Protein AF-A0A0M2GWP5-F1 (afdb_monomer)

Mean predicted aligned error: 21.4 Å

InterPro domains:
  IPR000675 Cutinase/acetylxylan esterase [PF01083] (935-1179)
  IPR000675 Cutinase/acetylxylan esterase [SM01110] (934-1183)
  IPR029058 Alpha/Beta hydrolase fold [G3DSA:3.40.50.1820] (935-1196)
  IPR029058 Alpha/Beta hydrolase fold [SSF53474] (930-1176)

Organism: NCBI:txid69369

Radius of gyration: 54.25 Å; Cα contacts (8 Å, |Δi|>4): 3282; chains: 1; bounding box: 115×76×189 Å

Structure (mmCIF, N/CA/C/O backbone):
data_AF-A0A0M2GWP5-F1
#
_entry.id   AF-A0A0M2GWP5-F1
#
loop_
_atom_site.group_PDB
_atom_site.id
_atom_site.type_symbol
_atom_site.label_atom_id
_atom_site.label_alt_id
_atom_site.label_comp_id
_atom_site.label_asym_id
_atom_site.label_entity_id
_atom_site.label_seq_id
_atom_site.pdbx_PDB_ins_code
_atom_site.Cartn_x
_atom_site.Cartn_y
_atom_site.Cartn_z
_atom_site.occupancy
_atom_site.B_iso_or_equiv
_atom_site.auth_seq_id
_atom_site.auth_comp_id
_atom_site.auth_asym_id
_atom_site.auth_atom_id
_atom_site.pdbx_PDB_model_num
ATOM 1 N N . MET A 1 1 ? -20.526 -11.460 116.824 1.00 33.50 1 MET A N 1
ATOM 2 C CA . MET A 1 1 ? -20.635 -11.462 118.296 1.00 33.50 1 MET A CA 1
ATOM 3 C C . MET A 1 1 ? -21.803 -12.361 118.689 1.00 33.50 1 MET A C 1
ATOM 5 O O . MET A 1 1 ? -22.912 -12.101 118.253 1.00 33.50 1 MET A O 1
ATOM 9 N N . THR A 1 2 ? -21.480 -13.482 119.344 1.00 35.03 2 THR A N 1
ATOM 10 C CA . THR A 1 2 ? -22.152 -14.102 120.514 1.00 35.03 2 THR A CA 1
ATOM 11 C C . THR A 1 2 ? -23.676 -13.965 120.730 1.00 35.03 2 THR A C 1
ATOM 13 O O . THR A 1 2 ? -24.170 -12.860 120.910 1.00 35.03 2 THR A O 1
ATOM 16 N N . THR A 1 3 ? -24.361 -15.130 120.775 1.00 37.00 3 THR A N 1
ATOM 17 C CA . THR A 1 3 ? -25.169 -15.715 121.897 1.00 37.00 3 THR A CA 1
ATOM 18 C C . THR A 1 3 ? -25.829 -14.761 122.914 1.00 37.00 3 THR A C 1
ATOM 20 O O . THR A 1 3 ? -25.180 -13.824 123.346 1.00 37.00 3 THR A O 1
ATOM 23 N N . ALA A 1 4 ? -27.008 -14.985 123.515 1.00 38.81 4 ALA A N 1
ATOM 24 C CA . ALA A 1 4 ? -28.026 -16.047 123.540 1.00 38.81 4 ALA A CA 1
ATOM 25 C C . ALA A 1 4 ? -29.215 -15.577 124.432 1.00 38.81 4 ALA A C 1
ATOM 27 O O . ALA A 1 4 ? -29.012 -14.679 125.241 1.00 38.81 4 ALA A O 1
ATOM 28 N N . ALA A 1 5 ? -30.358 -16.291 124.356 1.00 37.97 5 ALA A N 1
ATOM 29 C CA . ALA A 1 5 ? -31.356 -16.542 125.432 1.00 37.97 5 ALA A CA 1
ATOM 30 C C . ALA A 1 5 ? -32.178 -15.320 125.960 1.00 37.97 5 ALA A C 1
ATOM 32 O O . ALA A 1 5 ? -31.737 -14.191 125.839 1.00 37.97 5 ALA A O 1
ATOM 33 N N . LEU A 1 6 ? -33.378 -15.386 126.563 1.00 36.00 6 LEU A N 1
ATOM 34 C CA . LEU A 1 6 ? -34.336 -16.428 126.974 1.00 36.00 6 LEU A CA 1
ATOM 35 C C . LEU A 1 6 ? -35.646 -15.689 127.414 1.00 36.00 6 LEU A C 1
ATOM 37 O O . LEU A 1 6 ? -35.525 -14.761 128.201 1.00 36.00 6 LEU A O 1
ATOM 41 N N . VAL A 1 7 ? -36.837 -16.134 126.952 1.00 37.94 7 VAL A N 1
ATOM 42 C CA . VAL A 1 7 ? -38.091 -16.448 127.727 1.00 37.94 7 VAL A CA 1
ATOM 43 C C . VAL A 1 7 ? -38.826 -15.303 128.507 1.00 37.94 7 VAL A C 1
ATOM 45 O O . VAL A 1 7 ? -38.187 -14.389 128.995 1.00 37.94 7 VAL A O 1
ATOM 48 N N . LEU A 1 8 ? -40.169 -15.179 128.633 1.00 36.78 8 LEU A N 1
ATOM 49 C CA . LEU A 1 8 ? -41.270 -16.042 129.160 1.00 36.78 8 LEU A CA 1
ATOM 50 C C . LEU A 1 8 ? -42.632 -15.369 128.797 1.00 36.78 8 LEU A C 1
ATOM 52 O O . LEU A 1 8 ? -42.715 -14.150 128.875 1.00 36.78 8 LEU A O 1
ATOM 56 N N . GLY A 1 9 ? -43.671 -16.069 128.307 1.00 37.94 9 GLY A N 1
ATOM 57 C CA . GLY A 1 9 ? -44.843 -16.551 129.086 1.00 37.94 9 GLY A CA 1
ATOM 58 C C . GLY A 1 9 ? -46.109 -15.697 128.804 1.00 37.94 9 GLY A C 1
ATOM 59 O O . GLY A 1 9 ? -45.963 -14.510 128.568 1.00 37.94 9 GLY A O 1
ATOM 60 N N . MET A 1 10 ? -47.378 -16.137 128.769 1.00 38.62 10 MET A N 1
ATOM 61 C CA . MET A 1 10 ? -48.107 -17.398 128.999 1.00 38.62 10 MET A CA 1
ATOM 62 C C . MET A 1 10 ? -49.516 -17.278 128.354 1.00 38.62 10 MET A C 1
ATOM 64 O O . MET A 1 10 ? -50.011 -16.168 128.174 1.00 38.62 10 MET A O 1
ATOM 68 N N . GLY A 1 11 ? -50.196 -18.406 128.100 1.00 35.88 11 GLY A N 1
ATOM 69 C CA . GLY A 1 11 ? -51.647 -18.450 127.846 1.00 35.88 11 GLY A CA 1
ATOM 70 C C . GLY A 1 11 ? -52.116 -19.744 127.168 1.00 35.88 11 GLY A C 1
ATOM 71 O O . GLY A 1 11 ? -52.215 -19.797 125.948 1.00 35.88 11 GLY A O 1
ATOM 72 N N . VAL A 1 12 ? -52.382 -20.796 127.949 1.00 39.56 12 VAL A N 1
ATOM 73 C CA . VAL A 1 12 ? -52.821 -22.128 127.483 1.00 39.56 12 VAL A CA 1
ATOM 74 C C . VAL A 1 12 ? -54.333 -22.301 127.651 1.00 39.56 12 VAL A C 1
ATOM 76 O O . VAL A 1 12 ? -54.836 -22.282 128.770 1.00 39.56 12 VAL A O 1
ATOM 79 N N . GLY A 1 13 ? -55.032 -22.534 126.537 1.00 40.78 13 GLY A N 1
ATOM 80 C CA . GLY A 1 13 ? -56.353 -23.165 126.474 1.00 40.78 13 GLY A CA 1
ATOM 81 C C . GLY A 1 13 ? -56.230 -24.486 125.710 1.00 40.78 13 GLY A C 1
ATOM 82 O O . GLY A 1 13 ? -55.668 -24.530 124.617 1.00 40.78 13 GLY A O 1
ATOM 83 N N . THR A 1 14 ? -56.686 -25.582 126.307 1.00 40.72 14 THR A N 1
ATOM 84 C CA . THR A 1 14 ? -56.544 -26.951 125.799 1.00 40.72 14 THR A CA 1
ATOM 85 C C . THR A 1 14 ? -57.514 -27.231 124.644 1.00 40.72 14 THR A C 1
ATOM 87 O O . THR A 1 14 ? -58.697 -27.482 124.852 1.00 40.72 14 THR A O 1
ATOM 90 N N . ALA A 1 15 ? -57.006 -27.229 123.407 1.00 45.16 15 ALA A N 1
ATOM 91 C CA . ALA A 1 15 ? -57.699 -27.783 122.243 1.00 45.16 15 ALA A CA 1
ATOM 92 C C . ALA A 1 15 ? -57.374 -29.281 122.106 1.00 45.16 15 ALA A C 1
ATOM 94 O O . ALA A 1 15 ? -56.209 -29.676 122.058 1.00 45.16 15 ALA A O 1
ATOM 95 N N . THR A 1 16 ? -58.403 -30.120 122.035 1.00 49.72 16 THR A N 1
ATOM 96 C CA . THR A 1 16 ? -58.303 -31.543 121.691 1.00 49.72 16 THR A CA 1
ATOM 97 C C . THR A 1 16 ? -57.667 -31.712 120.305 1.00 49.72 16 THR A C 1
ATOM 99 O O . THR A 1 16 ? -58.098 -31.100 119.328 1.00 49.72 16 THR A O 1
ATOM 102 N N . ALA A 1 17 ? -56.615 -32.532 120.204 1.00 53.06 17 ALA A N 1
ATOM 103 C CA . ALA A 1 17 ? -55.892 -32.757 118.953 1.00 53.06 17 ALA A CA 1
ATOM 104 C C . ALA A 1 17 ? -56.783 -33.478 117.923 1.00 53.06 17 ALA A C 1
ATOM 106 O O . ALA A 1 17 ? -57.243 -34.596 118.154 1.00 53.06 17 ALA A O 1
ATOM 107 N N . ALA A 1 18 ? -57.031 -32.835 116.779 1.00 61.94 18 ALA A N 1
ATOM 108 C CA . ALA A 1 18 ? -57.804 -33.405 115.680 1.00 61.94 18 ALA A CA 1
ATOM 109 C C . ALA A 1 18 ? -57.085 -34.618 115.060 1.00 61.94 18 ALA A C 1
ATOM 111 O O . ALA A 1 18 ? -55.875 -34.592 114.822 1.00 61.94 18 ALA A O 1
ATOM 112 N N . THR A 1 19 ? -57.830 -35.680 114.749 1.00 73.94 19 THR A N 1
ATOM 113 C CA . THR A 1 19 ? -57.264 -36.931 114.216 1.00 73.94 19 THR A CA 1
ATOM 114 C C . THR A 1 19 ? -56.766 -36.752 112.776 1.00 73.94 19 THR A C 1
ATOM 116 O O . THR A 1 19 ? -57.310 -35.967 112.001 1.00 73.94 19 THR A O 1
ATOM 119 N N . ALA A 1 20 ? -55.699 -37.449 112.383 1.00 78.62 20 ALA A N 1
ATOM 120 C CA . ALA A 1 20 ? -55.197 -37.403 111.006 1.00 78.62 20 ALA A CA 1
ATOM 121 C C . ALA A 1 20 ? -55.976 -38.365 110.090 1.00 78.62 20 ALA A C 1
ATOM 123 O O . ALA A 1 20 ? -56.494 -39.389 110.537 1.00 78.62 20 ALA A O 1
ATOM 124 N N . PHE A 1 21 ? -56.045 -38.060 108.790 1.00 84.25 21 PHE A N 1
ATOM 125 C CA . PHE A 1 21 ? -56.527 -39.020 107.792 1.00 84.25 21 PHE A CA 1
ATOM 126 C C . PHE A 1 21 ? -55.561 -40.208 107.698 1.00 84.25 21 PHE A C 1
ATOM 128 O O . PHE A 1 21 ? -54.351 -40.011 107.602 1.00 84.25 21 PHE A O 1
ATOM 135 N N . THR A 1 22 ? -56.084 -41.435 107.662 1.00 82.88 22 THR A N 1
ATOM 136 C CA . THR A 1 22 ? -55.267 -42.651 107.504 1.00 82.88 22 THR A CA 1
ATOM 137 C C . THR A 1 22 ? -54.842 -42.876 106.053 1.00 82.88 22 THR A C 1
ATOM 139 O O . THR A 1 22 ? -53.839 -43.538 105.798 1.00 82.88 22 THR A O 1
ATOM 142 N N . LYS A 1 23 ? -55.561 -42.286 105.084 1.00 86.00 23 LYS A N 1
ATOM 143 C CA . LYS A 1 23 ? -55.182 -42.275 103.664 1.00 86.00 23 LYS A CA 1
ATOM 144 C C . LYS A 1 23 ? -55.506 -40.927 103.016 1.00 86.00 23 LYS A C 1
ATOM 146 O O . LYS A 1 23 ? -56.675 -40.584 102.856 1.00 86.00 23 LYS A O 1
ATOM 151 N N . ALA A 1 24 ? -54.465 -40.208 102.595 1.00 86.75 24 ALA A N 1
ATOM 152 C CA . ALA A 1 24 ? -54.537 -38.938 101.866 1.00 86.75 24 ALA A CA 1
ATOM 153 C C . ALA A 1 24 ? -53.571 -38.974 100.660 1.00 86.75 24 ALA A C 1
ATOM 155 O O . ALA A 1 24 ? -52.407 -38.572 100.790 1.00 86.75 24 ALA A O 1
ATOM 156 N N . PRO A 1 25 ? -53.997 -39.533 99.511 1.00 89.50 25 PRO A N 1
ATOM 157 C CA . PRO A 1 25 ? -53.126 -39.726 98.356 1.00 89.50 25 PRO A CA 1
ATOM 158 C C . PRO A 1 25 ? -52.784 -38.400 97.659 1.00 89.50 25 PRO A C 1
ATOM 160 O O . PRO A 1 25 ? -53.523 -37.419 97.732 1.00 89.50 25 PRO A O 1
ATOM 163 N N . VAL A 1 26 ? -51.642 -38.375 96.968 1.00 90.38 26 VAL A N 1
ATOM 164 C CA . VAL A 1 26 ? -51.261 -37.258 96.094 1.00 90.38 26 VAL A CA 1
ATOM 165 C C . VAL A 1 26 ? -52.158 -37.276 94.850 1.00 90.38 26 VAL A C 1
ATOM 167 O O . VAL A 1 26 ? -52.282 -38.338 94.237 1.00 90.38 26 VAL A O 1
ATOM 170 N N . PRO A 1 27 ? -52.793 -36.152 94.463 1.00 92.00 27 PRO A N 1
ATOM 171 C CA . PRO A 1 27 ? -53.658 -36.133 93.291 1.00 92.00 27 PRO A CA 1
ATOM 172 C C . PRO A 1 27 ? -52.851 -36.325 92.003 1.00 92.00 27 PRO A C 1
ATOM 174 O O . PRO A 1 27 ? -51.733 -35.818 91.881 1.00 92.00 27 PRO A O 1
ATOM 177 N N . THR A 1 28 ? -53.438 -37.001 91.016 1.00 90.56 28 THR A N 1
ATOM 178 C CA . THR A 1 28 ? -52.894 -37.086 89.653 1.00 90.56 28 THR A CA 1
ATOM 179 C C . THR A 1 28 ? -53.686 -36.201 88.694 1.00 90.56 28 THR A C 1
ATOM 181 O O . THR A 1 28 ? -54.843 -35.851 88.940 1.00 90.56 28 THR A O 1
ATOM 184 N N . ILE A 1 29 ? -53.044 -35.806 87.596 1.00 92.31 29 ILE A N 1
ATOM 185 C CA . ILE A 1 29 ? -53.656 -35.034 86.513 1.00 92.31 29 ILE A CA 1
ATOM 186 C C . ILE A 1 29 ? -53.838 -35.963 85.311 1.00 92.31 29 ILE A C 1
ATOM 188 O O . ILE A 1 29 ? -52.928 -36.710 84.962 1.00 92.31 29 ILE A O 1
ATOM 192 N N . SER A 1 30 ? -55.007 -35.903 84.676 1.00 86.81 30 SER A N 1
ATOM 193 C CA . SER A 1 30 ? -55.334 -36.640 83.449 1.00 86.81 30 SER A CA 1
ATOM 194 C C . SER A 1 30 ? -55.900 -35.701 82.378 1.00 86.81 30 SER A C 1
ATOM 196 O O . SER A 1 30 ? -56.397 -34.619 82.699 1.00 86.81 30 SER A O 1
ATOM 198 N N . GLY A 1 31 ? -55.821 -36.110 81.109 1.00 85.25 31 GLY A N 1
ATOM 199 C CA . GLY A 1 31 ? -56.215 -35.311 79.942 1.00 85.25 31 GLY A CA 1
ATOM 200 C C . GLY A 1 31 ? -55.025 -34.906 79.066 1.00 85.25 31 GLY A C 1
ATOM 201 O O . GLY A 1 31 ? -53.867 -35.049 79.454 1.00 85.25 31 GLY A O 1
ATOM 202 N N . THR A 1 32 ? -55.302 -34.412 77.857 1.00 85.50 32 THR A N 1
ATOM 203 C CA . THR A 1 32 ? -54.261 -33.962 76.922 1.00 85.50 32 THR A CA 1
ATOM 204 C C . THR A 1 32 ? -53.644 -32.653 77.404 1.00 85.50 32 THR A C 1
ATOM 206 O O . THR A 1 32 ? -54.329 -31.640 77.548 1.00 85.50 32 THR A O 1
ATOM 209 N N . VAL A 1 33 ? -52.328 -32.642 77.610 1.00 83.69 33 VAL A N 1
ATOM 210 C CA . VAL A 1 33 ? -51.594 -31.452 78.059 1.00 83.69 33 VAL A CA 1
ATOM 211 C C . VAL A 1 33 ? -51.265 -30.560 76.859 1.00 83.69 33 VAL A C 1
ATOM 213 O O . VAL A 1 33 ? -50.140 -30.508 76.374 1.00 83.69 33 VAL A O 1
ATOM 216 N N . LYS A 1 34 ? -52.285 -29.874 76.343 1.00 83.00 34 LYS A N 1
ATOM 217 C CA . LYS A 1 34 ? -52.193 -28.933 75.219 1.00 83.00 34 LYS A CA 1
ATOM 218 C C . LYS A 1 34 ? -53.100 -27.737 75.491 1.00 83.00 34 LYS A C 1
ATOM 220 O O . LYS A 1 34 ? -54.237 -27.925 75.921 1.00 83.00 34 LYS A O 1
ATOM 225 N N . VAL A 1 35 ? -52.634 -26.517 75.212 1.00 81.56 35 VAL A N 1
ATOM 226 C CA . VAL A 1 35 ? -53.461 -25.298 75.326 1.00 81.56 35 VAL A CA 1
ATOM 227 C C . VAL A 1 35 ? -54.802 -25.483 74.612 1.00 81.56 35 VAL A C 1
ATOM 229 O O . VAL A 1 35 ? -54.854 -26.001 73.498 1.00 81.56 35 VAL A O 1
ATOM 232 N N . GLY A 1 36 ? -55.885 -25.074 75.272 1.00 80.56 36 GLY A N 1
ATOM 233 C CA . GLY A 1 36 ? -57.264 -25.272 74.833 1.00 80.56 36 GLY A CA 1
ATOM 234 C C . GLY A 1 36 ? -57.906 -26.564 75.346 1.00 80.56 36 GLY A C 1
ATOM 235 O O . GLY A 1 36 ? -59.133 -26.643 75.358 1.00 80.56 36 GLY A O 1
ATOM 236 N N . SER A 1 37 ? -57.116 -27.536 75.815 1.00 85.12 37 SER A N 1
ATOM 237 C CA . SER A 1 37 ? -57.607 -28.805 76.373 1.00 85.12 37 SER A CA 1
ATOM 238 C C . SER A 1 37 ? -57.907 -28.688 77.866 1.00 85.12 37 SER A C 1
ATOM 240 O O . SER A 1 37 ? -57.299 -27.884 78.575 1.00 85.12 37 SER A O 1
ATOM 242 N N . THR A 1 38 ? -58.825 -29.518 78.355 1.00 90.62 38 THR A N 1
ATOM 243 C CA . THR A 1 38 ? -59.204 -29.570 79.771 1.00 90.62 38 THR A CA 1
ATOM 244 C C . THR A 1 38 ? -58.461 -30.687 80.497 1.00 90.62 38 THR A C 1
ATOM 246 O O . THR A 1 38 ? -58.540 -31.850 80.109 1.00 90.62 38 THR A O 1
ATOM 249 N N . LEU A 1 39 ? -57.763 -30.332 81.574 1.00 92.19 39 LEU A N 1
ATOM 250 C CA . LEU A 1 39 ? -57.160 -31.258 82.526 1.00 92.19 39 LEU A CA 1
ATOM 251 C C . LEU A 1 39 ? -58.158 -31.601 83.633 1.00 92.19 39 LEU A C 1
ATOM 253 O O . LEU A 1 39 ? -58.932 -30.746 84.063 1.00 92.19 39 LEU A O 1
ATOM 257 N N . THR A 1 40 ? -58.116 -32.837 84.124 1.00 93.00 40 THR A N 1
ATOM 258 C CA . THR A 1 40 ? -58.983 -33.326 85.205 1.00 93.00 40 THR A CA 1
ATOM 259 C C . THR A 1 40 ? -58.144 -33.839 86.368 1.00 93.00 40 THR A C 1
ATOM 261 O O . THR A 1 40 ? -57.257 -34.675 86.180 1.00 93.00 40 THR A O 1
ATOM 264 N N . ALA A 1 41 ? -58.442 -33.353 87.574 1.00 91.06 41 ALA A N 1
ATOM 265 C CA . ALA A 1 41 ? -57.812 -33.792 88.810 1.00 91.06 41 ALA A CA 1
ATOM 266 C C . ALA A 1 41 ? -58.450 -35.092 89.323 1.00 91.06 41 ALA A C 1
ATOM 268 O O . ALA A 1 41 ? -59.666 -35.176 89.529 1.00 91.06 41 ALA A O 1
ATOM 269 N N . ALA A 1 42 ? -57.616 -36.093 89.588 1.00 90.62 42 ALA A N 1
ATOM 270 C CA . ALA A 1 42 ? -57.991 -37.333 90.251 1.00 90.62 42 ALA A CA 1
ATOM 271 C C . ALA A 1 42 ? -57.394 -37.345 91.665 1.00 90.62 42 ALA A C 1
ATOM 273 O O . ALA A 1 42 ? -56.208 -37.591 91.859 1.00 90.62 42 ALA A O 1
ATOM 274 N N . ALA A 1 43 ? -58.230 -37.059 92.665 1.00 84.38 43 ALA A N 1
ATOM 275 C CA . ALA A 1 43 ? -57.805 -36.897 94.057 1.00 84.38 43 ALA A CA 1
ATOM 276 C C . ALA A 1 43 ? -57.543 -38.215 94.813 1.00 84.38 43 ALA A C 1
ATOM 278 O O . ALA A 1 43 ? -57.158 -38.165 95.978 1.00 84.38 43 ALA A O 1
ATOM 279 N N . GLY A 1 44 ? -57.788 -39.373 94.182 1.00 83.19 44 GLY A N 1
ATOM 280 C CA . GLY A 1 44 ? -57.776 -40.691 94.824 1.00 83.19 44 GLY A CA 1
ATOM 281 C C . GLY A 1 44 ? -58.866 -40.870 95.894 1.00 83.19 44 GLY A C 1
ATOM 282 O O . GLY A 1 44 ? -59.649 -39.967 96.180 1.00 83.19 44 GLY A O 1
ATOM 283 N N . THR A 1 45 ? -58.939 -42.057 96.497 1.00 86.69 45 THR A N 1
ATOM 284 C CA . THR A 1 45 ? -59.849 -42.351 97.623 1.00 86.69 45 THR A CA 1
ATOM 285 C C . THR A 1 45 ? -59.217 -41.961 98.959 1.00 86.69 45 THR A C 1
ATOM 287 O O . THR A 1 45 ? -58.156 -42.491 99.309 1.00 86.69 45 THR A O 1
ATOM 290 N N . TRP A 1 46 ? -59.892 -41.091 99.709 1.00 87.81 46 TRP A N 1
ATOM 291 C CA . TRP A 1 46 ? -59.499 -40.644 101.049 1.00 87.81 46 TRP A CA 1
ATOM 292 C C . TRP A 1 46 ? -60.145 -41.520 102.129 1.00 87.81 46 TRP A C 1
ATOM 294 O O . TRP A 1 46 ? -61.319 -41.869 102.003 1.00 87.81 46 TRP A O 1
ATOM 304 N N . SER A 1 47 ? -59.395 -41.866 103.182 1.00 84.19 47 SER A N 1
ATOM 305 C CA . SER A 1 47 ? -59.915 -42.621 104.331 1.00 84.19 47 SER A CA 1
ATOM 306 C C . SER A 1 47 ? -59.553 -41.935 105.654 1.00 84.19 47 SER A C 1
ATOM 308 O O . SER A 1 47 ? -58.375 -41.627 105.866 1.00 84.19 47 SER A O 1
ATOM 310 N N . PRO A 1 48 ? -60.532 -41.690 106.542 1.00 81.38 48 PRO A N 1
ATOM 311 C CA . PRO A 1 48 ? -61.977 -41.798 106.293 1.00 81.38 48 PRO A CA 1
ATOM 312 C C . PRO A 1 48 ? -62.463 -40.741 105.270 1.00 81.38 48 PRO A C 1
ATOM 314 O O . PRO A 1 48 ? -61.736 -39.798 104.965 1.00 81.38 48 PRO A O 1
ATOM 317 N N . SER A 1 49 ? -63.663 -40.905 104.691 1.00 85.31 49 SER A N 1
ATOM 318 C CA . SER A 1 49 ? -64.155 -40.061 103.579 1.00 85.31 49 SER A CA 1
ATOM 319 C C . SER A 1 49 ? -64.108 -38.554 103.890 1.00 85.31 49 SER A C 1
ATOM 321 O O . SER A 1 49 ? -64.497 -38.129 104.980 1.00 85.31 49 SER A O 1
ATOM 323 N N . ALA A 1 50 ? -63.634 -37.747 102.936 1.00 86.75 50 ALA A N 1
ATOM 324 C CA . ALA A 1 50 ? -63.420 -36.305 103.088 1.00 86.75 50 ALA A CA 1
ATOM 325 C C . ALA A 1 50 ? -64.206 -35.500 102.044 1.00 86.75 50 ALA A C 1
ATOM 327 O O . ALA A 1 50 ? -64.356 -35.942 100.904 1.00 86.75 50 ALA A O 1
ATOM 328 N N . THR A 1 51 ? -64.624 -34.285 102.402 1.00 90.06 51 THR A N 1
ATOM 329 C CA . THR A 1 51 ? -65.063 -33.282 101.423 1.00 90.06 51 THR A CA 1
ATOM 330 C C . THR A 1 51 ? -63.823 -32.662 100.782 1.00 90.06 51 THR A C 1
ATOM 332 O O . THR A 1 51 ? -62.932 -32.197 101.497 1.00 90.06 51 THR A O 1
ATOM 335 N N . LEU A 1 52 ? -63.749 -32.674 99.447 1.00 91.44 52 LEU A N 1
ATOM 336 C CA . LEU A 1 52 ? -62.567 -32.247 98.693 1.00 91.44 52 LEU A CA 1
ATOM 337 C C . LEU A 1 52 ? -62.765 -30.877 98.041 1.00 91.44 52 LEU A C 1
ATOM 339 O O . LEU A 1 52 ? -63.766 -30.652 97.363 1.00 91.44 52 LEU A O 1
ATOM 343 N N . SER A 1 53 ? -61.767 -30.004 98.170 1.00 92.06 53 SER A N 1
ATOM 344 C CA . SER A 1 53 ? -61.619 -28.794 97.357 1.00 92.06 53 SER A CA 1
ATOM 345 C C . SER A 1 53 ? -60.348 -28.856 96.510 1.00 92.06 53 SER A C 1
ATOM 347 O O . SER A 1 53 ? -59.376 -29.528 96.871 1.00 92.06 53 SER A O 1
ATOM 349 N N . TYR A 1 54 ? -60.363 -28.176 95.362 1.00 95.31 54 TYR A N 1
ATOM 350 C CA . TYR A 1 54 ? -59.258 -28.152 94.406 1.00 95.31 54 TYR A CA 1
ATOM 351 C C . TYR A 1 54 ? -58.704 -26.735 94.294 1.00 95.31 54 TYR A C 1
ATOM 353 O O . TYR A 1 54 ? -59.428 -25.760 94.472 1.00 95.31 54 TYR A O 1
ATOM 361 N N . GLN A 1 55 ? -57.419 -26.622 93.980 1.00 95.50 55 GLN A N 1
ATOM 362 C CA . GLN A 1 55 ? -56.786 -25.370 93.590 1.00 95.50 55 GLN A CA 1
ATOM 363 C C . GLN A 1 55 ? -55.711 -25.671 92.553 1.00 95.50 55 GLN A C 1
ATOM 365 O O . GLN A 1 55 ? -54.688 -26.287 92.863 1.00 95.50 55 GLN A O 1
ATOM 370 N N . TRP A 1 56 ? -55.928 -25.230 91.319 1.00 95.38 56 TRP A N 1
ATOM 371 C CA . TRP A 1 56 ? -54.922 -25.346 90.269 1.00 95.38 56 TRP A CA 1
ATOM 372 C C . TRP A 1 56 ? -53.833 -24.295 90.451 1.00 95.38 56 TRP A C 1
ATOM 374 O O . TRP A 1 56 ? -54.084 -23.179 90.916 1.00 95.38 56 TRP A O 1
ATOM 384 N N . LYS A 1 57 ? -52.607 -24.672 90.099 1.00 92.31 57 LYS A N 1
ATOM 385 C CA . LYS A 1 57 ? -51.390 -23.886 90.254 1.00 92.31 57 LYS A CA 1
ATOM 386 C C . LYS A 1 57 ? -50.635 -23.829 88.937 1.00 92.31 57 LYS A C 1
ATOM 388 O O . LYS A 1 57 ? -50.488 -24.850 88.275 1.00 92.31 57 LYS A O 1
ATOM 393 N N . ARG A 1 58 ? -50.104 -22.658 88.603 1.00 93.38 58 ARG A N 1
ATOM 394 C CA . ARG A 1 58 ? -49.205 -22.409 87.475 1.00 93.38 58 ARG A CA 1
ATOM 395 C C . ARG A 1 58 ? -47.833 -22.061 88.038 1.00 93.38 58 ARG A C 1
ATOM 397 O O . ARG A 1 58 ? -47.722 -21.107 88.800 1.00 93.38 58 ARG A O 1
ATOM 404 N N . ASN A 1 59 ? -46.805 -22.836 87.693 1.00 88.69 59 ASN A N 1
ATOM 405 C CA . ASN A 1 59 ? -45.450 -22.719 88.253 1.00 88.69 59 ASN A CA 1
ATOM 406 C C . ASN A 1 59 ? -45.435 -22.650 89.792 1.00 88.69 59 ASN A C 1
ATOM 408 O O . ASN A 1 59 ? -44.713 -21.857 90.385 1.00 88.69 59 ASN A O 1
ATOM 412 N N . GLY A 1 60 ? -46.276 -23.455 90.447 1.00 84.56 60 GLY A N 1
ATOM 413 C CA . GLY A 1 60 ? -46.381 -23.495 91.909 1.00 84.56 60 GLY A CA 1
ATOM 414 C C . GLY A 1 60 ? -47.269 -22.412 92.541 1.00 84.56 60 GLY A C 1
ATOM 415 O O . GLY A 1 60 ? -47.666 -22.577 93.694 1.00 84.56 60 GLY A O 1
ATOM 416 N N . THR A 1 61 ? -47.668 -21.371 91.804 1.00 89.62 61 THR A N 1
ATOM 417 C CA . THR A 1 61 ? -48.560 -20.301 92.290 1.00 89.62 61 THR A CA 1
ATOM 418 C C . THR A 1 61 ? -50.024 -20.601 91.971 1.00 89.62 61 THR A C 1
ATOM 420 O O . THR A 1 61 ? -50.335 -21.025 90.861 1.00 89.62 61 THR A O 1
ATOM 423 N N . SER A 1 62 ? -50.941 -20.365 92.914 1.00 89.81 62 SER A N 1
ATOM 424 C CA . SER A 1 62 ? -52.383 -20.574 92.709 1.00 89.81 62 SER A CA 1
ATOM 425 C C . SER A 1 62 ? -52.933 -19.728 91.560 1.00 89.81 62 SER A C 1
ATOM 427 O O . SER A 1 62 ? -52.721 -18.519 91.501 1.00 89.81 62 SER A O 1
ATOM 429 N N . ILE A 1 63 ? -53.672 -20.368 90.657 1.00 91.06 63 ILE A N 1
ATOM 430 C CA . ILE A 1 63 ? -54.404 -19.698 89.584 1.00 91.06 63 ILE A CA 1
ATOM 431 C C . ILE A 1 63 ? -55.731 -19.213 90.173 1.00 91.06 63 ILE A C 1
ATOM 433 O O . ILE A 1 63 ? -56.556 -20.023 90.603 1.00 91.06 63 ILE A O 1
ATOM 437 N N . SER A 1 64 ? -55.929 -17.895 90.216 1.00 86.50 64 SER A N 1
ATOM 438 C CA . SER A 1 64 ? -57.141 -17.293 90.783 1.00 86.50 64 SER A CA 1
ATOM 439 C C . SER A 1 64 ? -58.411 -17.874 90.142 1.00 86.50 64 SER A C 1
ATOM 441 O O . SER A 1 64 ? -58.476 -18.025 88.922 1.00 86.50 64 SER A O 1
ATOM 443 N N . GLY A 1 65 ? -59.389 -18.257 90.970 1.00 85.06 65 GLY A N 1
ATOM 444 C CA . GLY A 1 65 ? -60.672 -18.835 90.542 1.00 85.06 65 GLY A CA 1
ATOM 445 C C . GLY A 1 65 ? -60.627 -20.285 90.037 1.00 85.06 65 GLY A C 1
ATOM 446 O O . GLY A 1 65 ? -61.676 -20.885 89.818 1.00 85.06 65 GLY A O 1
ATOM 447 N N . ALA A 1 66 ? -59.447 -20.894 89.879 1.00 91.25 66 ALA A N 1
ATOM 448 C CA . ALA A 1 66 ? -59.315 -22.263 89.382 1.00 91.25 66 ALA A CA 1
ATOM 449 C C . ALA A 1 66 ? -59.485 -23.301 90.507 1.00 91.25 66 ALA A C 1
ATOM 451 O O . ALA A 1 66 ? -58.532 -23.985 90.890 1.00 91.25 66 ALA A O 1
ATOM 452 N N . THR A 1 67 ? -60.701 -23.408 91.046 1.00 93.31 67 THR A N 1
ATOM 453 C CA . THR A 1 67 ? -61.035 -24.274 92.195 1.00 93.31 67 THR A CA 1
ATOM 454 C C . THR A 1 67 ? -61.883 -25.502 91.846 1.00 93.31 67 THR A C 1
ATOM 456 O O . THR A 1 67 ? -62.209 -26.316 92.712 1.00 93.31 67 THR A O 1
ATOM 459 N N . ALA A 1 68 ? -62.229 -25.668 90.569 1.00 92.75 68 ALA A N 1
ATOM 460 C CA . ALA A 1 68 ? -62.972 -26.820 90.076 1.00 92.75 68 ALA A CA 1
ATOM 461 C C . ALA A 1 68 ? -62.088 -28.075 89.950 1.00 92.75 68 ALA A C 1
ATOM 463 O O . ALA A 1 68 ? -60.862 -28.003 89.827 1.00 92.75 68 ALA A O 1
ATOM 464 N N . LYS A 1 69 ? -62.731 -29.248 89.887 1.00 93.06 69 LYS A N 1
ATOM 465 C CA . LYS A 1 69 ? -62.064 -30.536 89.614 1.00 93.06 69 LYS A CA 1
ATOM 466 C C . LYS A 1 69 ? -61.341 -30.556 88.257 1.00 93.06 69 LYS A C 1
ATOM 468 O O . LYS A 1 69 ? -60.422 -31.345 88.057 1.00 93.06 69 LYS A O 1
ATOM 473 N N . THR A 1 70 ? -61.740 -29.691 87.330 1.00 92.94 70 THR A N 1
ATOM 474 C CA . THR A 1 70 ? -61.187 -29.580 85.976 1.00 92.94 70 THR A CA 1
ATOM 475 C C . THR A 1 70 ? -60.590 -28.199 85.723 1.00 92.94 70 THR A C 1
ATOM 477 O O . THR A 1 70 ? -61.081 -27.211 86.267 1.00 92.94 70 THR A O 1
ATOM 480 N N . TYR A 1 71 ? -59.587 -28.108 84.846 1.00 94.19 71 TYR A N 1
ATOM 481 C CA . TYR A 1 71 ? -58.972 -26.848 84.422 1.00 94.19 71 TYR A CA 1
ATOM 482 C C . TYR A 1 71 ? -58.672 -26.839 82.924 1.00 94.19 71 TYR A C 1
ATOM 484 O O . TYR A 1 71 ? -57.911 -27.670 82.431 1.00 94.19 71 TYR A O 1
ATOM 492 N N . LYS A 1 72 ? -59.263 -25.890 82.189 1.00 91.81 72 LYS A N 1
ATOM 493 C CA . LYS A 1 72 ? -58.967 -25.675 80.768 1.00 91.81 72 LYS A CA 1
ATOM 494 C C . LYS A 1 72 ? -57.668 -24.890 80.625 1.00 91.81 72 LYS A C 1
ATOM 496 O O . LYS A 1 72 ? -57.586 -23.750 81.075 1.00 91.81 72 LYS A O 1
ATOM 501 N N . LEU A 1 73 ? -56.677 -25.491 79.973 1.00 89.94 73 LEU A N 1
ATOM 502 C CA . LEU A 1 73 ? -55.389 -24.860 79.708 1.00 89.94 73 LEU A CA 1
ATOM 503 C C . LEU A 1 73 ? -55.562 -23.647 78.792 1.00 89.94 73 LEU A C 1
ATOM 505 O O . LEU A 1 73 ? -56.164 -23.726 77.722 1.00 89.94 73 LEU A O 1
ATOM 509 N N . THR A 1 74 ? -54.975 -22.531 79.195 1.00 86.69 74 THR A N 1
ATOM 510 C CA . THR A 1 74 ? -54.949 -21.262 78.465 1.00 86.69 74 THR A CA 1
ATOM 511 C C . THR A 1 74 ? -53.563 -21.010 77.874 1.00 86.69 74 THR A C 1
ATOM 513 O O . THR A 1 74 ? -52.583 -21.662 78.231 1.00 86.69 74 THR A O 1
ATOM 516 N N . THR A 1 75 ? -53.435 -20.028 76.982 1.00 78.75 75 THR A N 1
ATOM 517 C CA . THR A 1 75 ? -52.128 -19.600 76.445 1.00 78.75 75 THR A CA 1
ATOM 518 C C . THR A 1 75 ? -51.170 -19.105 77.534 1.00 78.75 75 THR A C 1
ATOM 520 O O . THR A 1 75 ? -49.957 -19.179 77.361 1.00 78.75 75 THR A O 1
ATOM 523 N N . SER A 1 76 ? -51.688 -18.666 78.684 1.00 82.06 76 SER A N 1
ATOM 524 C CA . SER A 1 76 ? -50.886 -18.296 79.854 1.00 82.06 76 SER A CA 1
ATOM 525 C C . SER A 1 76 ? -50.227 -19.498 80.540 1.00 82.06 76 SER A C 1
ATOM 527 O O . SER A 1 76 ? -49.253 -19.317 81.272 1.00 82.06 76 SER A O 1
ATOM 529 N N . ASP A 1 77 ? -50.716 -20.715 80.299 1.00 86.00 77 ASP A N 1
ATOM 530 C CA . ASP A 1 77 ? -50.141 -21.956 80.828 1.00 86.00 77 ASP A CA 1
ATOM 531 C C . ASP A 1 77 ? -49.032 -22.520 79.931 1.00 86.00 77 ASP A C 1
ATOM 533 O O . ASP A 1 77 ? -48.175 -23.245 80.422 1.00 86.00 77 ASP A O 1
ATOM 537 N N . ALA A 1 78 ? -48.991 -22.149 78.647 1.00 83.81 78 ALA A N 1
ATOM 538 C CA . ALA A 1 78 ? -47.964 -22.589 77.702 1.00 83.81 78 ALA A CA 1
ATOM 539 C C . ALA A 1 78 ? -46.539 -22.242 78.163 1.00 83.81 78 ALA A C 1
ATOM 541 O O . ALA A 1 78 ? -46.258 -21.110 78.571 1.00 83.81 78 ALA A O 1
ATOM 542 N N . GLY A 1 79 ? -45.632 -23.217 78.067 1.00 81.75 79 GLY A N 1
ATOM 543 C CA . GLY A 1 79 ? -44.245 -23.113 78.528 1.00 81.75 79 GLY A CA 1
ATOM 544 C C . GLY A 1 79 ? -44.090 -23.113 80.054 1.00 81.75 79 GLY A C 1
ATOM 545 O O . GLY A 1 79 ? -43.005 -22.830 80.556 1.00 81.75 79 GLY A O 1
ATOM 546 N N . ARG A 1 80 ? -45.163 -23.388 80.804 1.00 86.44 80 ARG A N 1
ATOM 547 C CA . ARG A 1 80 ? -45.181 -23.427 82.272 1.00 86.44 80 ARG A CA 1
ATOM 548 C C . ARG A 1 80 ? -45.642 -24.793 82.765 1.00 86.44 80 ARG A C 1
ATOM 550 O O . ARG A 1 80 ? -46.137 -25.617 82.001 1.00 86.44 80 ARG A O 1
ATOM 557 N N . THR A 1 81 ? -45.473 -25.039 84.058 1.00 91.00 81 THR A N 1
ATOM 558 C CA . THR A 1 81 ? -45.995 -26.239 84.717 1.00 91.00 81 THR A CA 1
ATOM 559 C C . THR A 1 81 ? -47.356 -25.956 85.336 1.00 91.00 81 THR A C 1
ATOM 561 O O . THR A 1 81 ? -47.557 -24.907 85.949 1.00 91.00 81 THR A O 1
ATOM 564 N N . VAL A 1 82 ? -48.289 -26.894 85.196 1.00 93.06 82 VAL A N 1
ATOM 565 C CA . VAL A 1 82 ? -49.593 -26.860 85.862 1.00 93.06 82 VAL A CA 1
ATOM 566 C C . VAL A 1 82 ? -49.675 -28.009 86.861 1.00 93.06 82 VAL A C 1
ATOM 568 O O . VAL A 1 82 ? -49.405 -29.158 86.521 1.00 93.06 82 VAL A O 1
ATOM 571 N N . ALA A 1 83 ? -50.025 -27.699 88.105 1.00 91.75 83 ALA A N 1
ATOM 572 C CA . ALA A 1 83 ? -50.238 -28.664 89.182 1.00 91.75 83 ALA A CA 1
ATOM 573 C C . ALA A 1 83 ? -51.611 -28.429 89.823 1.00 91.75 83 ALA A C 1
ATOM 575 O O . ALA A 1 83 ? -52.179 -27.347 89.690 1.00 91.75 83 ALA A O 1
ATOM 576 N N . VAL A 1 84 ? -52.138 -29.405 90.556 1.00 95.19 84 VAL A N 1
ATOM 577 C CA . VAL A 1 84 ? -53.374 -29.242 91.334 1.00 95.19 84 VAL A CA 1
ATOM 578 C C . VAL A 1 84 ? -53.134 -29.622 92.787 1.00 95.19 84 VAL A C 1
ATOM 580 O O . VAL A 1 84 ? -52.552 -30.665 93.083 1.00 95.19 84 VAL A O 1
ATOM 583 N N . THR A 1 85 ? -53.568 -28.764 93.707 1.00 93.75 85 THR A N 1
ATOM 584 C CA . THR A 1 85 ? -53.641 -29.070 95.136 1.00 93.75 85 THR A CA 1
ATOM 585 C C . THR A 1 85 ? -55.054 -29.528 95.470 1.00 93.75 85 THR A C 1
ATOM 587 O O . THR A 1 85 ? -56.014 -28.819 95.177 1.00 93.75 85 THR A O 1
ATOM 590 N N . THR A 1 86 ? -55.184 -30.696 96.093 1.00 92.56 86 THR A N 1
ATOM 591 C CA . THR A 1 86 ? -56.444 -31.200 96.650 1.00 92.56 86 THR A CA 1
ATOM 592 C C . THR A 1 86 ? -56.401 -31.122 98.165 1.00 92.56 86 THR A C 1
ATOM 594 O O . THR A 1 86 ? -55.457 -31.636 98.774 1.00 92.56 86 THR A O 1
ATOM 597 N N . THR A 1 87 ? -57.420 -30.516 98.765 1.00 91.25 87 THR A N 1
ATOM 598 C CA . THR A 1 87 ? -57.544 -30.348 100.215 1.00 91.25 87 THR A CA 1
ATOM 599 C C . THR A 1 87 ? -58.745 -31.135 100.715 1.00 91.25 87 THR A C 1
ATOM 601 O O . THR A 1 87 ? -59.867 -30.889 100.277 1.00 91.25 87 THR A O 1
ATOM 604 N N . GLY A 1 88 ? -58.508 -32.082 101.621 1.00 88.94 88 GLY A N 1
ATOM 605 C CA . GLY A 1 88 ? -59.549 -32.873 102.268 1.00 88.94 88 GLY A CA 1
ATOM 606 C C . GLY A 1 88 ? -59.900 -32.324 103.645 1.00 88.94 88 GLY A C 1
ATOM 607 O O . GLY A 1 88 ? -59.015 -32.106 104.478 1.00 88.94 88 GLY A O 1
ATOM 608 N N . LYS A 1 89 ? -61.200 -32.122 103.892 1.00 86.88 89 LYS A N 1
ATOM 609 C CA . LYS A 1 89 ? -61.744 -31.690 105.185 1.00 86.88 89 LYS A CA 1
ATOM 610 C C . LYS A 1 89 ? -62.830 -32.655 105.665 1.00 86.88 89 LYS A C 1
ATOM 612 O O . LYS A 1 89 ? -63.715 -33.037 104.902 1.00 86.88 89 LYS A O 1
ATOM 617 N N . ARG A 1 90 ? -62.769 -33.026 106.946 1.00 84.31 90 ARG A N 1
ATOM 618 C CA . ARG A 1 90 ? -63.783 -33.807 107.671 1.00 84.31 90 ARG A CA 1
ATOM 619 C C . ARG A 1 90 ? -63.833 -33.294 109.112 1.00 84.31 90 ARG A C 1
ATOM 621 O O . ARG A 1 90 ? -62.787 -33.006 109.683 1.00 84.31 90 ARG A O 1
ATOM 628 N N . SER A 1 91 ? -65.027 -33.139 109.684 1.00 79.31 91 SER A N 1
ATOM 629 C CA . SER A 1 91 ? -65.178 -32.665 111.070 1.00 79.31 91 SER A CA 1
ATOM 630 C C . SER A 1 91 ? -64.456 -33.602 112.048 1.00 79.31 91 SER A C 1
ATOM 632 O O . SER A 1 91 ? -64.540 -34.818 111.890 1.00 79.31 91 SER A O 1
ATOM 634 N N . GLY A 1 92 ? -63.712 -33.043 113.008 1.00 79.00 92 GLY A N 1
ATOM 635 C CA . GLY A 1 92 ? -62.854 -33.795 113.937 1.00 79.00 92 GLY A CA 1
ATOM 636 C C . GLY A 1 92 ? -61.479 -34.215 113.387 1.00 79.00 92 GLY A C 1
ATOM 637 O O . GLY A 1 92 ? -60.666 -34.718 114.160 1.00 79.00 92 GLY A O 1
ATOM 638 N N . TYR A 1 93 ? -61.189 -33.977 112.096 1.00 84.00 93 TYR A N 1
ATOM 639 C CA . TYR A 1 93 ? -59.918 -34.337 111.452 1.00 84.00 93 TYR A CA 1
ATOM 640 C C . TYR A 1 93 ? -59.076 -33.118 111.058 1.00 84.00 93 TYR A C 1
ATOM 642 O O . TYR A 1 93 ? -59.596 -32.083 110.632 1.00 84.00 93 TYR A O 1
ATOM 650 N N . THR A 1 94 ? -57.752 -33.266 111.135 1.00 82.75 94 THR A N 1
ATOM 651 C CA . THR A 1 94 ? -56.795 -32.253 110.671 1.00 82.75 94 THR A CA 1
ATOM 652 C C . THR A 1 94 ? -56.915 -32.078 109.154 1.00 82.75 94 THR A C 1
ATOM 654 O O . THR A 1 94 ? -56.751 -33.029 108.383 1.00 82.75 94 THR A O 1
ATOM 657 N N . THR A 1 95 ? -57.195 -30.848 108.705 1.00 87.19 95 THR A N 1
ATOM 658 C CA . THR A 1 95 ? -57.296 -30.525 107.270 1.00 87.19 95 THR A CA 1
ATOM 659 C C . THR A 1 95 ? -55.962 -30.816 106.589 1.00 87.19 95 THR A C 1
ATOM 661 O O . THR A 1 95 ? -54.925 -30.320 107.018 1.00 87.19 95 THR A O 1
ATOM 664 N N . THR A 1 96 ? -55.986 -31.631 105.534 1.00 88.50 96 THR A N 1
ATOM 665 C CA . THR A 1 96 ? -54.768 -32.095 104.856 1.00 88.50 96 THR A CA 1
ATOM 666 C C . THR A 1 96 ? -54.821 -31.736 103.376 1.00 88.50 96 THR A C 1
ATOM 668 O O . THR A 1 96 ? -55.833 -31.974 102.716 1.00 88.50 96 THR A O 1
ATOM 671 N N . SER A 1 97 ? -53.719 -31.209 102.839 1.00 90.69 97 SER A N 1
ATOM 672 C CA . SER A 1 97 ? -53.575 -30.873 101.419 1.00 90.69 97 SER A CA 1
ATOM 673 C C . SER A 1 97 ? -52.440 -31.666 100.783 1.00 90.69 97 SER A C 1
ATOM 675 O O . SER A 1 97 ? -51.358 -31.798 101.356 1.00 90.69 97 SER A O 1
ATOM 677 N N . LYS A 1 98 ? -52.662 -32.163 99.566 1.00 91.69 98 LYS A N 1
ATOM 678 C CA . LYS A 1 98 ? -51.635 -32.796 98.727 1.00 91.69 98 LYS A CA 1
ATOM 679 C C . LYS A 1 98 ? -51.613 -32.127 97.356 1.00 91.69 98 LYS A C 1
ATOM 681 O O . LYS A 1 98 ? -52.663 -31.760 96.841 1.00 91.69 98 LYS A O 1
ATOM 686 N N . THR A 1 99 ? -50.428 -31.944 96.777 1.00 92.75 99 THR A N 1
ATOM 687 C CA . THR A 1 99 ? -50.248 -31.289 95.468 1.00 92.75 99 THR A CA 1
ATOM 688 C C . THR A 1 99 ? -49.640 -32.268 94.480 1.00 92.75 99 THR A C 1
ATOM 690 O O . THR A 1 99 ? -48.683 -32.952 94.833 1.00 92.75 99 THR A O 1
ATOM 693 N N . SER A 1 100 ? -50.190 -32.336 93.268 1.00 92.31 100 SER A N 1
ATOM 694 C CA . SER A 1 100 ? -49.643 -33.157 92.186 1.00 92.31 100 SER A CA 1
ATOM 695 C C . SER A 1 100 ? -48.240 -32.688 91.789 1.00 92.31 100 SER A C 1
ATOM 697 O O . SER A 1 100 ? -47.869 -31.533 92.015 1.00 92.31 100 SER A O 1
ATOM 699 N N . ALA A 1 101 ? -47.486 -33.543 91.097 1.00 88.50 101 ALA A N 1
ATOM 700 C CA . ALA A 1 101 ? -46.333 -33.070 90.337 1.00 88.50 101 ALA A CA 1
ATOM 701 C C . ALA A 1 101 ? -46.774 -32.032 89.283 1.00 88.50 101 ALA A C 1
ATOM 703 O O . ALA A 1 101 ? -47.907 -32.069 88.785 1.00 88.50 101 ALA A O 1
ATOM 704 N N . GLY A 1 102 ? -45.888 -31.088 88.963 1.00 88.12 102 GLY A N 1
ATOM 705 C CA . GLY A 1 102 ? -46.121 -30.108 87.906 1.00 88.12 102 GLY A CA 1
ATOM 706 C C . GLY A 1 102 ? -46.070 -30.767 86.532 1.00 88.12 102 GLY A C 1
ATOM 707 O O . GLY A 1 102 ? -45.091 -31.421 86.191 1.00 88.12 102 GLY A O 1
ATOM 708 N N . THR A 1 103 ? -47.115 -30.576 85.734 1.00 89.06 103 THR A N 1
ATOM 709 C CA . THR A 1 103 ? -47.203 -31.085 84.362 1.00 89.06 103 THR A CA 1
ATOM 710 C C . THR A 1 103 ? -46.826 -29.969 83.391 1.00 89.06 103 THR A C 1
ATOM 712 O O . THR A 1 103 ? -47.475 -28.923 83.384 1.00 89.06 103 THR A O 1
ATOM 715 N N . ALA A 1 104 ? -45.762 -30.149 82.608 1.00 88.50 104 ALA A N 1
ATOM 716 C CA . ALA A 1 104 ? -45.282 -29.133 81.672 1.00 88.50 104 ALA A CA 1
ATOM 717 C C . ALA A 1 104 ? -46.226 -28.989 80.471 1.00 88.50 104 ALA A C 1
ATOM 719 O O . ALA A 1 104 ? -46.508 -29.964 79.778 1.00 88.50 104 ALA A O 1
ATOM 720 N N . VAL A 1 105 ? -46.690 -27.769 80.209 1.00 86.75 105 VAL A N 1
ATOM 721 C CA . VAL A 1 105 ? -47.542 -27.454 79.061 1.00 86.75 105 VAL A CA 1
ATOM 722 C C . VAL A 1 105 ? -46.660 -27.008 77.890 1.00 86.75 105 VAL A C 1
ATOM 724 O O . VAL A 1 105 ? -45.941 -26.013 78.030 1.00 86.75 105 VAL A O 1
ATOM 727 N N . PRO A 1 106 ? -46.700 -27.683 76.727 1.00 84.06 106 PRO A N 1
ATOM 728 C CA . PRO A 1 106 ? -45.932 -27.284 75.548 1.00 84.06 106 PRO A CA 1
ATOM 729 C C . PRO A 1 106 ? -46.281 -25.870 75.055 1.00 84.06 106 PRO A C 1
ATOM 731 O O . PRO A 1 106 ? -47.415 -25.407 75.199 1.00 84.06 106 PRO A O 1
ATOM 734 N N . THR A 1 107 ? -45.311 -25.181 74.449 1.00 81.88 107 THR A N 1
ATOM 735 C CA . THR A 1 107 ? -45.537 -23.910 73.741 1.00 81.88 107 THR A CA 1
ATOM 736 C C . THR A 1 107 ? -46.263 -24.124 72.412 1.00 81.88 107 THR A C 1
ATOM 738 O O . THR A 1 107 ? -46.196 -25.198 71.816 1.00 81.88 107 THR A O 1
ATOM 741 N N . VAL A 1 108 ? -46.972 -23.099 71.935 1.00 82.50 108 VAL A N 1
ATOM 742 C CA . VAL A 1 108 ? -47.728 -23.146 70.670 1.00 82.50 108 VAL A CA 1
ATOM 743 C C . VAL A 1 108 ? -46.854 -22.657 69.504 1.00 82.50 108 VAL A C 1
ATOM 745 O O . VAL A 1 108 ? -46.046 -21.748 69.670 1.00 82.50 108 VAL A O 1
ATOM 748 N N . ALA A 1 109 ? -46.980 -23.240 68.313 1.00 83.50 109 ALA A N 1
ATOM 749 C CA . ALA A 1 109 ? -46.279 -22.747 67.122 1.00 83.50 109 ALA A CA 1
ATOM 750 C C . ALA A 1 109 ? -46.991 -21.527 66.507 1.00 83.50 109 ALA A C 1
ATOM 752 O O . ALA A 1 109 ? -48.201 -21.360 66.662 1.00 83.50 109 ALA A O 1
ATOM 753 N N . PHE A 1 110 ? -46.253 -20.681 65.785 1.00 85.50 110 PHE A N 1
ATOM 754 C CA . PHE A 1 110 ? -46.864 -19.682 64.902 1.00 85.50 110 PHE A CA 1
ATOM 755 C C . PHE A 1 110 ? -47.575 -20.380 63.735 1.00 85.50 110 PHE A C 1
ATOM 757 O O . PHE A 1 110 ? -47.058 -21.360 63.200 1.00 85.50 110 PHE A O 1
ATOM 764 N N . THR A 1 111 ? -48.734 -19.868 63.319 1.00 83.50 111 THR A N 1
ATOM 765 C CA . THR A 1 111 ? -49.442 -20.356 62.123 1.00 83.50 111 THR A CA 1
ATOM 766 C C . THR A 1 111 ? -48.821 -19.803 60.845 1.00 83.50 111 THR A C 1
ATOM 768 O O . THR A 1 111 ? -48.864 -20.456 59.807 1.00 83.50 111 THR A O 1
ATOM 771 N N . THR A 1 112 ? -48.202 -18.620 60.916 1.00 82.44 112 THR A N 1
ATOM 772 C CA . THR A 1 112 ? -47.490 -18.004 59.791 1.00 82.44 112 THR A CA 1
ATOM 773 C C . THR A 1 112 ? -46.173 -17.406 60.275 1.00 82.44 112 THR A C 1
ATOM 775 O O . THR A 1 112 ? -46.165 -16.503 61.111 1.00 82.44 112 THR A O 1
ATOM 778 N N . ALA A 1 113 ? -45.065 -17.918 59.737 1.00 88.00 113 ALA A N 1
ATOM 779 C CA . ALA A 1 113 ? -43.702 -17.445 59.977 1.00 88.00 113 ALA A CA 1
ATOM 780 C C . ALA A 1 113 ? -42.972 -17.340 58.621 1.00 88.00 113 ALA A C 1
ATOM 782 O O . ALA A 1 113 ? -42.329 -18.310 58.200 1.00 88.00 113 ALA A O 1
ATOM 783 N N . PRO A 1 114 ? -43.139 -16.220 57.894 1.00 88.75 114 PRO A N 1
ATOM 784 C CA . PRO A 1 114 ? -42.644 -16.079 56.528 1.00 88.75 114 PRO A CA 1
ATOM 785 C C . PRO A 1 114 ? -41.115 -15.961 56.472 1.00 88.75 114 PRO A C 1
ATOM 787 O O . PRO A 1 114 ? -40.463 -15.501 57.412 1.00 88.75 114 PRO A O 1
ATOM 790 N N . THR A 1 115 ? -40.537 -16.376 55.345 1.00 90.94 115 THR A N 1
ATOM 791 C CA . THR A 1 115 ? -39.115 -16.159 55.055 1.00 90.94 115 THR A CA 1
ATOM 792 C C . THR A 1 115 ? -38.890 -14.681 54.720 1.00 90.94 115 THR A C 1
ATOM 794 O O . THR A 1 115 ? -39.582 -14.164 53.843 1.00 90.94 115 THR A O 1
ATOM 797 N N . PRO A 1 116 ? -37.953 -13.982 55.386 1.00 94.44 116 PRO A N 1
ATOM 798 C CA . PRO A 1 116 ? -37.731 -12.563 55.137 1.00 94.44 116 PRO A CA 1
ATOM 799 C C . PRO A 1 116 ? -37.090 -12.316 53.764 1.00 94.44 116 PRO A C 1
ATOM 801 O O . PRO A 1 116 ? -36.311 -13.138 53.277 1.00 94.44 116 PRO A O 1
ATOM 804 N N . THR A 1 117 ? -37.367 -11.157 53.165 1.00 93.25 117 THR A N 1
ATOM 805 C CA . THR A 1 117 ? -36.770 -10.715 51.890 1.00 93.25 117 THR A CA 1
ATOM 806 C C . THR A 1 117 ? -35.813 -9.539 52.093 1.00 93.25 117 THR A C 1
ATOM 808 O O . THR A 1 117 ? -35.913 -8.810 53.082 1.00 93.25 117 THR A O 1
ATOM 811 N N . ILE A 1 118 ? -34.858 -9.371 51.169 1.00 94.50 118 ILE A N 1
ATOM 812 C CA . ILE A 1 118 ? -33.869 -8.282 51.171 1.00 94.50 118 ILE A CA 1
ATOM 813 C C . ILE A 1 118 ? -34.054 -7.421 49.912 1.00 94.50 118 ILE A C 1
ATOM 815 O O . ILE A 1 118 ? -33.874 -7.915 48.798 1.00 94.50 118 ILE A O 1
ATOM 819 N N . SER A 1 119 ? -34.318 -6.125 50.082 1.00 88.31 119 SER A N 1
ATOM 820 C CA . SER A 1 119 ? -34.349 -5.118 49.006 1.00 88.31 119 SER A CA 1
ATOM 821 C C . SER A 1 119 ? -33.176 -4.125 49.113 1.00 88.31 119 SER A C 1
ATOM 823 O O . SER A 1 119 ? -32.425 -4.155 50.089 1.00 88.31 119 SER A O 1
ATOM 825 N N . GLY A 1 120 ? -32.976 -3.291 48.085 1.00 85.94 120 GLY A N 1
ATOM 826 C CA . GLY A 1 120 ? -31.873 -2.318 47.980 1.00 85.94 120 GLY A CA 1
ATOM 827 C C . GLY A 1 120 ? -30.759 -2.734 47.009 1.00 85.94 120 GLY A C 1
ATOM 828 O O . GLY A 1 120 ? -30.686 -3.896 46.594 1.00 85.94 120 GLY A O 1
ATOM 829 N N . THR A 1 121 ? -29.897 -1.786 46.643 1.00 83.69 121 THR A N 1
ATOM 830 C CA . THR A 1 121 ? -28.798 -1.979 45.682 1.00 83.69 121 THR A CA 1
ATOM 831 C C . THR A 1 121 ? -27.668 -2.807 46.293 1.00 83.69 121 THR A C 1
ATOM 833 O O . THR A 1 121 ? -27.213 -2.545 47.406 1.00 83.69 121 THR A O 1
ATOM 836 N N . SER A 1 122 ? -27.196 -3.824 45.571 1.00 84.38 122 SER A N 1
ATOM 837 C CA . SER A 1 122 ? -26.129 -4.738 46.004 1.00 84.38 122 SER A CA 1
ATOM 838 C C . SER A 1 122 ? -24.726 -4.180 45.740 1.00 84.38 122 SER A C 1
ATOM 840 O O . SER A 1 122 ? -23.871 -4.890 45.216 1.00 84.38 122 SER A O 1
ATOM 842 N N . SER A 1 123 ? -24.483 -2.927 46.121 1.00 77.75 123 SER A N 1
ATOM 843 C CA . SER A 1 123 ? -23.209 -2.226 45.916 1.00 77.75 123 SER A CA 1
ATOM 844 C C . SER A 1 123 ? -22.715 -1.634 47.232 1.00 77.75 123 SER A C 1
ATOM 846 O O . SER A 1 123 ? -23.504 -1.101 48.013 1.00 77.75 123 SER A O 1
ATOM 848 N N . VAL A 1 124 ? -21.408 -1.714 47.498 1.00 81.56 124 VAL A N 1
ATOM 849 C CA . VAL A 1 124 ? -20.798 -1.138 48.712 1.00 81.56 124 VAL A CA 1
ATOM 850 C C . VAL A 1 124 ? -21.203 0.330 48.877 1.00 81.56 124 VAL A C 1
ATOM 852 O O . VAL A 1 124 ? -21.241 1.082 47.911 1.00 81.56 124 VAL A O 1
ATOM 855 N N . GLY A 1 125 ? -21.520 0.734 50.107 1.00 81.44 125 GLY A N 1
ATOM 856 C CA . GLY A 1 125 ? -22.029 2.066 50.435 1.00 81.44 125 GLY A CA 1
ATOM 857 C C . GLY A 1 125 ? -23.556 2.176 50.393 1.00 81.44 125 GLY A C 1
ATOM 858 O O . GLY A 1 125 ? -24.106 3.019 51.105 1.00 81.44 125 GLY A O 1
ATOM 859 N N . SER A 1 126 ? -24.240 1.295 49.653 1.00 86.06 126 SER A N 1
ATOM 860 C CA . SER A 1 126 ? -25.708 1.227 49.608 1.00 86.06 126 SER A CA 1
ATOM 861 C C . SER A 1 126 ? -26.287 0.588 50.872 1.00 86.06 126 SER A C 1
ATOM 863 O O . SER A 1 126 ? -25.603 -0.141 51.592 1.00 86.06 126 SER A O 1
ATOM 865 N N . THR A 1 127 ? -27.568 0.838 51.145 1.00 91.50 127 THR A N 1
ATOM 866 C CA . THR A 1 127 ? -28.280 0.246 52.287 1.00 91.50 127 THR A CA 1
ATOM 867 C C . THR A 1 127 ? -29.228 -0.851 51.817 1.00 91.50 127 THR A C 1
ATOM 869 O O . THR A 1 127 ? -30.058 -0.627 50.940 1.00 91.50 127 THR A O 1
ATOM 872 N N . LEU A 1 128 ? -29.116 -2.035 52.418 1.00 94.31 128 LEU A N 1
ATOM 873 C CA . LEU A 1 128 ? -30.074 -3.123 52.264 1.00 94.31 128 LEU A CA 1
ATOM 874 C C . LEU A 1 128 ? -31.161 -3.025 53.337 1.00 94.31 128 LEU A C 1
ATOM 876 O O . LEU A 1 128 ? -30.865 -2.716 54.493 1.00 94.31 128 LEU A O 1
ATOM 880 N N . THR A 1 129 ? -32.402 -3.348 52.977 1.00 95.19 129 THR A N 1
ATOM 881 C CA . THR A 1 129 ? -33.554 -3.336 53.893 1.00 95.19 129 THR A CA 1
ATOM 882 C C . THR A 1 129 ? -34.173 -4.730 53.972 1.00 95.19 129 THR A C 1
ATOM 884 O O . THR A 1 129 ? -34.452 -5.349 52.947 1.00 95.19 129 THR A O 1
ATOM 887 N N . ALA A 1 130 ? -34.398 -5.225 55.192 1.00 94.81 130 ALA A N 1
ATOM 888 C CA . ALA A 1 130 ? -35.061 -6.496 55.461 1.00 94.81 130 ALA A CA 1
ATOM 889 C C . ALA A 1 130 ? -36.576 -6.317 55.647 1.00 94.81 130 ALA A C 1
ATOM 891 O O . ALA A 1 130 ? -37.025 -5.472 56.429 1.00 94.81 130 ALA A O 1
ATOM 892 N N . THR A 1 131 ? -37.368 -7.176 55.009 1.00 93.75 131 THR A N 1
ATOM 893 C CA . THR A 1 131 ? -38.823 -7.249 55.202 1.00 93.75 131 THR A CA 1
ATOM 894 C C . THR A 1 131 ? -39.179 -8.570 55.872 1.00 93.75 131 THR A C 1
ATOM 896 O O . THR A 1 131 ? -39.002 -9.637 55.294 1.00 93.75 131 THR A O 1
ATOM 899 N N . ALA A 1 132 ? -39.673 -8.498 57.113 1.00 87.62 132 ALA A N 1
ATOM 900 C CA . ALA A 1 132 ? -39.964 -9.657 57.962 1.00 87.62 132 ALA A CA 1
ATOM 901 C C . ALA A 1 132 ? -41.225 -10.452 57.570 1.00 87.62 132 ALA A C 1
ATOM 903 O O . ALA A 1 132 ? -41.418 -11.541 58.107 1.00 87.62 132 ALA A O 1
ATOM 904 N N . GLY A 1 133 ? -42.075 -9.906 56.689 1.00 85.31 133 GLY A N 1
ATOM 905 C CA . GLY A 1 133 ? -43.410 -10.430 56.373 1.00 85.31 133 GLY A CA 1
ATOM 906 C C . GLY A 1 133 ? -44.399 -10.342 57.547 1.00 85.31 133 GLY A C 1
ATOM 907 O O . GLY A 1 133 ? -44.057 -9.885 58.639 1.00 85.31 133 GLY A O 1
ATOM 908 N N . THR A 1 134 ? -45.640 -10.778 57.330 1.00 88.00 134 THR A N 1
ATOM 909 C CA . THR A 1 134 ? -46.697 -10.762 58.357 1.00 88.00 134 THR A CA 1
ATOM 910 C C . THR A 1 134 ? -46.679 -12.056 59.173 1.00 88.00 134 THR A C 1
ATOM 912 O O . THR A 1 134 ? -46.866 -13.146 58.634 1.00 88.00 134 THR A O 1
ATOM 915 N N . TRP A 1 135 ? -46.457 -11.942 60.485 1.00 90.12 135 TRP A N 1
ATOM 916 C CA . TRP A 1 135 ? -46.443 -13.072 61.421 1.00 90.12 135 TRP A CA 1
ATOM 917 C C . TRP A 1 135 ? -47.823 -13.271 62.045 1.00 90.12 135 TRP A C 1
ATOM 919 O O . TRP A 1 135 ? -48.431 -12.303 62.504 1.00 90.12 135 TRP A O 1
ATOM 929 N N . SER A 1 136 ? -48.294 -14.518 62.111 1.00 84.44 136 SER A N 1
ATOM 930 C CA . SER A 1 136 ? -49.580 -14.853 62.728 1.00 84.44 136 SER A CA 1
ATOM 931 C C . SER A 1 136 ? -49.429 -15.986 63.746 1.00 84.44 136 SER A C 1
ATOM 933 O O . SER A 1 136 ? -48.858 -17.031 63.413 1.00 84.44 136 SER A O 1
ATOM 935 N N . PRO A 1 137 ? -49.918 -15.813 64.988 1.00 83.12 137 PRO A N 1
ATOM 936 C CA . PRO A 1 137 ? -50.349 -14.548 65.607 1.00 83.12 137 PRO A CA 1
ATOM 937 C C . PRO A 1 137 ? -49.208 -13.516 65.700 1.00 83.12 137 PRO A C 1
ATOM 939 O O . PRO A 1 137 ? -48.041 -13.899 65.692 1.00 83.12 137 PRO A O 1
ATOM 942 N N . THR A 1 138 ? -49.520 -12.218 65.826 1.00 86.81 138 THR A N 1
ATOM 943 C CA . THR A 1 138 ? -48.523 -11.127 65.774 1.00 86.81 138 THR A CA 1
ATOM 944 C C . THR A 1 138 ? -47.348 -11.354 66.732 1.00 86.81 138 THR A C 1
ATOM 946 O O . THR A 1 138 ? -47.545 -11.512 67.943 1.00 86.81 138 THR A O 1
ATOM 949 N N . ALA A 1 139 ? -46.128 -11.353 66.194 1.00 89.50 139 ALA A N 1
ATOM 950 C CA . ALA A 1 139 ? -44.884 -11.552 66.932 1.00 89.50 139 ALA A CA 1
ATOM 951 C C . ALA A 1 139 ? -44.121 -10.233 67.124 1.00 89.50 139 ALA A C 1
ATOM 953 O O . ALA A 1 139 ? -44.189 -9.342 66.281 1.00 89.50 139 ALA A O 1
ATOM 954 N N . THR A 1 140 ? -43.320 -10.140 68.186 1.00 92.25 140 THR A N 1
ATOM 955 C CA . THR A 1 140 ? -42.215 -9.174 68.244 1.00 92.25 140 THR A CA 1
ATOM 956 C C . THR A 1 140 ? -41.042 -9.757 67.457 1.00 92.25 140 THR A C 1
ATOM 958 O O . THR A 1 140 ? -40.626 -10.881 67.746 1.00 92.25 140 THR A O 1
ATOM 961 N N . VAL A 1 141 ? -40.525 -9.027 66.464 1.00 93.94 141 VAL A N 1
ATOM 962 C CA . VAL A 1 141 ? -39.445 -9.502 65.580 1.00 93.94 141 VAL A CA 1
ATOM 963 C C . VAL A 1 141 ? -38.110 -8.809 65.863 1.00 93.94 141 VAL A C 1
ATOM 965 O O . VAL A 1 141 ? -38.078 -7.613 66.145 1.00 93.94 141 VAL A O 1
ATOM 968 N N . SER A 1 142 ? -37.008 -9.550 65.753 1.00 94.62 142 SER A N 1
ATOM 969 C CA . SER A 1 142 ? -35.633 -9.028 65.770 1.00 94.62 142 SER A CA 1
ATOM 970 C C . SER A 1 142 ? -34.844 -9.496 64.543 1.00 94.62 142 SER A C 1
ATOM 972 O O . SER A 1 142 ? -35.150 -10.548 63.977 1.00 94.62 142 SER A O 1
ATOM 974 N N . TYR A 1 143 ? -33.838 -8.721 64.126 1.00 96.69 143 TYR A N 1
ATOM 975 C CA . TYR A 1 143 ? -33.028 -8.980 62.930 1.00 96.69 143 TYR A CA 1
ATOM 976 C C . TYR A 1 143 ? -31.584 -9.324 63.312 1.00 96.69 143 TYR A C 1
ATOM 978 O O . TYR A 1 143 ? -31.074 -8.856 64.328 1.00 96.69 143 TYR A O 1
ATOM 986 N N . GLN A 1 144 ? -30.913 -10.116 62.480 1.00 97.38 144 GLN A N 1
ATOM 987 C CA . GLN A 1 144 ? -29.470 -10.337 62.535 1.00 97.38 144 GLN A CA 1
ATOM 988 C C . GLN A 1 144 ? -28.935 -10.547 61.117 1.00 97.38 144 GLN A C 1
ATOM 990 O O . GLN A 1 144 ? -29.229 -11.562 60.481 1.00 97.38 144 GLN A O 1
ATOM 995 N N . TRP A 1 145 ? -28.124 -9.611 60.630 1.00 96.94 145 TRP A N 1
ATOM 996 C CA . TRP A 1 145 ? -27.446 -9.738 59.340 1.00 96.94 145 TRP A CA 1
ATOM 997 C C . TRP A 1 145 ? -26.230 -10.658 59.442 1.00 96.94 145 TRP A C 1
ATOM 999 O O . TRP A 1 145 ? -25.563 -10.737 60.481 1.00 96.94 145 TRP A O 1
ATOM 1009 N N . ARG A 1 146 ? -25.953 -11.376 58.353 1.00 95.75 146 ARG A N 1
ATOM 1010 C CA . ARG A 1 146 ? -24.901 -12.386 58.251 1.00 95.75 146 ARG A CA 1
ATOM 1011 C C . ARG A 1 146 ? -24.139 -12.246 56.936 1.00 95.75 146 ARG A C 1
ATOM 1013 O O . ARG A 1 146 ? -24.757 -12.100 55.884 1.00 95.75 146 ARG A O 1
ATOM 1020 N N . ARG A 1 147 ? -22.814 -12.380 56.997 1.00 95.00 147 ARG A N 1
ATOM 1021 C CA . ARG A 1 147 ? -21.894 -12.437 55.853 1.00 95.00 147 ARG A CA 1
ATOM 1022 C C . ARG A 1 147 ? -21.393 -13.865 55.700 1.00 95.00 147 ARG A C 1
ATOM 1024 O O . ARG A 1 147 ? -20.785 -14.400 56.622 1.00 95.00 147 ARG A O 1
ATOM 1031 N N . ASN A 1 148 ? -21.696 -14.492 54.564 1.00 89.62 148 ASN A N 1
ATOM 1032 C CA . ASN A 1 148 ? -21.413 -15.905 54.281 1.00 89.62 148 ASN A CA 1
ATOM 1033 C C . ASN A 1 148 ? -21.859 -16.853 55.413 1.00 89.62 148 ASN A C 1
ATOM 1035 O O . ASN A 1 148 ? -21.152 -17.784 55.777 1.00 89.62 148 ASN A O 1
ATOM 1039 N N . GLY A 1 149 ? -23.025 -16.585 56.008 1.00 86.88 149 GLY A N 1
ATOM 1040 C CA . GLY A 1 149 ? -23.583 -17.378 57.111 1.00 86.88 149 GLY A CA 1
ATOM 1041 C C . GLY A 1 149 ? -23.120 -16.965 58.516 1.00 86.88 149 GLY A C 1
ATOM 1042 O O . GLY A 1 149 ? -23.839 -17.228 59.486 1.00 86.88 149 GLY A O 1
ATOM 1043 N N . THR A 1 150 ? -22.008 -16.238 58.648 1.00 90.75 150 THR A N 1
ATOM 1044 C CA . THR A 1 150 ? -21.493 -15.742 59.937 1.00 90.75 150 THR A CA 1
ATOM 1045 C C . THR A 1 150 ? -22.179 -14.441 60.341 1.00 90.75 150 THR A C 1
ATOM 1047 O O . THR A 1 150 ? -22.336 -13.543 59.516 1.00 90.75 150 THR A O 1
ATOM 1050 N N . ALA A 1 151 ? -22.592 -14.313 61.605 1.00 92.19 151 ALA A N 1
ATOM 1051 C CA . ALA A 1 151 ? -23.230 -13.096 62.109 1.00 92.19 151 ALA A CA 1
ATOM 1052 C C . ALA A 1 151 ? -22.288 -11.887 62.021 1.00 92.19 151 ALA A C 1
ATOM 1054 O O . ALA A 1 151 ? -21.141 -11.946 62.459 1.00 92.19 151 ALA A O 1
ATOM 1055 N N . ILE A 1 152 ? -22.792 -10.785 61.466 1.00 91.44 152 ILE A N 1
ATOM 1056 C CA . ILE A 1 152 ? -22.084 -9.507 61.454 1.00 91.44 152 ILE A CA 1
ATOM 1057 C C . ILE A 1 152 ? -22.352 -8.837 62.801 1.00 91.44 152 ILE A C 1
ATOM 1059 O O . ILE A 1 152 ? -23.508 -8.575 63.150 1.00 91.44 152 ILE A O 1
ATOM 1063 N N . ALA A 1 153 ? -21.291 -8.593 63.572 1.00 88.81 153 ALA A N 1
ATOM 1064 C CA . ALA A 1 153 ? -21.398 -7.997 64.900 1.00 88.81 153 ALA A CA 1
ATOM 1065 C C . ALA A 1 153 ? -22.209 -6.689 64.855 1.00 88.81 153 ALA A C 1
ATOM 1067 O O . ALA A 1 153 ? -22.019 -5.859 63.967 1.00 88.81 153 ALA A O 1
ATOM 1068 N N . SER A 1 154 ? -23.143 -6.539 65.798 1.00 85.06 154 SER A N 1
ATOM 1069 C CA . SER A 1 154 ? -24.026 -5.370 65.966 1.00 85.06 154 SER A CA 1
ATOM 1070 C C . SER A 1 154 ? -25.027 -5.086 64.834 1.00 85.06 154 SER A C 1
ATOM 1072 O O . SER A 1 154 ? -25.868 -4.200 64.981 1.00 85.06 154 SER A O 1
ATOM 1074 N N . ALA A 1 155 ? -25.027 -5.855 63.741 1.00 94.06 155 ALA A N 1
ATOM 1075 C CA . ALA A 1 155 ? -25.954 -5.675 62.625 1.00 94.06 155 ALA A CA 1
ATOM 1076 C C . ALA A 1 155 ? -27.337 -6.289 62.924 1.00 94.06 155 ALA A C 1
ATOM 1078 O O . ALA A 1 155 ? -27.722 -7.315 62.360 1.00 94.06 155 ALA A O 1
ATOM 1079 N N . THR A 1 156 ? -28.076 -5.661 63.841 1.00 94.69 156 THR A N 1
ATOM 1080 C CA . THR A 1 156 ? -29.373 -6.143 64.360 1.00 94.69 156 THR A CA 1
ATOM 1081 C C . THR A 1 156 ? -30.575 -5.281 63.957 1.00 94.69 156 THR A C 1
ATOM 1083 O O . THR A 1 156 ? -31.716 -5.570 64.322 1.00 94.69 156 THR A O 1
ATOM 1086 N N . ALA A 1 157 ? -30.335 -4.223 63.180 1.00 93.81 157 ALA A N 1
ATOM 1087 C CA . ALA A 1 157 ? -31.373 -3.341 62.664 1.00 93.81 157 ALA A CA 1
ATOM 1088 C C . ALA A 1 157 ? -32.097 -3.942 61.445 1.00 93.81 157 ALA A C 1
ATOM 1090 O O . ALA A 1 157 ? -31.592 -4.840 60.764 1.00 93.81 157 ALA A O 1
ATOM 1091 N N . LYS A 1 158 ? -33.276 -3.388 61.130 1.00 95.25 158 LYS A N 1
ATOM 1092 C CA . LYS A 1 158 ? -34.035 -3.718 59.910 1.00 95.25 158 LYS A CA 1
ATOM 1093 C C . LYS A 1 158 ? -33.237 -3.419 58.632 1.00 95.25 158 LYS A C 1
ATOM 1095 O O . LYS A 1 158 ? -33.469 -4.047 57.604 1.00 95.25 158 LYS A O 1
ATOM 1100 N N . THR A 1 159 ? -32.302 -2.478 58.692 1.00 94.69 159 THR A N 1
ATOM 1101 C CA . THR A 1 159 ? -31.444 -2.071 57.577 1.00 94.69 159 THR A CA 1
ATOM 1102 C C . THR A 1 159 ? -29.975 -2.393 57.849 1.00 94.69 159 THR A C 1
ATOM 1104 O O . THR A 1 159 ? -29.554 -2.498 59.002 1.00 94.69 159 THR A O 1
ATOM 1107 N N . TYR A 1 160 ? -29.188 -2.549 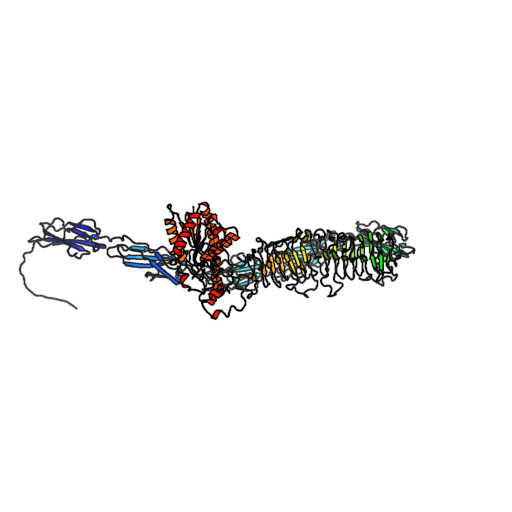56.784 1.00 95.75 160 TYR A N 1
ATOM 1108 C CA . TYR A 1 160 ? -27.741 -2.744 56.850 1.00 95.75 160 TYR A CA 1
ATOM 1109 C C . TYR A 1 160 ? -27.036 -1.991 55.722 1.00 95.75 160 TYR A C 1
ATOM 1111 O O . TYR A 1 160 ? -27.273 -2.263 54.546 1.00 95.75 160 TYR A O 1
ATOM 1119 N N . LYS A 1 161 ? -26.164 -1.042 56.080 1.00 92.19 161 LYS A N 1
ATOM 1120 C CA . LYS A 1 161 ? -25.321 -0.325 55.119 1.00 92.19 161 LYS A CA 1
ATOM 1121 C C . LYS A 1 161 ? -24.121 -1.194 54.747 1.00 92.19 161 LYS A C 1
ATOM 1123 O O . LYS A 1 161 ? -23.339 -1.564 55.620 1.00 92.19 161 LYS A O 1
ATOM 1128 N N . LEU A 1 162 ? -23.986 -1.497 53.461 1.00 90.88 162 LEU A N 1
ATOM 1129 C CA . LEU A 1 162 ? -22.936 -2.352 52.921 1.00 90.88 162 LEU A CA 1
ATOM 1130 C C . LEU A 1 162 ? -21.563 -1.700 53.094 1.00 90.88 162 LEU A C 1
ATOM 1132 O O . LEU A 1 162 ? -21.321 -0.587 52.623 1.00 90.88 162 LEU A O 1
ATOM 1136 N N . ALA A 1 163 ? -20.655 -2.411 53.749 1.00 87.31 163 ALA A N 1
ATOM 1137 C CA . ALA A 1 163 ? -19.262 -2.036 53.921 1.00 87.31 163 ALA A CA 1
ATOM 1138 C C . ALA A 1 163 ? -18.388 -2.655 52.820 1.00 87.31 163 ALA A C 1
ATOM 1140 O O . ALA A 1 163 ? -18.776 -3.594 52.130 1.00 87.31 163 ALA A O 1
ATOM 1141 N N . THR A 1 164 ? -17.154 -2.171 52.678 1.00 79.88 164 THR A N 1
ATOM 1142 C CA . THR A 1 164 ? -16.172 -2.717 51.720 1.00 79.88 164 THR A CA 1
ATOM 1143 C C . THR A 1 164 ? -15.901 -4.208 51.927 1.00 79.88 164 THR A C 1
ATOM 1145 O O . THR A 1 164 ? -15.679 -4.932 50.962 1.00 79.88 164 THR A O 1
ATOM 1148 N N . ALA A 1 165 ? -15.983 -4.687 53.172 1.00 82.31 165 ALA A N 1
ATOM 1149 C CA . ALA A 1 165 ? -15.844 -6.101 53.514 1.00 82.31 165 ALA A CA 1
ATOM 1150 C C . ALA A 1 165 ? -16.993 -6.987 52.991 1.00 82.31 165 ALA A C 1
ATOM 1152 O O . ALA A 1 165 ? -16.864 -8.209 53.019 1.00 82.31 165 ALA A O 1
ATOM 1153 N N . ASP A 1 166 ? -18.104 -6.398 52.539 1.00 88.50 166 ASP A N 1
ATOM 1154 C CA . ASP A 1 166 ? -19.226 -7.126 51.943 1.00 88.50 166 ASP A CA 1
ATOM 1155 C C . ASP A 1 166 ? -19.056 -7.340 50.437 1.00 88.50 166 ASP A C 1
ATOM 1157 O O . ASP A 1 166 ? -19.738 -8.198 49.887 1.00 88.50 166 ASP A O 1
ATOM 1161 N N . ALA A 1 167 ? -18.142 -6.625 49.769 1.00 85.44 167 ALA A N 1
ATOM 1162 C CA . ALA A 1 167 ? -17.910 -6.757 48.331 1.00 85.44 167 ALA A CA 1
ATOM 1163 C C . ALA A 1 167 ? -17.563 -8.206 47.941 1.00 85.44 167 ALA A C 1
ATOM 1165 O O . ALA A 1 167 ? -16.657 -8.829 48.510 1.00 85.44 167 ALA A O 1
ATOM 1166 N N . GLY A 1 168 ? -18.297 -8.752 46.971 1.00 83.56 168 GLY A N 1
ATOM 1167 C CA . GLY A 1 168 ? -18.182 -10.146 46.536 1.00 83.56 168 GLY A CA 1
ATOM 1168 C C . GLY A 1 168 ? -18.711 -11.184 47.534 1.00 83.56 168 GLY A C 1
ATOM 1169 O O . GLY A 1 168 ? -18.613 -12.381 47.268 1.00 83.56 168 GLY A O 1
ATOM 1170 N N . GLN A 1 169 ? -19.255 -10.768 48.681 1.00 89.56 169 GLN A N 1
ATOM 1171 C CA . GLN A 1 169 ? -19.769 -11.670 49.713 1.00 89.56 169 GLN A CA 1
ATOM 1172 C C . GLN A 1 169 ? -21.277 -11.892 49.567 1.00 89.56 169 GLN A C 1
ATOM 1174 O O . GLN A 1 169 ? -21.994 -11.110 48.940 1.00 89.56 169 GLN A O 1
ATOM 1179 N N . LYS A 1 170 ? -21.773 -12.968 50.184 1.00 92.12 170 LYS A N 1
ATOM 1180 C CA . LYS A 1 170 ? -23.200 -13.292 50.257 1.00 92.12 170 LYS A CA 1
ATOM 1181 C C . LYS A 1 170 ? -23.782 -12.807 51.580 1.00 92.12 170 LYS A C 1
ATOM 1183 O O . LYS A 1 170 ? -23.408 -13.302 52.646 1.00 92.12 170 LYS A O 1
ATOM 1188 N N . LEU A 1 171 ? -24.718 -11.866 51.516 1.00 95.31 171 LEU A N 1
ATOM 1189 C CA . LEU A 1 171 ? -25.420 -11.323 52.677 1.00 95.31 171 LEU A CA 1
ATOM 1190 C C . LEU A 1 171 ? -26.773 -12.015 52.854 1.00 95.31 171 LEU A C 1
ATOM 1192 O O . LEU A 1 171 ? -27.530 -12.190 51.902 1.00 95.31 171 LEU A O 1
ATOM 1196 N N . THR A 1 172 ? -27.077 -12.410 54.087 1.00 96.38 172 THR A N 1
ATOM 1197 C CA . THR A 1 172 ? -28.389 -12.939 54.500 1.00 96.38 172 THR A CA 1
ATOM 1198 C C . THR A 1 172 ? -28.854 -12.215 55.757 1.00 96.38 172 THR A C 1
ATOM 1200 O O . THR A 1 172 ? -28.035 -11.691 56.513 1.00 96.38 172 THR A O 1
ATOM 1203 N N . VAL A 1 173 ? -30.162 -12.196 56.008 1.00 97.06 173 VAL A N 1
ATOM 1204 C CA . VAL A 1 173 ? -30.731 -11.691 57.262 1.00 97.06 173 VAL A CA 1
ATOM 1205 C C . VAL A 1 173 ? -31.579 -12.774 57.915 1.00 97.06 173 VAL A C 1
ATOM 1207 O O . VAL A 1 173 ? -32.442 -13.375 57.276 1.00 97.06 173 VAL A O 1
ATOM 1210 N N . THR A 1 174 ? -31.321 -13.042 59.194 1.00 96.62 174 THR A N 1
ATOM 1211 C CA . THR A 1 174 ? -32.161 -13.903 60.029 1.00 96.62 174 THR A CA 1
ATOM 1212 C C . THR A 1 174 ? -33.141 -13.033 60.809 1.00 96.62 174 THR A C 1
ATOM 1214 O O . THR A 1 174 ? -32.719 -12.149 61.552 1.00 96.62 174 THR A O 1
ATOM 1217 N N . VAL A 1 175 ? -34.439 -13.299 60.669 1.00 96.56 175 VAL A N 1
ATOM 1218 C CA . VAL A 1 175 ? -35.511 -12.657 61.437 1.00 96.56 175 VAL A CA 1
ATOM 1219 C C . VAL A 1 175 ? -36.066 -13.645 62.456 1.00 96.56 175 VAL A C 1
ATOM 1221 O O . VAL A 1 175 ? -36.456 -14.754 62.090 1.00 96.56 175 VAL A O 1
ATOM 1224 N N . THR A 1 176 ? -36.102 -13.248 63.730 1.00 94.50 176 THR A N 1
ATOM 1225 C CA . THR A 1 176 ? -36.593 -14.074 64.845 1.00 94.50 176 THR A CA 1
ATOM 1226 C C . THR A 1 176 ? -37.882 -13.495 65.411 1.00 94.50 176 THR A C 1
ATOM 1228 O O . THR A 1 176 ? -37.877 -12.380 65.923 1.00 94.50 176 THR A O 1
ATOM 1231 N N . GLY A 1 177 ? -38.978 -14.251 65.344 1.00 91.69 177 GLY A N 1
ATOM 1232 C CA . GLY A 1 177 ? -40.269 -13.900 65.933 1.00 91.69 177 GLY A CA 1
ATOM 1233 C C . GLY A 1 177 ? -40.448 -14.511 67.325 1.00 91.69 177 GLY A C 1
ATOM 1234 O O . GLY A 1 177 ? -40.269 -15.719 67.516 1.00 91.69 177 GLY A O 1
ATOM 1235 N N . LYS A 1 178 ? -40.831 -13.681 68.303 1.00 89.50 178 LYS A N 1
ATOM 1236 C CA . LYS A 1 178 ? -41.112 -14.083 69.689 1.00 89.50 178 LYS A CA 1
ATOM 1237 C C . LYS A 1 178 ? -42.492 -13.599 70.137 1.00 89.50 178 LYS A C 1
ATOM 1239 O O . LYS A 1 178 ? -42.866 -12.450 69.914 1.00 89.50 178 LYS A O 1
ATOM 1244 N N . ARG A 1 179 ? -43.236 -14.475 70.817 1.00 86.00 179 ARG A N 1
ATOM 1245 C CA . ARG A 1 179 ? -44.511 -14.164 71.481 1.00 86.00 179 ARG A CA 1
ATOM 1246 C C . ARG A 1 179 ? -44.662 -15.048 72.721 1.00 86.00 179 ARG A C 1
ATOM 1248 O O . ARG A 1 179 ? -44.363 -16.236 72.672 1.00 86.00 179 ARG A O 1
ATOM 1255 N N . THR A 1 180 ? -45.104 -14.488 73.845 1.00 79.81 180 THR A N 1
ATOM 1256 C CA . THR A 1 180 ? -45.280 -15.243 75.100 1.00 79.81 180 THR A CA 1
ATOM 1257 C C . THR A 1 180 ? -46.258 -16.405 74.913 1.00 79.81 180 THR A C 1
ATOM 1259 O O . THR A 1 180 ? -47.346 -16.212 74.376 1.00 79.81 180 THR A O 1
ATOM 1262 N N . GLY A 1 181 ? -45.871 -17.605 75.359 1.00 77.00 181 GLY A N 1
ATOM 1263 C CA . GLY A 1 181 ? -46.640 -18.843 75.169 1.00 77.00 181 GLY A CA 1
ATOM 1264 C C . GLY A 1 181 ? -46.436 -19.521 73.805 1.00 77.00 181 GLY A C 1
ATOM 1265 O O . GLY A 1 181 ? -46.991 -20.597 73.582 1.00 77.00 181 GLY A O 1
ATOM 1266 N N . TYR A 1 182 ? -45.620 -18.934 72.918 1.00 85.75 182 TYR A N 1
ATOM 1267 C CA . TYR A 1 182 ? -45.282 -19.483 71.605 1.00 85.75 182 TYR A CA 1
ATOM 1268 C C . TYR A 1 182 ? -43.811 -19.896 71.515 1.00 85.75 182 TYR A C 1
ATOM 1270 O O . TYR A 1 182 ? -42.944 -19.327 72.181 1.00 85.75 182 TYR A O 1
ATOM 1278 N N . THR A 1 183 ? -43.530 -20.878 70.663 1.00 85.12 183 THR A N 1
ATOM 1279 C CA . THR A 1 183 ? -42.169 -21.304 70.333 1.00 85.12 183 THR A CA 1
ATOM 1280 C C . THR A 1 183 ? -41.472 -20.208 69.523 1.00 85.12 183 THR A C 1
ATOM 1282 O O . THR A 1 183 ? -41.918 -19.853 68.430 1.00 85.12 183 THR A O 1
ATOM 1285 N N . THR A 1 184 ? -40.364 -19.672 70.042 1.00 89.38 184 THR A N 1
ATOM 1286 C CA . THR A 1 184 ? -39.516 -18.713 69.314 1.00 89.38 184 THR A CA 1
ATOM 1287 C C . THR A 1 184 ? -39.061 -19.329 67.992 1.00 89.38 184 THR A C 1
ATOM 1289 O O . THR A 1 184 ? -38.486 -20.414 67.986 1.00 89.38 184 THR A O 1
ATOM 1292 N N . THR A 1 185 ? -39.317 -18.645 66.877 1.00 89.94 185 THR A N 1
ATOM 1293 C CA . THR A 1 185 ? -39.037 -19.165 65.529 1.00 89.94 185 THR A CA 1
ATOM 1294 C C . THR A 1 185 ? -38.167 -18.177 64.760 1.00 89.94 185 THR A C 1
ATOM 1296 O O . THR A 1 185 ? -38.434 -16.979 64.786 1.00 89.94 185 THR A O 1
ATOM 1299 N N . ALA A 1 186 ? -37.144 -18.671 64.059 1.00 93.75 186 ALA A N 1
ATOM 1300 C CA . ALA A 1 186 ? -36.259 -17.864 63.221 1.00 93.75 186 ALA A CA 1
ATOM 1301 C C . ALA A 1 186 ? -36.308 -18.320 61.756 1.00 93.75 186 ALA A C 1
ATOM 1303 O O . ALA A 1 186 ? -36.350 -19.519 61.473 1.00 93.75 186 ALA A O 1
ATOM 1304 N N . LYS A 1 187 ? -36.291 -17.363 60.825 1.00 94.50 187 LYS A N 1
ATOM 1305 C CA . LYS A 1 187 ? -36.227 -17.598 59.375 1.00 94.50 187 LYS A CA 1
ATOM 1306 C C . LYS A 1 187 ? -35.112 -16.754 58.765 1.00 94.50 187 LYS A C 1
ATOM 1308 O O . LYS A 1 187 ? -34.942 -15.600 59.145 1.00 94.50 187 LYS A O 1
ATOM 1313 N N . THR A 1 188 ? -34.364 -17.320 57.823 1.00 95.12 188 THR A N 1
ATOM 1314 C CA . THR A 1 188 ? -33.248 -16.641 57.143 1.00 95.12 188 THR A CA 1
ATOM 1315 C C . THR A 1 188 ? -33.600 -16.409 55.682 1.00 95.12 188 THR A C 1
ATOM 1317 O O . THR A 1 188 ? -34.139 -17.306 55.041 1.00 95.12 188 THR A O 1
ATOM 1320 N N . SER A 1 189 ? -33.315 -15.212 55.174 1.00 96.44 189 SER A N 1
ATOM 1321 C CA . SER A 1 189 ? -33.560 -14.842 53.778 1.00 96.44 189 SER A CA 1
ATOM 1322 C C . SER A 1 189 ? -32.732 -15.674 52.795 1.00 96.44 189 SER A C 1
ATOM 1324 O O . SER A 1 189 ? -31.706 -16.255 53.159 1.00 96.44 189 SER A O 1
ATOM 1326 N N . ALA A 1 190 ? -33.102 -15.629 51.513 1.00 90.69 190 ALA A N 1
ATOM 1327 C CA . ALA A 1 190 ? -32.172 -15.983 50.444 1.00 90.69 190 ALA A CA 1
ATOM 1328 C C . ALA A 1 190 ? -30.924 -15.078 50.490 1.00 90.69 190 ALA A C 1
ATOM 1330 O O . ALA A 1 190 ? -30.975 -13.940 50.973 1.00 90.69 190 ALA A O 1
ATOM 1331 N N . ALA A 1 191 ? -29.794 -15.602 50.015 1.00 91.06 191 ALA A N 1
ATOM 1332 C CA . ALA A 1 191 ? -28.537 -14.868 49.972 1.00 91.06 191 ALA A CA 1
ATOM 1333 C C . ALA A 1 191 ? -28.533 -13.835 48.841 1.00 91.06 191 ALA A C 1
ATOM 1335 O O . ALA A 1 191 ? -28.835 -14.170 47.698 1.00 91.06 191 ALA A O 1
ATOM 1336 N N . LYS A 1 192 ? -28.125 -12.603 49.153 1.00 90.44 192 LYS A N 1
ATOM 1337 C CA . LYS A 1 192 ? -27.889 -11.538 48.177 1.00 90.44 192 LYS A CA 1
ATOM 1338 C C . LYS A 1 192 ? -26.387 -11.340 47.996 1.00 90.44 192 LYS A C 1
ATOM 1340 O O . LYS A 1 192 ? -25.691 -10.999 48.953 1.00 90.44 192 LYS A O 1
ATOM 1345 N N . THR A 1 193 ? -25.884 -11.605 46.793 1.00 89.75 193 THR A N 1
ATOM 1346 C CA . THR A 1 193 ? -24.471 -11.396 46.444 1.00 89.75 193 THR A CA 1
ATOM 1347 C C . THR A 1 193 ? -24.223 -9.912 46.211 1.00 89.75 193 THR A C 1
ATOM 1349 O O . THR A 1 193 ? -24.971 -9.271 45.478 1.00 89.75 193 THR A O 1
ATOM 1352 N N . ILE A 1 194 ? -23.188 -9.367 46.841 1.00 89.31 194 ILE A N 1
ATOM 1353 C CA . ILE A 1 194 ? -22.800 -7.963 46.686 1.00 89.31 194 ILE A CA 1
ATOM 1354 C C . ILE A 1 194 ? -21.762 -7.850 45.574 1.00 89.31 194 ILE A C 1
ATOM 1356 O O . ILE A 1 194 ? -20.828 -8.653 45.520 1.00 89.31 194 ILE A O 1
ATOM 1360 N N . ALA A 1 195 ? -21.910 -6.857 44.701 1.00 81.81 195 ALA A N 1
ATOM 1361 C CA . ALA A 1 195 ? -20.985 -6.607 43.607 1.00 81.81 195 ALA A CA 1
ATOM 1362 C C . ALA A 1 195 ? -19.552 -6.418 44.129 1.00 81.81 195 ALA A C 1
ATOM 1364 O O . ALA A 1 195 ? -19.312 -5.799 45.171 1.00 81.81 195 ALA A O 1
ATOM 1365 N N . THR A 1 196 ? -18.590 -6.981 43.405 1.00 74.94 196 THR A N 1
ATOM 1366 C CA . THR A 1 196 ? -17.175 -6.668 43.597 1.00 74.94 196 THR A CA 1
ATOM 1367 C C . THR A 1 196 ? -16.891 -5.269 43.069 1.00 74.94 196 THR A C 1
ATOM 1369 O O . THR A 1 196 ? -17.430 -4.868 42.043 1.00 74.94 196 THR A O 1
ATOM 1372 N N . LEU A 1 197 ? -16.025 -4.541 43.760 1.00 80.12 197 LEU A N 1
ATOM 1373 C CA . LEU A 1 197 ? -15.526 -3.246 43.319 1.00 80.12 197 LEU A CA 1
ATOM 1374 C C . LEU A 1 197 ? -14.624 -3.419 42.085 1.00 80.12 197 LEU A C 1
ATOM 1376 O O . LEU A 1 197 ? -14.098 -4.501 41.830 1.00 80.12 197 LEU A O 1
ATOM 1380 N N . THR A 1 198 ? -14.421 -2.361 41.315 1.00 78.62 198 THR A N 1
ATOM 1381 C CA . THR A 1 198 ? -13.492 -2.348 40.178 1.00 78.62 198 THR A CA 1
ATOM 1382 C C . THR A 1 198 ? -12.300 -1.455 40.503 1.00 78.62 198 THR A C 1
ATOM 1384 O O . THR A 1 198 ? -12.394 -0.530 41.313 1.00 78.62 198 THR A O 1
ATOM 1387 N N . PHE A 1 199 ? -11.134 -1.766 39.934 1.00 75.44 199 PHE A N 1
ATOM 1388 C CA . PHE A 1 199 ? -10.046 -0.788 39.903 1.00 75.44 199 PHE A CA 1
ATOM 1389 C C . PHE A 1 199 ? -10.470 0.396 39.021 1.00 75.44 199 PHE A C 1
ATOM 1391 O O . PHE A 1 199 ? -11.318 0.231 38.143 1.00 75.44 199 PHE A O 1
ATOM 1398 N N . GLY A 1 200 ? -9.857 1.569 39.213 1.00 72.94 200 GLY A N 1
ATOM 1399 C CA . GLY A 1 200 ? -9.868 2.592 38.164 1.00 72.94 200 GLY A CA 1
ATOM 1400 C C . GLY A 1 200 ? -9.189 2.074 36.887 1.00 72.94 200 GLY A C 1
ATOM 1401 O O . GLY A 1 200 ? -8.755 0.920 36.828 1.00 72.94 200 GLY A O 1
ATOM 1402 N N . THR A 1 201 ? -9.053 2.920 35.865 1.00 72.31 201 THR A N 1
ATOM 1403 C CA . THR A 1 201 ? -8.370 2.541 34.618 1.00 72.31 201 THR A CA 1
ATOM 1404 C C . THR A 1 201 ? -6.992 1.951 34.923 1.00 72.31 201 THR A C 1
ATOM 1406 O O . THR A 1 201 ? -6.126 2.626 35.481 1.00 72.31 201 THR A O 1
ATOM 1409 N N . ALA A 1 202 ? -6.797 0.668 34.597 1.00 77.75 202 ALA A N 1
ATOM 1410 C CA . ALA A 1 202 ? -5.531 -0.010 34.843 1.00 77.75 202 ALA A CA 1
ATOM 1411 C C . ALA A 1 202 ? -4.427 0.678 34.019 1.00 77.75 202 ALA A C 1
ATOM 1413 O O . ALA A 1 202 ? -4.568 0.777 32.795 1.00 77.75 202 ALA A O 1
ATOM 1414 N N . PRO A 1 203 ? -3.340 1.157 34.650 1.00 85.94 203 PRO A N 1
ATOM 1415 C CA . PRO A 1 203 ? -2.291 1.873 33.939 1.00 85.94 203 PRO A CA 1
ATOM 1416 C C . PRO A 1 203 ? -1.599 0.954 32.928 1.00 85.94 203 PRO A C 1
ATOM 1418 O O . PRO A 1 203 ? -1.333 -0.217 33.211 1.00 85.94 203 PRO A O 1
ATOM 1421 N N . THR A 1 204 ? -1.265 1.491 31.754 1.00 89.69 204 THR A N 1
ATOM 1422 C CA . THR A 1 204 ? -0.433 0.779 30.777 1.00 89.69 204 THR A CA 1
ATOM 1423 C C . THR A 1 204 ? 1.004 0.706 31.298 1.00 89.69 204 THR A C 1
ATOM 1425 O O . THR A 1 204 ? 1.632 1.752 31.480 1.00 89.69 204 THR A O 1
ATOM 1428 N N . PRO A 1 205 ? 1.550 -0.496 31.562 1.00 95.12 205 PRO A N 1
ATOM 1429 C CA . PRO A 1 205 ? 2.903 -0.620 32.079 1.00 95.12 205 PRO A CA 1
ATOM 1430 C C . PRO A 1 205 ? 3.934 -0.266 31.002 1.00 95.12 205 PRO A C 1
ATOM 1432 O O . PRO A 1 205 ? 3.730 -0.532 29.817 1.00 95.12 205 PRO A O 1
ATOM 1435 N N . THR A 1 206 ? 5.075 0.285 31.411 1.00 94.94 206 THR A N 1
ATOM 1436 C CA . THR A 1 206 ? 6.201 0.594 30.514 1.00 94.94 206 THR A CA 1
ATOM 1437 C C . THR A 1 206 ? 7.416 -0.281 30.822 1.00 94.94 206 THR A C 1
ATOM 1439 O O . THR A 1 206 ? 7.557 -0.812 31.925 1.00 94.94 206 THR A O 1
ATOM 1442 N N . ILE A 1 207 ? 8.298 -0.464 29.832 1.00 96.31 207 ILE A N 1
ATOM 1443 C CA . ILE A 1 207 ? 9.524 -1.266 29.953 1.00 96.31 207 ILE A CA 1
ATOM 1444 C C . ILE A 1 207 ? 10.756 -0.363 29.814 1.00 96.31 207 ILE A C 1
ATOM 1446 O O . ILE A 1 207 ? 11.057 0.146 28.729 1.00 96.31 207 ILE A O 1
ATOM 1450 N N . SER A 1 208 ? 11.532 -0.236 30.889 1.00 92.12 208 SER A N 1
ATOM 1451 C CA . SER A 1 208 ? 12.838 0.434 30.885 1.00 92.12 208 SER A CA 1
ATOM 1452 C C . SER A 1 208 ? 13.998 -0.571 30.826 1.00 92.12 208 SER A C 1
ATOM 1454 O O . SER A 1 208 ? 13.805 -1.775 31.004 1.00 92.12 208 SER A O 1
ATOM 1456 N N . GLY A 1 209 ? 15.206 -0.082 30.529 1.00 89.38 209 GLY A N 1
ATOM 1457 C CA . GLY A 1 209 ? 16.411 -0.897 30.322 1.00 89.38 209 GLY A CA 1
ATOM 1458 C C . GLY A 1 209 ? 16.795 -1.049 28.846 1.00 89.38 209 GLY A C 1
ATOM 1459 O O . GLY A 1 209 ? 15.979 -0.813 27.947 1.00 89.38 209 GLY A O 1
ATOM 1460 N N . THR A 1 210 ? 18.052 -1.418 28.604 1.00 86.69 210 THR A N 1
ATOM 1461 C CA . THR A 1 210 ? 18.628 -1.587 27.263 1.00 86.69 210 THR A CA 1
ATOM 1462 C C . THR A 1 210 ? 18.035 -2.814 26.574 1.00 86.69 210 THR A C 1
ATOM 1464 O O . THR A 1 210 ? 18.045 -3.910 27.130 1.00 86.69 210 THR A O 1
ATOM 1467 N N . ALA A 1 211 ? 17.528 -2.644 25.351 1.00 85.75 211 ALA A N 1
ATOM 1468 C CA . ALA A 1 211 ? 16.937 -3.720 24.557 1.00 85.75 211 ALA A CA 1
ATOM 1469 C C . ALA A 1 211 ? 18.013 -4.523 23.805 1.00 85.75 211 ALA A C 1
ATOM 1471 O O . ALA A 1 211 ? 18.053 -4.527 22.580 1.00 85.75 211 ALA A O 1
ATOM 1472 N N . SER A 1 212 ? 18.909 -5.174 24.545 1.00 82.12 212 SER A N 1
ATOM 1473 C CA . SER A 1 212 ? 19.978 -6.018 23.998 1.00 82.12 212 SER A CA 1
ATOM 1474 C C . SER A 1 212 ? 20.168 -7.259 24.867 1.00 82.12 212 SER A C 1
ATOM 1476 O O . SER A 1 212 ? 20.065 -7.172 26.095 1.00 82.12 212 SER A O 1
ATOM 1478 N N . VAL A 1 213 ? 20.442 -8.411 24.247 1.00 83.56 213 VAL A N 1
ATOM 1479 C CA . VAL A 1 213 ? 20.663 -9.687 24.951 1.00 83.56 213 VAL A CA 1
ATOM 1480 C C . VAL A 1 213 ? 21.687 -9.526 26.080 1.00 83.56 213 VAL A C 1
ATOM 1482 O O . VAL A 1 213 ? 22.707 -8.858 25.936 1.00 83.56 213 VAL A O 1
ATOM 1485 N N . GLY A 1 214 ? 21.401 -10.131 27.234 1.00 83.75 214 GLY A N 1
ATOM 1486 C CA . GLY A 1 214 ? 22.215 -10.028 28.445 1.00 83.75 214 GLY A CA 1
ATOM 1487 C C . GLY A 1 214 ? 21.866 -8.838 29.343 1.00 83.75 214 GLY A C 1
ATOM 1488 O O . GLY A 1 214 ? 22.193 -8.882 30.531 1.00 83.75 214 GLY A O 1
ATOM 1489 N N . SER A 1 215 ? 21.163 -7.826 28.822 1.00 88.31 215 SER A N 1
ATOM 1490 C CA . SER A 1 215 ? 20.662 -6.692 29.610 1.00 88.31 215 SER A CA 1
ATOM 1491 C C . SER A 1 215 ? 19.419 -7.069 30.419 1.00 88.31 215 SER A C 1
ATOM 1493 O O . SER A 1 215 ? 18.690 -8.000 30.076 1.00 88.31 215 SER A O 1
ATOM 1495 N N . THR A 1 216 ? 19.148 -6.321 31.488 1.00 93.88 216 THR A N 1
ATOM 1496 C CA . THR A 1 216 ? 17.946 -6.500 32.311 1.00 93.88 216 THR A CA 1
ATOM 1497 C C . THR A 1 216 ? 16.908 -5.440 31.968 1.00 93.88 216 THR A C 1
ATOM 1499 O O . THR A 1 216 ? 17.171 -4.243 32.077 1.00 93.88 216 THR A O 1
ATOM 1502 N N . LEU A 1 217 ? 15.711 -5.881 31.594 1.00 96.19 217 LEU A N 1
ATOM 1503 C CA . LEU A 1 217 ? 14.533 -5.037 31.458 1.00 96.19 217 LEU A CA 1
ATOM 1504 C C . LEU A 1 217 ? 13.807 -4.919 32.798 1.00 96.19 217 LEU A C 1
ATOM 1506 O O . LEU A 1 217 ? 13.766 -5.870 33.579 1.00 96.19 217 LEU A O 1
ATOM 1510 N N . THR A 1 218 ? 13.215 -3.756 33.057 1.00 96.94 218 THR A N 1
ATOM 1511 C CA . THR A 1 218 ? 12.437 -3.487 34.273 1.00 96.94 218 THR A CA 1
ATOM 1512 C C . THR A 1 218 ? 11.034 -3.030 33.903 1.00 96.94 218 THR A C 1
ATOM 1514 O O . THR A 1 218 ? 10.864 -2.077 33.144 1.00 96.94 218 THR A O 1
ATOM 1517 N N . ALA A 1 219 ? 10.026 -3.701 34.454 1.00 96.25 219 ALA A N 1
ATOM 1518 C CA . ALA A 1 219 ? 8.633 -3.312 34.311 1.00 96.25 219 ALA A CA 1
ATOM 1519 C C . ALA A 1 219 ? 8.305 -2.160 35.270 1.00 96.25 219 ALA A C 1
ATOM 1521 O O . ALA A 1 219 ? 8.506 -2.263 36.487 1.00 96.25 219 ALA A O 1
ATOM 1522 N N . ASN A 1 220 ? 7.753 -1.079 34.730 1.00 95.50 220 ASN A N 1
ATOM 1523 C CA . ASN A 1 220 ? 7.109 -0.032 35.504 1.00 95.50 220 ASN A CA 1
ATOM 1524 C C . ASN A 1 220 ? 5.585 -0.231 35.432 1.00 95.50 220 ASN A C 1
ATOM 1526 O O . ASN A 1 220 ? 4.992 0.034 34.388 1.00 95.50 220 ASN A O 1
ATOM 1530 N N . PRO A 1 221 ? 4.945 -0.720 36.509 1.00 92.19 221 PRO A N 1
ATOM 1531 C CA . PRO A 1 221 ? 3.532 -1.085 36.496 1.00 92.19 221 PRO A CA 1
ATOM 1532 C C . PRO A 1 221 ? 2.557 0.100 36.541 1.00 92.19 221 PRO A C 1
ATOM 1534 O O . PRO A 1 221 ? 1.353 -0.142 36.508 1.00 92.19 221 PRO A O 1
ATOM 1537 N N . GLY A 1 222 ? 3.046 1.341 36.662 1.00 89.56 222 GLY A N 1
ATOM 1538 C CA . GLY A 1 222 ? 2.213 2.521 36.904 1.00 89.56 222 GLY A CA 1
ATOM 1539 C C . GLY A 1 222 ? 1.573 2.541 38.299 1.00 89.56 222 GLY A C 1
ATOM 1540 O O . GLY A 1 222 ? 1.824 1.671 39.139 1.00 89.56 222 GLY A O 1
ATOM 1541 N N . THR A 1 223 ? 0.744 3.553 38.555 1.00 88.25 223 THR A N 1
ATOM 1542 C CA . THR A 1 223 ? 0.051 3.727 39.840 1.00 88.25 223 THR A CA 1
ATOM 1543 C C . THR A 1 223 ? -1.328 3.083 39.787 1.00 88.25 223 THR A C 1
ATOM 1545 O O . THR A 1 223 ? -2.176 3.478 38.993 1.00 88.25 223 THR A O 1
ATOM 1548 N N . TRP A 1 224 ? -1.569 2.100 40.654 1.00 88.56 224 TRP A N 1
ATOM 1549 C CA . TRP A 1 224 ? -2.855 1.410 40.751 1.00 88.56 224 TRP A CA 1
ATOM 1550 C C . TRP A 1 224 ? -3.728 2.064 41.820 1.00 88.56 224 TRP A C 1
ATOM 1552 O O . TRP A 1 224 ? -3.330 2.116 42.986 1.00 88.56 224 TRP A O 1
ATOM 1562 N N . SER A 1 225 ? -4.920 2.527 41.430 1.00 80.38 225 SER A N 1
ATOM 1563 C CA . SER A 1 225 ? -5.918 3.066 42.354 1.00 80.38 225 SER A CA 1
ATOM 1564 C C . SER A 1 225 ? -7.189 2.205 42.353 1.00 80.38 225 SER A C 1
ATOM 1566 O O . SER A 1 225 ? -7.789 1.997 41.296 1.00 80.38 225 SER A O 1
ATOM 1568 N N . PRO A 1 226 ? -7.617 1.691 43.514 1.00 83.38 226 PRO A N 1
ATOM 1569 C CA . PRO A 1 226 ? -6.911 1.741 44.794 1.00 83.38 226 PRO A CA 1
ATOM 1570 C C . PRO A 1 226 ? -5.719 0.762 44.815 1.00 83.38 226 PRO A C 1
ATOM 1572 O O . PRO A 1 226 ? -5.673 -0.175 44.022 1.00 83.38 226 PRO A O 1
ATOM 1575 N N . THR A 1 227 ? -4.774 0.930 45.751 1.00 86.50 227 THR A N 1
ATOM 1576 C CA . THR A 1 227 ? -3.522 0.144 45.785 1.00 86.50 227 THR A CA 1
ATOM 1577 C C . THR A 1 227 ? -3.778 -1.363 45.716 1.00 86.50 227 THR A C 1
ATOM 1579 O O . THR A 1 227 ? -4.525 -1.896 46.548 1.00 86.50 227 THR A O 1
ATOM 1582 N N . ALA A 1 228 ? -3.155 -2.019 44.732 1.00 89.62 228 ALA A N 1
ATOM 1583 C CA . ALA A 1 228 ? -3.287 -3.439 44.412 1.00 89.62 228 ALA A CA 1
ATOM 1584 C C . ALA A 1 228 ? -2.022 -4.231 44.780 1.00 89.62 228 ALA A C 1
ATOM 1586 O O . ALA A 1 228 ? -0.917 -3.690 44.787 1.00 89.62 228 ALA A O 1
ATOM 1587 N N . THR A 1 229 ? -2.166 -5.537 45.000 1.00 93.94 229 THR A N 1
ATOM 1588 C CA . THR A 1 229 ? -1.047 -6.485 44.938 1.00 93.94 229 THR A CA 1
ATOM 1589 C C . THR A 1 229 ? -0.782 -6.829 43.474 1.00 93.94 229 THR A C 1
ATOM 1591 O O . THR A 1 229 ? -1.701 -7.251 42.772 1.00 93.94 229 THR A O 1
ATOM 1594 N N . LEU A 1 230 ? 0.455 -6.638 43.007 1.00 94.69 230 LEU A N 1
ATOM 1595 C CA . LEU A 1 230 ? 0.826 -6.794 41.599 1.00 94.69 230 LEU A CA 1
ATOM 1596 C C . LEU A 1 230 ? 1.560 -8.110 41.333 1.00 94.69 230 LEU A C 1
ATOM 1598 O O . LEU A 1 230 ? 2.376 -8.552 42.140 1.00 94.69 230 LEU A O 1
ATOM 1602 N N . SER A 1 231 ? 1.312 -8.687 40.162 1.00 95.88 231 SER A N 1
ATOM 1603 C CA . SER A 1 231 ? 2.067 -9.809 39.596 1.00 95.88 231 SER A CA 1
ATOM 1604 C C . SER A 1 231 ? 2.455 -9.505 38.149 1.00 95.88 231 SER A C 1
ATOM 1606 O O . SER A 1 231 ? 1.755 -8.756 37.463 1.00 95.88 231 SER A O 1
ATOM 1608 N N . PHE A 1 232 ? 3.585 -10.051 37.700 1.00 97.19 232 PHE A N 1
ATOM 1609 C CA . PHE A 1 232 ? 4.156 -9.795 36.378 1.00 97.19 232 PHE A CA 1
ATOM 1610 C C . PHE A 1 232 ? 4.211 -11.094 35.580 1.00 97.19 232 PHE A C 1
ATOM 1612 O O . PHE A 1 232 ? 4.405 -12.166 36.148 1.00 97.19 232 PHE A O 1
ATOM 1619 N N . GLN A 1 233 ? 4.081 -10.990 34.263 1.00 97.75 233 GLN A N 1
ATOM 1620 C CA . GLN A 1 233 ? 4.372 -12.077 33.337 1.00 97.75 233 GLN A CA 1
ATOM 1621 C C . GLN A 1 233 ? 5.017 -11.497 32.083 1.00 97.75 233 GLN A C 1
ATOM 1623 O O . GLN A 1 233 ? 4.371 -10.768 31.327 1.00 97.75 233 GLN A O 1
ATOM 1628 N N . TRP A 1 234 ? 6.283 -11.832 31.851 1.00 97.56 234 TRP A N 1
ATOM 1629 C CA . TRP A 1 234 ? 6.981 -11.455 30.624 1.00 97.56 234 TRP A CA 1
ATOM 1630 C C . TRP A 1 234 ? 6.604 -12.393 29.478 1.00 97.56 234 TRP A C 1
ATOM 1632 O O . TRP A 1 234 ? 6.373 -13.591 29.684 1.00 97.56 234 TRP A O 1
ATOM 1642 N N . LYS A 1 235 ? 6.526 -11.838 28.270 1.00 96.19 235 LYS A N 1
ATOM 1643 C CA . LYS A 1 235 ? 6.141 -12.542 27.049 1.00 96.19 235 LYS A CA 1
ATOM 1644 C C . LYS A 1 235 ? 7.140 -12.266 25.931 1.00 96.19 235 LYS A C 1
ATOM 1646 O O . LYS A 1 235 ? 7.612 -11.140 25.799 1.00 96.19 235 LYS A O 1
ATOM 1651 N N . ARG A 1 236 ? 7.408 -13.288 25.119 1.00 96.12 236 ARG A N 1
ATOM 1652 C CA . ARG A 1 236 ? 8.228 -13.247 23.905 1.00 96.12 236 ARG A CA 1
ATOM 1653 C C . ARG A 1 236 ? 7.330 -13.515 22.708 1.00 96.12 236 ARG A C 1
ATOM 1655 O O . ARG A 1 236 ? 6.701 -14.569 22.657 1.00 96.12 236 ARG A O 1
ATOM 1662 N N . SER A 1 237 ? 7.249 -12.564 21.781 1.00 89.62 237 SER A N 1
ATOM 1663 C CA . SER A 1 237 ? 6.411 -12.663 20.577 1.00 89.62 237 SER A CA 1
ATOM 1664 C C . SER A 1 237 ? 4.962 -13.061 20.898 1.00 89.62 237 SER A C 1
ATOM 1666 O O . SER A 1 237 ? 4.377 -13.924 20.256 1.00 89.62 237 SER A O 1
ATOM 1668 N N . GLY A 1 238 ? 4.406 -12.482 21.967 1.00 87.81 238 GLY A N 1
ATOM 1669 C CA . GLY A 1 238 ? 3.051 -12.768 22.455 1.00 87.81 238 GLY A CA 1
ATOM 1670 C C . GLY A 1 238 ? 2.915 -13.988 23.383 1.00 87.81 238 GLY A C 1
ATOM 1671 O O . GLY A 1 238 ? 1.960 -14.038 24.159 1.00 87.81 238 GLY A O 1
ATOM 1672 N N . ALA A 1 239 ? 3.875 -14.920 23.402 1.00 91.06 239 ALA A N 1
ATOM 1673 C CA . ALA A 1 239 ? 3.833 -16.127 24.236 1.00 91.06 239 ALA A CA 1
ATOM 1674 C C . ALA A 1 239 ? 4.476 -15.918 25.619 1.00 91.06 239 ALA A C 1
ATOM 1676 O O . ALA A 1 239 ? 5.500 -15.249 25.743 1.00 91.06 239 ALA A O 1
ATOM 1677 N N . ALA A 1 240 ? 3.908 -16.510 26.676 1.00 94.62 240 ALA A N 1
ATOM 1678 C CA . ALA A 1 240 ? 4.450 -16.404 28.033 1.00 94.62 240 ALA A CA 1
ATOM 1679 C C . ALA A 1 240 ? 5.830 -17.069 28.164 1.00 94.62 240 ALA A C 1
ATOM 1681 O O . ALA A 1 240 ? 6.026 -18.218 27.772 1.00 94.62 240 ALA A O 1
ATOM 1682 N N . ILE A 1 241 ? 6.783 -16.354 28.765 1.00 92.69 241 ILE A N 1
ATOM 1683 C CA . ILE A 1 241 ? 8.102 -16.895 29.091 1.00 92.69 241 ILE A CA 1
ATOM 1684 C C . ILE A 1 241 ? 7.994 -17.607 30.442 1.00 92.69 241 ILE A C 1
ATOM 1686 O O . ILE A 1 241 ? 7.745 -16.975 31.473 1.00 92.69 241 ILE A O 1
ATOM 1690 N N . SER A 1 242 ? 8.168 -18.930 30.437 1.00 90.25 242 SER A N 1
ATOM 1691 C CA . SER A 1 242 ? 8.062 -19.751 31.647 1.00 90.25 242 SER A CA 1
ATOM 1692 C C . SER A 1 242 ? 8.999 -19.250 32.755 1.00 90.25 242 SER A C 1
ATOM 1694 O O . SER A 1 242 ? 10.177 -18.988 32.511 1.00 90.25 242 SER A O 1
ATOM 1696 N N . GLY A 1 243 ? 8.461 -19.070 33.965 1.00 89.38 243 GLY A N 1
ATOM 1697 C CA . GLY A 1 243 ? 9.197 -18.594 35.145 1.00 89.38 243 GLY A CA 1
ATOM 1698 C C . GLY A 1 243 ? 9.516 -17.091 35.179 1.00 89.38 243 GLY A C 1
ATOM 1699 O O . GLY A 1 243 ? 9.981 -16.598 36.205 1.00 89.38 243 GLY A O 1
ATOM 1700 N N . ALA A 1 244 ? 9.247 -16.333 34.112 1.00 95.12 244 ALA A N 1
ATOM 1701 C CA . ALA A 1 244 ? 9.526 -14.898 34.061 1.00 95.12 244 ALA A CA 1
ATOM 1702 C C . ALA A 1 244 ? 8.392 -14.075 34.701 1.00 95.12 244 ALA A C 1
ATOM 1704 O O . ALA A 1 244 ? 7.617 -13.408 34.013 1.00 95.12 244 ALA A O 1
ATOM 1705 N N . THR A 1 245 ? 8.298 -14.135 36.032 1.00 96.50 245 THR A N 1
ATOM 1706 C CA . THR A 1 245 ? 7.224 -13.500 36.821 1.00 96.50 245 THR A CA 1
ATOM 1707 C C . THR A 1 245 ? 7.693 -12.369 37.741 1.00 96.50 245 THR A C 1
ATOM 1709 O O . THR A 1 245 ? 6.901 -11.769 38.472 1.00 96.50 245 THR A O 1
ATOM 1712 N N . ALA A 1 246 ? 8.987 -12.047 37.710 1.00 95.50 246 ALA A N 1
ATOM 1713 C CA . ALA A 1 246 ? 9.559 -10.947 38.473 1.00 95.50 246 ALA A CA 1
ATOM 1714 C C . ALA A 1 246 ? 9.298 -9.584 37.805 1.00 95.50 246 ALA A C 1
ATOM 1716 O O . ALA A 1 246 ? 9.049 -9.486 36.602 1.00 95.50 246 ALA A O 1
ATOM 1717 N N . LYS A 1 247 ? 9.434 -8.499 38.583 1.00 96.75 247 LYS A N 1
ATOM 1718 C CA . LYS A 1 247 ? 9.389 -7.115 38.068 1.00 96.75 247 LYS A CA 1
ATOM 1719 C C . LYS A 1 247 ? 10.475 -6.845 37.015 1.00 96.75 247 LYS A C 1
ATOM 1721 O O . LYS A 1 247 ? 10.342 -5.924 36.213 1.00 96.75 247 LYS A O 1
ATOM 1726 N N . THR A 1 248 ? 11.546 -7.629 37.017 1.00 96.38 248 THR A N 1
ATOM 1727 C CA . THR A 1 248 ? 12.659 -7.533 36.074 1.00 96.38 248 THR A CA 1
ATOM 1728 C C . THR A 1 248 ? 12.786 -8.805 35.241 1.00 96.38 248 THR A C 1
ATOM 1730 O O . THR A 1 248 ? 12.412 -9.890 35.688 1.00 96.38 248 THR A O 1
ATOM 1733 N N . TYR A 1 249 ? 13.336 -8.678 34.034 1.00 96.94 249 TYR A N 1
ATOM 1734 C CA . TYR A 1 249 ? 13.639 -9.803 33.154 1.00 96.94 249 TYR A CA 1
ATOM 1735 C C . TYR A 1 249 ? 15.005 -9.625 32.501 1.00 96.94 249 TYR A C 1
ATOM 1737 O O . TYR A 1 249 ? 15.248 -8.637 31.809 1.00 96.94 249 TYR A O 1
ATOM 1745 N N . LYS A 1 250 ? 15.911 -10.577 32.739 1.00 94.00 250 LYS A N 1
ATOM 1746 C CA . LYS A 1 250 ? 17.217 -10.610 32.080 1.00 94.00 250 LYS A CA 1
ATOM 1747 C C . LYS A 1 250 ? 17.057 -11.248 30.706 1.00 94.00 250 LYS A C 1
ATOM 1749 O O . LYS A 1 250 ? 16.708 -12.423 30.618 1.00 94.00 250 LYS A O 1
ATOM 1754 N N . LEU A 1 251 ? 17.348 -10.475 29.668 1.00 91.31 251 LEU A N 1
ATOM 1755 C CA . LEU A 1 251 ? 17.246 -10.908 28.283 1.00 91.31 251 LEU A CA 1
ATOM 1756 C C . LEU A 1 251 ? 18.234 -12.042 28.002 1.00 91.31 251 LEU A C 1
ATOM 1758 O O . LEU A 1 251 ? 19.428 -11.937 28.297 1.00 91.31 251 LEU A O 1
ATOM 1762 N N . VAL A 1 252 ? 17.733 -13.120 27.413 1.00 88.81 252 VAL A N 1
ATOM 1763 C CA . VAL A 1 252 ? 18.494 -14.303 27.008 1.00 88.81 252 VAL A CA 1
ATOM 1764 C C . VAL A 1 252 ? 18.664 -14.345 25.491 1.00 88.81 252 VAL A C 1
ATOM 1766 O O . VAL A 1 252 ? 18.028 -13.602 24.751 1.00 88.81 252 VAL A O 1
ATOM 1769 N N . ALA A 1 253 ? 19.514 -15.247 25.002 1.00 80.88 253 ALA A N 1
ATOM 1770 C CA . ALA A 1 253 ? 19.785 -15.392 23.571 1.00 80.88 253 ALA A CA 1
ATOM 1771 C C . ALA A 1 253 ? 18.523 -15.646 22.721 1.00 80.88 253 ALA A C 1
ATOM 1773 O O . ALA A 1 253 ? 18.458 -15.193 21.583 1.00 80.88 253 ALA A O 1
ATOM 1774 N N . ALA A 1 254 ? 17.516 -16.327 23.281 1.00 82.56 254 ALA A N 1
ATOM 1775 C CA . ALA A 1 254 ? 16.240 -16.592 22.612 1.00 82.56 254 ALA A CA 1
ATOM 1776 C C . ALA A 1 254 ? 15.361 -15.341 22.420 1.00 82.56 254 ALA A C 1
ATOM 1778 O O . ALA A 1 254 ? 14.383 -15.406 21.685 1.00 82.56 254 ALA A O 1
ATOM 1779 N N . ASP A 1 255 ? 15.678 -14.221 23.078 1.00 88.00 255 ASP A N 1
ATOM 1780 C CA . ASP A 1 255 ? 14.932 -12.965 22.935 1.00 88.00 255 ASP A CA 1
ATOM 1781 C C . ASP A 1 255 ? 15.418 -12.115 21.758 1.00 88.00 255 ASP A C 1
ATOM 1783 O O . ASP A 1 255 ? 14.726 -11.180 21.370 1.00 88.00 255 ASP A O 1
ATOM 1787 N N . ALA A 1 256 ? 16.595 -12.403 21.191 1.00 83.94 256 ALA A N 1
ATOM 1788 C CA . ALA A 1 256 ? 17.147 -11.625 20.085 1.00 83.94 256 ALA A CA 1
ATOM 1789 C C . ALA A 1 256 ? 16.192 -11.599 18.883 1.00 83.94 256 ALA A C 1
ATOM 1791 O O . ALA A 1 256 ? 15.758 -12.645 18.406 1.00 83.94 256 ALA A O 1
ATOM 1792 N N . GLY A 1 257 ? 15.875 -10.398 18.397 1.00 81.88 257 GLY A N 1
ATOM 1793 C CA . GLY A 1 257 ? 14.927 -10.176 17.304 1.00 81.88 257 GLY A CA 1
ATOM 1794 C C . GLY A 1 257 ? 13.455 -10.366 17.688 1.00 81.88 257 GLY A C 1
ATOM 1795 O O . GLY A 1 257 ? 12.580 -10.014 16.902 1.00 81.88 257 GLY A O 1
ATOM 1796 N N . ALA A 1 258 ? 13.157 -10.876 18.886 1.00 85.88 258 ALA A N 1
ATOM 1797 C CA . ALA A 1 258 ? 11.794 -11.035 19.366 1.00 85.88 258 ALA A CA 1
ATOM 1798 C C . ALA A 1 258 ? 11.269 -9.744 20.010 1.00 85.88 258 ALA A C 1
ATOM 1800 O O . ALA A 1 258 ? 12.024 -8.916 20.533 1.00 85.88 258 ALA A O 1
ATOM 1801 N N . SER A 1 259 ? 9.945 -9.596 20.016 1.00 91.50 259 SER A N 1
ATOM 1802 C CA . SER A 1 259 ? 9.268 -8.558 20.786 1.00 91.50 259 SER A CA 1
ATOM 1803 C C . SER A 1 259 ? 9.046 -9.029 22.222 1.00 91.50 259 SER A C 1
ATOM 1805 O O . SER A 1 259 ? 8.444 -10.077 22.468 1.00 91.50 259 SER A O 1
ATOM 1807 N N . ILE A 1 260 ? 9.527 -8.247 23.188 1.00 96.94 260 ILE A N 1
ATOM 1808 C CA . ILE A 1 260 ? 9.305 -8.500 24.611 1.00 96.94 260 ILE A CA 1
ATOM 1809 C C . ILE A 1 260 ? 8.225 -7.557 25.132 1.00 96.94 260 ILE A C 1
ATOM 1811 O O . ILE A 1 260 ? 8.308 -6.340 24.970 1.00 96.94 260 ILE A O 1
ATOM 1815 N N . THR A 1 261 ? 7.207 -8.129 25.771 1.00 97.31 261 THR A N 1
ATOM 1816 C CA . THR A 1 261 ? 6.154 -7.398 26.493 1.00 97.31 261 THR A CA 1
ATOM 1817 C C . THR A 1 261 ? 6.053 -7.908 27.926 1.00 97.31 261 THR A C 1
ATOM 1819 O O . THR A 1 261 ? 6.504 -9.012 28.242 1.00 97.31 261 THR A O 1
ATOM 1822 N N . VAL A 1 262 ? 5.451 -7.115 28.811 1.00 97.75 262 VAL A N 1
ATOM 1823 C CA . VAL A 1 262 ? 5.109 -7.542 30.172 1.00 97.75 262 VAL A CA 1
ATOM 1824 C C . VAL A 1 262 ? 3.635 -7.277 30.441 1.00 97.75 262 VAL A C 1
ATOM 1826 O O . VAL A 1 262 ? 3.140 -6.171 30.227 1.00 97.75 262 VAL A O 1
ATOM 1829 N N . THR A 1 263 ? 2.923 -8.301 30.908 1.00 97.00 263 THR A N 1
ATOM 1830 C CA . THR A 1 263 ? 1.566 -8.162 31.441 1.00 97.00 263 THR A CA 1
ATOM 1831 C C . THR A 1 263 ? 1.654 -7.967 32.952 1.00 97.00 263 THR A C 1
ATOM 1833 O O . THR A 1 263 ? 2.236 -8.798 33.652 1.00 97.00 263 THR A O 1
ATOM 1836 N N . VAL A 1 264 ? 1.077 -6.878 33.461 1.00 97.19 264 VAL A N 1
ATOM 1837 C CA . VAL A 1 264 ? 0.963 -6.593 34.898 1.00 97.19 264 VAL A CA 1
ATOM 1838 C C . VAL A 1 264 ? -0.475 -6.841 35.327 1.00 97.19 264 VAL A C 1
ATOM 1840 O O . VAL A 1 264 ? -1.393 -6.264 34.749 1.00 97.19 264 VAL A O 1
ATOM 1843 N N . THR A 1 265 ? -0.664 -7.684 36.342 1.00 94.62 265 THR A N 1
ATOM 1844 C CA . THR A 1 265 ? -1.979 -8.031 36.897 1.00 94.62 265 THR A CA 1
ATOM 1845 C C . THR A 1 265 ? -2.097 -7.523 38.329 1.00 94.62 265 THR A C 1
ATOM 1847 O O . THR A 1 265 ? -1.301 -7.913 39.187 1.00 94.62 265 THR A O 1
ATOM 1850 N N . GLY A 1 266 ? -3.092 -6.674 38.589 1.00 92.44 266 GLY A N 1
ATOM 1851 C CA . GLY A 1 266 ? -3.418 -6.142 39.907 1.00 92.44 266 GLY A CA 1
ATOM 1852 C C . GLY A 1 266 ? -4.589 -6.875 40.555 1.00 92.44 266 GLY A C 1
ATOM 1853 O O . GLY A 1 266 ? -5.650 -7.050 39.952 1.00 92.44 266 GLY A O 1
ATOM 1854 N N . LYS A 1 267 ? -4.400 -7.296 41.810 1.00 89.25 267 LYS A N 1
ATOM 1855 C CA . LYS A 1 267 ? -5.409 -7.982 42.625 1.00 89.25 267 LYS A CA 1
ATOM 1856 C C . LYS A 1 267 ? -5.599 -7.280 43.965 1.00 89.25 267 LYS A C 1
ATOM 1858 O O . LYS A 1 267 ? -4.634 -6.903 44.626 1.00 89.25 267 LYS A O 1
ATOM 1863 N N . LYS A 1 268 ? -6.855 -7.135 44.390 1.00 84.50 268 LYS A N 1
ATOM 1864 C CA . LYS A 1 268 ? -7.233 -6.616 45.710 1.00 84.50 268 LYS A CA 1
ATOM 1865 C C . LYS A 1 268 ? -8.508 -7.307 46.183 1.00 84.50 268 LYS A C 1
ATOM 1867 O O . LYS A 1 268 ? -9.427 -7.512 45.398 1.00 84.50 268 LYS A O 1
ATOM 1872 N N . THR A 1 269 ? -8.569 -7.695 47.454 1.00 76.69 269 THR A N 1
ATOM 1873 C CA . THR A 1 269 ? -9.753 -8.356 48.026 1.00 76.69 269 THR A CA 1
ATOM 1874 C C . THR A 1 269 ? -10.988 -7.467 47.896 1.00 76.69 269 THR A C 1
ATOM 1876 O O . THR A 1 269 ? -10.934 -6.287 48.235 1.00 76.69 269 THR A O 1
ATOM 1879 N N . GLY A 1 270 ? -12.090 -8.038 47.407 1.00 72.06 270 GLY A N 1
ATOM 1880 C CA . GLY A 1 270 ? -13.323 -7.302 47.125 1.00 72.06 270 GLY A CA 1
ATOM 1881 C C . GLY A 1 270 ? -13.324 -6.564 45.783 1.00 72.06 270 GLY A C 1
ATOM 1882 O O . GLY A 1 270 ? -14.340 -5.955 45.470 1.00 72.06 270 GLY A O 1
ATOM 1883 N N . TYR A 1 271 ? -12.238 -6.639 44.996 1.00 83.38 271 TYR A N 1
ATOM 1884 C CA . TYR A 1 271 ? -12.127 -6.040 43.664 1.00 83.38 271 TYR A CA 1
ATOM 1885 C C . TYR A 1 271 ? -12.007 -7.102 42.563 1.00 83.38 271 TYR A C 1
ATOM 1887 O O . TYR A 1 271 ? -11.410 -8.163 42.771 1.00 83.38 271 TYR A O 1
ATOM 1895 N N . THR A 1 272 ? -12.525 -6.808 41.372 1.00 81.62 272 THR A N 1
ATOM 1896 C CA . THR A 1 272 ? -12.261 -7.596 40.161 1.00 81.62 272 THR A CA 1
ATOM 1897 C C . THR A 1 272 ? -10.783 -7.505 39.786 1.00 81.62 272 THR A C 1
ATOM 1899 O O . THR A 1 272 ? -10.182 -6.435 39.855 1.00 81.62 272 THR A O 1
ATOM 1902 N N . THR A 1 273 ? -10.176 -8.622 39.376 1.00 85.88 273 THR A N 1
ATOM 1903 C CA . THR A 1 273 ? -8.773 -8.620 38.921 1.00 85.88 273 THR A CA 1
ATOM 1904 C C . THR A 1 273 ? -8.672 -7.876 37.592 1.00 85.88 273 THR A C 1
ATOM 1906 O O . THR A 1 273 ? -9.485 -8.118 36.706 1.00 85.88 273 THR A O 1
ATOM 1909 N N . ALA A 1 274 ? -7.682 -6.996 37.445 1.00 87.81 274 ALA A N 1
ATOM 1910 C CA . ALA A 1 274 ? -7.425 -6.282 36.196 1.00 87.81 274 ALA A CA 1
ATOM 1911 C C . ALA A 1 274 ? -5.981 -6.505 35.737 1.00 87.81 274 ALA A C 1
ATOM 1913 O O . ALA A 1 274 ? -5.075 -6.654 36.561 1.00 87.81 274 ALA A O 1
ATOM 1914 N N . ALA A 1 275 ? -5.767 -6.538 34.422 1.00 91.81 275 ALA A N 1
ATOM 1915 C CA . ALA A 1 275 ? -4.457 -6.737 33.817 1.00 91.81 275 ALA A CA 1
ATOM 1916 C C . ALA A 1 275 ? -4.272 -5.837 32.593 1.00 91.81 275 ALA A C 1
ATOM 1918 O O . ALA A 1 275 ? -5.217 -5.597 31.843 1.00 91.81 275 ALA A O 1
ATOM 1919 N N . LYS A 1 276 ? -3.044 -5.365 32.373 1.00 94.62 276 LYS A N 1
ATOM 1920 C CA . LYS A 1 276 ? -2.673 -4.568 31.195 1.00 94.62 276 LYS A CA 1
ATOM 1921 C C . LYS A 1 276 ? -1.292 -4.999 30.701 1.00 94.62 276 LYS A C 1
ATOM 1923 O O . LYS A 1 276 ? -0.443 -5.399 31.499 1.00 94.62 276 LYS A O 1
ATOM 1928 N N . THR A 1 277 ? -1.082 -4.959 29.388 1.00 94.94 277 THR A N 1
ATOM 1929 C CA . THR A 1 277 ? 0.183 -5.351 28.742 1.00 94.94 277 THR A CA 1
ATOM 1930 C C . THR A 1 277 ? 0.888 -4.116 28.198 1.00 94.94 277 THR A C 1
ATOM 1932 O O . THR A 1 277 ? 0.227 -3.203 27.709 1.00 94.94 277 THR A O 1
ATOM 1935 N N . SER A 1 278 ? 2.214 -4.070 28.323 1.00 96.75 278 SER A N 1
ATOM 1936 C CA . SER A 1 278 ? 3.034 -2.972 27.807 1.00 96.75 278 SER A CA 1
ATOM 1937 C C . SER A 1 278 ? 3.060 -2.937 26.278 1.00 96.75 278 SER A C 1
ATOM 1939 O O . SER A 1 278 ? 2.823 -3.955 25.626 1.00 96.75 278 SER A O 1
ATOM 1941 N N . ALA A 1 279 ? 3.489 -1.809 25.709 1.00 91.19 279 ALA A N 1
ATOM 1942 C CA . ALA A 1 279 ? 3.971 -1.785 24.330 1.00 91.19 279 ALA A CA 1
ATOM 1943 C C . ALA A 1 279 ? 5.126 -2.789 24.135 1.00 91.19 279 ALA A C 1
ATOM 1945 O O . ALA A 1 279 ? 5.864 -3.110 25.079 1.00 91.19 279 ALA A O 1
ATOM 1946 N N . ALA A 1 280 ? 5.261 -3.299 22.912 1.00 92.19 280 ALA A N 1
ATOM 1947 C CA . ALA A 1 280 ? 6.319 -4.227 22.537 1.00 92.19 280 ALA A CA 1
ATOM 1948 C C . ALA A 1 280 ? 7.681 -3.529 22.487 1.00 92.19 280 ALA A C 1
ATOM 1950 O O . ALA A 1 280 ? 7.821 -2.463 21.893 1.00 92.19 280 ALA A O 1
ATOM 1951 N N . LYS A 1 281 ? 8.702 -4.158 23.079 1.00 91.94 281 LYS A N 1
ATOM 1952 C CA . LYS A 1 281 ? 10.099 -3.732 22.956 1.00 91.94 281 LYS A CA 1
ATOM 1953 C C . LYS A 1 281 ? 10.882 -4.774 22.164 1.00 91.94 281 LYS A C 1
ATOM 1955 O O . LYS A 1 281 ? 11.098 -5.881 22.653 1.00 91.94 281 LYS A O 1
ATOM 1960 N N . THR A 1 282 ? 11.283 -4.429 20.944 1.00 89.88 282 THR A N 1
ATOM 1961 C CA . THR A 1 282 ? 12.099 -5.301 20.086 1.00 89.88 282 THR A CA 1
ATOM 1962 C C . THR A 1 282 ? 13.531 -5.347 20.598 1.00 89.88 282 THR A C 1
ATOM 1964 O O . THR A 1 282 ? 14.128 -4.305 20.873 1.00 89.88 282 THR A O 1
ATOM 1967 N N . ILE A 1 283 ? 14.080 -6.551 20.749 1.00 88.00 283 ILE A N 1
ATOM 1968 C CA . ILE A 1 283 ? 15.419 -6.749 21.307 1.00 88.00 283 ILE A CA 1
ATOM 1969 C C . ILE A 1 283 ? 16.440 -6.850 20.183 1.00 88.00 283 ILE A C 1
ATOM 1971 O O . ILE A 1 283 ? 16.369 -7.747 19.342 1.00 88.00 283 ILE A O 1
ATOM 1975 N N . ALA A 1 284 ? 17.423 -5.954 20.191 1.00 79.62 284 ALA A N 1
ATOM 1976 C CA . ALA A 1 284 ? 18.536 -6.014 19.263 1.00 79.62 284 ALA A CA 1
ATOM 1977 C C . ALA A 1 284 ? 19.368 -7.281 19.516 1.00 79.62 284 ALA A C 1
ATOM 1979 O O . ALA A 1 284 ? 19.725 -7.603 20.655 1.00 79.62 284 ALA A O 1
ATOM 1980 N N . ALA A 1 285 ? 19.689 -7.996 18.438 1.00 74.31 285 ALA A N 1
ATOM 1981 C CA . ALA A 1 285 ? 20.669 -9.070 18.484 1.00 74.31 285 ALA A CA 1
ATOM 1982 C C . ALA A 1 285 ? 22.069 -8.476 18.705 1.00 74.31 285 ALA A C 1
ATOM 1984 O O . ALA A 1 285 ? 22.403 -7.425 18.157 1.00 74.31 285 ALA A O 1
ATOM 1985 N N . THR A 1 286 ? 22.904 -9.131 19.509 1.00 77.69 286 THR A N 1
ATOM 1986 C CA . THR A 1 286 ? 24.262 -8.644 19.782 1.00 77.69 286 THR A CA 1
ATOM 1987 C C . THR A 1 286 ? 25.146 -8.807 18.539 1.00 77.69 286 THR A C 1
ATOM 1989 O O . THR A 1 286 ? 25.064 -9.808 17.833 1.00 77.69 286 THR A O 1
ATOM 1992 N N . ALA A 1 287 ? 26.015 -7.845 18.237 1.00 78.56 287 ALA A N 1
ATOM 1993 C CA . ALA A 1 287 ? 26.983 -8.010 17.152 1.00 78.56 287 ALA A CA 1
ATOM 1994 C C . ALA A 1 287 ? 28.123 -8.959 17.567 1.00 78.56 287 ALA A C 1
ATOM 1996 O O . ALA A 1 287 ? 28.497 -9.025 18.741 1.00 78.56 287 ALA A O 1
ATOM 1997 N N . PHE A 1 288 ? 28.711 -9.679 16.608 1.00 80.88 288 PHE A N 1
ATOM 1998 C CA . PHE A 1 288 ? 29.999 -10.339 16.836 1.00 80.88 288 PHE A CA 1
ATOM 1999 C C . PHE A 1 288 ? 31.068 -9.274 17.106 1.00 80.88 288 PHE A C 1
ATOM 2001 O O . PHE A 1 288 ? 31.195 -8.318 16.342 1.00 80.88 288 PHE A O 1
ATOM 2008 N N . THR A 1 289 ? 31.859 -9.438 18.166 1.00 82.94 289 THR A N 1
ATOM 2009 C CA . THR A 1 289 ? 33.001 -8.551 18.447 1.00 82.94 289 THR A CA 1
ATOM 2010 C C . THR A 1 289 ? 34.127 -8.757 17.439 1.00 82.94 289 THR A C 1
ATOM 2012 O O . THR A 1 289 ? 34.944 -7.867 17.222 1.00 82.94 289 THR A O 1
ATOM 2015 N N . THR A 1 290 ? 34.194 -9.936 16.815 1.00 84.88 290 THR A N 1
ATOM 2016 C CA . THR A 1 290 ? 35.171 -10.243 15.769 1.00 84.88 290 THR A CA 1
ATOM 2017 C C . THR A 1 290 ? 34.513 -11.111 14.701 1.00 84.88 290 THR A C 1
ATOM 2019 O O . THR A 1 290 ? 34.115 -12.239 14.978 1.00 84.88 290 THR A O 1
ATOM 2022 N N . ALA A 1 291 ? 34.404 -10.575 13.484 1.00 88.94 291 ALA A N 1
ATOM 2023 C CA . ALA A 1 291 ? 33.930 -11.268 12.284 1.00 88.94 291 ALA A CA 1
ATOM 2024 C C . ALA A 1 291 ? 34.891 -10.931 11.127 1.00 88.94 291 ALA A C 1
ATOM 2026 O O . ALA A 1 291 ? 34.641 -9.976 10.376 1.00 88.94 291 ALA A O 1
ATOM 2027 N N . PRO A 1 292 ? 36.045 -11.619 11.052 1.00 91.50 292 PRO A N 1
ATOM 2028 C CA . PRO A 1 292 ? 37.103 -11.281 10.110 1.00 91.50 292 PRO A CA 1
ATOM 2029 C C . PRO A 1 292 ? 36.732 -11.673 8.677 1.00 91.50 292 PRO A C 1
ATOM 2031 O O . PRO A 1 292 ? 35.952 -12.595 8.436 1.00 91.50 292 PRO A O 1
ATOM 2034 N N . THR A 1 293 ? 37.309 -10.964 7.709 1.00 91.69 293 THR A N 1
ATOM 2035 C CA . THR A 1 293 ? 37.189 -11.319 6.293 1.00 91.69 293 THR A CA 1
ATOM 2036 C C . THR A 1 293 ? 37.937 -12.630 6.026 1.00 91.69 293 THR A C 1
ATOM 2038 O O . THR A 1 293 ? 39.124 -12.705 6.349 1.00 91.69 293 THR A O 1
ATOM 2041 N N . PRO A 1 294 ? 37.288 -13.663 5.453 1.00 95.75 294 PRO A N 1
ATOM 2042 C CA . PRO A 1 294 ? 37.932 -14.947 5.215 1.00 95.75 294 PRO A CA 1
ATOM 2043 C C . PRO A 1 294 ? 39.048 -14.820 4.173 1.00 95.75 294 PRO A C 1
ATOM 2045 O O . PRO A 1 294 ? 38.934 -14.057 3.210 1.00 95.75 294 PRO A O 1
ATOM 2048 N N . THR A 1 295 ? 40.112 -15.603 4.332 1.00 94.62 295 THR A N 1
ATOM 2049 C CA . THR A 1 295 ? 41.203 -15.699 3.354 1.00 94.62 295 THR A CA 1
ATOM 2050 C C . THR A 1 295 ? 41.137 -17.018 2.594 1.00 94.62 295 THR A C 1
ATOM 2052 O O . THR A 1 295 ? 40.643 -18.026 3.098 1.00 94.62 295 THR A O 1
ATOM 2055 N N . LEU A 1 296 ? 41.615 -17.005 1.350 1.00 95.38 296 LEU A N 1
ATOM 2056 C CA . LEU A 1 296 ? 41.682 -18.189 0.497 1.00 95.38 296 LEU A CA 1
ATOM 2057 C C . LEU A 1 296 ? 43.126 -18.684 0.406 1.00 95.38 296 LEU A C 1
ATOM 2059 O O . LEU A 1 296 ? 44.037 -17.908 0.120 1.00 95.38 296 LEU A O 1
ATOM 2063 N N . SER A 1 297 ? 43.315 -19.985 0.611 1.00 91.00 297 SER A N 1
ATOM 2064 C CA . SER A 1 297 ? 44.596 -20.684 0.458 1.00 91.00 297 SER A CA 1
ATOM 2065 C C . SER A 1 297 ? 44.463 -21.849 -0.527 1.00 91.00 297 SER A C 1
ATOM 2067 O O . SER A 1 297 ? 43.351 -22.284 -0.823 1.00 91.00 297 SER A O 1
ATOM 2069 N N . GLY A 1 298 ? 45.589 -22.336 -1.049 1.00 89.19 298 GLY A N 1
ATOM 2070 C CA . GLY A 1 298 ? 45.635 -23.368 -2.088 1.00 89.19 298 GLY A CA 1
ATOM 2071 C C . GLY A 1 298 ? 46.074 -22.830 -3.451 1.00 89.19 298 GLY A C 1
ATOM 2072 O O . GLY A 1 298 ? 46.110 -21.619 -3.694 1.00 89.19 298 GLY A O 1
ATOM 2073 N N . THR A 1 299 ? 46.449 -23.749 -4.338 1.00 86.75 299 THR A N 1
ATOM 2074 C CA . THR A 1 299 ? 46.899 -23.424 -5.695 1.00 86.75 299 THR A CA 1
ATOM 2075 C C . THR A 1 299 ? 45.690 -23.083 -6.558 1.00 86.75 299 THR A C 1
ATOM 2077 O O . THR A 1 299 ? 44.761 -23.877 -6.681 1.00 86.75 299 THR A O 1
ATOM 2080 N N . ALA A 1 300 ? 45.695 -21.898 -7.167 1.00 86.25 300 ALA A N 1
ATOM 2081 C CA . ALA A 1 300 ? 44.624 -21.439 -8.043 1.00 86.25 300 ALA A CA 1
ATOM 2082 C C . ALA A 1 300 ? 44.758 -22.057 -9.442 1.00 86.25 300 ALA A C 1
ATOM 2084 O O . ALA A 1 300 ? 44.910 -21.335 -10.409 1.00 86.25 300 ALA A O 1
ATOM 2085 N N . THR A 1 301 ? 44.739 -23.382 -9.558 1.00 84.69 301 THR A N 1
ATOM 2086 C CA . THR A 1 301 ? 44.799 -24.090 -10.846 1.00 84.69 301 THR A CA 1
ATOM 2087 C C . THR A 1 301 ? 43.656 -25.091 -10.901 1.00 84.69 301 THR A C 1
ATOM 2089 O O . THR A 1 301 ? 43.412 -25.785 -9.914 1.00 84.69 301 THR A O 1
ATOM 2092 N N . VAL A 1 302 ? 42.960 -25.190 -12.037 1.00 85.94 302 VAL A N 1
ATOM 2093 C CA . VAL A 1 302 ? 41.882 -26.176 -12.229 1.00 85.94 302 VAL A CA 1
ATOM 2094 C C . VAL A 1 302 ? 42.332 -27.576 -11.816 1.00 85.94 302 VAL A C 1
ATOM 2096 O O . VAL A 1 302 ? 43.468 -27.981 -12.057 1.00 85.94 302 VAL A O 1
ATOM 2099 N N . GLY A 1 303 ? 41.444 -28.292 -11.129 1.00 85.19 303 GLY A N 1
ATOM 2100 C CA . GLY A 1 303 ? 41.723 -29.585 -10.515 1.00 85.19 303 GLY A CA 1
ATOM 2101 C C . GLY A 1 303 ? 42.253 -29.501 -9.080 1.00 85.19 303 GLY A C 1
ATOM 2102 O O . GLY A 1 303 ? 42.073 -30.468 -8.340 1.00 85.19 303 GLY A O 1
ATOM 2103 N N . SER A 1 304 ? 42.832 -28.367 -8.665 1.00 91.19 304 SER A N 1
ATOM 2104 C CA . SER A 1 304 ? 43.295 -28.126 -7.287 1.00 91.19 304 SER A CA 1
ATOM 2105 C C . SER A 1 304 ? 42.152 -27.698 -6.362 1.00 91.19 304 SER A C 1
ATOM 2107 O O . SER A 1 304 ? 41.090 -27.278 -6.817 1.00 91.19 304 SER A O 1
ATOM 2109 N N . THR A 1 305 ? 42.372 -27.768 -5.050 1.00 93.75 305 THR A N 1
ATOM 2110 C CA . THR A 1 305 ? 41.389 -27.358 -4.035 1.00 93.75 305 THR A CA 1
ATOM 2111 C C . THR A 1 305 ? 41.776 -26.020 -3.415 1.00 93.75 305 THR A C 1
ATOM 2113 O O . THR A 1 305 ? 42.905 -25.858 -2.949 1.00 93.75 305 THR A O 1
ATOM 2116 N N . LEU A 1 306 ? 40.830 -25.080 -3.369 1.00 95.81 306 LEU A N 1
ATOM 2117 C CA . LEU A 1 306 ? 40.923 -23.886 -2.535 1.00 95.81 306 LEU A CA 1
ATOM 2118 C C . LEU A 1 306 ? 40.289 -24.147 -1.167 1.00 95.81 306 LEU A C 1
ATOM 2120 O O . LEU A 1 306 ? 39.246 -24.792 -1.066 1.00 95.81 306 LEU A O 1
ATOM 2124 N N . THR A 1 307 ? 40.900 -23.598 -0.122 1.00 96.12 307 THR A N 1
ATOM 2125 C CA . THR A 1 307 ? 40.443 -23.722 1.265 1.00 96.12 307 THR A CA 1
ATOM 2126 C C . THR A 1 307 ? 40.171 -22.342 1.845 1.00 96.12 307 THR A C 1
ATOM 2128 O O . THR A 1 307 ? 41.049 -21.473 1.843 1.00 96.12 307 THR A O 1
ATOM 2131 N N . ALA A 1 308 ? 38.957 -22.157 2.358 1.00 96.12 308 ALA A N 1
ATOM 2132 C CA . ALA A 1 308 ? 38.530 -20.965 3.068 1.00 96.12 308 ALA A CA 1
ATOM 2133 C C . ALA A 1 308 ? 39.015 -21.013 4.520 1.00 96.12 308 ALA A C 1
ATOM 2135 O O . ALA A 1 308 ? 38.626 -21.896 5.285 1.00 96.12 308 ALA A O 1
ATOM 2136 N N . ASN A 1 309 ? 39.823 -20.035 4.921 1.00 95.50 309 ASN A N 1
ATOM 2137 C CA . ASN A 1 309 ? 40.133 -19.789 6.321 1.00 95.50 309 ASN A CA 1
ATOM 2138 C C . ASN A 1 309 ? 39.225 -18.659 6.837 1.00 95.50 309 ASN A C 1
ATOM 2140 O O . ASN A 1 309 ? 39.426 -17.501 6.462 1.00 95.50 309 ASN A O 1
ATOM 2144 N N . PRO A 1 310 ? 38.226 -18.964 7.681 1.00 92.94 310 PRO A N 1
ATOM 2145 C CA . PRO A 1 310 ? 37.258 -17.981 8.153 1.00 92.94 310 PRO A CA 1
ATOM 2146 C C . PRO A 1 310 ? 37.791 -17.046 9.246 1.00 92.94 310 PRO A C 1
ATOM 2148 O O . PRO A 1 310 ? 37.056 -16.150 9.658 1.00 92.94 310 PRO A O 1
ATOM 2151 N N . GLY A 1 311 ? 39.020 -17.259 9.734 1.00 91.00 311 GLY A N 1
AT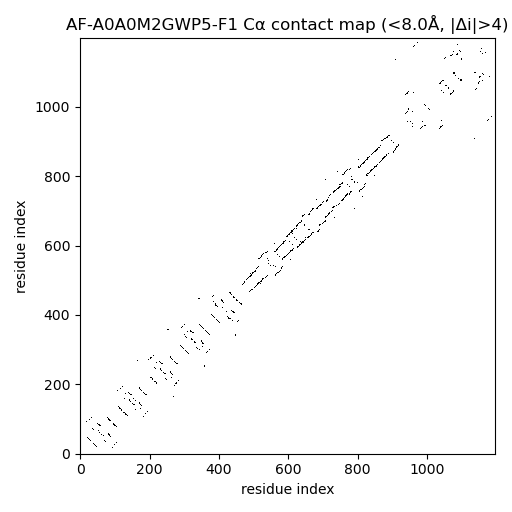OM 2152 C CA . GLY A 1 311 ? 39.561 -16.588 10.915 1.00 91.00 311 GLY A CA 1
ATOM 2153 C C . GLY A 1 311 ? 38.821 -16.954 12.208 1.00 91.00 311 GLY A C 1
ATOM 2154 O O . GLY A 1 311 ? 37.920 -17.795 12.228 1.00 91.00 311 GLY A O 1
ATOM 2155 N N . THR A 1 312 ? 39.203 -16.316 13.315 1.00 92.31 312 THR A N 1
ATOM 2156 C CA . THR A 1 312 ? 38.579 -16.554 14.625 1.00 92.31 312 THR A CA 1
ATOM 2157 C C . THR A 1 312 ? 37.390 -15.621 14.823 1.00 92.31 312 THR A C 1
ATOM 2159 O O . THR A 1 312 ? 37.549 -14.403 14.906 1.00 92.31 312 THR A O 1
ATOM 2162 N N . TRP A 1 313 ? 36.193 -16.196 14.925 1.00 91.88 313 TRP A N 1
ATOM 2163 C CA . TRP A 1 313 ? 34.968 -15.459 15.229 1.00 91.88 313 TRP A CA 1
ATOM 2164 C C . TRP A 1 313 ? 34.800 -15.339 16.739 1.00 91.88 313 TRP A C 1
ATOM 2166 O O . TRP A 1 313 ? 34.903 -16.339 17.454 1.00 91.88 313 TRP A O 1
ATOM 2176 N N . SER A 1 314 ? 34.533 -14.127 17.225 1.00 87.19 314 SER A N 1
ATOM 2177 C CA . SER A 1 314 ? 34.293 -13.881 18.645 1.00 87.19 314 SER A CA 1
ATOM 2178 C C . SER A 1 314 ? 32.964 -13.154 18.852 1.00 87.19 314 SER A C 1
ATOM 2180 O O . SER A 1 314 ? 32.739 -12.114 18.228 1.00 87.19 314 SER A O 1
ATOM 2182 N N . PRO A 1 315 ? 32.079 -13.676 19.713 1.00 86.50 315 PRO A N 1
ATOM 2183 C CA . PRO A 1 315 ? 32.149 -15.015 20.304 1.00 86.50 315 PRO A CA 1
ATOM 2184 C C . PRO A 1 315 ? 31.946 -16.115 19.238 1.00 86.50 315 PRO A C 1
ATOM 2186 O O . PRO A 1 315 ? 31.387 -15.852 18.178 1.00 86.50 315 PRO A O 1
ATOM 2189 N N . ALA A 1 316 ? 32.410 -17.344 19.505 1.00 88.06 316 ALA A N 1
ATOM 2190 C CA . ALA A 1 316 ? 32.454 -18.431 18.513 1.00 88.06 316 ALA A CA 1
ATOM 2191 C C . ALA A 1 316 ? 31.112 -18.651 17.786 1.00 88.06 316 ALA A C 1
ATOM 2193 O O . ALA A 1 316 ? 30.079 -18.821 18.440 1.00 88.06 316 ALA A O 1
ATOM 2194 N N . ALA A 1 317 ? 31.137 -18.652 16.453 1.00 90.06 317 ALA A N 1
ATOM 2195 C CA . ALA A 1 317 ? 29.967 -18.797 15.590 1.00 90.06 317 ALA A CA 1
ATOM 2196 C C . ALA A 1 317 ? 29.907 -20.188 14.943 1.00 90.06 317 ALA A C 1
ATOM 2198 O O . ALA A 1 317 ? 30.941 -20.807 14.692 1.00 90.06 317 ALA A O 1
ATOM 2199 N N . THR A 1 318 ? 28.704 -20.643 14.600 1.00 94.25 318 THR A N 1
ATOM 2200 C CA . THR A 1 318 ? 28.513 -21.706 13.610 1.00 94.25 318 THR A CA 1
ATOM 2201 C C . THR A 1 318 ? 28.684 -21.093 12.227 1.00 94.25 318 THR A C 1
ATOM 2203 O O . THR A 1 318 ? 27.989 -20.136 11.884 1.00 94.25 318 THR A O 1
ATOM 2206 N N . LEU A 1 319 ? 29.629 -21.616 11.447 1.00 94.44 319 LEU A N 1
ATOM 2207 C CA . LEU A 1 319 ? 29.985 -21.068 10.143 1.00 94.44 319 LEU A CA 1
ATOM 2208 C C . LEU A 1 319 ? 29.360 -21.883 9.015 1.00 94.44 319 LEU A C 1
ATOM 2210 O O . LEU A 1 319 ? 29.394 -23.111 9.026 1.00 94.44 319 LEU A O 1
ATOM 2214 N N . THR A 1 320 ? 28.842 -21.178 8.020 1.00 96.00 320 THR A N 1
ATOM 2215 C CA . THR A 1 320 ? 28.406 -21.741 6.739 1.00 96.00 320 THR A CA 1
ATOM 2216 C C . THR A 1 320 ? 29.174 -21.068 5.612 1.00 96.00 320 THR A C 1
ATOM 2218 O O . THR A 1 320 ? 29.588 -19.914 5.741 1.00 96.00 320 THR A O 1
ATOM 2221 N N . TYR A 1 321 ? 29.400 -21.800 4.524 1.00 96.81 321 TYR A N 1
ATOM 2222 C CA . TYR A 1 321 ? 30.201 -21.347 3.392 1.00 96.81 321 TYR A CA 1
ATOM 2223 C C . TYR A 1 321 ? 29.333 -21.336 2.144 1.00 96.81 321 TYR A C 1
ATOM 2225 O O . TYR A 1 321 ? 28.460 -22.181 1.982 1.00 96.81 321 TYR A O 1
ATOM 2233 N N . GLN A 1 322 ? 29.600 -20.395 1.249 1.00 97.44 322 GLN A N 1
ATOM 2234 C CA . GLN A 1 322 ? 29.059 -20.410 -0.100 1.00 97.44 322 GLN A CA 1
ATOM 2235 C C . GLN A 1 322 ? 30.129 -19.899 -1.053 1.00 97.44 322 GLN A C 1
ATOM 2237 O O . GLN A 1 322 ? 30.504 -18.723 -1.009 1.00 97.44 322 GLN A O 1
ATOM 2242 N N . TRP A 1 323 ? 30.613 -20.779 -1.925 1.00 96.94 323 TRP A N 1
ATOM 2243 C CA . TRP A 1 323 ? 31.539 -20.390 -2.984 1.00 96.94 323 TRP A CA 1
ATOM 2244 C C . TRP A 1 323 ? 30.792 -19.710 -4.121 1.00 96.94 323 TRP A C 1
ATOM 2246 O O . TRP A 1 323 ? 29.665 -20.084 -4.465 1.00 96.94 323 TRP A O 1
ATOM 2256 N N . LYS A 1 324 ? 31.427 -18.691 -4.691 1.00 95.00 324 LYS A N 1
ATOM 2257 C CA . LYS A 1 324 ? 30.874 -17.858 -5.749 1.00 95.00 324 LYS A CA 1
ATOM 2258 C C . LYS A 1 324 ? 31.868 -17.727 -6.893 1.00 95.00 324 LYS A C 1
ATOM 2260 O O . LYS A 1 324 ? 33.054 -17.505 -6.661 1.00 95.00 324 LYS A O 1
ATOM 2265 N N . ARG A 1 325 ? 31.356 -17.808 -8.119 1.00 94.44 325 ARG A N 1
ATOM 2266 C CA . ARG A 1 325 ? 32.072 -17.567 -9.374 1.00 94.44 325 ARG A CA 1
ATOM 2267 C C . ARG A 1 325 ? 31.582 -16.243 -9.945 1.00 94.44 325 ARG A C 1
ATOM 2269 O O . ARG A 1 325 ? 30.392 -16.100 -10.212 1.00 94.44 325 ARG A O 1
ATOM 2276 N N . ASN A 1 326 ? 32.474 -15.259 -10.059 1.00 87.88 326 ASN A N 1
ATOM 2277 C CA . ASN A 1 326 ? 32.151 -13.883 -10.469 1.00 87.88 326 ASN A CA 1
ATOM 2278 C C . ASN A 1 326 ? 30.949 -13.287 -9.710 1.00 87.88 326 ASN A C 1
ATOM 2280 O O . ASN A 1 326 ? 30.057 -12.683 -10.295 1.00 87.88 326 ASN A O 1
ATOM 2284 N N . GLY A 1 327 ? 30.886 -13.525 -8.399 1.00 85.88 327 GLY A N 1
ATOM 2285 C CA . GLY A 1 327 ? 29.795 -13.045 -7.545 1.00 85.88 327 GLY A CA 1
ATOM 2286 C C . GLY A 1 327 ? 28.531 -13.917 -7.528 1.00 85.88 327 GLY A C 1
ATOM 2287 O O . GLY A 1 327 ? 27.746 -13.784 -6.591 1.00 85.88 327 GLY A O 1
ATOM 2288 N N . SER A 1 328 ? 28.364 -14.858 -8.464 1.00 87.50 328 SER A N 1
ATOM 2289 C CA . SER A 1 328 ? 27.220 -15.786 -8.507 1.00 87.50 328 SER A CA 1
ATOM 2290 C C . SER A 1 328 ? 27.486 -17.068 -7.715 1.00 87.50 328 SER A C 1
ATOM 2292 O O . SER A 1 328 ? 28.565 -17.646 -7.822 1.00 87.50 328 SER A O 1
ATOM 2294 N N . SER A 1 329 ? 26.514 -17.539 -6.928 1.00 92.38 329 SER A N 1
ATOM 2295 C CA . SER A 1 329 ? 26.647 -18.756 -6.110 1.00 92.38 329 SER A CA 1
ATOM 2296 C C . SER A 1 329 ? 26.827 -20.015 -6.959 1.00 92.38 329 SER A C 1
ATOM 2298 O O . SER A 1 329 ? 26.068 -20.269 -7.890 1.00 92.38 329 SER A O 1
ATOM 2300 N N . ILE A 1 330 ? 27.811 -20.837 -6.598 1.00 90.44 330 ILE A N 1
ATOM 2301 C CA . ILE A 1 330 ? 28.026 -22.152 -7.203 1.00 90.44 330 ILE A CA 1
ATOM 2302 C C . ILE A 1 330 ? 27.145 -23.161 -6.459 1.00 90.44 330 ILE A C 1
ATOM 2304 O O . ILE A 1 330 ? 27.304 -23.368 -5.252 1.00 90.44 330 ILE A O 1
ATOM 2308 N N . SER A 1 331 ? 26.198 -23.774 -7.171 1.00 88.00 331 SER A N 1
ATOM 2309 C CA . SER A 1 331 ? 25.266 -24.746 -6.586 1.00 88.00 331 SER A CA 1
ATOM 2310 C C . SER A 1 331 ? 26.012 -25.914 -5.927 1.00 88.00 331 SER A C 1
ATOM 2312 O O . SER A 1 331 ? 26.968 -26.445 -6.489 1.00 88.00 331 SER A O 1
ATOM 2314 N N . GLY A 1 332 ? 25.605 -26.283 -4.708 1.00 86.88 332 GLY A N 1
ATOM 2315 C CA . GLY A 1 332 ? 26.215 -27.360 -3.915 1.00 86.88 332 GLY A CA 1
ATOM 2316 C C . GLY A 1 332 ? 27.570 -27.030 -3.269 1.00 86.88 332 GLY A C 1
ATOM 2317 O O . GLY A 1 332 ? 28.058 -27.809 -2.450 1.00 86.88 332 GLY A O 1
ATOM 2318 N N . ALA A 1 333 ? 28.180 -25.878 -3.568 1.00 93.31 333 ALA A N 1
ATOM 2319 C CA . ALA A 1 333 ? 29.489 -25.498 -3.039 1.00 93.31 333 ALA A CA 1
ATOM 2320 C C . ALA A 1 333 ? 29.385 -24.817 -1.661 1.00 93.31 333 ALA A C 1
ATOM 2322 O O . ALA A 1 333 ? 29.646 -23.620 -1.518 1.00 93.31 333 ALA A O 1
ATOM 2323 N N . ALA A 1 334 ? 29.001 -25.599 -0.648 1.00 94.62 334 ALA A N 1
ATOM 2324 C CA . ALA A 1 334 ? 28.762 -25.126 0.721 1.00 94.62 334 ALA A CA 1
ATOM 2325 C C . ALA A 1 334 ? 29.828 -25.556 1.753 1.00 94.62 334 ALA A C 1
ATOM 2327 O O . ALA A 1 334 ? 29.700 -25.286 2.949 1.00 94.62 334 ALA A O 1
ATOM 2328 N N . ALA A 1 335 ? 30.880 -26.247 1.310 1.00 95.06 335 ALA A N 1
ATOM 2329 C CA . ALA A 1 335 ? 31.962 -26.710 2.174 1.00 95.06 335 ALA A CA 1
ATOM 2330 C C . ALA A 1 335 ? 33.031 -25.626 2.397 1.00 95.06 335 ALA A C 1
ATOM 2332 O O . ALA A 1 335 ? 33.189 -24.704 1.596 1.00 95.06 335 ALA A O 1
ATOM 2333 N N . ALA A 1 336 ? 33.830 -25.775 3.459 1.00 95.62 336 ALA A N 1
ATOM 2334 C CA . ALA A 1 336 ? 34.989 -24.911 3.718 1.00 95.62 336 ALA A CA 1
ATOM 2335 C C . ALA A 1 336 ? 36.074 -25.010 2.626 1.00 95.62 336 ALA A C 1
ATOM 2337 O O . ALA A 1 336 ? 36.961 -24.163 2.541 1.00 95.62 336 ALA A O 1
ATOM 2338 N N . THR A 1 337 ? 36.004 -26.036 1.782 1.00 95.81 337 THR A N 1
ATOM 2339 C CA . THR A 1 337 ? 36.899 -26.270 0.652 1.00 95.81 337 THR A CA 1
ATOM 2340 C C . THR A 1 337 ? 36.111 -26.350 -0.651 1.00 95.81 337 THR A C 1
ATOM 2342 O O . THR A 1 337 ? 34.938 -26.727 -0.660 1.00 95.81 337 THR A O 1
ATOM 2345 N N . TYR A 1 338 ? 36.757 -26.010 -1.763 1.00 96.31 338 TYR A N 1
ATOM 2346 C CA . TYR A 1 338 ? 36.180 -26.121 -3.098 1.00 96.31 338 TYR A CA 1
ATOM 2347 C C . TYR A 1 338 ? 37.234 -26.575 -4.104 1.00 96.31 338 TYR A C 1
ATOM 2349 O O . TYR A 1 338 ? 38.268 -25.927 -4.278 1.00 96.31 338 TYR A O 1
ATOM 2357 N N . LYS A 1 339 ? 36.978 -27.717 -4.749 1.00 94.06 339 LYS A N 1
ATOM 2358 C CA . LYS A 1 339 ? 37.822 -28.246 -5.822 1.00 94.06 339 LYS A CA 1
ATOM 2359 C C . LYS A 1 339 ? 37.482 -27.518 -7.117 1.00 94.06 339 LYS A C 1
ATOM 2361 O O . LYS A 1 339 ? 36.359 -27.623 -7.599 1.00 94.06 339 LYS A O 1
ATOM 2366 N N . LEU A 1 340 ? 38.462 -26.813 -7.670 1.00 92.19 340 LEU A N 1
ATOM 2367 C CA . LEU A 1 340 ? 38.321 -26.040 -8.896 1.00 92.19 340 LEU A CA 1
ATOM 2368 C C . LEU A 1 340 ? 37.988 -26.971 -10.066 1.00 92.19 340 LEU A C 1
ATOM 2370 O O . LEU A 1 340 ? 38.722 -27.925 -10.345 1.00 92.19 340 LEU A O 1
ATOM 2374 N N . ALA A 1 341 ? 36.881 -26.685 -10.737 1.00 89.12 341 ALA A N 1
ATOM 2375 C CA . ALA A 1 341 ? 36.428 -27.350 -11.949 1.00 89.12 341 ALA A CA 1
ATOM 2376 C C . ALA A 1 341 ? 36.859 -26.559 -13.192 1.00 89.12 341 ALA A C 1
ATOM 2378 O O . ALA A 1 341 ? 37.230 -25.390 -13.098 1.00 89.12 341 ALA A O 1
ATOM 2379 N N . ASP A 1 342 ? 36.756 -27.164 -14.375 1.00 81.88 342 ASP A N 1
ATOM 2380 C CA . ASP A 1 342 ? 37.106 -26.512 -15.647 1.00 81.88 342 ASP A CA 1
ATOM 2381 C C . ASP A 1 342 ? 36.341 -25.193 -15.861 1.00 81.88 342 ASP A C 1
ATOM 2383 O O . ASP A 1 342 ? 36.893 -24.225 -16.379 1.00 81.88 342 ASP A O 1
ATOM 2387 N N . ALA A 1 343 ? 35.094 -25.123 -15.381 1.00 82.44 343 ALA A N 1
ATOM 2388 C CA . ALA A 1 343 ? 34.254 -23.926 -15.430 1.00 82.44 343 ALA A CA 1
ATOM 2389 C C . ALA A 1 343 ? 34.767 -22.755 -14.564 1.00 82.44 343 ALA A C 1
ATOM 2391 O O . ALA A 1 343 ? 34.271 -21.638 -14.700 1.00 82.44 343 ALA A O 1
ATOM 2392 N N . ASP A 1 344 ? 35.722 -22.995 -13.660 1.00 88.50 344 ASP A N 1
ATOM 2393 C CA . ASP A 1 344 ? 36.332 -21.963 -12.816 1.00 88.50 344 ASP A CA 1
ATOM 2394 C C . ASP A 1 344 ? 37.537 -21.289 -13.476 1.00 88.50 344 ASP A C 1
ATOM 2396 O O . ASP A 1 344 ? 37.936 -20.211 -13.038 1.00 88.50 344 ASP A O 1
ATOM 2400 N N . ALA A 1 345 ? 38.124 -21.882 -14.519 1.00 85.06 345 ALA A N 1
ATOM 2401 C CA . ALA A 1 345 ? 39.271 -21.278 -15.183 1.00 85.06 345 ALA A CA 1
ATOM 2402 C C . ALA A 1 345 ? 38.924 -19.930 -15.833 1.00 85.06 345 ALA A C 1
ATOM 2404 O O . ALA A 1 345 ? 37.856 -19.731 -16.417 1.00 85.06 345 ALA A O 1
ATOM 2405 N N . GLY A 1 346 ? 39.842 -18.973 -15.712 1.00 82.94 346 GLY A N 1
ATOM 2406 C CA . GLY A 1 346 ? 39.646 -17.598 -16.172 1.00 82.94 346 GLY A CA 1
ATOM 2407 C C . GLY A 1 346 ? 38.631 -16.797 -15.354 1.00 82.94 346 GLY A C 1
ATOM 2408 O O . GLY A 1 346 ? 38.378 -15.643 -15.686 1.00 82.94 346 GLY A O 1
ATOM 2409 N N . GLN A 1 347 ? 38.052 -17.380 -14.300 1.00 89.19 347 GLN A N 1
ATOM 2410 C CA . GLN A 1 347 ? 37.061 -16.730 -13.449 1.00 89.19 347 GLN A CA 1
ATOM 2411 C C . GLN A 1 347 ? 37.672 -16.297 -12.118 1.00 89.19 347 GLN A C 1
ATOM 2413 O O . GLN A 1 347 ? 38.741 -16.755 -11.706 1.00 89.19 347 GLN A O 1
ATOM 2418 N N . SER A 1 348 ? 36.963 -15.417 -11.416 1.00 90.88 348 SER A N 1
ATOM 2419 C CA . SER A 1 348 ? 37.300 -15.043 -10.046 1.00 90.88 348 SER A CA 1
ATOM 2420 C C . SER A 1 348 ? 36.414 -15.781 -9.054 1.00 90.88 348 SER A C 1
ATOM 2422 O O . SER A 1 348 ? 35.184 -15.707 -9.121 1.00 90.88 348 SER A O 1
ATOM 2424 N N . LEU A 1 349 ? 37.050 -16.471 -8.110 1.00 94.81 349 LEU A N 1
ATOM 2425 C CA . LEU A 1 349 ? 36.381 -17.211 -7.046 1.00 94.81 349 LEU A CA 1
ATOM 2426 C C . LEU A 1 349 ? 36.428 -16.408 -5.746 1.00 94.81 349 LEU A C 1
ATOM 2428 O O . LEU A 1 349 ? 37.481 -15.922 -5.330 1.00 94.81 349 LEU A O 1
ATOM 2432 N N . THR A 1 350 ? 35.280 -16.296 -5.089 1.00 96.69 350 THR A N 1
ATOM 2433 C CA . THR A 1 350 ? 35.163 -15.810 -3.711 1.00 96.69 350 THR A CA 1
ATOM 2434 C C . THR A 1 350 ? 34.425 -16.839 -2.870 1.00 96.69 350 THR A C 1
ATOM 2436 O O . THR A 1 350 ? 33.691 -17.680 -3.387 1.00 96.69 350 THR A O 1
ATOM 2439 N N . VAL A 1 351 ? 34.604 -16.775 -1.555 1.00 97.31 351 VAL A N 1
ATOM 2440 C CA . VAL A 1 351 ? 33.771 -17.516 -0.607 1.00 97.31 351 VAL A CA 1
ATOM 2441 C C . VAL A 1 351 ? 33.120 -16.529 0.346 1.00 97.31 351 VAL A C 1
ATOM 2443 O O . VAL A 1 351 ? 33.796 -15.692 0.946 1.00 97.31 351 VAL A O 1
ATOM 2446 N N . THR A 1 352 ? 31.800 -16.604 0.475 1.00 97.06 352 THR A N 1
ATOM 2447 C CA . THR A 1 352 ? 31.078 -15.931 1.553 1.00 97.06 352 THR A CA 1
ATOM 2448 C C . THR A 1 352 ? 31.012 -16.887 2.739 1.00 97.06 352 THR A C 1
ATOM 2450 O O . THR A 1 352 ? 30.478 -17.987 2.615 1.00 97.06 352 THR A O 1
ATOM 2453 N N . VAL A 1 353 ? 31.565 -16.471 3.877 1.00 97.00 353 VAL A N 1
ATOM 2454 C CA . VAL A 1 353 ? 31.432 -17.162 5.161 1.00 97.00 353 VAL A CA 1
ATOM 2455 C C . VAL A 1 353 ? 30.409 -16.417 6.000 1.00 97.00 353 VAL A C 1
ATOM 2457 O O . VAL A 1 353 ? 30.587 -15.234 6.300 1.00 97.00 353 VAL A O 1
ATOM 2460 N N . THR A 1 354 ? 29.356 -17.120 6.396 1.00 94.88 354 THR A N 1
ATOM 2461 C CA . THR A 1 354 ? 28.295 -16.589 7.249 1.00 94.88 354 THR A CA 1
ATOM 2462 C C . THR A 1 354 ? 28.389 -17.229 8.622 1.00 94.88 354 THR A C 1
ATOM 2464 O O . THR A 1 354 ? 28.237 -18.444 8.757 1.00 94.88 354 THR A O 1
ATOM 2467 N N . GLY A 1 355 ? 28.639 -16.406 9.639 1.00 92.25 355 GLY A N 1
ATOM 2468 C CA . GLY A 1 355 ? 28.622 -16.814 11.035 1.00 92.25 355 GLY A CA 1
ATOM 2469 C C . GLY A 1 355 ? 27.273 -16.536 11.680 1.00 92.25 355 GLY A C 1
ATOM 2470 O O . GLY A 1 355 ? 26.770 -15.410 11.649 1.00 92.25 355 GLY A O 1
ATOM 2471 N N . ALA A 1 356 ? 26.706 -17.573 12.290 1.00 87.44 356 ALA A N 1
ATOM 2472 C CA . ALA A 1 356 ? 25.474 -17.512 13.058 1.00 87.44 356 ALA A CA 1
ATOM 2473 C C . ALA A 1 356 ? 25.715 -18.016 14.486 1.00 87.44 356 ALA A C 1
ATOM 2475 O O . ALA A 1 356 ? 26.412 -19.005 14.714 1.00 87.44 356 ALA A O 1
ATOM 2476 N N . ARG A 1 357 ? 25.131 -17.332 15.468 1.00 85.00 357 ARG A N 1
ATOM 2477 C CA . ARG A 1 357 ? 25.120 -17.754 16.871 1.00 85.00 357 ARG A CA 1
ATOM 2478 C C . ARG A 1 357 ? 23.826 -17.262 17.503 1.00 85.00 357 ARG A C 1
ATOM 2480 O O . ARG A 1 357 ? 23.466 -16.104 17.324 1.00 85.00 357 ARG A O 1
ATOM 2487 N N . ALA A 1 358 ? 23.141 -18.118 18.256 1.00 74.50 358 ALA A N 1
ATOM 2488 C CA . ALA A 1 358 ? 21.927 -17.720 18.967 1.00 74.50 358 ALA A CA 1
ATOM 2489 C C . ALA A 1 358 ? 22.196 -16.494 19.861 1.00 74.50 358 ALA A C 1
ATOM 2491 O O . ALA A 1 358 ? 23.169 -16.478 20.619 1.00 74.50 358 ALA A O 1
ATOM 2492 N N . GLY A 1 359 ? 21.343 -15.473 19.762 1.00 70.81 359 GLY A N 1
ATOM 2493 C CA . GLY A 1 359 ? 21.516 -14.192 20.454 1.00 70.81 359 GLY A CA 1
ATOM 2494 C C . GLY A 1 359 ? 22.352 -13.146 19.703 1.00 70.81 359 GLY A C 1
ATOM 2495 O O . GLY A 1 359 ? 22.425 -12.011 20.173 1.00 70.81 359 GLY A O 1
ATOM 2496 N N . TYR A 1 360 ? 22.953 -13.496 18.557 1.00 81.00 360 TYR A N 1
ATOM 2497 C CA . TYR A 1 360 ? 23.819 -12.613 17.770 1.00 81.00 360 TYR A CA 1
ATOM 2498 C C . TYR A 1 360 ? 23.283 -12.369 16.360 1.00 81.00 360 TYR A C 1
ATOM 2500 O O . TYR A 1 360 ? 22.646 -13.236 15.763 1.00 81.00 360 TYR A O 1
ATOM 2508 N N . ALA A 1 361 ? 23.569 -11.188 15.814 1.00 80.06 361 ALA A N 1
ATOM 2509 C CA . ALA A 1 361 ? 23.231 -10.846 14.441 1.00 80.06 361 ALA A CA 1
ATOM 2510 C C . ALA A 1 361 ? 24.049 -11.703 13.462 1.00 80.06 361 ALA A C 1
ATOM 2512 O O . ALA A 1 361 ? 25.285 -11.662 13.471 1.00 80.06 361 ALA A O 1
ATOM 2513 N N . THR A 1 362 ? 23.366 -12.462 12.600 1.00 87.06 362 THR A N 1
ATOM 2514 C CA . THR A 1 362 ? 24.002 -13.221 11.517 1.00 87.06 362 THR A CA 1
ATOM 2515 C C . THR A 1 362 ? 24.862 -12.284 10.682 1.00 87.06 362 THR A C 1
ATOM 2517 O O . THR A 1 362 ? 24.378 -11.290 10.147 1.00 87.06 362 THR A O 1
ATOM 2520 N N . THR A 1 363 ? 26.153 -12.583 10.586 1.00 88.81 363 THR A N 1
ATOM 2521 C CA . THR A 1 363 ? 27.111 -11.724 9.888 1.00 88.81 363 THR A CA 1
ATOM 2522 C C . THR A 1 363 ? 27.777 -12.527 8.788 1.00 88.81 363 THR A C 1
ATOM 2524 O O . THR A 1 363 ? 28.237 -13.641 9.024 1.00 88.81 363 THR A O 1
ATOM 2527 N N . ALA A 1 364 ? 27.842 -11.959 7.587 1.00 94.00 364 ALA A N 1
ATOM 2528 C CA . ALA A 1 364 ? 28.532 -12.551 6.450 1.00 94.00 364 ALA A CA 1
ATOM 2529 C C . ALA A 1 364 ? 29.778 -11.736 6.088 1.00 94.00 364 ALA A C 1
ATOM 2531 O O . ALA A 1 364 ? 29.798 -10.502 6.176 1.00 94.00 364 ALA A O 1
ATOM 2532 N N . ARG A 1 365 ? 30.836 -12.435 5.684 1.00 94.62 365 ARG A N 1
ATOM 2533 C CA . ARG A 1 365 ? 32.070 -11.849 5.163 1.00 94.62 365 ARG A CA 1
ATOM 2534 C C . ARG A 1 365 ? 32.486 -12.601 3.914 1.00 94.62 365 ARG A C 1
ATOM 2536 O O . ARG A 1 365 ? 32.512 -13.827 3.910 1.00 94.62 365 ARG A O 1
ATOM 2543 N N . THR A 1 366 ? 32.819 -11.868 2.862 1.00 95.56 366 THR A N 1
ATOM 2544 C CA . THR A 1 366 ? 33.246 -12.452 1.587 1.00 95.56 366 THR A CA 1
ATOM 2545 C C . THR A 1 366 ? 34.741 -12.255 1.422 1.00 95.56 366 THR A C 1
ATOM 2547 O O . THR A 1 366 ? 35.236 -11.157 1.662 1.00 95.56 366 THR A O 1
ATOM 2550 N N . SER A 1 367 ? 35.457 -13.309 1.039 1.00 96.62 367 SER A N 1
ATOM 2551 C CA . SER A 1 367 ? 36.898 -13.235 0.803 1.00 96.62 367 SER A CA 1
ATOM 2552 C C . SER A 1 367 ? 37.229 -12.259 -0.322 1.00 96.62 367 SER A C 1
ATOM 2554 O O . SER A 1 367 ? 36.402 -11.997 -1.198 1.00 96.62 367 SER A O 1
ATOM 2556 N N . ALA A 1 368 ? 38.480 -11.801 -0.370 1.00 91.69 368 ALA A N 1
ATOM 2557 C CA . ALA A 1 368 ? 39.008 -11.220 -1.598 1.00 91.69 368 ALA A CA 1
ATOM 2558 C C . ALA A 1 368 ? 38.872 -12.224 -2.759 1.00 91.69 368 ALA A C 1
ATOM 2560 O O . ALA A 1 368 ? 38.941 -13.444 -2.558 1.00 91.69 368 ALA A O 1
ATOM 2561 N N . ALA A 1 369 ? 38.664 -11.701 -3.966 1.00 91.88 369 ALA A N 1
ATOM 2562 C CA . ALA A 1 369 ? 38.586 -12.508 -5.173 1.00 91.88 369 ALA A CA 1
ATOM 2563 C C . ALA A 1 369 ? 39.936 -13.170 -5.464 1.00 91.88 369 ALA A C 1
ATOM 2565 O O . ALA A 1 369 ? 40.966 -12.500 -5.554 1.00 91.88 369 ALA A O 1
ATOM 2566 N N . LYS A 1 370 ? 39.931 -14.495 -5.626 1.00 92.81 370 LYS A N 1
ATOM 2567 C CA . LYS A 1 370 ? 41.073 -15.252 -6.131 1.00 92.81 370 LYS A CA 1
ATOM 2568 C C . LYS A 1 370 ? 40.849 -15.518 -7.614 1.00 92.81 370 LYS A C 1
ATOM 2570 O O . LYS A 1 370 ? 39.972 -16.301 -7.975 1.00 92.81 370 LYS A O 1
ATOM 2575 N N . ALA A 1 371 ? 41.638 -14.862 -8.459 1.00 89.75 371 ALA A N 1
ATOM 2576 C CA . ALA A 1 371 ? 41.641 -15.130 -9.890 1.00 89.75 371 ALA A CA 1
ATOM 2577 C C . ALA A 1 371 ? 42.203 -16.532 -10.153 1.00 89.75 371 ALA A C 1
ATOM 2579 O O . ALA A 1 371 ? 43.288 -16.875 -9.670 1.00 89.75 371 ALA A O 1
ATOM 2580 N N . ILE A 1 372 ? 41.460 -17.331 -10.912 1.00 90.50 372 ILE A N 1
ATOM 2581 C CA . ILE A 1 372 ? 41.916 -18.618 -11.424 1.00 90.50 372 ILE A CA 1
ATOM 2582 C C . ILE A 1 372 ? 42.447 -18.361 -12.838 1.00 90.50 372 ILE A C 1
ATOM 2584 O O . ILE A 1 372 ? 41.684 -17.890 -13.685 1.00 90.50 372 ILE A O 1
ATOM 2588 N N . PRO A 1 373 ? 43.731 -18.631 -13.131 1.00 86.06 373 PRO A N 1
ATOM 2589 C CA . PRO A 1 373 ? 44.279 -18.498 -14.468 1.00 86.06 373 PRO A CA 1
ATOM 2590 C C . PRO A 1 373 ? 43.451 -19.299 -15.466 1.00 86.06 373 PRO A C 1
ATOM 2592 O O . PRO A 1 373 ? 42.977 -20.402 -15.182 1.00 86.06 373 PRO A O 1
ATOM 2595 N N . ALA A 1 374 ? 43.264 -18.719 -16.642 1.00 82.69 374 ALA A N 1
ATOM 2596 C CA . ALA A 1 374 ? 42.598 -19.401 -17.729 1.00 82.69 374 ALA A CA 1
ATOM 2597 C C . ALA A 1 374 ? 43.524 -20.479 -18.323 1.00 82.69 374 ALA A C 1
ATOM 2599 O O . ALA A 1 374 ? 44.745 -20.319 -18.354 1.00 82.69 374 ALA A O 1
ATOM 2600 N N . LEU A 1 375 ? 42.949 -21.585 -18.787 1.00 81.81 375 LEU A N 1
ATOM 2601 C CA . LEU A 1 375 ? 43.667 -22.660 -19.470 1.00 81.81 375 LEU A CA 1
ATOM 2602 C C . LEU A 1 375 ? 44.215 -22.170 -20.822 1.00 81.81 375 LEU A C 1
ATOM 2604 O O . LEU A 1 375 ? 43.663 -21.264 -21.438 1.00 81.81 375 LEU A O 1
ATOM 2608 N N . ALA A 1 376 ? 45.301 -22.760 -21.315 1.00 81.44 376 ALA A N 1
ATOM 2609 C CA . ALA A 1 376 ? 45.887 -22.377 -22.601 1.00 81.44 376 ALA A CA 1
ATOM 2610 C C . ALA A 1 376 ? 45.430 -23.306 -23.735 1.00 81.44 376 ALA A C 1
ATOM 2612 O O . ALA A 1 376 ? 45.206 -24.501 -23.526 1.00 81.44 376 ALA A O 1
ATOM 2613 N N . PHE A 1 377 ? 45.331 -22.770 -24.954 1.00 83.06 377 PHE A N 1
ATOM 2614 C CA . PHE A 1 377 ? 45.179 -23.594 -26.152 1.00 83.06 377 PHE A CA 1
ATOM 2615 C C . PHE A 1 377 ? 46.491 -24.320 -26.457 1.00 83.06 377 PHE A C 1
ATOM 2617 O O . PHE A 1 377 ? 47.551 -23.705 -26.539 1.00 83.06 377 PHE A O 1
ATOM 2624 N N . THR A 1 378 ? 46.411 -25.633 -26.652 1.00 82.69 378 THR A N 1
ATOM 2625 C CA . THR A 1 378 ? 47.544 -26.484 -27.048 1.00 82.69 378 THR A CA 1
ATOM 2626 C C . THR A 1 378 ? 47.903 -26.359 -28.534 1.00 82.69 378 THR A C 1
ATOM 2628 O O . THR A 1 378 ? 49.042 -26.626 -28.901 1.00 82.69 378 THR A O 1
ATOM 2631 N N . ALA A 1 379 ? 46.970 -25.910 -29.387 1.00 83.94 379 ALA A N 1
ATOM 2632 C CA . ALA A 1 379 ? 47.225 -25.568 -30.788 1.00 83.94 379 ALA A CA 1
ATOM 2633 C C . ALA A 1 379 ? 46.507 -24.261 -31.173 1.00 83.94 379 ALA A C 1
ATOM 2635 O O . ALA A 1 379 ? 45.285 -24.170 -31.039 1.00 83.94 379 ALA A O 1
ATOM 2636 N N . ALA A 1 380 ? 47.278 -23.272 -31.647 1.00 85.38 380 ALA A N 1
ATOM 2637 C CA . ALA A 1 380 ? 46.834 -21.919 -32.008 1.00 85.38 380 ALA A CA 1
ATOM 2638 C C . ALA A 1 380 ? 47.541 -21.421 -33.294 1.00 85.38 380 ALA A C 1
ATOM 2640 O O . ALA A 1 380 ? 48.479 -20.613 -33.206 1.00 85.38 380 ALA A O 1
ATOM 2641 N N . PRO A 1 381 ? 47.171 -21.956 -34.474 1.00 90.06 381 PRO A N 1
ATOM 2642 C CA . PRO A 1 381 ? 47.824 -21.640 -35.747 1.00 90.06 381 PRO A CA 1
ATOM 2643 C C . PRO A 1 381 ? 47.536 -20.207 -36.227 1.00 90.06 381 PRO A C 1
ATOM 2645 O O . PRO A 1 381 ? 46.500 -19.624 -35.912 1.00 90.06 381 PRO A O 1
ATOM 2648 N N . THR A 1 382 ? 48.453 -19.636 -37.013 1.00 90.12 382 THR A N 1
ATOM 2649 C CA . THR A 1 382 ? 48.260 -18.326 -37.659 1.00 90.12 382 THR A CA 1
ATOM 2650 C C . THR A 1 382 ? 47.263 -18.446 -38.819 1.00 90.12 382 THR A C 1
ATOM 2652 O O . THR A 1 382 ? 47.463 -19.311 -39.674 1.00 90.12 382 THR A O 1
ATOM 2655 N N . PRO A 1 383 ? 46.210 -17.609 -38.887 1.00 92.69 383 PRO A N 1
ATOM 2656 C CA . PRO A 1 383 ? 45.207 -17.695 -39.941 1.00 92.69 383 PRO A CA 1
ATOM 2657 C C . PRO A 1 383 ? 45.758 -17.222 -41.292 1.00 92.69 383 PRO A C 1
ATOM 2659 O O . PRO A 1 383 ? 46.636 -16.361 -41.357 1.00 92.69 383 PRO A O 1
ATOM 2662 N N . THR A 1 384 ? 45.199 -17.738 -42.385 1.00 93.00 384 THR A N 1
ATOM 2663 C CA . THR A 1 384 ? 45.534 -17.327 -43.760 1.00 93.00 384 THR A CA 1
ATOM 2664 C C . THR A 1 384 ? 44.337 -16.679 -44.449 1.00 93.00 384 THR A C 1
ATOM 2666 O O . THR A 1 384 ? 43.202 -17.109 -44.243 1.00 93.00 384 THR A O 1
ATOM 2669 N N . ILE A 1 385 ? 44.590 -15.686 -45.306 1.00 94.00 385 ILE A N 1
ATOM 2670 C CA . ILE A 1 385 ? 43.573 -15.057 -46.161 1.00 94.00 385 ILE A CA 1
ATOM 2671 C C . ILE A 1 385 ? 43.660 -15.649 -47.570 1.00 94.00 385 ILE A C 1
ATOM 2673 O O . ILE A 1 385 ? 44.748 -15.791 -48.122 1.00 94.00 385 ILE A O 1
ATOM 2677 N N . THR A 1 386 ? 42.509 -15.966 -48.158 1.00 88.25 386 THR A N 1
ATOM 2678 C CA . THR A 1 386 ? 42.361 -16.404 -49.556 1.00 88.25 386 THR A CA 1
ATOM 2679 C C . THR A 1 386 ? 41.310 -15.550 -50.272 1.00 88.25 386 THR A C 1
ATOM 2681 O O . THR A 1 386 ? 40.477 -14.933 -49.612 1.00 88.25 386 THR A O 1
ATOM 2684 N N . GLY A 1 387 ? 41.337 -15.501 -51.607 1.00 83.06 387 GLY A N 1
ATOM 2685 C CA . GLY A 1 387 ? 40.439 -14.675 -52.428 1.00 83.06 387 GLY A CA 1
ATOM 2686 C C . GLY A 1 387 ? 41.167 -13.550 -53.172 1.00 83.06 387 GLY A C 1
ATOM 2687 O O . GLY A 1 387 ? 42.348 -13.295 -52.937 1.00 83.06 387 GLY A O 1
ATOM 2688 N N . THR A 1 388 ? 40.467 -12.894 -54.100 1.00 81.94 388 THR A N 1
ATOM 2689 C CA . THR A 1 388 ? 41.017 -11.789 -54.901 1.00 81.94 388 THR A CA 1
ATOM 2690 C C . THR A 1 388 ? 40.977 -10.490 -54.097 1.00 81.94 388 THR A C 1
ATOM 2692 O O . THR A 1 388 ? 39.914 -10.075 -53.644 1.00 81.94 388 THR A O 1
ATOM 2695 N N . ALA A 1 389 ? 42.121 -9.821 -53.935 1.00 77.94 389 ALA A N 1
ATOM 2696 C CA . ALA A 1 389 ? 42.214 -8.528 -53.259 1.00 77.94 389 ALA A CA 1
ATOM 2697 C C . ALA A 1 389 ? 41.771 -7.393 -54.195 1.00 77.94 389 ALA A C 1
ATOM 2699 O O . ALA A 1 389 ? 42.599 -6.712 -54.782 1.00 77.94 389 ALA A O 1
ATOM 2700 N N . ALA A 1 390 ? 40.466 -7.222 -54.388 1.00 71.62 390 ALA A N 1
ATOM 2701 C CA . ALA A 1 390 ? 39.882 -6.125 -55.159 1.00 71.62 390 ALA A CA 1
ATOM 2702 C C . ALA A 1 390 ? 38.545 -5.704 -54.536 1.00 71.62 390 ALA A C 1
ATOM 2704 O O . ALA A 1 390 ? 37.796 -6.562 -54.070 1.00 71.62 390 ALA A O 1
ATOM 2705 N N . VAL A 1 391 ? 38.229 -4.404 -54.536 1.00 71.12 391 VAL A N 1
ATOM 2706 C CA . VAL A 1 391 ? 36.932 -3.885 -54.056 1.00 71.12 391 VAL A CA 1
ATOM 2707 C C . VAL A 1 391 ? 35.780 -4.643 -54.735 1.00 71.12 391 VAL A C 1
ATOM 2709 O O . VAL A 1 391 ? 35.813 -4.880 -55.941 1.00 71.12 391 VAL A O 1
ATOM 2712 N N . GLY A 1 392 ? 34.791 -5.077 -53.952 1.00 66.62 392 GLY A N 1
ATOM 2713 C CA . GLY A 1 392 ? 33.673 -5.924 -54.385 1.00 66.62 392 GLY A CA 1
ATOM 2714 C C . GLY A 1 392 ? 33.950 -7.435 -54.353 1.00 66.62 392 GLY A C 1
ATOM 2715 O O . GLY A 1 392 ? 33.011 -8.224 -54.434 1.00 66.62 392 GLY A O 1
ATOM 2716 N N . SER A 1 393 ? 35.208 -7.866 -54.198 1.00 78.62 393 SER A N 1
ATOM 2717 C CA . SER A 1 393 ? 35.562 -9.282 -54.021 1.00 78.62 393 SER A CA 1
ATOM 2718 C C . SER A 1 393 ? 35.449 -9.717 -52.561 1.00 78.62 393 SER A C 1
ATOM 2720 O O . SER A 1 393 ? 35.536 -8.905 -51.641 1.00 78.62 393 SER A O 1
ATOM 2722 N N . ILE A 1 394 ? 35.294 -11.021 -52.336 1.00 87.06 394 ILE A N 1
ATOM 2723 C CA . ILE A 1 394 ? 35.235 -11.606 -50.994 1.00 87.06 394 ILE A CA 1
ATOM 2724 C C . ILE A 1 394 ? 36.589 -12.229 -50.649 1.00 87.06 394 ILE A C 1
ATOM 2726 O O . ILE A 1 394 ? 37.066 -13.132 -51.338 1.00 87.06 394 ILE A O 1
ATOM 2730 N N . LEU A 1 395 ? 37.179 -11.782 -49.545 1.00 93.06 395 LEU A N 1
ATOM 2731 C CA . LEU A 1 395 ? 38.283 -12.461 -48.880 1.00 93.06 395 LEU A CA 1
ATOM 2732 C C . LEU A 1 395 ? 37.734 -13.488 -47.886 1.00 93.06 395 LEU A C 1
ATOM 2734 O O . LEU A 1 395 ? 36.749 -13.236 -47.198 1.00 93.06 395 LEU A O 1
ATOM 2738 N N . THR A 1 396 ? 38.374 -14.649 -47.792 1.00 94.62 396 THR A N 1
ATOM 2739 C CA . THR A 1 396 ? 37.998 -15.739 -46.881 1.00 94.62 396 THR A CA 1
ATOM 2740 C C . THR A 1 396 ? 39.142 -16.037 -45.924 1.00 94.62 396 THR A C 1
ATOM 2742 O O . THR A 1 396 ? 40.269 -16.303 -46.349 1.00 94.62 396 THR A O 1
ATOM 2745 N N . ALA A 1 397 ? 38.843 -16.007 -44.630 1.00 94.25 397 ALA A N 1
ATOM 2746 C CA . ALA A 1 397 ? 39.752 -16.362 -43.556 1.00 94.25 397 ALA A CA 1
ATOM 2747 C C . ALA A 1 397 ? 39.708 -17.872 -43.303 1.00 94.25 397 ALA A C 1
ATOM 2749 O O . ALA A 1 397 ? 38.651 -18.442 -43.030 1.00 94.25 397 ALA A O 1
ATOM 2750 N N . ASN A 1 398 ? 40.874 -18.511 -43.325 1.00 93.31 398 ASN A N 1
ATOM 2751 C CA . ASN A 1 398 ? 41.056 -19.866 -42.822 1.00 93.31 398 ASN A CA 1
ATOM 2752 C C . ASN A 1 398 ? 41.816 -19.798 -41.495 1.00 93.31 398 ASN A C 1
ATOM 2754 O O . ASN A 1 398 ? 42.974 -19.387 -41.454 1.00 93.31 398 ASN A O 1
ATOM 2758 N N . ALA A 1 399 ? 41.148 -20.187 -40.411 1.00 89.12 399 ALA A N 1
ATOM 2759 C CA . ALA A 1 399 ? 41.686 -20.113 -39.060 1.00 89.12 399 ALA A CA 1
ATOM 2760 C C . ALA A 1 399 ? 42.623 -21.272 -38.677 1.00 89.12 399 ALA A C 1
ATOM 2762 O O . ALA A 1 399 ? 43.224 -21.211 -37.606 1.00 89.12 399 ALA A O 1
ATOM 2763 N N . GLY A 1 400 ? 42.736 -22.320 -39.501 1.00 88.81 400 GLY A N 1
ATOM 2764 C CA . GLY A 1 400 ? 43.412 -23.568 -39.137 1.00 88.81 400 GLY A CA 1
ATOM 2765 C C . GLY A 1 400 ? 42.688 -24.354 -38.031 1.00 88.81 400 GLY A C 1
ATOM 2766 O O . GLY A 1 400 ? 41.609 -23.983 -37.569 1.00 88.81 400 GLY A O 1
ATOM 2767 N N . THR A 1 401 ? 43.274 -25.473 -37.598 1.00 90.19 401 THR A N 1
ATOM 2768 C CA . THR A 1 401 ? 42.699 -26.331 -36.548 1.00 90.19 401 THR A CA 1
ATOM 2769 C C . THR A 1 401 ? 43.218 -25.929 -35.166 1.00 90.19 401 THR A C 1
ATOM 2771 O O . THR A 1 401 ? 44.409 -26.044 -34.882 1.00 90.19 401 THR A O 1
ATOM 2774 N N . TRP A 1 402 ? 42.316 -25.483 -34.292 1.00 89.81 402 TRP A N 1
ATOM 2775 C CA . TRP A 1 402 ? 42.618 -25.102 -32.909 1.00 89.81 402 TRP A CA 1
ATOM 2776 C C . TRP A 1 402 ? 42.320 -26.252 -31.942 1.00 89.81 402 TRP A C 1
ATOM 2778 O O . TRP A 1 402 ? 41.306 -26.937 -32.092 1.00 89.81 402 TRP A O 1
ATOM 2788 N N . SER A 1 403 ? 43.172 -26.449 -30.931 1.00 84.50 403 SER A N 1
ATOM 2789 C CA . SER A 1 403 ? 42.996 -27.504 -29.922 1.00 84.50 403 SER A CA 1
ATOM 2790 C C . SER A 1 403 ? 43.237 -26.986 -28.500 1.00 84.50 403 SER A C 1
ATOM 2792 O O . SER A 1 403 ? 44.291 -26.394 -28.248 1.00 84.50 403 SER A O 1
ATOM 2794 N N . PRO A 1 404 ? 42.328 -27.236 -27.542 1.00 85.25 404 PRO A N 1
ATOM 2795 C CA . PRO A 1 404 ? 41.031 -27.889 -27.730 1.00 85.25 404 PRO A CA 1
ATOM 2796 C C . PRO A 1 404 ? 40.049 -26.957 -28.468 1.00 85.25 404 PRO A C 1
ATOM 2798 O O . PRO A 1 404 ? 40.219 -25.742 -28.433 1.00 85.25 404 PRO A O 1
ATOM 2801 N N . THR A 1 405 ? 39.040 -27.506 -29.156 1.00 86.31 405 THR A N 1
ATOM 2802 C CA . THR A 1 405 ? 38.188 -26.748 -30.098 1.00 86.31 405 THR A CA 1
ATOM 2803 C C . THR A 1 405 ? 37.540 -25.510 -29.442 1.00 86.31 405 THR A C 1
ATOM 2805 O O . THR A 1 405 ? 36.824 -25.680 -28.447 1.00 86.31 405 THR A O 1
ATOM 2808 N N . PRO A 1 406 ? 37.798 -24.284 -29.945 1.00 89.06 406 PRO A N 1
ATOM 2809 C CA . PRO A 1 406 ? 37.208 -23.036 -29.457 1.00 89.06 406 PRO A CA 1
ATOM 2810 C C . PRO A 1 406 ? 36.026 -22.541 -30.298 1.00 89.06 406 PRO A C 1
ATOM 2812 O O . PRO A 1 406 ? 35.803 -22.996 -31.418 1.00 89.06 406 PRO A O 1
ATOM 2815 N N . THR A 1 407 ? 35.350 -21.511 -29.789 1.00 90.94 407 THR A N 1
ATOM 2816 C CA . THR A 1 407 ? 34.574 -20.572 -30.603 1.00 90.94 407 THR A CA 1
ATOM 2817 C C . THR A 1 407 ? 35.522 -19.528 -31.186 1.00 90.94 407 THR A C 1
ATOM 2819 O O . THR A 1 407 ? 36.237 -18.840 -30.452 1.00 90.94 407 THR A O 1
ATOM 2822 N N . LEU A 1 408 ? 35.537 -19.398 -32.508 1.00 92.44 408 LEU A N 1
ATOM 2823 C CA . LEU A 1 408 ? 36.381 -18.438 -33.213 1.00 92.44 408 LEU A CA 1
ATOM 2824 C C . LEU A 1 408 ? 35.577 -17.180 -33.543 1.00 92.44 408 LEU A C 1
ATOM 2826 O O . LEU A 1 408 ? 34.524 -17.268 -34.171 1.00 92.44 408 LEU A O 1
ATOM 2830 N N . ALA A 1 409 ? 36.096 -16.022 -33.152 1.00 93.31 409 ALA A N 1
ATOM 2831 C CA . ALA A 1 409 ? 35.638 -14.726 -33.627 1.00 93.31 409 ALA A CA 1
ATOM 2832 C C . ALA A 1 409 ? 36.655 -14.179 -34.628 1.00 93.31 409 ALA A C 1
ATOM 2834 O O . ALA A 1 409 ? 37.863 -14.282 -34.414 1.00 93.31 409 ALA A O 1
ATOM 2835 N N . TYR A 1 410 ? 36.165 -13.601 -35.714 1.00 95.12 410 TYR A N 1
ATOM 2836 C CA . TYR A 1 410 ? 37.000 -12.970 -36.724 1.00 95.12 410 TYR A CA 1
ATOM 2837 C C . TYR A 1 410 ? 36.875 -11.462 -36.552 1.00 95.12 410 TYR A C 1
ATOM 2839 O O . TYR A 1 410 ? 35.837 -10.965 -36.123 1.00 95.12 410 TYR A O 1
ATOM 2847 N N . GLN A 1 411 ? 37.932 -10.737 -36.875 1.00 96.19 411 GLN A N 1
ATOM 2848 C CA . GLN A 1 411 ? 37.905 -9.294 -37.024 1.00 96.19 411 GLN A CA 1
ATOM 2849 C C . GLN A 1 411 ? 38.820 -8.946 -38.182 1.00 96.19 411 GLN A C 1
ATOM 2851 O O . GLN A 1 411 ? 40.035 -9.137 -38.105 1.00 96.19 411 GLN A O 1
ATOM 2856 N N . TRP A 1 412 ? 38.238 -8.450 -39.263 1.00 94.62 412 TRP A N 1
ATOM 2857 C CA . TRP A 1 412 ? 39.015 -7.910 -40.367 1.00 94.62 412 TRP A CA 1
ATOM 2858 C C . TRP A 1 412 ? 39.498 -6.510 -40.004 1.00 94.62 412 TRP A C 1
ATOM 2860 O O . TRP A 1 412 ? 38.762 -5.730 -39.397 1.00 94.62 412 TRP A O 1
ATOM 2870 N N . ASN A 1 413 ? 40.746 -6.204 -40.332 1.00 89.06 413 ASN A N 1
ATOM 2871 C CA . ASN A 1 413 ? 41.380 -4.929 -40.033 1.00 89.06 413 ASN A CA 1
ATOM 2872 C C . ASN A 1 413 ? 41.871 -4.293 -41.326 1.00 89.06 413 ASN A C 1
ATOM 2874 O O . ASN A 1 413 ? 42.393 -4.983 -42.199 1.00 89.06 413 ASN A O 1
ATOM 2878 N N . ARG A 1 414 ? 41.751 -2.973 -41.395 1.00 91.62 414 ARG A N 1
ATOM 2879 C CA . ARG A 1 414 ? 42.225 -2.097 -42.455 1.00 91.62 414 ARG A CA 1
ATOM 2880 C C . ARG A 1 414 ? 43.336 -1.225 -41.896 1.00 91.62 414 ARG A C 1
ATOM 2882 O O . ARG A 1 414 ? 43.123 -0.513 -40.924 1.00 91.62 414 ARG A O 1
ATOM 2889 N N . ASN A 1 415 ? 44.527 -1.293 -42.482 1.00 81.94 415 ASN A N 1
ATOM 2890 C CA . ASN A 1 415 ? 45.722 -0.575 -42.019 1.00 81.94 415 ASN A CA 1
ATOM 2891 C C . ASN A 1 415 ? 46.032 -0.817 -40.528 1.00 81.94 415 ASN A C 1
ATOM 2893 O O . ASN A 1 415 ? 46.484 0.076 -39.820 1.00 81.94 415 A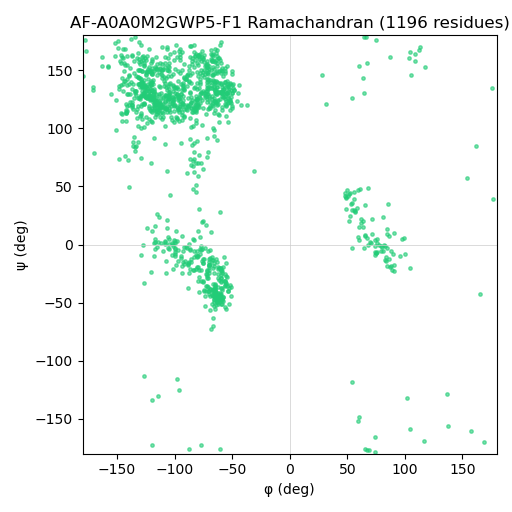SN A O 1
ATOM 2897 N N . GLY A 1 416 ? 45.755 -2.031 -40.042 1.00 80.75 416 GLY A N 1
ATOM 2898 C CA . GLY A 1 416 ? 45.911 -2.394 -38.630 1.00 80.75 416 GLY A CA 1
ATOM 2899 C C . GLY A 1 416 ? 44.768 -1.945 -37.709 1.00 80.75 416 GLY A C 1
ATOM 2900 O O . GLY A 1 416 ? 44.790 -2.302 -36.534 1.00 80.75 416 GLY A O 1
ATOM 2901 N N . ILE A 1 417 ? 43.757 -1.235 -38.223 1.00 80.00 417 ILE A N 1
ATOM 2902 C CA . ILE A 1 417 ? 42.578 -0.764 -37.479 1.00 80.00 417 ILE A CA 1
ATOM 2903 C C . ILE A 1 417 ? 41.381 -1.681 -37.757 1.00 80.00 417 ILE A C 1
ATOM 2905 O O . ILE A 1 417 ? 41.120 -2.034 -38.903 1.00 80.00 417 ILE A O 1
ATOM 2909 N N . ALA A 1 418 ? 40.635 -2.071 -36.724 1.00 87.12 418 ALA A N 1
ATOM 2910 C CA . ALA A 1 418 ? 39.467 -2.941 -36.869 1.00 87.12 418 ALA A CA 1
ATOM 2911 C C . ALA A 1 418 ? 38.373 -2.306 -37.749 1.00 87.12 418 ALA A C 1
ATOM 2913 O O . ALA A 1 418 ? 37.962 -1.169 -37.531 1.00 87.12 418 ALA A O 1
ATOM 2914 N N . ILE A 1 419 ? 37.868 -3.065 -38.724 1.00 81.50 419 ILE A N 1
ATOM 2915 C CA . ILE A 1 419 ? 36.761 -2.648 -39.589 1.00 81.50 419 ILE A CA 1
ATOM 2916 C C . ILE A 1 419 ? 35.443 -2.982 -38.886 1.00 81.50 419 ILE A C 1
ATOM 2918 O O . ILE A 1 419 ? 35.142 -4.152 -38.628 1.00 81.50 419 ILE A O 1
ATOM 2922 N N . SER A 1 420 ? 34.648 -1.959 -38.576 1.00 77.81 420 SER A N 1
ATOM 2923 C CA . SER A 1 420 ? 33.380 -2.117 -37.855 1.00 77.81 420 SER A CA 1
ATOM 2924 C C . SER A 1 420 ? 32.456 -3.142 -38.534 1.00 77.81 420 SER A C 1
ATOM 2926 O O . SER A 1 420 ? 32.236 -3.093 -39.743 1.00 77.81 420 SER A O 1
ATOM 2928 N N . GLY A 1 421 ? 31.951 -4.113 -37.764 1.00 79.31 421 GLY A N 1
ATOM 2929 C CA . GLY A 1 421 ? 31.031 -5.161 -38.237 1.00 79.31 421 GLY A CA 1
ATOM 2930 C C . GLY A 1 421 ? 31.656 -6.286 -39.078 1.00 79.31 421 GLY A C 1
ATOM 2931 O O . GLY A 1 421 ? 30.990 -7.288 -39.348 1.00 79.31 421 GLY A O 1
ATOM 2932 N N . ALA A 1 422 ? 32.930 -6.183 -39.463 1.00 88.44 422 ALA A N 1
ATOM 2933 C CA . ALA A 1 422 ? 33.610 -7.184 -40.280 1.00 88.44 422 ALA A CA 1
ATOM 2934 C C . ALA A 1 422 ? 34.106 -8.371 -39.436 1.00 88.44 422 ALA A C 1
ATOM 2936 O O . ALA A 1 422 ? 35.305 -8.549 -39.218 1.00 88.44 422 ALA A O 1
ATOM 2937 N N . THR A 1 423 ? 33.170 -9.187 -38.950 1.00 92.38 423 THR A N 1
ATOM 2938 C CA . THR A 1 423 ? 33.450 -10.257 -37.973 1.00 92.38 423 THR A CA 1
ATOM 2939 C C . THR A 1 423 ? 33.172 -11.676 -38.466 1.00 92.38 423 THR A C 1
ATOM 2941 O O . THR A 1 423 ? 33.288 -12.652 -37.721 1.00 92.38 423 THR A O 1
ATOM 2944 N N . LYS A 1 424 ? 32.807 -11.814 -39.742 1.00 92.44 424 LYS A N 1
ATOM 2945 C CA . LYS A 1 424 ? 32.529 -13.103 -40.382 1.00 92.44 424 LYS A CA 1
ATOM 2946 C C . LYS A 1 424 ? 33.825 -13.781 -40.843 1.00 92.44 424 LYS A C 1
ATOM 2948 O O . LYS A 1 424 ? 34.859 -13.138 -41.030 1.00 92.44 424 LYS A O 1
ATOM 2953 N N . THR A 1 425 ? 33.744 -15.088 -41.101 1.00 93.69 425 THR A N 1
ATOM 2954 C CA . THR A 1 425 ? 34.816 -15.880 -41.741 1.00 93.69 425 THR A CA 1
ATOM 2955 C C . THR A 1 425 ? 35.200 -15.343 -43.119 1.00 93.69 425 THR A C 1
ATOM 2957 O O . THR A 1 425 ? 36.281 -15.628 -43.621 1.00 93.69 425 THR A O 1
ATOM 2960 N N . THR A 1 426 ? 34.332 -14.546 -43.731 1.00 91.69 426 THR A N 1
ATOM 2961 C CA . THR A 1 426 ? 34.545 -13.887 -45.014 1.00 91.69 426 THR A CA 1
ATOM 2962 C C . THR A 1 426 ? 34.357 -12.383 -44.878 1.00 91.69 426 THR A C 1
ATOM 2964 O O . THR A 1 426 ? 33.501 -11.939 -44.113 1.00 91.69 426 THR A O 1
ATOM 2967 N N . TYR A 1 427 ? 35.071 -11.602 -45.678 1.00 92.88 427 TYR A N 1
ATOM 2968 C CA . TYR A 1 427 ? 34.916 -10.158 -45.761 1.00 92.88 427 TYR A CA 1
ATOM 2969 C C . TYR A 1 427 ? 34.816 -9.717 -47.212 1.00 92.88 427 TYR A C 1
ATOM 2971 O O . TYR A 1 427 ? 35.727 -9.947 -48.004 1.00 92.88 427 TYR A O 1
ATOM 2979 N N . ALA A 1 428 ? 33.684 -9.110 -47.557 1.00 86.12 428 ALA A N 1
ATOM 2980 C CA . ALA A 1 428 ? 33.531 -8.430 -48.829 1.00 86.12 428 ALA A CA 1
ATOM 2981 C C . ALA A 1 428 ? 34.290 -7.105 -48.746 1.00 86.12 428 ALA A C 1
ATOM 2983 O O . ALA A 1 428 ? 33.961 -6.262 -47.914 1.00 86.12 428 ALA A O 1
ATOM 2984 N N . LEU A 1 429 ? 35.309 -6.950 -49.585 1.00 79.75 429 LEU A N 1
ATOM 2985 C CA . LEU A 1 429 ? 36.091 -5.727 -49.669 1.00 79.75 429 LEU A CA 1
ATOM 2986 C C . LEU A 1 429 ? 35.182 -4.581 -50.106 1.00 79.75 429 LEU A C 1
ATOM 2988 O O . LEU A 1 429 ? 34.578 -4.632 -51.179 1.00 79.75 429 LEU A O 1
ATOM 2992 N N . VAL A 1 430 ? 35.097 -3.548 -49.278 1.00 72.12 430 VAL A N 1
ATOM 2993 C CA . VAL A 1 430 ? 34.364 -2.321 -49.579 1.00 72.12 430 VAL A CA 1
ATOM 2994 C C . VAL A 1 430 ? 35.321 -1.285 -50.139 1.00 72.12 430 VAL A C 1
ATOM 2996 O O . VAL A 1 430 ? 36.541 -1.405 -50.077 1.00 72.12 430 VAL A O 1
ATOM 2999 N N . SER A 1 431 ? 34.765 -0.221 -50.682 1.00 61.28 431 SER A N 1
ATOM 3000 C CA . SER A 1 431 ? 35.547 0.859 -51.264 1.00 61.28 431 SER A CA 1
ATOM 3001 C C . SER A 1 431 ? 36.512 1.548 -50.293 1.00 61.28 431 SER A C 1
ATOM 3003 O O . SER A 1 431 ? 37.583 1.970 -50.705 1.00 61.28 431 SER A O 1
ATOM 3005 N N . ALA A 1 432 ? 36.185 1.619 -49.000 1.00 63.59 432 ALA A N 1
ATOM 3006 C CA . ALA A 1 432 ? 37.090 2.149 -47.982 1.00 63.59 432 ALA A CA 1
ATOM 3007 C C . ALA A 1 432 ? 38.349 1.277 -47.781 1.00 63.59 432 ALA A C 1
ATOM 3009 O O . ALA A 1 432 ? 39.316 1.745 -47.191 1.00 63.59 432 ALA A O 1
ATOM 3010 N N . ASP A 1 433 ? 38.365 0.027 -48.268 1.00 77.69 433 ASP A N 1
ATOM 3011 C CA . ASP A 1 433 ? 39.557 -0.836 -48.273 1.00 77.69 433 ASP A CA 1
ATOM 3012 C C . ASP A 1 433 ? 40.522 -0.518 -49.413 1.00 77.69 433 ASP A C 1
ATOM 3014 O O . ASP A 1 433 ? 41.634 -1.036 -49.428 1.00 77.69 433 ASP A O 1
ATOM 3018 N N . GLN A 1 434 ? 40.120 0.314 -50.370 1.00 70.38 434 GLN A N 1
ATOM 3019 C CA . GLN A 1 434 ? 40.947 0.725 -51.491 1.00 70.38 434 GLN A CA 1
ATOM 3020 C C . GLN A 1 434 ? 42.308 1.268 -51.020 1.00 70.38 434 GLN A C 1
ATOM 3022 O O . GLN A 1 434 ? 42.380 2.239 -50.273 1.00 70.38 434 GLN A O 1
ATOM 3027 N N . GLY A 1 435 ? 43.407 0.676 -51.498 1.00 70.75 435 GLY A N 1
ATOM 3028 C CA . GLY A 1 435 ? 44.767 1.083 -51.121 1.00 70.75 435 GLY A CA 1
ATOM 3029 C C . GLY A 1 435 ? 45.193 0.673 -49.714 1.00 70.75 435 GLY A C 1
ATOM 3030 O O . GLY A 1 435 ? 46.326 0.949 -49.321 1.00 70.75 435 GLY A O 1
ATOM 3031 N N . ALA A 1 436 ? 44.315 0.020 -48.955 1.00 80.69 436 ALA A N 1
ATOM 3032 C CA . ALA A 1 436 ? 44.575 -0.347 -47.580 1.00 80.69 436 ALA A CA 1
ATOM 3033 C C . ALA A 1 436 ? 45.177 -1.751 -47.443 1.00 80.69 436 ALA A C 1
ATOM 3035 O O . ALA A 1 436 ? 44.986 -2.650 -48.266 1.00 80.69 436 ALA A O 1
ATOM 3036 N N . MET A 1 437 ? 45.897 -1.945 -46.343 1.00 87.75 437 MET A N 1
ATOM 3037 C CA . MET A 1 437 ? 46.419 -3.232 -45.903 1.00 87.75 437 MET A CA 1
ATOM 3038 C C . MET A 1 437 ? 45.345 -3.978 -45.114 1.00 87.75 437 MET A C 1
ATOM 3040 O O . MET A 1 437 ? 44.978 -3.552 -44.019 1.00 87.75 437 MET A O 1
ATOM 3044 N N . ILE A 1 438 ? 44.859 -5.096 -45.644 1.00 94.12 438 ILE A N 1
ATOM 3045 C CA . ILE A 1 438 ? 43.842 -5.924 -44.999 1.00 94.12 438 ILE A CA 1
ATOM 3046 C C . ILE A 1 438 ? 44.488 -7.094 -44.264 1.00 94.12 438 ILE A C 1
ATOM 3048 O O . ILE A 1 438 ? 45.288 -7.842 -44.824 1.00 94.12 438 ILE A O 1
ATOM 3052 N N . THR A 1 439 ? 44.122 -7.277 -43.000 1.00 95.44 439 THR A N 1
ATOM 3053 C CA . THR A 1 439 ? 44.445 -8.472 -42.207 1.00 95.44 439 THR A CA 1
ATOM 3054 C C . THR A 1 439 ? 43.181 -9.031 -41.575 1.00 95.44 439 THR A C 1
ATOM 3056 O O . THR A 1 439 ? 42.187 -8.324 -41.429 1.00 95.44 439 THR A O 1
ATOM 3059 N N . VAL A 1 440 ? 43.209 -10.293 -41.153 1.00 96.38 440 VAL A N 1
ATOM 3060 C CA . VAL A 1 440 ? 42.175 -10.861 -40.287 1.00 96.38 440 VAL A CA 1
ATOM 3061 C C . VAL A 1 440 ? 42.807 -11.311 -38.981 1.00 96.38 440 VAL A C 1
ATOM 3063 O O . VAL A 1 440 ? 43.767 -12.083 -38.965 1.00 96.38 440 VAL A O 1
ATOM 3066 N N . THR A 1 441 ? 42.271 -10.809 -37.877 1.00 95.25 441 THR A N 1
ATOM 3067 C CA . THR A 1 441 ? 42.570 -11.292 -36.534 1.00 95.25 441 THR A CA 1
ATOM 3068 C C . THR A 1 441 ? 41.531 -12.340 -36.174 1.00 95.25 441 THR A C 1
ATOM 3070 O O . THR A 1 441 ? 40.335 -12.059 -36.163 1.00 95.25 441 THR A O 1
ATOM 3073 N N . VAL A 1 442 ? 41.988 -13.556 -35.890 1.00 94.75 442 VAL A N 1
ATOM 3074 C CA . VAL A 1 442 ? 41.151 -14.631 -35.363 1.00 94.75 442 VAL A CA 1
ATOM 3075 C C . VAL A 1 442 ? 41.390 -14.728 -33.867 1.00 94.75 442 VAL A C 1
ATOM 3077 O O . VAL A 1 442 ? 42.508 -14.980 -33.417 1.00 94.75 442 VAL A O 1
ATOM 3080 N N . THR A 1 443 ? 40.322 -14.527 -33.110 1.00 93.00 443 THR A N 1
ATOM 3081 C CA . THR A 1 443 ? 40.284 -14.634 -31.658 1.00 93.00 443 THR A CA 1
ATOM 3082 C C . THR A 1 443 ? 39.620 -15.948 -31.289 1.00 93.00 443 THR A C 1
ATOM 3084 O O . THR A 1 443 ? 38.414 -16.120 -31.467 1.00 93.00 443 THR A O 1
ATOM 3087 N N . ALA A 1 444 ? 40.401 -16.887 -30.765 1.00 88.94 444 ALA A N 1
ATOM 3088 C CA . ALA A 1 444 ? 39.869 -18.107 -30.187 1.00 88.94 444 ALA A CA 1
ATOM 3089 C C . ALA A 1 444 ? 39.426 -17.851 -28.751 1.00 88.94 444 ALA A C 1
ATOM 3091 O O . ALA A 1 444 ? 40.231 -17.498 -27.888 1.00 88.94 444 ALA A O 1
ATOM 3092 N N . SER A 1 445 ? 38.141 -18.075 -28.501 1.00 85.00 445 SER A N 1
ATOM 3093 C CA . SER A 1 445 ? 37.533 -17.995 -27.183 1.00 85.00 445 SER A CA 1
ATOM 3094 C C . SER A 1 445 ? 36.921 -19.342 -26.818 1.00 85.00 445 SER A C 1
ATOM 3096 O O . SER A 1 445 ? 36.230 -19.986 -27.604 1.00 85.00 445 SER A O 1
ATOM 3098 N N . ARG A 1 446 ? 37.196 -19.806 -25.606 1.00 83.12 446 ARG A N 1
ATOM 3099 C CA . ARG A 1 446 ? 36.548 -20.976 -25.021 1.00 83.12 446 ARG A CA 1
ATOM 3100 C C . ARG A 1 446 ? 36.408 -20.692 -23.541 1.00 83.12 446 ARG A C 1
ATOM 3102 O O . ARG A 1 446 ? 37.367 -20.248 -22.917 1.00 83.12 446 ARG A O 1
ATOM 3109 N N . SER A 1 447 ? 35.220 -20.917 -22.987 1.00 76.12 447 SER A N 1
ATOM 3110 C CA . SER A 1 447 ? 35.007 -20.752 -21.548 1.00 76.12 447 SER A CA 1
ATOM 3111 C C . SER A 1 447 ? 36.029 -21.595 -20.783 1.00 76.12 447 SER A C 1
ATOM 3113 O O . SER A 1 447 ? 36.250 -22.757 -21.128 1.00 76.12 447 SER A O 1
ATOM 3115 N N . GLY A 1 448 ? 36.706 -20.991 -19.809 1.00 74.44 448 GLY A N 1
ATOM 3116 C CA . GLY A 1 448 ? 37.818 -21.628 -19.109 1.00 74.44 448 GLY A CA 1
ATOM 3117 C C . GLY A 1 448 ? 39.202 -21.409 -19.729 1.00 74.44 448 GLY A C 1
ATOM 3118 O O . GLY A 1 448 ? 40.187 -21.778 -19.105 1.00 74.44 448 GLY A O 1
ATOM 3119 N N . TYR A 1 449 ? 39.327 -20.815 -20.920 1.00 83.81 449 TYR A N 1
ATOM 3120 C CA . TYR A 1 449 ? 40.605 -20.673 -21.630 1.00 83.81 449 TYR A CA 1
ATOM 3121 C C . TYR A 1 449 ? 40.975 -19.211 -21.889 1.00 83.81 449 TYR A C 1
ATOM 3123 O O . TYR A 1 449 ? 40.114 -18.358 -22.100 1.00 83.81 449 TYR A O 1
ATOM 3131 N N . ALA A 1 450 ? 42.277 -18.920 -21.872 1.00 82.31 450 ALA A N 1
ATOM 3132 C CA . ALA A 1 450 ? 42.820 -17.615 -22.198 1.00 82.31 450 ALA A CA 1
ATOM 3133 C C . ALA A 1 450 ? 42.520 -17.318 -23.667 1.00 82.31 450 ALA A C 1
ATOM 3135 O O . ALA A 1 450 ? 42.934 -18.070 -24.557 1.00 82.31 450 ALA A O 1
ATOM 3136 N N . SER A 1 451 ? 41.810 -16.216 -23.912 1.00 85.44 451 SER A N 1
ATOM 3137 C CA . SER A 1 451 ? 41.538 -15.760 -25.270 1.00 85.44 451 SER A CA 1
ATOM 3138 C C . SER A 1 451 ? 42.860 -15.582 -26.007 1.00 85.44 451 SER A C 1
ATOM 3140 O O . SER A 1 451 ? 43.744 -14.860 -25.546 1.00 85.44 451 SER A O 1
ATOM 3142 N N . THR A 1 452 ? 43.024 -16.298 -27.113 1.00 87.94 452 THR A N 1
ATOM 3143 C CA . THR A 1 452 ? 44.267 -16.292 -27.882 1.00 87.94 452 THR A CA 1
ATOM 3144 C C . THR A 1 452 ? 43.973 -15.755 -29.265 1.00 87.94 452 THR A C 1
ATOM 3146 O O . THR A 1 452 ? 43.116 -16.283 -29.973 1.00 87.94 452 THR A O 1
ATOM 3149 N N . THR A 1 453 ? 44.698 -14.711 -29.653 1.00 90.38 453 THR A N 1
ATOM 3150 C CA . THR A 1 453 ? 44.561 -14.081 -30.962 1.00 90.38 453 THR A CA 1
ATOM 3151 C C . THR A 1 453 ? 45.728 -14.444 -31.868 1.00 90.38 453 THR A C 1
ATOM 3153 O O . THR A 1 453 ? 46.875 -14.629 -31.437 1.00 90.38 453 THR A O 1
ATOM 3156 N N . ARG A 1 454 ? 45.426 -14.575 -33.155 1.00 92.06 454 ARG A N 1
ATOM 3157 C CA . ARG A 1 454 ? 46.409 -14.699 -34.227 1.00 92.06 454 ARG A CA 1
ATOM 3158 C C . ARG A 1 454 ? 45.956 -13.833 -35.389 1.00 92.06 454 ARG A C 1
ATOM 3160 O O . ARG A 1 454 ? 44.788 -13.882 -35.766 1.00 92.06 454 ARG A O 1
ATOM 3167 N N . THR A 1 455 ? 46.873 -13.065 -35.958 1.00 92.62 455 THR A N 1
ATOM 3168 C CA . THR A 1 455 ? 46.594 -12.193 -37.102 1.00 92.62 455 THR A CA 1
ATOM 3169 C C . THR A 1 455 ? 47.274 -12.757 -38.334 1.00 92.62 455 THR A C 1
ATOM 3171 O O . THR A 1 455 ? 48.413 -13.219 -38.261 1.00 92.62 455 THR A O 1
ATOM 3174 N N . SER A 1 456 ? 46.558 -12.762 -39.452 1.00 95.06 456 SER A N 1
ATOM 3175 C CA . SER A 1 456 ? 47.088 -13.227 -40.728 1.00 95.06 456 SER A CA 1
ATOM 3176 C C . SER A 1 456 ? 48.229 -12.342 -41.231 1.00 95.06 456 SER A C 1
ATOM 3178 O O . SER A 1 456 ? 48.416 -11.213 -40.777 1.00 95.06 456 SER A O 1
ATOM 3180 N N . ALA A 1 457 ? 48.935 -12.815 -42.259 1.00 89.94 457 ALA A N 1
ATOM 3181 C CA . ALA A 1 457 ? 49.728 -11.928 -43.104 1.00 89.94 457 ALA A CA 1
ATOM 3182 C C . ALA A 1 457 ? 48.839 -10.856 -43.774 1.00 89.94 457 ALA A C 1
ATOM 3184 O O . ALA A 1 457 ? 47.627 -11.048 -43.929 1.00 89.94 457 ALA A O 1
ATOM 3185 N N . VAL A 1 458 ? 49.453 -9.732 -44.154 1.00 89.81 458 VAL A N 1
ATOM 3186 C CA . VAL A 1 458 ? 48.798 -8.601 -44.832 1.00 89.81 458 VAL A CA 1
ATOM 3187 C C . VAL A 1 458 ? 48.453 -8.953 -46.278 1.00 89.81 458 VAL A C 1
ATOM 3189 O O . VAL A 1 458 ? 49.277 -9.504 -47.005 1.00 89.81 458 VAL A O 1
ATOM 3192 N N . VAL A 1 459 ? 47.254 -8.558 -46.700 1.00 90.19 459 VAL A N 1
ATOM 3193 C CA . VAL A 1 459 ? 46.796 -8.527 -48.090 1.00 90.19 459 VAL A CA 1
ATOM 3194 C C . VAL A 1 459 ? 46.524 -7.073 -48.469 1.00 90.19 459 VAL A C 1
ATOM 3196 O O . VAL A 1 459 ? 45.605 -6.458 -47.940 1.00 90.19 459 VAL A O 1
ATOM 3199 N N . THR A 1 460 ? 47.317 -6.499 -49.372 1.00 81.75 460 THR A N 1
ATOM 3200 C CA . THR A 1 460 ? 47.104 -5.119 -49.840 1.00 81.75 460 THR A CA 1
ATOM 3201 C C . THR A 1 460 ? 46.025 -5.088 -50.913 1.00 81.75 460 THR A C 1
ATOM 3203 O O . THR A 1 460 ? 46.134 -5.780 -51.926 1.00 81.75 460 THR A O 1
ATOM 3206 N N . VAL A 1 461 ? 44.998 -4.267 -50.709 1.00 77.44 461 VAL A N 1
ATOM 3207 C CA . VAL A 1 461 ? 43.953 -4.026 -51.706 1.00 77.44 461 VAL A CA 1
ATOM 3208 C C . VAL A 1 461 ? 44.439 -2.909 -52.634 1.00 77.44 461 VAL A C 1
ATOM 3210 O O . VAL A 1 461 ? 44.756 -1.820 -52.157 1.00 77.44 461 VAL A O 1
ATOM 3213 N N . PRO A 1 462 ? 44.532 -3.137 -53.954 1.00 62.69 462 PRO A N 1
ATOM 3214 C CA . PRO A 1 462 ? 44.919 -2.116 -54.919 1.00 62.69 462 PRO A CA 1
ATOM 3215 C C . PRO A 1 462 ? 44.006 -0.889 -54.841 1.00 62.69 462 PRO A C 1
ATOM 3217 O O . PRO A 1 462 ? 42.816 -0.996 -54.534 1.00 62.69 462 PRO A O 1
ATOM 3220 N N . THR A 1 463 ? 44.541 0.290 -55.154 1.00 48.25 463 THR A N 1
ATOM 3221 C CA . THR A 1 463 ? 43.764 1.528 -55.200 1.00 48.25 463 THR A CA 1
ATOM 3222 C C . THR A 1 463 ? 42.796 1.565 -56.409 1.00 48.25 463 THR A C 1
ATOM 3224 O O . THR A 1 463 ? 43.080 2.240 -57.388 1.00 48.25 463 THR A O 1
ATOM 3227 N N . GLY A 1 464 ? 41.625 0.907 -56.358 1.00 47.59 464 GLY A N 1
ATOM 3228 C CA . GLY A 1 464 ? 40.478 1.104 -57.283 1.00 47.59 464 GLY A CA 1
ATOM 3229 C C . GLY A 1 464 ? 39.249 1.818 -56.659 1.00 47.59 464 GLY A C 1
ATOM 3230 O O . GLY A 1 464 ? 38.925 1.497 -55.526 1.00 47.59 464 GLY A O 1
ATOM 3231 N N . PRO A 1 465 ? 38.578 2.749 -57.374 1.00 44.47 465 PRO A N 1
ATOM 3232 C CA . PRO A 1 465 ? 37.846 3.947 -56.887 1.00 44.47 465 PRO A CA 1
ATOM 3233 C C . PRO A 1 465 ? 36.824 3.766 -55.734 1.00 44.47 465 PRO A C 1
ATOM 3235 O O . PRO A 1 465 ? 36.139 2.750 -55.661 1.00 44.47 465 PRO A O 1
ATOM 3238 N N . GLY A 1 466 ? 36.708 4.795 -54.872 1.00 52.91 466 GLY A N 1
ATOM 3239 C CA . GLY A 1 466 ? 35.927 4.849 -53.622 1.00 52.91 466 GLY A CA 1
ATOM 3240 C C . GLY A 1 466 ? 34.410 4.621 -53.757 1.00 52.91 466 GLY A C 1
ATOM 3241 O O . GLY A 1 466 ? 33.886 4.506 -54.863 1.00 52.91 466 GLY A O 1
ATOM 3242 N N . ALA A 1 467 ? 33.680 4.541 -52.627 1.00 54.22 467 ALA A N 1
ATOM 3243 C CA . ALA A 1 467 ? 32.228 4.317 -52.644 1.00 54.22 467 ALA A CA 1
ATOM 3244 C C . ALA A 1 467 ? 31.611 5.463 -53.428 1.00 54.22 467 ALA A C 1
ATOM 3246 O O . ALA A 1 467 ? 31.929 6.623 -53.171 1.00 54.22 467 ALA A O 1
ATOM 3247 N N . ALA A 1 468 ? 30.745 5.140 -54.383 1.00 63.66 468 ALA A N 1
ATOM 3248 C CA . ALA A 1 468 ? 30.027 6.163 -55.115 1.00 63.66 468 ALA A CA 1
ATOM 3249 C C . ALA A 1 468 ? 29.170 6.953 -54.114 1.00 63.66 468 ALA A C 1
ATOM 3251 O O . ALA A 1 468 ? 28.165 6.447 -53.609 1.00 63.66 468 ALA A O 1
ATOM 3252 N N . VAL A 1 469 ? 29.603 8.174 -53.800 1.00 78.38 469 VAL A N 1
ATOM 3253 C CA . VAL A 1 469 ? 28.794 9.137 -53.060 1.00 78.38 469 VAL A CA 1
ATOM 3254 C C . VAL A 1 469 ? 27.881 9.811 -54.070 1.00 78.38 469 VAL A C 1
ATOM 3256 O O . VAL A 1 469 ? 28.340 10.523 -54.964 1.00 78.38 469 VAL A O 1
ATOM 3259 N N . VAL A 1 470 ? 26.582 9.590 -53.929 1.00 87.44 470 VAL A N 1
ATOM 3260 C CA . VAL A 1 470 ? 25.562 10.251 -54.739 1.00 87.44 470 VAL A CA 1
ATOM 3261 C C . VAL A 1 470 ? 25.099 11.479 -53.968 1.00 87.44 470 VAL A C 1
ATOM 3263 O O . VAL A 1 470 ? 24.423 11.363 -52.948 1.00 87.44 470 VAL A O 1
ATOM 3266 N N . GLN A 1 471 ? 25.499 12.664 -54.427 1.00 91.00 471 GLN A N 1
ATOM 3267 C CA . GLN A 1 471 ? 25.029 13.925 -53.851 1.00 91.00 471 GLN A CA 1
ATOM 3268 C C . GLN A 1 471 ? 23.570 14.152 -54.254 1.00 91.00 471 GLN A C 1
ATOM 3270 O O . GLN A 1 471 ? 23.246 14.118 -55.441 1.00 91.00 471 GLN A O 1
ATOM 3275 N N . ILE A 1 472 ? 22.711 14.415 -53.275 1.00 94.12 472 ILE A N 1
ATOM 3276 C CA . ILE A 1 472 ? 21.308 14.767 -53.474 1.00 94.12 472 ILE A CA 1
ATOM 3277 C C . ILE A 1 472 ? 21.117 16.203 -52.983 1.00 94.12 472 ILE A C 1
ATOM 3279 O O . ILE A 1 472 ? 21.251 16.503 -51.793 1.00 94.12 472 ILE A O 1
ATOM 3283 N N . SER A 1 473 ? 20.843 17.096 -53.927 1.00 91.75 473 SER A N 1
ATOM 3284 C CA . SER A 1 473 ? 20.695 18.540 -53.702 1.00 91.75 473 SER A CA 1
ATOM 3285 C C . SER A 1 473 ? 19.391 19.116 -54.261 1.00 91.75 473 SER A C 1
ATOM 3287 O O . SER A 1 473 ? 19.162 20.317 -54.155 1.00 91.75 473 SER A O 1
ATOM 3289 N N . ALA A 1 474 ? 18.560 18.278 -54.884 1.00 93.50 474 ALA A N 1
ATOM 3290 C CA . ALA A 1 474 ? 17.302 18.662 -55.506 1.00 93.50 474 ALA A CA 1
ATOM 3291 C C . ALA A 1 474 ? 16.172 17.736 -55.047 1.00 93.50 474 ALA A C 1
ATOM 3293 O O . ALA A 1 474 ? 16.415 16.586 -54.672 1.00 93.50 474 ALA A O 1
ATOM 3294 N N . ASP A 1 475 ? 14.949 18.251 -55.120 1.00 96.38 475 ASP A N 1
ATOM 3295 C CA . ASP A 1 475 ? 13.733 17.543 -54.729 1.00 96.38 475 ASP A CA 1
ATOM 3296 C C . ASP A 1 475 ? 13.466 16.303 -55.586 1.00 96.38 475 ASP A C 1
ATOM 3298 O O . ASP A 1 475 ? 13.736 16.260 -56.792 1.00 96.38 475 ASP A O 1
ATOM 3302 N N . ILE A 1 476 ? 12.839 15.311 -54.962 1.00 97.19 476 ILE A N 1
ATOM 3303 C CA . ILE A 1 476 ? 12.350 14.109 -55.626 1.00 97.19 476 ILE A CA 1
ATOM 3304 C C . ILE A 1 476 ? 10.966 14.420 -56.208 1.00 97.19 476 ILE A C 1
ATOM 3306 O O . ILE A 1 476 ? 9.964 14.481 -55.495 1.00 97.19 476 ILE A O 1
ATOM 3310 N N . THR A 1 477 ? 10.929 14.658 -57.520 1.00 97.19 477 THR A N 1
ATOM 3311 C CA . THR A 1 477 ? 9.736 15.098 -58.277 1.00 97.19 477 THR A CA 1
ATOM 3312 C C . THR A 1 477 ? 9.090 13.992 -59.119 1.00 97.19 477 THR A C 1
ATOM 3314 O O . THR A 1 477 ? 8.040 14.212 -59.718 1.00 97.19 477 THR A O 1
ATOM 3317 N N . ALA A 1 478 ? 9.690 12.802 -59.148 1.00 96.19 478 ALA A N 1
ATOM 3318 C CA . ALA A 1 478 ? 9.156 11.594 -59.771 1.00 96.19 478 ALA A CA 1
ATOM 3319 C C . ALA A 1 478 ? 9.545 10.368 -58.937 1.00 96.19 478 ALA A C 1
ATOM 3321 O O . ALA A 1 478 ? 10.534 10.416 -58.195 1.00 96.19 478 ALA A O 1
ATOM 3322 N N . ASP A 1 479 ? 8.776 9.281 -59.058 1.00 97.31 479 ASP A N 1
ATOM 3323 C CA . ASP A 1 479 ? 9.011 8.053 -58.295 1.00 97.31 479 ASP A CA 1
ATOM 3324 C C . ASP A 1 479 ? 10.465 7.605 -58.429 1.00 97.31 479 ASP A C 1
ATOM 3326 O O . ASP A 1 479 ? 10.985 7.400 -59.527 1.00 97.31 479 ASP A O 1
ATOM 3330 N N . THR A 1 480 ? 11.140 7.490 -57.289 1.00 96.75 480 THR A N 1
ATOM 3331 C CA . THR A 1 480 ? 12.583 7.278 -57.231 1.00 96.75 480 THR A CA 1
ATOM 3332 C C . THR A 1 480 ? 12.889 6.116 -56.310 1.00 96.75 480 THR A C 1
ATOM 3334 O O . THR A 1 480 ? 12.342 6.003 -55.215 1.00 96.75 480 THR A O 1
ATOM 3337 N N . THR A 1 481 ? 13.794 5.243 -56.747 1.00 95.06 481 THR A N 1
ATOM 3338 C CA . THR A 1 481 ? 14.275 4.124 -55.937 1.00 95.06 481 THR A CA 1
ATOM 3339 C C . THR A 1 481 ? 15.774 4.245 -55.701 1.00 95.06 481 THR A C 1
ATOM 3341 O O . THR A 1 481 ? 16.567 4.276 -56.640 1.00 95.06 481 THR A O 1
ATOM 3344 N N . TRP A 1 482 ? 16.171 4.270 -54.434 1.00 93.50 482 TRP A N 1
ATOM 3345 C CA . TRP A 1 482 ? 17.550 4.134 -53.980 1.00 93.50 482 TRP A CA 1
ATOM 3346 C C . TRP A 1 482 ? 17.812 2.663 -53.643 1.00 93.50 482 TRP A C 1
ATOM 3348 O O . TRP A 1 482 ? 17.602 2.222 -52.514 1.00 93.50 482 TRP A O 1
ATOM 3358 N N . ALA A 1 483 ? 18.218 1.888 -54.653 1.00 79.81 483 ALA A N 1
ATOM 3359 C CA . ALA A 1 483 ? 18.544 0.463 -54.541 1.00 79.81 483 ALA A CA 1
ATOM 3360 C C . ALA A 1 483 ? 20.067 0.253 -54.673 1.00 79.81 483 ALA A C 1
ATOM 3362 O O . ALA A 1 483 ? 20.566 0.052 -55.783 1.00 79.81 483 ALA A O 1
ATOM 3363 N N . PRO A 1 484 ? 20.836 0.345 -53.574 1.00 73.12 484 PRO A N 1
ATOM 3364 C CA . PRO A 1 484 ? 22.294 0.298 -53.640 1.00 73.12 484 PRO A CA 1
ATOM 3365 C C . PRO A 1 484 ? 22.804 -1.116 -53.961 1.00 73.12 484 PRO A C 1
ATOM 3367 O O . PRO A 1 484 ? 22.415 -2.085 -53.314 1.00 73.12 484 PRO A O 1
ATOM 3370 N N . ALA A 1 485 ? 23.733 -1.237 -54.918 1.00 57.72 485 ALA A N 1
ATOM 3371 C CA . ALA A 1 485 ? 24.367 -2.519 -55.258 1.00 57.72 485 ALA A CA 1
ATOM 3372 C C . ALA A 1 485 ? 25.357 -3.007 -54.172 1.00 57.72 485 ALA A C 1
ATOM 3374 O O . ALA A 1 485 ? 25.534 -4.209 -54.008 1.00 57.72 485 ALA A O 1
ATOM 3375 N N . SER A 1 486 ? 25.956 -2.085 -53.402 1.00 62.25 486 SER A N 1
ATOM 3376 C CA . SER A 1 486 ? 26.578 -2.282 -52.075 1.00 62.25 486 SER A CA 1
ATOM 3377 C C . SER A 1 486 ? 27.224 -0.965 -51.620 1.00 62.25 486 SER A C 1
ATOM 3379 O O . SER A 1 486 ? 27.956 -0.361 -52.404 1.00 62.25 486 SER A O 1
ATOM 3381 N N . SER A 1 487 ? 27.039 -0.532 -50.366 1.00 62.31 487 SER A N 1
ATOM 3382 C CA . SER A 1 487 ? 27.759 0.602 -49.731 1.00 62.31 487 SER A CA 1
ATOM 3383 C C . SER A 1 487 ? 27.627 2.000 -50.376 1.00 62.31 487 SER A C 1
ATOM 3385 O O . SER A 1 487 ? 28.409 2.891 -50.054 1.00 62.31 487 SER A O 1
ATOM 3387 N N . THR A 1 488 ? 26.656 2.224 -51.270 1.00 78.38 488 THR A N 1
ATOM 3388 C CA . THR A 1 488 ? 26.373 3.563 -51.823 1.00 78.38 488 THR A CA 1
ATOM 3389 C C . THR A 1 488 ? 25.928 4.513 -50.711 1.00 78.38 488 THR A C 1
ATOM 3391 O O . THR A 1 488 ? 25.003 4.194 -49.959 1.00 78.38 488 THR A O 1
ATOM 3394 N N . VAL A 1 489 ? 26.563 5.685 -50.642 1.00 88.06 489 VAL A N 1
ATOM 3395 C CA . VAL A 1 489 ? 26.186 6.767 -49.726 1.00 88.06 489 VAL A CA 1
ATOM 3396 C C . VAL A 1 489 ? 25.375 7.799 -50.500 1.00 88.06 489 VAL A C 1
ATOM 3398 O O . VAL A 1 489 ? 25.877 8.397 -51.451 1.00 88.06 489 VAL A O 1
ATOM 3401 N N . TYR A 1 490 ? 24.136 8.031 -50.082 1.00 93.31 490 TYR A N 1
ATOM 3402 C CA . TYR A 1 490 ? 23.312 9.141 -50.556 1.00 93.31 490 TYR A CA 1
ATOM 3403 C C . TYR A 1 490 ? 23.527 10.325 -49.616 1.00 93.31 490 TYR A C 1
ATOM 3405 O O . TYR A 1 490 ? 23.122 10.272 -48.456 1.00 93.31 490 TYR A O 1
ATOM 3413 N N . LEU A 1 491 ? 24.207 11.373 -50.083 1.00 94.31 491 LEU A N 1
ATOM 3414 C CA . LEU A 1 491 ? 24.505 12.550 -49.269 1.00 94.31 491 LEU A CA 1
ATOM 3415 C C . LEU A 1 491 ? 23.493 13.661 -49.545 1.00 94.31 491 LEU A C 1
ATOM 3417 O O . LEU A 1 491 ? 23.547 14.297 -50.595 1.00 94.31 491 LEU A O 1
ATOM 3421 N N . LEU A 1 492 ? 22.617 13.931 -48.580 1.00 96.88 492 LEU A N 1
ATOM 3422 C CA . LEU A 1 492 ? 21.739 15.096 -48.578 1.00 96.88 492 LEU A CA 1
ATOM 3423 C C . LEU A 1 492 ? 22.575 16.345 -48.289 1.00 96.88 492 LEU A C 1
ATOM 3425 O O . LEU A 1 492 ? 23.112 16.523 -47.189 1.00 96.88 492 LEU A O 1
ATOM 3429 N N . THR A 1 493 ? 22.707 17.215 -49.287 1.00 93.88 493 THR A N 1
ATOM 3430 C CA . THR A 1 493 ? 23.444 18.480 -49.132 1.00 93.88 493 THR A CA 1
ATOM 3431 C C . THR A 1 493 ? 22.564 19.649 -48.706 1.00 93.88 493 THR A C 1
ATOM 3433 O O . THR A 1 493 ? 23.084 20.659 -48.239 1.00 93.88 493 THR A O 1
ATOM 3436 N N . THR A 1 494 ? 21.251 19.500 -48.864 1.00 94.19 494 THR A N 1
ATOM 3437 C CA . THR A 1 494 ? 20.204 20.478 -48.549 1.00 94.19 494 THR A CA 1
ATOM 3438 C C . THR A 1 494 ? 19.035 19.758 -47.874 1.00 94.19 494 THR A C 1
ATOM 3440 O O . THR A 1 494 ? 19.043 18.532 -47.744 1.00 94.19 494 THR A O 1
ATOM 3443 N N . GLN A 1 495 ? 18.007 20.499 -47.460 1.00 94.75 495 GLN A N 1
ATOM 3444 C CA . GLN A 1 495 ? 16.685 19.897 -47.299 1.00 94.75 495 GLN A CA 1
ATOM 3445 C C . GLN A 1 495 ? 16.240 19.344 -48.664 1.00 94.75 495 GLN A C 1
ATOM 3447 O O . GLN A 1 495 ? 16.387 20.037 -49.672 1.00 94.75 495 GLN A O 1
ATOM 3452 N N . VAL A 1 496 ? 15.778 18.096 -48.698 1.00 97.19 496 VAL A N 1
ATOM 3453 C CA . VAL A 1 496 ? 15.279 17.429 -49.907 1.00 97.19 496 VAL A CA 1
ATOM 3454 C C . VAL A 1 496 ? 13.814 17.090 -49.700 1.00 97.19 496 VAL A C 1
ATOM 3456 O O . VAL A 1 496 ? 13.488 16.369 -48.751 1.00 97.19 496 VAL A O 1
ATOM 3459 N N . ASP A 1 497 ? 12.955 17.573 -50.596 1.00 96.94 497 ASP A N 1
ATOM 3460 C CA . ASP A 1 497 ? 11.523 17.298 -50.539 1.00 96.94 497 ASP A CA 1
ATOM 3461 C C . ASP A 1 497 ? 11.152 16.128 -51.461 1.00 96.94 497 ASP A C 1
ATOM 3463 O O . ASP A 1 497 ? 11.453 16.128 -52.656 1.00 96.94 497 ASP A O 1
ATOM 3467 N N . VAL A 1 498 ? 10.456 15.124 -50.928 1.00 97.75 498 VAL A N 1
ATOM 3468 C CA . VAL A 1 498 ? 9.712 14.144 -51.729 1.00 97.75 498 VAL A CA 1
ATOM 3469 C C . VAL A 1 498 ? 8.346 14.745 -52.007 1.00 97.75 498 VAL A C 1
ATOM 3471 O O . VAL A 1 498 ? 7.495 14.768 -51.117 1.00 97.75 498 VAL A O 1
ATOM 3474 N N . ARG A 1 499 ? 8.157 15.278 -53.217 1.00 97.38 499 ARG A N 1
ATOM 3475 C CA . ARG A 1 499 ? 6.979 16.084 -53.566 1.00 97.38 499 ARG A CA 1
ATOM 3476 C C . ARG A 1 499 ? 5.678 15.283 -53.499 1.00 97.38 499 ARG A C 1
ATOM 3478 O O . ARG A 1 499 ? 5.661 14.055 -53.570 1.00 97.38 499 ARG A O 1
ATOM 3485 N N . SER A 1 500 ? 4.563 15.996 -53.369 1.00 94.69 500 SER A N 1
ATOM 3486 C CA . SER A 1 500 ? 3.231 15.384 -53.350 1.00 94.69 500 SER A CA 1
ATOM 3487 C C . SER A 1 500 ? 2.985 14.483 -54.572 1.00 94.69 500 SER A C 1
ATOM 3489 O O . SER A 1 500 ? 3.349 14.830 -55.695 1.00 94.69 500 SER A O 1
ATOM 3491 N N . GLY A 1 501 ? 2.370 13.318 -54.347 1.00 93.38 501 GLY A N 1
ATOM 3492 C CA . GLY A 1 501 ? 2.098 12.312 -55.383 1.00 93.38 501 GLY A CA 1
ATOM 3493 C C . GLY A 1 501 ? 3.299 11.452 -55.796 1.00 93.38 501 GLY A C 1
ATOM 3494 O O . GLY A 1 501 ? 3.132 10.578 -56.641 1.00 93.38 501 GLY A O 1
ATOM 3495 N N . VAL A 1 502 ? 4.478 11.671 -55.204 1.00 98.00 502 VAL A N 1
ATOM 3496 C CA . VAL A 1 502 ? 5.727 10.967 -55.531 1.00 98.00 502 VAL A CA 1
ATOM 3497 C C . VAL A 1 502 ? 6.139 10.021 -54.407 1.00 98.00 502 VAL A C 1
ATOM 3499 O O . VAL A 1 502 ? 5.996 10.349 -53.229 1.00 98.00 502 VAL A O 1
ATOM 3502 N N . THR A 1 503 ? 6.707 8.868 -54.761 1.00 98.12 503 THR A N 1
ATOM 3503 C CA . THR A 1 503 ? 7.266 7.897 -53.815 1.00 98.12 503 THR A CA 1
ATOM 3504 C C . THR A 1 503 ? 8.791 7.834 -53.890 1.00 98.12 503 THR A C 1
ATOM 3506 O O . THR A 1 503 ? 9.365 7.547 -54.942 1.00 98.12 503 THR A O 1
ATOM 3509 N N . LEU A 1 504 ? 9.458 8.004 -52.746 1.00 98.31 504 LEU A N 1
ATOM 3510 C CA . LEU A 1 504 ? 10.856 7.617 -52.563 1.00 98.31 504 LEU A CA 1
ATOM 3511 C C . LEU A 1 504 ? 10.922 6.234 -51.903 1.00 98.31 504 LEU A C 1
ATOM 3513 O O . LEU A 1 504 ? 10.496 6.062 -50.762 1.00 98.31 504 LEU A O 1
ATOM 3517 N N . THR A 1 505 ? 11.488 5.255 -52.607 1.00 97.88 505 THR A N 1
ATOM 3518 C CA . THR A 1 505 ? 11.753 3.911 -52.073 1.00 97.88 505 THR A CA 1
ATOM 3519 C C . THR A 1 505 ? 13.237 3.743 -51.775 1.00 97.88 505 THR A C 1
ATOM 3521 O O . THR A 1 505 ? 14.071 3.918 -52.657 1.00 97.88 505 THR A O 1
ATOM 3524 N N . ILE A 1 506 ? 13.585 3.357 -50.550 1.00 96.38 506 ILE A N 1
ATOM 3525 C CA . ILE A 1 506 ? 14.961 3.128 -50.106 1.00 96.38 506 ILE A CA 1
ATOM 3526 C C . ILE A 1 506 ? 15.123 1.648 -49.753 1.00 96.38 506 ILE A C 1
ATOM 3528 O O . ILE A 1 506 ? 14.463 1.131 -48.848 1.00 96.38 506 ILE A O 1
ATOM 3532 N N . GLY A 1 507 ? 15.981 0.954 -50.499 1.00 92.19 507 GLY A N 1
ATOM 3533 C CA . GLY A 1 507 ? 16.262 -0.469 -50.316 1.00 92.19 507 GLY A CA 1
ATOM 3534 C C . GLY A 1 507 ? 17.232 -0.752 -49.167 1.00 92.19 507 GLY A C 1
ATOM 3535 O O . GLY A 1 507 ? 17.956 0.133 -48.711 1.00 92.19 507 GLY A O 1
ATOM 3536 N N . ALA A 1 508 ? 17.263 -2.010 -48.717 1.00 90.19 508 ALA A N 1
ATOM 3537 C CA . ALA A 1 508 ? 18.158 -2.489 -47.665 1.00 90.19 508 ALA A CA 1
ATOM 3538 C C . ALA A 1 508 ? 19.626 -2.101 -47.913 1.00 90.19 508 ALA A C 1
ATOM 3540 O O . ALA A 1 508 ? 20.076 -2.031 -49.057 1.00 90.19 508 ALA A O 1
ATOM 3541 N N . ASN A 1 509 ? 20.382 -1.908 -46.826 1.00 87.12 509 ASN A N 1
ATOM 3542 C CA . ASN A 1 509 ? 21.796 -1.506 -46.843 1.00 87.12 509 ASN A CA 1
ATOM 3543 C C . ASN A 1 509 ? 22.077 -0.080 -47.367 1.00 87.12 509 ASN A C 1
ATOM 3545 O O . ASN A 1 509 ? 23.240 0.291 -47.530 1.00 87.12 509 ASN A O 1
ATOM 3549 N N . ALA A 1 510 ? 21.051 0.726 -47.660 1.00 91.19 510 ALA A N 1
ATOM 3550 C CA . ALA A 1 510 ? 21.253 2.124 -48.027 1.00 91.19 510 ALA A CA 1
ATOM 3551 C C . ALA A 1 510 ? 21.754 2.949 -46.836 1.00 91.19 510 ALA A C 1
ATOM 3553 O O . ALA A 1 510 ? 21.254 2.828 -45.713 1.00 91.19 510 ALA A O 1
ATOM 3554 N N . ILE A 1 511 ? 22.728 3.816 -47.117 1.00 93.00 511 ILE A N 1
ATOM 3555 C CA . ILE A 1 511 ? 23.277 4.776 -46.164 1.00 93.00 511 ILE A CA 1
ATOM 3556 C C . ILE A 1 511 ? 22.930 6.169 -46.669 1.00 93.00 511 ILE A C 1
ATOM 3558 O O . ILE A 1 511 ? 23.368 6.576 -47.744 1.00 93.00 511 ILE A O 1
ATOM 3562 N N . VAL A 1 512 ? 22.141 6.894 -45.887 1.00 95.50 512 VAL A N 1
ATOM 3563 C CA . VAL A 1 512 ? 21.777 8.281 -46.151 1.00 95.50 512 VAL A CA 1
ATOM 3564 C C . VAL A 1 512 ? 22.504 9.149 -45.136 1.00 95.50 512 VAL A C 1
ATOM 3566 O O . VAL A 1 512 ? 22.285 9.036 -43.930 1.00 95.50 512 VAL A O 1
ATOM 3569 N N . LYS A 1 513 ? 23.395 10.005 -45.622 1.00 95.00 513 LYS A N 1
ATOM 3570 C CA . LYS A 1 513 ? 24.101 10.987 -44.800 1.00 95.00 513 LYS A CA 1
ATOM 3571 C C . LYS A 1 513 ? 23.538 12.372 -45.054 1.00 95.00 513 LYS A C 1
ATOM 3573 O O . LYS A 1 513 ? 23.098 12.653 -46.163 1.00 95.00 513 LYS A O 1
ATOM 3578 N N . ALA A 1 514 ? 23.580 13.246 -44.058 1.00 96.56 514 ALA A N 1
ATOM 3579 C CA . ALA A 1 514 ? 23.099 14.617 -44.192 1.00 96.56 514 ALA A CA 1
ATOM 3580 C C . ALA A 1 514 ? 24.117 15.635 -43.668 1.00 96.56 514 ALA A C 1
ATOM 3582 O O . ALA A 1 514 ? 24.747 15.435 -42.627 1.00 96.56 514 ALA A O 1
ATOM 3583 N N . ARG A 1 515 ? 24.278 16.742 -44.402 1.00 93.94 515 ARG A N 1
ATOM 3584 C CA . ARG A 1 515 ? 25.005 17.929 -43.929 1.00 93.94 515 ARG A CA 1
ATOM 3585 C C . ARG A 1 515 ? 24.251 18.633 -42.796 1.00 93.94 515 ARG A C 1
ATOM 3587 O O . ARG A 1 515 ? 23.059 18.421 -42.581 1.00 93.94 515 ARG A O 1
ATOM 3594 N N . THR A 1 516 ? 24.942 19.559 -42.138 1.00 89.12 516 THR A N 1
ATOM 3595 C CA . THR A 1 516 ? 24.301 20.525 -41.241 1.00 89.12 516 THR A CA 1
ATOM 3596 C C . THR A 1 516 ? 23.188 21.285 -41.951 1.00 89.12 516 THR A C 1
ATOM 3598 O O . THR A 1 516 ? 23.395 21.793 -43.050 1.00 89.12 516 THR A O 1
ATOM 3601 N N . ASN A 1 517 ? 22.013 21.345 -41.314 1.00 85.56 517 ASN A N 1
ATOM 3602 C CA . ASN A 1 517 ? 20.771 21.910 -41.861 1.00 85.56 517 ASN A CA 1
ATOM 3603 C C . ASN A 1 517 ? 20.228 21.201 -43.123 1.00 85.56 517 ASN A C 1
ATOM 3605 O O . ASN A 1 517 ? 19.432 21.782 -43.857 1.00 85.56 517 ASN A O 1
ATOM 3609 N N . ALA A 1 518 ? 20.650 19.966 -43.401 1.00 95.38 518 ALA A N 1
ATOM 3610 C CA . ALA A 1 518 ? 20.014 19.109 -44.399 1.00 95.38 518 ALA A CA 1
ATOM 3611 C C . ALA A 1 518 ? 19.037 18.134 -43.728 1.00 95.38 518 ALA A C 1
ATOM 3613 O O . ALA A 1 518 ? 19.117 17.873 -42.526 1.00 95.38 518 ALA A O 1
ATOM 3614 N N . GLY A 1 519 ? 18.118 17.576 -44.507 1.00 95.94 519 GLY A N 1
ATOM 3615 C CA . GLY A 1 519 ? 17.080 16.678 -44.014 1.00 95.94 519 GLY A CA 1
ATOM 3616 C C . GLY A 1 519 ? 16.210 16.159 -45.144 1.00 95.94 519 GLY A C 1
ATOM 3617 O O . GLY A 1 519 ? 16.372 16.556 -46.298 1.00 95.94 519 GLY A O 1
ATOM 3618 N N . LEU A 1 520 ? 15.290 15.262 -44.804 1.00 97.31 520 LEU A N 1
ATOM 3619 C CA . LEU A 1 520 ? 14.331 14.702 -45.750 1.00 97.31 520 LEU A CA 1
ATOM 3620 C C . LEU A 1 520 ? 12.923 15.115 -45.325 1.00 97.31 520 LEU A C 1
ATOM 3622 O O . LEU A 1 520 ? 12.468 14.715 -44.254 1.00 97.31 520 LEU A O 1
ATOM 3626 N N . ALA A 1 521 ? 12.239 15.907 -46.144 1.00 96.38 521 ALA A N 1
ATOM 3627 C CA . ALA A 1 521 ? 10.828 16.218 -45.951 1.00 96.38 521 ALA A CA 1
ATOM 3628 C C . ALA A 1 521 ? 9.992 15.457 -46.980 1.00 96.38 521 ALA A C 1
ATOM 3630 O O . ALA A 1 521 ? 10.351 15.344 -48.146 1.00 96.38 521 ALA A O 1
ATOM 3631 N N . VAL A 1 522 ? 8.888 14.872 -46.536 1.00 97.69 522 VAL A N 1
ATOM 3632 C CA . VAL A 1 522 ? 8.063 13.972 -47.339 1.00 97.69 522 VAL A CA 1
ATOM 3633 C C . VAL A 1 522 ? 6.669 14.567 -47.433 1.00 97.69 522 VAL A C 1
ATOM 3635 O O . VAL A 1 522 ? 5.924 14.542 -46.460 1.00 97.69 522 VAL A O 1
ATOM 3638 N N . GLU A 1 523 ? 6.324 15.105 -48.600 1.00 95.75 523 GLU A N 1
ATOM 3639 C CA . GLU A 1 523 ? 4.974 15.551 -48.969 1.00 95.75 523 GLU A CA 1
ATOM 3640 C C . GLU A 1 523 ? 4.182 14.451 -49.698 1.00 95.75 523 GLU A C 1
ATOM 3642 O O . GLU A 1 523 ? 2.952 14.473 -49.702 1.00 95.75 523 GLU A O 1
ATOM 3647 N N . GLY A 1 524 ? 4.882 13.509 -50.338 1.00 95.75 524 GLY A N 1
ATOM 3648 C CA . GLY A 1 524 ? 4.327 12.316 -50.980 1.00 95.75 524 GLY A CA 1
ATOM 3649 C C . GLY A 1 524 ? 4.426 11.070 -50.093 1.00 95.75 524 GLY A C 1
ATOM 3650 O O . GLY A 1 524 ? 3.806 10.996 -49.030 1.00 95.75 524 GLY A O 1
ATOM 3651 N N . ALA A 1 525 ? 5.203 10.077 -50.531 1.00 97.56 525 ALA A N 1
ATOM 3652 C CA . ALA A 1 525 ? 5.398 8.816 -49.823 1.00 97.56 525 ALA A CA 1
ATOM 3653 C C . ALA A 1 525 ? 6.879 8.445 -49.637 1.00 97.56 525 ALA A C 1
ATOM 3655 O O . ALA A 1 525 ? 7.702 8.614 -50.535 1.00 97.56 525 ALA A O 1
ATOM 3656 N N . LEU A 1 526 ? 7.208 7.874 -48.477 1.00 98.31 526 LEU A N 1
ATOM 3657 C CA . LEU A 1 526 ? 8.518 7.298 -48.168 1.00 98.31 526 LEU A CA 1
ATOM 3658 C C . LEU A 1 526 ? 8.376 5.817 -47.799 1.00 98.31 526 LEU A C 1
ATOM 3660 O O . LEU A 1 526 ? 7.665 5.463 -46.857 1.00 98.31 526 LEU A O 1
ATOM 3664 N N . VAL A 1 527 ? 9.094 4.953 -48.512 1.00 98.38 527 VAL A N 1
ATOM 3665 C CA . VAL A 1 527 ? 9.140 3.508 -48.257 1.00 98.38 527 VAL A CA 1
ATOM 3666 C C . VAL A 1 527 ? 10.575 3.099 -47.939 1.00 98.38 527 VAL A C 1
ATOM 3668 O O . VAL A 1 527 ? 11.454 3.234 -48.784 1.00 98.38 527 VAL A O 1
ATOM 3671 N N . VAL A 1 528 ? 10.827 2.584 -46.734 1.00 97.88 528 VAL A N 1
ATOM 3672 C CA . VAL A 1 528 ? 12.153 2.133 -46.280 1.00 97.88 528 VAL A CA 1
ATOM 3673 C C . VAL A 1 528 ? 12.126 0.632 -45.998 1.00 97.88 528 VAL A C 1
ATOM 3675 O O . VAL A 1 528 ? 11.539 0.176 -45.016 1.00 97.88 528 VAL A O 1
ATOM 3678 N N . ASN A 1 529 ? 12.800 -0.136 -46.853 1.00 95.44 529 ASN A N 1
ATOM 3679 C CA . ASN A 1 529 ? 12.777 -1.600 -46.863 1.00 95.44 529 ASN A CA 1
ATOM 3680 C C . ASN A 1 529 ? 14.087 -2.187 -46.315 1.00 95.44 529 ASN A C 1
ATOM 3682 O O . ASN A 1 529 ? 14.835 -2.846 -47.040 1.00 95.44 529 ASN A O 1
ATOM 3686 N N . GLY A 1 530 ? 14.389 -1.921 -45.042 1.00 93.00 530 GLY A N 1
ATOM 3687 C CA . GLY A 1 530 ? 15.518 -2.532 -44.342 1.00 93.00 530 GLY A CA 1
ATOM 3688 C C . GLY A 1 530 ? 15.252 -3.986 -43.936 1.00 93.00 530 GLY A C 1
ATOM 3689 O O . GLY A 1 530 ? 14.119 -4.463 -43.926 1.00 93.00 530 GLY A O 1
ATOM 3690 N N . THR A 1 531 ? 16.314 -4.692 -43.547 1.00 93.12 531 THR A N 1
ATOM 3691 C CA . THR A 1 531 ? 16.241 -6.045 -42.962 1.00 93.12 531 THR A CA 1
ATOM 3692 C C . THR A 1 531 ? 17.119 -6.129 -41.713 1.00 93.12 531 THR A C 1
ATOM 3694 O O . THR A 1 531 ? 18.064 -5.354 -41.593 1.00 93.12 531 THR A O 1
ATOM 3697 N N . ALA A 1 532 ? 16.891 -7.105 -40.827 1.00 89.19 532 ALA A N 1
ATOM 3698 C CA . ALA A 1 532 ? 17.704 -7.293 -39.615 1.00 89.19 532 ALA A CA 1
ATOM 3699 C C . ALA A 1 532 ? 19.219 -7.382 -39.889 1.00 89.19 532 ALA A C 1
ATOM 3701 O O . ALA A 1 532 ? 20.026 -6.881 -39.113 1.00 89.19 532 ALA A O 1
ATOM 3702 N N . GLY A 1 533 ? 19.612 -8.018 -40.999 1.00 85.69 533 GLY A N 1
ATOM 3703 C CA . GLY A 1 533 ? 21.017 -8.139 -41.393 1.00 85.69 533 GLY A CA 1
ATOM 3704 C C . GLY A 1 533 ? 21.568 -6.928 -42.149 1.00 85.69 533 GLY A C 1
ATOM 3705 O O . GLY A 1 533 ? 22.781 -6.756 -42.188 1.00 85.69 533 GLY A O 1
ATOM 3706 N N . ASN A 1 534 ? 20.696 -6.117 -42.755 1.00 88.19 534 ASN A N 1
ATOM 3707 C CA . ASN A 1 534 ? 21.052 -4.966 -43.583 1.00 88.19 534 ASN A CA 1
ATOM 3708 C C . ASN A 1 534 ? 20.034 -3.829 -43.360 1.00 88.19 534 ASN A C 1
ATOM 3710 O O . ASN A 1 534 ? 19.136 -3.635 -44.195 1.00 88.19 534 ASN A O 1
ATOM 3714 N N . PRO A 1 535 ? 20.115 -3.109 -42.230 1.00 91.75 535 PRO A N 1
ATOM 3715 C CA . PRO A 1 535 ? 19.228 -1.986 -41.965 1.00 91.75 535 PRO A CA 1
ATOM 3716 C C . PRO A 1 535 ? 19.506 -0.829 -42.932 1.00 91.75 535 PRO A C 1
ATOM 3718 O O . PRO A 1 535 ? 20.597 -0.713 -43.495 1.00 91.75 535 PRO A O 1
ATOM 3721 N N . VAL A 1 536 ? 18.522 0.050 -43.112 1.00 94.75 536 VAL A N 1
ATOM 3722 C CA . VAL A 1 536 ? 18.743 1.355 -43.753 1.00 94.75 536 VAL A CA 1
ATOM 3723 C C . VAL A 1 536 ? 19.178 2.338 -42.678 1.00 94.75 536 VAL A C 1
ATOM 3725 O O . VAL A 1 536 ? 18.533 2.414 -41.634 1.00 94.75 536 VAL A O 1
ATOM 3728 N N . THR A 1 537 ? 20.261 3.081 -42.906 1.00 94.94 537 THR A N 1
ATOM 3729 C CA . THR A 1 537 ? 20.809 4.001 -41.898 1.00 94.94 537 THR A CA 1
ATOM 3730 C C . THR A 1 537 ? 20.788 5.443 -42.384 1.00 94.94 537 THR A C 1
ATOM 3732 O O . THR A 1 537 ? 21.347 5.750 -43.432 1.00 94.94 537 THR A O 1
ATOM 3735 N N . PHE A 1 538 ? 20.192 6.325 -41.585 1.00 97.50 538 PHE A N 1
ATOM 3736 C CA . PHE A 1 538 ? 20.213 7.776 -41.729 1.00 97.50 538 PHE A CA 1
ATOM 3737 C C . PHE A 1 538 ? 21.099 8.370 -40.632 1.00 97.50 538 PHE A C 1
ATOM 3739 O O . PHE A 1 538 ? 20.874 8.109 -39.446 1.00 97.50 538 PHE A O 1
ATOM 3746 N N . THR A 1 539 ? 22.119 9.142 -40.999 1.00 96.50 539 THR A N 1
ATOM 3747 C CA . THR A 1 539 ? 23.091 9.659 -40.025 1.00 96.50 539 THR A CA 1
ATOM 3748 C C . THR A 1 539 ? 23.728 10.984 -40.459 1.00 96.50 539 THR A C 1
ATOM 3750 O O . THR A 1 539 ? 23.513 11.476 -41.569 1.00 96.50 539 THR A O 1
ATOM 3753 N N . SER A 1 540 ? 24.513 11.577 -39.562 1.00 95.12 540 SER A N 1
ATOM 3754 C CA . SER A 1 540 ? 25.310 12.778 -39.825 1.00 95.12 540 SER A CA 1
ATOM 3755 C C . SER A 1 540 ? 26.370 12.503 -40.894 1.00 95.12 540 SER A C 1
ATOM 3757 O O . SER A 1 540 ? 26.930 11.408 -40.974 1.00 95.12 540 SER A O 1
ATOM 3759 N N . LEU A 1 541 ? 26.701 13.521 -41.691 1.00 92.69 541 LEU A N 1
ATOM 3760 C CA . LEU A 1 541 ? 27.866 13.490 -42.578 1.00 92.69 541 LEU A CA 1
ATOM 3761 C C . LEU A 1 541 ? 29.144 13.074 -41.826 1.00 92.69 541 LEU A C 1
ATOM 3763 O O . LEU A 1 541 ? 29.922 12.300 -42.374 1.00 92.69 541 LEU A O 1
ATOM 3767 N N . ARG A 1 542 ? 29.275 13.518 -40.568 1.00 92.25 542 ARG A N 1
ATOM 3768 C CA . ARG A 1 542 ? 30.427 13.307 -39.676 1.00 92.25 542 ARG A CA 1
ATOM 3769 C C . ARG A 1 542 ? 30.503 11.908 -39.054 1.00 92.25 542 ARG A C 1
ATOM 3771 O O . ARG A 1 542 ? 31.355 11.652 -38.214 1.00 92.25 542 ARG A O 1
ATOM 3778 N N . ASP A 1 543 ? 29.545 11.028 -39.343 1.00 90.12 543 ASP A N 1
ATOM 3779 C CA . ASP A 1 543 ? 29.541 9.668 -38.798 1.00 90.12 543 ASP A CA 1
ATOM 3780 C C . ASP A 1 543 ? 30.405 8.739 -39.655 1.00 90.12 543 ASP A C 1
ATOM 3782 O O . ASP A 1 543 ? 29.911 8.043 -40.545 1.00 90.12 543 ASP A O 1
ATOM 3786 N N . ASP A 1 544 ? 31.704 8.708 -39.380 1.00 85.50 544 ASP A N 1
ATOM 3787 C CA . ASP A 1 544 ? 32.657 7.878 -40.130 1.00 85.50 544 ASP A CA 1
ATOM 3788 C C . ASP A 1 544 ? 32.484 6.381 -39.869 1.00 85.50 544 ASP A C 1
ATOM 3790 O O . ASP A 1 544 ? 32.911 5.539 -40.666 1.00 85.50 544 ASP A O 1
ATOM 3794 N N . THR A 1 545 ? 31.789 6.027 -38.782 1.00 83.88 545 THR A N 1
ATOM 3795 C CA . THR A 1 545 ? 31.532 4.631 -38.415 1.00 83.88 545 THR A CA 1
ATOM 3796 C C . THR A 1 545 ? 30.551 3.945 -39.367 1.00 83.88 545 THR A C 1
ATOM 3798 O O . THR A 1 545 ? 30.518 2.713 -39.426 1.00 83.88 545 THR A O 1
ATOM 3801 N N . ILE A 1 546 ? 29.788 4.723 -40.145 1.00 83.94 546 ILE A N 1
ATOM 3802 C CA . ILE A 1 546 ? 28.792 4.256 -41.111 1.00 83.94 546 ILE A CA 1
ATOM 3803 C C . ILE A 1 546 ? 29.084 4.877 -42.479 1.00 83.94 546 ILE A C 1
ATOM 3805 O O . ILE A 1 546 ? 29.060 6.087 -42.633 1.00 83.94 546 ILE A O 1
ATOM 3809 N N . GLY A 1 547 ? 29.328 4.065 -43.510 1.00 79.12 547 GLY A N 1
ATOM 3810 C CA . GLY A 1 547 ? 29.525 4.564 -44.884 1.00 79.12 547 GLY A CA 1
ATOM 3811 C C . GLY A 1 547 ? 30.867 5.258 -45.151 1.00 79.12 547 GLY A C 1
ATOM 3812 O O . GLY A 1 547 ? 31.082 5.714 -46.270 1.00 79.12 547 GLY A O 1
ATOM 3813 N N . GLY A 1 548 ? 31.774 5.292 -44.166 1.00 79.50 548 GLY A N 1
ATOM 3814 C CA . GLY A 1 548 ? 33.111 5.882 -44.273 1.00 79.50 548 GLY A CA 1
ATOM 3815 C C . GLY A 1 548 ? 33.122 7.412 -44.248 1.00 79.50 548 GLY A C 1
ATOM 3816 O O . GLY A 1 548 ? 32.067 8.053 -44.249 1.00 79.50 548 GLY A O 1
ATOM 3817 N N . ASP A 1 549 ? 34.326 7.980 -44.252 1.00 79.00 549 ASP A N 1
ATOM 3818 C CA . ASP A 1 549 ? 34.577 9.424 -44.223 1.00 79.00 549 ASP A CA 1
ATOM 3819 C C . ASP A 1 549 ? 34.072 10.098 -45.511 1.00 79.00 549 ASP A C 1
ATOM 3821 O O . ASP A 1 549 ? 34.690 10.051 -46.577 1.00 79.00 549 ASP A O 1
ATOM 3825 N N . SER A 1 550 ? 32.877 10.677 -45.421 1.00 81.69 550 SER A N 1
ATOM 3826 C CA . SER A 1 550 ? 32.158 11.267 -46.558 1.00 81.69 550 SER A CA 1
ATOM 3827 C C . SER A 1 550 ? 32.415 12.774 -46.698 1.00 81.69 550 SER A C 1
ATOM 3829 O O . SER A 1 550 ? 32.028 13.376 -47.702 1.00 81.69 550 SER A O 1
ATOM 3831 N N . ASN A 1 551 ? 33.053 13.381 -45.698 1.00 79.75 551 ASN A N 1
ATOM 3832 C CA . ASN A 1 551 ? 33.511 14.770 -45.627 1.00 79.75 551 ASN A CA 1
ATOM 3833 C C . ASN A 1 551 ? 35.006 14.913 -45.942 1.00 79.75 551 ASN A C 1
ATOM 3835 O O . ASN A 1 551 ? 35.451 16.037 -46.174 1.00 79.75 551 ASN A O 1
ATOM 3839 N N . SER A 1 552 ? 35.739 13.803 -46.043 1.00 79.50 552 SER A N 1
ATOM 3840 C CA . SER A 1 552 ? 37.176 13.748 -46.325 1.00 79.50 552 SER A CA 1
ATOM 3841 C C . SER A 1 552 ? 38.029 14.514 -45.308 1.00 79.50 552 SER A C 1
ATOM 3843 O O . SER A 1 552 ? 39.065 15.075 -45.674 1.00 79.50 552 SER A O 1
ATOM 3845 N N . ASP A 1 553 ? 37.586 14.584 -44.052 1.00 73.69 553 ASP A N 1
ATOM 3846 C CA . ASP A 1 553 ? 38.313 15.232 -42.955 1.00 73.69 553 ASP A CA 1
ATOM 3847 C C . ASP A 1 553 ? 38.973 14.231 -41.990 1.00 73.69 553 ASP A C 1
ATOM 3849 O O . ASP A 1 553 ? 39.667 14.656 -41.065 1.00 73.69 553 ASP A O 1
ATOM 3853 N N . GLY A 1 554 ? 38.845 12.923 -42.230 1.00 73.50 554 GLY A N 1
ATOM 3854 C CA . GLY A 1 554 ? 39.255 11.873 -41.299 1.00 73.50 554 GLY A CA 1
ATOM 3855 C C . GLY A 1 554 ? 38.530 11.992 -39.955 1.00 73.50 554 GLY A C 1
ATOM 3856 O O . GLY A 1 554 ? 37.470 12.586 -39.861 1.00 73.50 554 GLY A O 1
ATOM 3857 N N . ASP A 1 555 ? 39.149 11.534 -38.865 1.00 75.94 555 ASP A N 1
ATOM 3858 C CA . ASP A 1 555 ? 38.512 11.541 -37.534 1.00 75.94 555 ASP A CA 1
ATOM 3859 C C . ASP A 1 555 ? 38.456 12.944 -36.860 1.00 75.94 555 ASP A C 1
ATOM 3861 O O . ASP A 1 555 ? 38.385 13.053 -35.631 1.00 75.94 555 ASP A O 1
ATOM 3865 N N . VAL A 1 556 ? 38.567 14.043 -37.624 1.00 78.06 556 VAL A N 1
ATOM 3866 C CA . VAL A 1 556 ? 38.635 15.422 -37.090 1.00 78.06 556 VAL A CA 1
ATOM 3867 C C . VAL A 1 556 ? 37.304 15.861 -36.488 1.00 78.06 556 VAL A C 1
ATOM 3869 O O . VAL A 1 556 ? 37.290 16.557 -35.466 1.00 78.06 556 VAL A O 1
ATOM 3872 N N . THR A 1 557 ? 36.185 15.481 -37.104 1.00 82.00 557 THR A N 1
ATOM 3873 C CA . THR A 1 557 ? 34.853 15.795 -36.589 1.00 82.00 557 THR A CA 1
ATOM 3874 C C . THR A 1 557 ? 34.148 14.534 -36.104 1.00 82.00 557 THR A C 1
ATOM 3876 O O . THR A 1 557 ? 34.350 13.447 -36.621 1.00 82.00 557 THR A O 1
ATOM 3879 N N . THR A 1 558 ? 33.333 14.664 -35.054 1.00 88.56 558 THR A N 1
ATOM 3880 C CA . THR A 1 558 ? 32.518 13.557 -34.530 1.00 88.56 558 THR A CA 1
ATOM 3881 C C . THR A 1 558 ? 31.044 13.937 -34.583 1.00 88.56 558 THR A C 1
ATOM 3883 O O . THR A 1 558 ? 30.718 15.125 -34.445 1.00 88.56 558 THR A O 1
ATOM 3886 N N . PRO A 1 559 ? 30.139 12.968 -34.793 1.00 92.94 559 PRO A N 1
ATOM 3887 C CA . PRO A 1 559 ? 28.727 13.268 -34.940 1.00 92.94 559 PRO A CA 1
ATOM 3888 C C . PRO A 1 559 ? 28.106 13.674 -33.595 1.00 92.94 559 PRO A C 1
ATOM 3890 O O . PRO A 1 559 ? 28.419 13.095 -32.552 1.00 92.94 559 PRO A O 1
ATOM 3893 N N . GLN A 1 560 ? 27.221 14.671 -33.616 1.00 92.88 560 GLN A N 1
ATOM 3894 C CA . GLN A 1 560 ? 26.543 15.218 -32.435 1.00 92.88 560 GLN A CA 1
ATOM 3895 C C . GLN A 1 560 ? 25.020 15.272 -32.629 1.00 92.88 560 GLN A C 1
ATOM 3897 O O . GLN A 1 560 ? 24.553 15.467 -33.752 1.00 92.88 560 GLN A O 1
ATOM 3902 N N . PRO A 1 561 ? 24.216 15.142 -31.554 1.00 93.50 561 PRO A N 1
ATOM 3903 C CA . PRO A 1 561 ? 22.773 15.361 -31.630 1.00 93.50 561 PRO A CA 1
ATOM 3904 C C . PRO A 1 561 ? 22.420 16.727 -32.234 1.00 93.50 561 PRO A C 1
ATOM 3906 O O . PRO A 1 561 ? 22.865 17.760 -31.736 1.00 93.50 561 PRO A O 1
ATOM 3909 N N . GLY A 1 562 ? 21.583 16.740 -33.274 1.00 93.25 562 GLY A N 1
ATOM 3910 C CA . GLY A 1 562 ? 21.188 17.970 -33.974 1.00 93.25 562 GLY A CA 1
ATOM 3911 C C . GLY A 1 562 ? 22.085 18.353 -35.151 1.00 93.25 562 GLY A C 1
ATOM 3912 O O . GLY A 1 562 ? 21.926 19.438 -35.705 1.00 93.25 562 GLY A O 1
ATOM 3913 N N . ASP A 1 563 ? 22.997 17.473 -35.564 1.00 94.88 563 ASP A N 1
ATOM 3914 C CA . ASP A 1 563 ? 23.872 17.700 -36.715 1.00 94.88 563 ASP A CA 1
ATOM 3915 C C . ASP A 1 563 ? 23.115 17.853 -38.040 1.00 94.88 563 ASP A C 1
ATOM 3917 O O . ASP A 1 563 ? 23.679 18.406 -38.976 1.00 94.88 563 ASP A O 1
ATOM 3921 N N . TRP A 1 564 ? 21.876 17.371 -38.145 1.00 97.06 564 TRP A N 1
ATOM 3922 C CA . TRP A 1 564 ? 21.006 17.477 -39.324 1.00 97.06 564 TRP A CA 1
ATOM 3923 C C . TRP A 1 564 ? 19.528 17.465 -38.897 1.00 97.06 564 TRP A C 1
ATOM 3925 O O . TRP A 1 564 ? 19.219 17.056 -37.779 1.00 97.06 564 TRP A O 1
ATOM 3935 N N . TYR A 1 565 ? 18.596 17.910 -39.747 1.00 95.12 565 TYR A N 1
ATOM 3936 C CA . TYR A 1 565 ? 17.206 18.153 -39.327 1.00 95.12 565 TYR A CA 1
ATOM 3937 C C . TYR A 1 565 ? 16.434 16.889 -38.931 1.00 95.12 565 TYR A C 1
ATOM 3939 O O . TYR A 1 565 ? 15.614 16.944 -38.012 1.00 95.12 565 TYR A O 1
ATOM 3947 N N . GLY A 1 566 ? 16.712 15.758 -39.576 1.00 95.94 566 GLY A N 1
ATOM 3948 C CA . GLY A 1 566 ? 15.928 14.535 -39.429 1.00 95.94 566 GLY A CA 1
ATOM 3949 C C . GLY A 1 566 ? 15.017 14.261 -40.618 1.00 95.94 566 GLY A C 1
ATOM 3950 O O . GLY A 1 566 ? 15.243 14.751 -41.732 1.00 95.94 566 GLY A O 1
ATOM 3951 N N . ILE A 1 567 ? 13.990 13.450 -40.368 1.00 98.00 567 ILE A N 1
ATOM 3952 C CA . ILE A 1 567 ? 13.015 13.032 -41.375 1.00 98.00 567 ILE A CA 1
ATOM 3953 C C . ILE A 1 567 ? 11.633 13.541 -40.967 1.00 98.00 567 ILE A C 1
ATOM 3955 O O . ILE A 1 567 ? 11.108 13.154 -39.919 1.00 98.00 567 ILE A O 1
ATOM 3959 N N . THR A 1 568 ? 11.037 14.381 -41.810 1.00 97.25 568 THR A N 1
ATOM 3960 C CA . THR A 1 568 ? 9.735 15.009 -41.568 1.00 97.25 568 THR A CA 1
ATOM 3961 C C . THR A 1 568 ? 8.707 14.501 -42.564 1.00 97.25 568 THR A C 1
ATOM 3963 O O . THR A 1 568 ? 8.880 14.620 -43.770 1.00 97.25 568 THR A O 1
ATOM 3966 N N . ILE A 1 569 ? 7.611 13.952 -42.059 1.00 96.69 569 ILE A N 1
ATOM 3967 C CA . ILE A 1 569 ? 6.478 13.466 -42.834 1.00 96.69 569 ILE A CA 1
ATOM 3968 C C . ILE A 1 569 ? 5.397 14.532 -42.713 1.00 96.69 569 ILE A C 1
ATOM 3970 O O . ILE A 1 569 ? 4.799 14.712 -41.644 1.00 96.69 569 ILE A O 1
ATOM 3974 N N . SER A 1 570 ? 5.194 15.269 -43.799 1.00 92.69 570 SER A N 1
ATOM 3975 C CA . SER A 1 570 ? 4.235 16.365 -43.879 1.00 92.69 570 SER A CA 1
ATOM 3976 C C . SER A 1 570 ? 2.803 15.874 -43.676 1.00 92.69 570 SER A C 1
ATOM 3978 O O . SER A 1 570 ? 2.507 14.676 -43.701 1.00 92.69 570 SER A O 1
ATOM 3980 N N . SER A 1 571 ? 1.887 16.818 -43.466 1.00 87.75 571 SER A N 1
ATOM 3981 C CA . SER A 1 571 ? 0.467 16.486 -43.377 1.00 87.75 571 SER A CA 1
ATOM 3982 C C . SER A 1 571 ? 0.001 15.763 -44.651 1.00 87.75 571 SER A C 1
ATOM 3984 O O . SER A 1 571 ? 0.386 16.174 -45.745 1.00 87.75 571 SER A O 1
ATOM 3986 N N . LYS A 1 572 ? -0.801 14.697 -44.504 1.00 85.50 572 LYS A N 1
ATOM 3987 C CA . LYS A 1 572 ? -1.323 13.818 -45.577 1.00 85.50 572 LYS A CA 1
ATOM 3988 C C . LYS A 1 572 ? -0.290 12.954 -46.303 1.00 85.50 572 LYS A C 1
ATOM 3990 O O . LYS A 1 572 ? -0.643 12.180 -47.188 1.00 85.50 572 LYS A O 1
ATOM 3995 N N . ALA A 1 573 ? 0.983 13.049 -45.931 1.00 92.88 573 ALA A N 1
ATOM 3996 C CA . ALA A 1 573 ? 2.016 12.190 -46.487 1.00 92.88 573 ALA A CA 1
ATOM 3997 C C . ALA A 1 573 ? 1.982 10.790 -45.853 1.00 92.88 573 ALA A C 1
ATOM 3999 O O . ALA A 1 573 ? 1.385 10.565 -44.794 1.00 92.88 573 ALA A O 1
ATOM 4000 N N . SER A 1 574 ? 2.641 9.837 -46.510 1.00 94.31 574 SER A N 1
ATOM 4001 C CA . SER A 1 574 ? 2.709 8.440 -46.072 1.00 94.31 574 SER A CA 1
ATOM 4002 C C . SER A 1 574 ? 4.145 7.974 -45.857 1.00 94.31 574 SER A C 1
ATOM 4004 O O . SER A 1 574 ? 5.035 8.253 -46.653 1.00 94.31 574 SER A O 1
ATOM 4006 N N . MET A 1 575 ? 4.380 7.207 -44.798 1.00 96.94 575 MET A N 1
ATOM 4007 C CA . MET A 1 575 ? 5.667 6.598 -44.490 1.00 96.94 575 MET A CA 1
ATOM 4008 C C . MET A 1 575 ? 5.481 5.164 -43.998 1.00 96.94 575 MET A C 1
ATOM 4010 O O . MET A 1 575 ? 4.694 4.901 -43.087 1.00 96.94 575 MET A O 1
ATOM 4014 N N . THR A 1 576 ? 6.222 4.235 -44.604 1.00 98.25 576 THR A N 1
ATOM 4015 C CA . THR A 1 576 ? 6.397 2.864 -44.106 1.00 98.25 576 THR A CA 1
ATOM 4016 C C . THR A 1 576 ? 7.883 2.540 -44.035 1.00 98.25 576 THR A C 1
ATOM 4018 O O . THR A 1 576 ? 8.570 2.576 -45.052 1.00 98.25 576 THR A O 1
ATOM 4021 N N . ALA A 1 577 ? 8.376 2.201 -42.847 1.00 98.06 577 ALA A N 1
ATOM 4022 C CA . ALA A 1 577 ? 9.773 1.893 -42.592 1.00 98.06 577 ALA A CA 1
ATOM 4023 C C . ALA A 1 577 ? 9.927 0.632 -41.736 1.00 98.06 577 ALA A C 1
ATOM 4025 O O . ALA A 1 577 ? 9.288 0.478 -40.695 1.00 98.06 577 ALA A O 1
ATOM 4026 N N . THR A 1 578 ? 10.814 -0.263 -42.168 1.00 97.94 578 THR A N 1
ATOM 4027 C CA . THR A 1 578 ? 11.197 -1.478 -41.431 1.00 97.94 578 THR A CA 1
ATOM 4028 C C . THR A 1 578 ? 12.719 -1.535 -41.317 1.00 97.94 578 THR A C 1
ATOM 4030 O O . THR A 1 578 ? 13.402 -1.258 -42.304 1.00 97.94 578 THR A O 1
ATOM 4033 N N . TYR A 1 579 ? 13.259 -1.866 -40.135 1.00 96.69 579 TYR A N 1
ATOM 4034 C CA . TYR A 1 579 ? 14.709 -1.900 -39.866 1.00 96.69 579 TYR A CA 1
ATOM 4035 C C . TYR A 1 579 ? 15.432 -0.619 -40.316 1.00 96.69 579 TYR A C 1
ATOM 4037 O O . TYR A 1 579 ? 16.461 -0.656 -41.000 1.00 96.69 579 TYR A O 1
ATOM 4045 N N . ALA A 1 580 ? 14.859 0.529 -39.957 1.00 97.19 580 ALA A N 1
ATOM 4046 C CA . ALA A 1 580 ? 15.421 1.841 -40.241 1.00 97.19 580 ALA A CA 1
ATOM 4047 C C . ALA A 1 580 ? 16.097 2.413 -38.989 1.00 97.19 580 ALA A C 1
ATOM 4049 O O . ALA A 1 580 ? 15.489 2.485 -37.920 1.00 97.19 580 ALA A O 1
ATOM 4050 N N . THR A 1 581 ? 17.356 2.821 -39.133 1.00 97.56 581 THR A N 1
ATOM 4051 C CA . THR A 1 581 ? 18.170 3.427 -38.076 1.00 97.56 581 THR A CA 1
ATOM 4052 C C . THR A 1 581 ? 18.343 4.918 -38.339 1.00 97.56 581 THR A C 1
ATOM 4054 O O . THR A 1 581 ? 18.786 5.288 -39.420 1.00 97.56 581 THR A O 1
ATOM 4057 N N . VAL A 1 582 ? 18.048 5.770 -37.359 1.00 98.44 582 VAL A N 1
ATOM 4058 C CA . VAL A 1 582 ? 18.242 7.227 -37.432 1.00 98.44 582 VAL A CA 1
ATOM 4059 C C . VAL A 1 582 ? 19.141 7.679 -36.286 1.00 98.44 582 VAL A C 1
ATOM 4061 O O . VAL A 1 582 ? 18.869 7.360 -35.129 1.00 98.44 582 VAL A O 1
ATOM 4064 N N . LYS A 1 583 ? 20.205 8.427 -36.587 1.00 97.88 583 LYS A N 1
ATOM 4065 C CA . LYS A 1 583 ? 21.152 8.919 -35.576 1.00 97.88 583 LYS A CA 1
ATOM 4066 C C . LYS A 1 583 ? 21.451 10.405 -35.722 1.00 97.88 583 LYS A C 1
ATOM 4068 O O . LYS A 1 583 ? 21.475 10.920 -36.839 1.00 97.88 583 LYS A O 1
ATOM 4073 N N . TYR A 1 584 ? 21.748 11.071 -34.605 1.00 96.44 584 TYR A N 1
ATOM 4074 C CA . TYR A 1 584 ? 22.333 12.424 -34.570 1.00 96.44 584 TYR A CA 1
ATOM 4075 C C . TYR A 1 584 ? 21.459 13.543 -35.169 1.00 96.44 584 TYR A C 1
ATOM 4077 O O . TYR A 1 584 ? 21.935 14.647 -35.423 1.00 96.44 584 TYR A O 1
ATOM 4085 N N . ALA A 1 585 ? 20.169 13.285 -35.386 1.00 96.88 585 ALA A N 1
ATOM 4086 C CA . ALA A 1 585 ? 19.227 14.257 -35.939 1.00 96.88 585 ALA A CA 1
ATOM 4087 C C . ALA A 1 585 ? 18.731 15.263 -34.884 1.00 96.88 585 ALA A C 1
ATOM 4089 O O . ALA A 1 585 ? 18.768 14.994 -33.680 1.00 96.88 585 ALA A O 1
ATOM 4090 N N . SER A 1 586 ? 18.175 16.399 -35.310 1.00 94.44 586 SER A N 1
ATOM 4091 C CA . SER A 1 586 ? 17.430 17.294 -34.416 1.00 94.44 586 SER A CA 1
ATOM 4092 C C . SER A 1 586 ? 16.187 16.594 -33.863 1.00 94.44 586 SER A C 1
ATOM 4094 O O . SER A 1 586 ? 15.920 16.637 -32.665 1.00 94.44 586 SER A O 1
ATOM 4096 N N . SER A 1 587 ? 15.434 15.896 -34.709 1.00 92.50 587 SER A N 1
ATOM 4097 C CA . SER A 1 587 ? 14.402 14.927 -34.316 1.00 92.50 587 SER A CA 1
ATOM 4098 C C . SER A 1 587 ? 14.524 13.716 -35.229 1.00 92.50 587 SER A C 1
ATOM 4100 O O . SER A 1 587 ? 14.786 13.891 -36.411 1.00 92.50 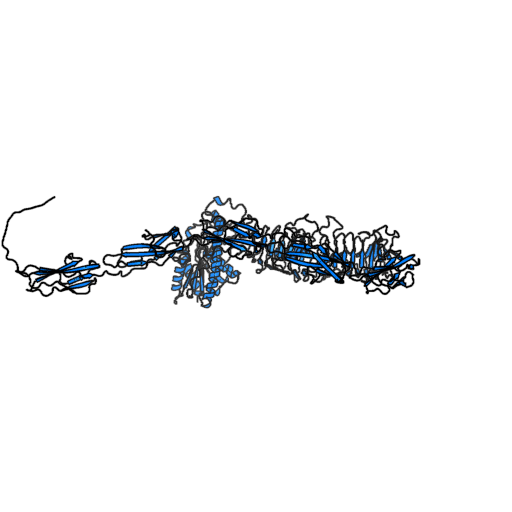587 SER A O 1
ATOM 4102 N N . GLY A 1 588 ? 14.382 12.496 -34.711 1.00 95.94 588 GLY A N 1
ATOM 4103 C CA . GLY A 1 588 ? 14.605 11.297 -35.527 1.00 95.94 588 GLY A CA 1
ATOM 4104 C C . GLY A 1 588 ? 13.549 11.156 -36.624 1.00 95.94 588 GLY A C 1
ATOM 4105 O O . GLY A 1 588 ? 13.825 11.370 -37.804 1.00 95.94 588 GLY A O 1
ATOM 4106 N N . TRP A 1 589 ? 12.323 10.847 -36.204 1.00 97.44 589 TRP A N 1
ATOM 4107 C CA . TRP A 1 589 ? 11.146 10.831 -37.070 1.00 97.44 589 TRP A CA 1
ATOM 4108 C C . TRP A 1 589 ? 10.128 11.859 -36.595 1.00 97.44 589 TRP A C 1
ATOM 4110 O O . TRP A 1 589 ? 9.750 11.858 -35.421 1.00 97.44 589 TRP A O 1
ATOM 4120 N N . GLN A 1 590 ? 9.648 12.706 -37.500 1.00 96.44 590 GLN A N 1
ATOM 4121 C CA . GLN A 1 590 ? 8.660 13.726 -37.183 1.00 96.44 590 GLN A CA 1
ATOM 4122 C C . GLN A 1 590 ? 7.470 13.675 -38.137 1.00 96.44 590 GLN A C 1
ATOM 4124 O O . GLN A 1 590 ? 7.642 13.529 -39.339 1.00 96.44 590 GLN A O 1
ATOM 4129 N N . SER A 1 591 ? 6.257 13.857 -37.621 1.00 93.94 591 SER A N 1
ATOM 4130 C CA . SER A 1 591 ? 5.085 14.148 -38.441 1.00 93.94 591 SER A CA 1
ATOM 4131 C C . SER A 1 591 ? 4.143 15.138 -37.769 1.00 93.94 591 SER A C 1
ATOM 4133 O O . SER A 1 591 ? 3.904 15.062 -36.563 1.00 93.94 591 SER A O 1
ATOM 4135 N N . SER A 1 592 ? 3.584 16.043 -38.573 1.00 85.12 592 SER A N 1
ATOM 4136 C CA . SER A 1 592 ? 2.565 17.017 -38.171 1.00 85.12 592 SER A CA 1
ATOM 4137 C C . SER A 1 592 ? 1.135 16.616 -38.563 1.00 85.12 592 SER A C 1
ATOM 4139 O O . SER A 1 592 ? 0.213 17.389 -38.309 1.00 85.12 592 SER A O 1
ATOM 4141 N N . GLY A 1 593 ? 0.932 15.423 -39.140 1.00 87.00 593 GLY A N 1
ATOM 4142 C CA . GLY A 1 593 ? -0.391 14.925 -39.529 1.00 87.00 593 GLY A CA 1
ATOM 4143 C C . GLY A 1 593 ? -0.356 13.910 -40.672 1.00 87.00 593 GLY A C 1
ATOM 4144 O O . GLY A 1 593 ? -0.943 14.181 -41.713 1.00 87.00 593 GLY A O 1
ATOM 4145 N N . ALA A 1 594 ? 0.366 12.798 -40.528 1.00 89.00 594 ALA A N 1
ATOM 4146 C CA . ALA A 1 594 ? 0.510 11.795 -41.588 1.00 89.00 594 ALA A CA 1
ATOM 4147 C C . ALA A 1 594 ? -0.779 10.987 -41.824 1.00 89.00 594 ALA A C 1
ATOM 4149 O O . ALA A 1 594 ? -1.492 10.656 -40.872 1.00 89.00 594 ALA A O 1
ATOM 4150 N N . ASP A 1 595 ? -0.999 10.587 -43.080 1.00 88.12 595 ASP A N 1
ATOM 4151 C CA . ASP A 1 595 ? -2.011 9.587 -43.450 1.00 88.12 595 ASP A CA 1
ATOM 4152 C C . ASP A 1 595 ? -1.537 8.184 -43.059 1.00 88.12 595 ASP A C 1
ATOM 4154 O O . ASP A 1 595 ? -2.292 7.362 -42.543 1.00 88.12 595 ASP A O 1
ATOM 4158 N N . VAL A 1 596 ? -0.251 7.901 -43.262 1.00 92.12 596 VAL A N 1
ATOM 4159 C CA . VAL A 1 596 ? 0.365 6.646 -42.832 1.00 92.12 596 VAL A CA 1
ATOM 4160 C C . VAL A 1 596 ? 1.702 6.949 -42.179 1.00 92.12 596 VAL A C 1
ATOM 4162 O O . VAL A 1 596 ? 2.573 7.565 -42.779 1.00 92.12 596 VAL A O 1
ATOM 4165 N N . PHE A 1 597 ? 1.892 6.462 -40.964 1.00 95.94 597 PHE A N 1
ATOM 4166 C CA . PHE A 1 597 ? 3.176 6.382 -40.293 1.00 95.94 597 PHE A CA 1
ATOM 4167 C C . PHE A 1 597 ? 3.307 4.974 -39.718 1.00 95.94 597 PHE A C 1
ATOM 4169 O O . PHE A 1 597 ? 2.700 4.647 -38.698 1.00 95.94 597 PHE A O 1
ATOM 4176 N N . ARG A 1 598 ? 4.077 4.119 -40.389 1.00 97.69 598 ARG A N 1
ATOM 4177 C CA . ARG A 1 598 ? 4.387 2.765 -39.923 1.00 97.69 598 ARG A CA 1
ATOM 4178 C C . ARG A 1 598 ? 5.884 2.619 -39.743 1.00 97.69 598 ARG A C 1
ATOM 4180 O O . ARG A 1 598 ? 6.615 2.636 -40.726 1.00 97.69 598 ARG A O 1
ATOM 4187 N N . LEU A 1 599 ? 6.319 2.429 -38.507 1.00 98.25 599 LEU A N 1
ATOM 4188 C CA . LEU A 1 599 ? 7.693 2.092 -38.168 1.00 98.25 599 LEU A CA 1
ATOM 4189 C C . LEU A 1 599 ? 7.714 0.753 -37.432 1.00 98.25 599 LEU A C 1
ATOM 4191 O O . LEU A 1 599 ? 7.011 0.586 -36.437 1.00 98.25 599 LEU A O 1
ATOM 4195 N N . SER A 1 600 ? 8.522 -0.187 -37.919 1.00 97.94 600 SER A N 1
ATOM 4196 C CA . SER A 1 600 ? 8.751 -1.468 -37.248 1.00 97.94 600 SER A CA 1
ATOM 4197 C C . SER A 1 600 ? 10.235 -1.818 -37.183 1.00 97.94 600 SER A C 1
ATOM 4199 O O . SER A 1 600 ? 10.983 -1.518 -38.121 1.00 97.94 600 SER A O 1
ATOM 4201 N N . HIS A 1 601 ? 10.669 -2.467 -36.099 1.00 97.44 601 HIS A N 1
ATOM 4202 C CA . HIS A 1 601 ? 12.067 -2.886 -35.915 1.0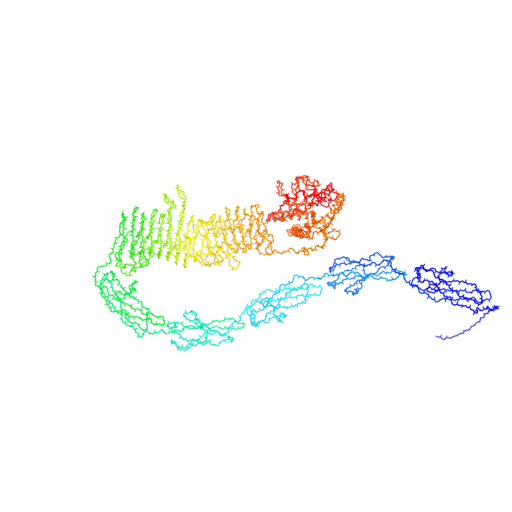0 97.44 601 HIS A CA 1
ATOM 4203 C C . HIS A 1 601 ? 13.054 -1.705 -36.024 1.00 97.44 601 HIS A C 1
ATOM 4205 O O . HIS A 1 601 ? 14.160 -1.835 -36.557 1.00 97.44 601 HIS A O 1
ATOM 4211 N N . GLY A 1 602 ? 12.605 -0.503 -35.648 1.00 97.19 602 GLY A N 1
ATOM 4212 C CA . GLY A 1 602 ? 13.341 0.742 -35.842 1.00 97.19 602 GLY A CA 1
ATOM 4213 C C . GLY A 1 602 ? 14.385 0.983 -34.756 1.00 97.19 602 GLY A C 1
ATOM 4214 O O . GLY A 1 602 ? 14.275 0.486 -33.636 1.00 97.19 602 GLY A O 1
ATOM 4215 N N . ALA A 1 603 ? 15.375 1.819 -35.060 1.00 98.06 603 ALA A N 1
ATOM 4216 C CA . ALA A 1 603 ? 16.320 2.319 -34.069 1.00 98.06 603 ALA A CA 1
ATOM 4217 C C . ALA A 1 603 ? 16.497 3.832 -34.214 1.00 98.06 603 ALA A C 1
ATOM 4219 O O . ALA A 1 603 ? 16.783 4.329 -35.301 1.00 98.06 603 ALA A O 1
ATOM 4220 N N . VAL A 1 604 ? 16.357 4.578 -33.123 1.00 98.62 604 VAL A N 1
ATOM 4221 C CA . VAL A 1 604 ? 16.639 6.017 -33.083 1.00 98.62 604 VAL A CA 1
ATOM 4222 C C . VAL A 1 604 ? 17.593 6.298 -31.937 1.00 98.62 604 VAL A C 1
ATOM 4224 O O . VAL A 1 604 ? 17.331 5.887 -30.807 1.00 98.62 604 VAL A O 1
ATOM 4227 N N . SER A 1 605 ? 18.691 7.007 -32.190 1.00 97.38 605 SER A N 1
ATOM 4228 C CA . SER A 1 605 ? 19.581 7.411 -31.106 1.00 97.38 605 SER A CA 1
ATOM 4229 C C . SER A 1 605 ? 20.164 8.806 -31.256 1.00 97.38 605 SER A C 1
ATOM 4231 O O . SER A 1 605 ? 20.327 9.317 -32.363 1.00 97.38 605 SER A O 1
ATOM 4233 N N . ASP A 1 606 ? 20.521 9.399 -30.116 1.00 95.81 606 ASP A N 1
ATOM 4234 C CA . ASP A 1 606 ? 21.319 10.627 -30.059 1.00 95.81 606 ASP A CA 1
ATOM 4235 C C . ASP A 1 606 ? 20.634 11.810 -30.753 1.00 95.81 606 ASP A C 1
ATOM 4237 O O . ASP A 1 606 ? 21.242 12.495 -31.570 1.00 95.81 606 ASP A O 1
ATOM 4241 N N . THR A 1 607 ? 19.352 12.042 -30.465 1.00 96.00 607 THR A N 1
ATOM 4242 C CA . THR A 1 607 ? 18.601 13.160 -31.051 1.00 96.00 607 THR A CA 1
ATOM 4243 C C . THR A 1 607 ? 18.586 14.380 -30.134 1.00 96.00 607 THR A C 1
ATOM 4245 O O . THR A 1 607 ? 18.579 14.257 -28.910 1.00 96.00 607 THR A O 1
ATOM 4248 N N . GLN A 1 608 ? 18.569 15.584 -30.713 1.00 93.56 608 GLN A N 1
ATOM 4249 C CA . GLN A 1 608 ? 18.545 16.833 -29.935 1.00 93.56 608 GLN A CA 1
ATOM 4250 C C . GLN A 1 608 ? 17.207 17.051 -29.203 1.00 93.56 608 GLN A C 1
ATOM 4252 O O . GLN A 1 608 ? 17.180 17.559 -28.081 1.00 93.56 608 GLN A O 1
ATOM 4257 N N . TYR A 1 609 ? 16.094 16.694 -29.846 1.00 92.69 609 TYR A N 1
ATOM 4258 C CA . TYR A 1 609 ? 14.734 16.813 -29.321 1.00 92.69 609 TYR A CA 1
ATOM 4259 C C . TYR A 1 609 ? 14.106 15.429 -29.124 1.00 92.69 609 TYR A C 1
ATOM 4261 O O . TYR A 1 609 ? 14.705 14.584 -28.463 1.00 92.69 609 TYR A O 1
ATOM 4269 N N . ASP A 1 610 ? 12.890 15.197 -29.624 1.00 93.94 610 ASP A N 1
ATOM 4270 C CA . ASP A 1 610 ? 12.234 13.898 -29.490 1.00 93.94 610 ASP A CA 1
ATOM 4271 C C . ASP A 1 610 ? 12.915 12.858 -30.398 1.00 93.94 610 ASP A C 1
ATOM 4273 O O . ASP A 1 610 ? 13.465 13.186 -31.458 1.00 93.94 610 ASP A O 1
ATOM 4277 N N . GLY A 1 611 ? 12.888 11.588 -29.996 1.00 96.75 611 GLY A N 1
ATOM 4278 C CA . GLY A 1 611 ? 13.309 10.495 -30.874 1.00 96.75 611 GLY A CA 1
ATOM 4279 C C . GLY A 1 611 ? 12.309 10.322 -32.016 1.00 96.75 611 GLY A C 1
ATOM 4280 O O . GLY A 1 611 ? 12.655 10.434 -33.193 1.00 96.75 611 GLY A O 1
ATOM 4281 N N . ILE A 1 612 ? 11.046 10.109 -31.651 1.00 98.25 612 ILE A N 1
ATOM 4282 C CA . ILE A 1 612 ? 9.917 9.983 -32.572 1.00 98.25 612 ILE A CA 1
ATOM 4283 C C . ILE A 1 612 ? 8.792 10.897 -32.096 1.00 98.25 612 ILE A C 1
ATOM 4285 O O . ILE A 1 612 ? 8.342 10.781 -30.958 1.00 98.25 612 ILE A O 1
ATOM 4289 N N . ARG A 1 613 ? 8.299 11.780 -32.966 1.00 96.38 613 ARG A N 1
ATOM 4290 C CA . ARG A 1 613 ? 7.140 12.638 -32.694 1.00 96.38 613 ARG A CA 1
ATOM 4291 C C . ARG A 1 613 ? 6.173 12.605 -33.864 1.00 96.38 613 ARG A C 1
ATOM 4293 O O . ARG A 1 613 ? 6.447 13.189 -34.905 1.00 96.38 613 ARG A O 1
ATOM 4300 N N . VAL A 1 614 ? 5.023 11.976 -33.684 1.00 94.94 614 VAL A N 1
ATOM 4301 C CA . VAL A 1 614 ? 4.058 11.744 -34.759 1.00 94.94 614 VAL A CA 1
ATOM 4302 C C . VAL A 1 614 ? 2.660 12.212 -34.371 1.00 94.94 614 VAL A C 1
ATOM 4304 O O . VAL A 1 614 ? 2.178 11.948 -33.269 1.00 94.94 614 VAL A O 1
ATOM 4307 N N . ALA A 1 615 ? 2.001 12.891 -35.307 1.00 90.69 615 ALA A N 1
ATOM 4308 C CA . ALA A 1 615 ? 0.583 13.204 -35.257 1.00 90.69 615 ALA A CA 1
ATOM 4309 C C . ALA A 1 615 ? -0.144 12.574 -36.456 1.00 90.69 615 ALA A C 1
ATOM 4311 O O . ALA A 1 615 ? 0.393 12.563 -37.564 1.00 90.69 615 ALA A O 1
ATOM 4312 N N . ALA A 1 616 ? -1.354 12.063 -36.229 1.00 86.31 616 ALA A N 1
ATOM 4313 C CA . ALA A 1 616 ? -2.252 11.595 -37.288 1.00 86.31 616 ALA A CA 1
ATOM 4314 C C . ALA A 1 616 ? -2.899 12.770 -38.040 1.00 86.31 616 ALA A C 1
ATOM 4316 O O . ALA A 1 616 ? -3.142 13.817 -37.430 1.00 86.31 616 ALA A O 1
ATOM 4317 N N . ASP A 1 617 ? -3.197 12.606 -39.337 1.00 80.38 617 ASP A N 1
ATOM 4318 C CA . ASP A 1 617 ? -3.980 13.606 -40.078 1.00 80.38 617 ASP A CA 1
ATOM 4319 C C . ASP A 1 617 ? -5.380 13.779 -39.469 1.00 80.38 617 ASP A C 1
ATOM 4321 O O . ASP A 1 617 ? -6.053 12.823 -39.074 1.00 80.38 617 ASP A O 1
ATOM 4325 N N . ARG A 1 618 ? -5.817 15.039 -39.408 1.00 73.25 618 ARG A N 1
ATOM 4326 C CA . ARG A 1 618 ? -7.093 15.484 -38.835 1.00 73.25 618 ARG A CA 1
ATOM 4327 C C . ARG A 1 618 ? -8.006 16.147 -39.869 1.00 73.25 618 ARG A C 1
ATOM 4329 O O . ARG A 1 618 ? -9.075 16.628 -39.502 1.00 73.25 618 ARG A O 1
ATOM 4336 N N . SER A 1 619 ? -7.590 16.233 -41.135 1.00 64.88 619 SER A N 1
ATOM 4337 C CA . SER A 1 619 ? -8.268 17.029 -42.165 1.00 64.88 619 SER A CA 1
ATOM 4338 C C . SER A 1 619 ? -8.614 16.230 -43.430 1.00 64.88 619 SER A C 1
ATOM 4340 O O . SER A 1 619 ? -7.953 15.266 -43.780 1.00 64.88 619 SER A O 1
ATOM 4342 N N . GLY A 1 620 ? -9.643 16.651 -44.173 1.00 62.44 620 GLY A N 1
ATOM 4343 C CA . GLY A 1 620 ? -9.979 16.057 -45.477 1.00 62.44 620 GLY A CA 1
ATOM 4344 C C . GLY A 1 620 ? -10.635 14.668 -45.421 1.00 62.44 620 GLY A C 1
ATOM 4345 O O . GLY A 1 620 ? -11.121 14.235 -44.381 1.00 62.44 620 GLY A O 1
ATOM 4346 N N . ALA A 1 621 ? -10.682 13.985 -46.571 1.00 58.12 621 ALA A N 1
ATOM 4347 C CA . ALA A 1 621 ? -11.406 12.718 -46.756 1.00 58.12 621 ALA A CA 1
ATOM 4348 C C . ALA A 1 621 ? -10.781 11.506 -46.031 1.00 58.12 621 ALA A C 1
ATOM 4350 O O . ALA A 1 621 ? -11.466 10.505 -45.838 1.00 58.12 621 ALA A O 1
ATOM 4351 N N . ASN A 1 622 ? -9.510 11.602 -45.619 1.00 58.12 622 ASN A N 1
ATOM 4352 C CA . ASN A 1 622 ? -8.773 10.539 -44.920 1.00 58.12 622 ASN A CA 1
ATOM 4353 C C . ASN A 1 622 ? -8.756 10.708 -43.397 1.00 58.12 622 ASN A C 1
ATOM 4355 O O . ASN A 1 622 ? -8.276 9.817 -42.690 1.00 58.12 622 ASN A O 1
ATOM 4359 N N . ALA A 1 623 ? -9.300 11.813 -42.877 1.00 56.78 623 ALA A N 1
ATOM 4360 C CA . ALA A 1 623 ? -9.461 11.995 -41.446 1.00 56.78 623 ALA A CA 1
ATOM 4361 C C . ALA A 1 623 ? -10.255 10.797 -40.893 1.00 56.78 623 ALA A C 1
ATOM 4363 O O . ALA A 1 623 ? -11.377 10.521 -41.321 1.00 56.78 623 ALA A O 1
ATOM 4364 N N . GLY A 1 624 ? -9.621 10.053 -39.982 1.00 59.12 624 GLY A N 1
ATOM 4365 C CA . GLY A 1 624 ? -10.162 8.834 -39.378 1.00 59.12 624 GLY A CA 1
ATOM 4366 C C . GLY A 1 624 ? -9.591 7.502 -39.869 1.00 59.12 624 GLY A C 1
ATOM 4367 O O . GLY A 1 624 ? -9.632 6.526 -39.124 1.00 59.12 624 GLY A O 1
ATOM 4368 N N . ASN A 1 625 ? -8.974 7.477 -41.053 1.00 71.62 625 ASN A N 1
ATOM 4369 C CA . ASN A 1 625 ? -8.308 6.294 -41.617 1.00 71.62 625 ASN A CA 1
ATOM 4370 C C . ASN A 1 625 ? -6.781 6.344 -41.483 1.00 71.62 625 ASN A C 1
ATOM 4372 O O . ASN A 1 625 ? -6.090 5.430 -41.940 1.00 71.62 625 ASN A O 1
ATOM 4376 N N . ALA A 1 626 ? -6.254 7.406 -40.868 1.00 83.44 626 ALA A N 1
ATOM 4377 C CA . ALA A 1 626 ? -4.828 7.553 -40.654 1.00 83.44 626 ALA A CA 1
ATOM 4378 C C . ALA A 1 626 ? -4.280 6.379 -39.827 1.00 83.44 626 ALA A C 1
ATOM 4380 O O . ALA A 1 626 ? -4.837 6.024 -38.783 1.00 83.44 626 ALA A O 1
ATOM 4381 N N . ILE A 1 627 ? -3.177 5.781 -40.274 1.00 88.88 627 ILE A N 1
ATOM 4382 C CA . ILE A 1 627 ? -2.522 4.691 -39.547 1.00 88.88 627 ILE A CA 1
ATOM 4383 C C . ILE A 1 627 ? -1.266 5.210 -38.870 1.00 88.88 627 ILE A C 1
ATOM 4385 O O . ILE A 1 627 ? -0.308 5.553 -39.554 1.00 88.88 627 ILE A O 1
ATOM 4389 N N . ILE A 1 628 ? -1.238 5.157 -37.538 1.00 93.31 628 ILE A N 1
ATOM 4390 C CA . ILE A 1 628 ? -0.031 5.381 -36.740 1.00 93.31 628 ILE A CA 1
ATOM 4391 C C . ILE A 1 628 ? 0.347 4.075 -36.045 1.00 93.31 628 ILE A C 1
ATOM 4393 O O . ILE A 1 628 ? -0.402 3.575 -35.208 1.00 93.31 628 ILE A O 1
ATOM 4397 N N . SER A 1 629 ? 1.504 3.524 -36.401 1.00 96.94 629 SER A N 1
ATOM 4398 C CA . SER A 1 629 ? 2.025 2.277 -35.850 1.00 96.94 629 SER A CA 1
ATOM 4399 C C . SER A 1 629 ? 3.518 2.391 -35.590 1.00 96.94 629 SER A C 1
ATOM 4401 O O . SER A 1 629 ? 4.287 2.653 -36.514 1.00 96.94 629 SER A O 1
ATOM 4403 N N . ILE A 1 630 ? 3.918 2.161 -34.344 1.00 98.50 630 ILE A N 1
ATOM 4404 C CA . ILE A 1 630 ? 5.310 2.093 -33.904 1.00 98.50 630 ILE A CA 1
ATOM 4405 C C . ILE A 1 630 ? 5.462 0.806 -33.098 1.00 98.50 630 ILE A C 1
ATOM 4407 O O . ILE A 1 630 ? 4.887 0.676 -32.015 1.00 98.50 630 ILE A O 1
ATOM 4411 N N . THR A 1 631 ? 6.188 -0.156 -33.658 1.00 98.44 631 THR A N 1
ATOM 4412 C CA . THR A 1 631 ? 6.333 -1.493 -33.071 1.00 98.44 631 THR A CA 1
ATOM 4413 C C . THR A 1 631 ? 7.790 -1.926 -33.027 1.00 98.44 631 THR A C 1
ATOM 4415 O O . THR A 1 631 ? 8.530 -1.631 -33.969 1.00 98.44 631 THR A O 1
ATOM 4418 N N . ASP A 1 632 ? 8.199 -2.654 -31.990 1.00 98.00 632 ASP A N 1
ATOM 4419 C CA . ASP A 1 632 ? 9.563 -3.201 -31.857 1.00 98.00 632 ASP A CA 1
ATOM 4420 C C . ASP A 1 632 ? 10.652 -2.153 -32.150 1.00 98.00 632 ASP A C 1
ATOM 4422 O O . ASP A 1 632 ? 11.555 -2.348 -32.959 1.00 98.00 632 ASP A O 1
ATOM 4426 N N . THR A 1 633 ? 10.492 -0.942 -31.616 1.00 98.50 633 THR A N 1
ATOM 4427 C CA . THR A 1 633 ? 11.388 0.178 -31.919 1.00 98.50 633 THR A CA 1
ATOM 4428 C C . THR A 1 633 ? 12.181 0.582 -30.689 1.00 98.50 633 THR A C 1
ATOM 4430 O O . THR A 1 633 ? 11.626 0.840 -29.623 1.00 98.50 633 THR A O 1
ATOM 4433 N N . THR A 1 634 ? 13.498 0.693 -30.853 1.00 98.44 634 THR A N 1
ATOM 4434 C CA . THR A 1 634 ? 14.398 1.177 -29.804 1.00 98.44 634 THR A CA 1
ATOM 4435 C C . THR A 1 634 ? 14.679 2.665 -29.984 1.00 98.44 634 THR A C 1
ATOM 4437 O O . THR A 1 634 ? 15.171 3.085 -31.031 1.00 98.44 634 THR A O 1
ATOM 4440 N N . VAL A 1 635 ? 14.434 3.469 -28.952 1.00 98.62 635 VAL A N 1
ATOM 4441 C CA . VAL A 1 635 ? 14.834 4.880 -28.892 1.00 98.62 635 VAL A CA 1
ATOM 4442 C C . VAL A 1 635 ? 15.804 5.085 -27.738 1.00 98.62 635 VAL A C 1
ATOM 4444 O O . VAL A 1 635 ? 15.546 4.650 -26.618 1.00 98.62 635 VAL A O 1
ATOM 4447 N N . ARG A 1 636 ? 16.928 5.763 -27.978 1.00 97.69 636 ARG A N 1
ATOM 4448 C CA . ARG A 1 636 ? 17.924 5.992 -26.929 1.00 97.69 636 ARG A CA 1
ATOM 4449 C C . ARG A 1 636 ? 18.544 7.380 -26.950 1.00 97.69 636 ARG A C 1
ATOM 4451 O O . ARG A 1 636 ? 18.951 7.860 -28.003 1.00 97.69 636 ARG A O 1
ATOM 4458 N N . ARG A 1 637 ? 18.712 7.987 -25.770 1.00 95.19 637 ARG A N 1
ATOM 4459 C CA . ARG A 1 637 ? 19.308 9.328 -25.611 1.00 95.19 637 ARG A CA 1
ATOM 4460 C C . ARG A 1 637 ? 18.630 10.378 -26.497 1.00 95.19 637 ARG A C 1
ATOM 4462 O O . ARG A 1 637 ? 19.305 11.174 -27.147 1.00 95.19 637 ARG A O 1
ATOM 4469 N N . ALA A 1 638 ? 17.300 10.372 -26.537 1.00 95.69 638 ALA A N 1
ATOM 4470 C CA . ALA A 1 638 ? 16.567 11.509 -27.076 1.00 95.69 638 ALA A CA 1
ATOM 4471 C C . ALA A 1 638 ? 16.658 12.680 -26.087 1.00 95.69 638 ALA A C 1
ATOM 4473 O O . ALA A 1 638 ? 16.489 12.501 -24.877 1.00 95.69 638 ALA A O 1
ATOM 4474 N N . GLY A 1 639 ? 16.936 13.886 -26.578 1.00 92.12 639 GLY A N 1
ATOM 4475 C CA . GLY A 1 639 ? 17.068 15.071 -25.731 1.00 92.12 639 GLY A CA 1
ATOM 4476 C C . GLY A 1 639 ? 15.767 15.484 -25.031 1.00 92.12 639 GLY A C 1
ATOM 4477 O O . GLY A 1 639 ? 15.838 16.095 -23.964 1.00 92.12 639 GLY A O 1
ATOM 4478 N N . ARG A 1 640 ? 14.604 15.119 -25.596 1.00 91.50 640 ARG A N 1
ATOM 4479 C CA . ARG A 1 640 ? 13.252 15.266 -25.019 1.00 91.50 640 ARG A CA 1
ATOM 4480 C C . ARG A 1 640 ? 12.567 13.895 -24.871 1.00 91.50 640 ARG A C 1
ATOM 4482 O O . ARG A 1 640 ? 13.184 12.977 -24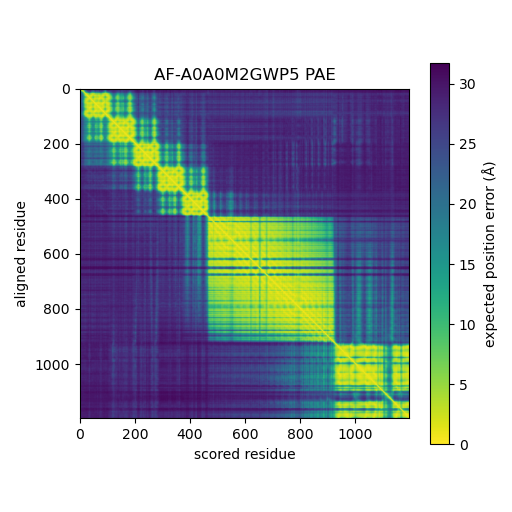.347 1.00 91.50 640 ARG A O 1
ATOM 4489 N N . ASN A 1 641 ? 11.305 13.732 -25.273 1.00 92.81 641 ASN A N 1
ATOM 4490 C CA . ASN A 1 641 ? 10.600 12.458 -25.121 1.00 92.81 641 ASN A CA 1
ATOM 4491 C C . ASN A 1 641 ? 11.208 11.404 -26.057 1.00 92.81 641 ASN A C 1
ATOM 4493 O O . ASN A 1 641 ? 11.687 11.727 -27.147 1.00 92.81 641 ASN A O 1
ATOM 4497 N N . GLY A 1 642 ? 11.153 10.132 -25.667 1.00 96.81 642 GLY A N 1
ATOM 4498 C CA . GLY A 1 642 ? 11.559 9.057 -26.571 1.00 96.81 642 GLY A CA 1
ATOM 4499 C C . GLY A 1 642 ? 10.596 8.951 -27.747 1.00 96.81 642 GLY A C 1
ATOM 4500 O O . GLY A 1 642 ? 10.966 9.198 -28.896 1.00 96.81 642 GLY A O 1
ATOM 4501 N N . ILE A 1 643 ? 9.338 8.634 -27.436 1.00 98.12 643 ILE A N 1
ATOM 4502 C CA . ILE A 1 643 ? 8.254 8.486 -28.410 1.00 98.12 643 ILE A CA 1
ATOM 4503 C C . ILE A 1 643 ? 7.078 9.372 -27.995 1.00 98.12 643 ILE A C 1
ATOM 4505 O O . ILE A 1 643 ? 6.628 9.331 -26.855 1.00 98.12 643 ILE A O 1
ATOM 4509 N N . THR A 1 644 ? 6.560 10.173 -28.922 1.00 96.56 644 THR A N 1
ATOM 4510 C CA . THR A 1 644 ? 5.347 10.979 -28.749 1.00 96.56 644 THR A CA 1
ATOM 4511 C C . THR A 1 644 ? 4.374 10.700 -29.885 1.00 96.56 644 THR A C 1
ATOM 4513 O O . THR A 1 644 ? 4.699 10.921 -31.051 1.00 96.56 644 THR A O 1
ATOM 4516 N N . VAL A 1 645 ? 3.168 10.258 -29.535 1.00 95.75 645 VAL A N 1
ATOM 4517 C CA . VAL A 1 645 ? 2.077 9.960 -30.466 1.00 95.75 645 VAL A CA 1
ATOM 4518 C C . VAL A 1 645 ? 0.861 10.816 -30.133 1.00 95.75 645 VAL A C 1
ATOM 4520 O O . VAL A 1 645 ? 0.392 10.824 -28.997 1.00 95.75 645 VAL A O 1
ATOM 4523 N N . SER A 1 646 ? 0.326 11.515 -31.135 1.00 91.94 646 SER A N 1
ATOM 4524 C CA . SER A 1 646 ? -0.934 12.257 -31.045 1.00 91.94 646 SER A CA 1
ATOM 4525 C C . SER A 1 646 ? -1.926 11.773 -32.105 1.00 91.94 646 SER A C 1
ATOM 4527 O O . SER A 1 646 ? -1.775 12.048 -33.295 1.00 91.94 646 SER A O 1
ATOM 4529 N N . ALA A 1 647 ? -2.963 11.064 -31.670 1.00 88.81 647 ALA A N 1
ATOM 4530 C CA . ALA A 1 647 ? -4.017 10.491 -32.503 1.00 88.81 647 ALA A CA 1
ATOM 4531 C C . ALA A 1 647 ? -5.385 11.058 -32.081 1.00 88.81 647 ALA A C 1
ATOM 4533 O O . ALA A 1 647 ? -6.204 10.379 -31.460 1.00 88.81 647 ALA A O 1
ATOM 4534 N N . THR A 1 648 ? -5.607 12.344 -32.367 1.00 78.50 648 THR A N 1
ATOM 4535 C CA . THR A 1 648 ? -6.804 13.086 -31.931 1.00 78.50 648 THR A CA 1
ATOM 4536 C C . THR A 1 648 ? -7.622 13.627 -33.099 1.00 78.50 648 THR A C 1
ATOM 4538 O O . THR A 1 648 ? -7.098 13.816 -34.195 1.00 78.50 648 THR A O 1
ATOM 4541 N N . GLY A 1 649 ? -8.898 13.930 -32.837 1.00 64.62 649 GLY A N 1
ATOM 4542 C CA . GLY A 1 649 ? -9.815 14.599 -33.767 1.00 64.62 649 GLY A CA 1
ATOM 4543 C C . GLY A 1 649 ? -11.036 13.764 -34.176 1.00 64.62 649 GLY A C 1
ATOM 4544 O O . GLY A 1 649 ? -10.992 12.536 -34.190 1.00 64.62 649 GLY A O 1
ATOM 4545 N N . GLN A 1 650 ? -12.126 14.463 -34.512 1.00 57.41 650 GLN A N 1
ATOM 4546 C CA . GLN A 1 650 ? -13.260 13.953 -35.290 1.00 57.41 650 GLN A CA 1
ATOM 4547 C C . GLN A 1 650 ? -13.161 14.558 -36.703 1.00 57.41 650 GLN A C 1
ATOM 4549 O O . GLN A 1 650 ? -13.035 15.780 -36.814 1.00 57.41 650 GLN A O 1
ATOM 4554 N N . PRO A 1 651 ? -13.201 13.753 -37.775 1.00 53.56 651 PRO A N 1
ATOM 4555 C CA . PRO A 1 651 ? -13.194 14.248 -39.150 1.00 53.56 651 PRO A CA 1
ATOM 4556 C C . PRO A 1 651 ? -14.364 15.198 -39.412 1.00 53.56 651 PRO A C 1
ATOM 4558 O O . PRO A 1 651 ? -15.517 14.856 -39.137 1.00 53.56 651 PRO A O 1
ATOM 4561 N N . ALA A 1 652 ? -14.107 16.367 -40.000 1.00 46.09 652 ALA A N 1
ATOM 4562 C CA . ALA A 1 652 ? -15.182 17.217 -40.500 1.00 46.09 652 ALA A CA 1
ATOM 4563 C C . ALA A 1 652 ? -15.876 16.520 -41.689 1.00 46.09 652 ALA A C 1
ATOM 4565 O O . ALA A 1 652 ? -15.373 16.545 -42.808 1.00 46.09 652 ALA A O 1
ATOM 4566 N N . GLY A 1 653 ? -17.032 15.896 -41.437 1.00 51.50 653 GLY A N 1
ATOM 4567 C CA . GLY A 1 653 ? -17.979 15.474 -42.475 1.00 51.50 653 GLY A CA 1
ATOM 4568 C C . GLY A 1 653 ? -17.970 14.009 -42.936 1.00 51.50 653 GLY A C 1
ATOM 4569 O O . GLY A 1 653 ? -18.726 13.719 -43.857 1.00 51.50 653 GLY A O 1
ATOM 4570 N N . SER A 1 654 ? -17.198 13.079 -42.350 1.00 50.38 654 SER A N 1
ATOM 4571 C CA . SER A 1 654 ? -17.194 11.669 -42.818 1.00 50.38 654 SER A CA 1
ATOM 4572 C C . SER A 1 654 ? -17.889 10.660 -41.908 1.00 50.38 654 SER A C 1
ATOM 4574 O O . SER A 1 654 ? -18.362 9.647 -42.406 1.00 50.38 654 SER A O 1
ATOM 4576 N N . GLY A 1 655 ? -18.003 10.923 -40.606 1.00 50.94 655 GLY A N 1
ATOM 4577 C CA . GLY A 1 655 ? -18.514 9.929 -39.671 1.00 50.94 655 GLY A CA 1
ATOM 4578 C C . GLY A 1 655 ? -17.607 8.690 -39.550 1.00 50.94 655 GLY A C 1
ATOM 4579 O O . GLY A 1 655 ? -17.325 7.965 -40.499 1.00 50.94 655 GLY A O 1
ATOM 4580 N N . THR A 1 656 ? -17.307 8.343 -38.302 1.00 55.88 656 THR A N 1
ATOM 4581 C CA . THR A 1 656 ? -17.127 6.960 -37.809 1.00 55.88 656 THR A CA 1
ATOM 4582 C C . THR A 1 656 ? -15.744 6.318 -37.656 1.00 55.88 656 THR A C 1
ATOM 4584 O O . THR A 1 656 ? -15.722 5.181 -37.192 1.00 55.88 656 THR A O 1
ATOM 4587 N N . GLN A 1 657 ? -14.592 6.965 -37.863 1.00 65.88 657 GLN A N 1
ATOM 4588 C CA . GLN A 1 657 ? -13.359 6.377 -37.306 1.00 65.88 657 GLN A CA 1
ATOM 4589 C C . GLN A 1 657 ? -12.408 7.428 -36.741 1.00 65.88 657 GLN A C 1
ATOM 4591 O O . GLN A 1 657 ? -12.131 8.441 -37.364 1.00 65.88 657 GLN A O 1
ATOM 4596 N N . ILE A 1 658 ? -11.966 7.213 -35.505 1.00 75.25 658 ILE A N 1
ATOM 4597 C CA . ILE A 1 658 ? -10.879 7.953 -34.862 1.00 75.25 658 ILE A CA 1
ATOM 4598 C C . ILE A 1 658 ? -9.632 7.071 -35.034 1.00 75.25 658 ILE A C 1
ATOM 4600 O O . ILE A 1 658 ? -9.748 5.860 -34.807 1.00 75.25 658 ILE A O 1
ATOM 4604 N N . PRO A 1 659 ? -8.458 7.614 -35.410 1.00 83.88 659 PRO A N 1
ATOM 4605 C CA . PRO A 1 659 ? -7.247 6.813 -35.548 1.00 83.88 659 PRO A CA 1
ATOM 4606 C C . PRO A 1 659 ? -6.922 6.068 -34.248 1.00 83.88 659 PRO A C 1
ATOM 4608 O O . PRO A 1 659 ? -6.847 6.674 -33.179 1.00 83.88 659 PRO A O 1
ATOM 4611 N N . VAL A 1 660 ? -6.716 4.755 -34.349 1.00 90.56 660 VAL A N 1
ATOM 4612 C CA . VAL A 1 660 ? -6.309 3.909 -33.219 1.00 90.56 660 VAL A CA 1
ATOM 4613 C C . VAL A 1 660 ? -4.789 3.751 -33.278 1.00 90.56 660 VAL A C 1
ATOM 4615 O O . VAL A 1 660 ? -4.307 3.036 -34.162 1.00 90.56 660 VAL A O 1
ATOM 4618 N N . PRO A 1 661 ? -4.017 4.414 -32.398 1.00 94.50 661 PRO A N 1
ATOM 4619 C CA . PRO A 1 661 ? -2.566 4.298 -32.419 1.00 94.50 661 PRO A CA 1
ATOM 4620 C C . PRO A 1 661 ? -2.127 2.896 -31.981 1.00 94.50 661 PRO A C 1
ATOM 4622 O O . PRO A 1 661 ? -2.679 2.331 -31.037 1.00 94.50 661 PRO A O 1
ATOM 4625 N N . VAL A 1 662 ? -1.111 2.354 -32.653 1.00 97.44 662 VAL A N 1
ATOM 4626 C CA . VAL A 1 662 ? -0.396 1.141 -32.234 1.00 97.44 662 VAL A CA 1
ATOM 4627 C C . VAL A 1 662 ? 0.978 1.549 -31.723 1.00 97.44 662 VAL A C 1
ATOM 4629 O O . VAL A 1 662 ? 1.779 2.106 -32.473 1.00 97.44 662 VAL A O 1
ATOM 4632 N N . VAL A 1 663 ? 1.240 1.284 -30.448 1.00 98.19 663 VAL A N 1
ATOM 4633 C CA . VAL A 1 663 ? 2.515 1.554 -29.778 1.00 98.19 663 VAL A CA 1
ATOM 4634 C C . VAL A 1 663 ? 2.847 0.324 -28.945 1.00 98.19 663 VAL A C 1
ATOM 4636 O O . VAL A 1 663 ? 2.445 0.243 -27.786 1.00 98.19 663 VAL A O 1
ATOM 4639 N N . THR A 1 664 ? 3.524 -0.660 -29.538 1.00 98.06 664 THR A N 1
ATOM 4640 C CA . THR A 1 664 ? 3.811 -1.939 -28.867 1.00 98.06 664 THR A CA 1
ATOM 4641 C C . THR A 1 664 ? 5.279 -2.326 -28.922 1.00 98.06 664 THR A C 1
ATOM 4643 O O . THR A 1 664 ? 5.973 -2.013 -29.884 1.00 98.06 664 THR A O 1
ATOM 4646 N N . ASP A 1 665 ? 5.745 -3.034 -27.896 1.00 97.94 665 ASP A N 1
ATOM 4647 C CA . ASP A 1 665 ? 7.079 -3.652 -27.867 1.00 97.94 665 ASP A CA 1
ATOM 4648 C C . ASP A 1 665 ? 8.234 -2.657 -28.082 1.00 97.94 665 ASP A C 1
ATOM 4650 O O . ASP A 1 665 ? 9.282 -3.000 -28.617 1.00 97.94 665 ASP A O 1
ATOM 4654 N N . ASN A 1 666 ? 8.050 -1.387 -27.711 1.00 98.56 666 ASN A N 1
ATOM 4655 C CA . ASN A 1 666 ? 9.083 -0.369 -27.889 1.00 98.56 666 ASN A CA 1
ATOM 4656 C C . ASN A 1 666 ? 9.960 -0.253 -26.645 1.00 98.56 666 ASN A C 1
ATOM 4658 O O . ASN A 1 666 ? 9.460 -0.301 -25.524 1.00 98.56 666 ASN A O 1
ATOM 4662 N N . THR A 1 667 ? 11.252 0.004 -26.841 1.00 98.38 667 THR A N 1
ATOM 4663 C CA . THR A 1 667 ? 12.208 0.208 -25.746 1.00 98.38 667 THR A CA 1
ATOM 4664 C C . THR A 1 667 ? 12.766 1.622 -25.790 1.00 98.38 667 THR A C 1
ATOM 4666 O O . THR A 1 667 ? 13.414 2.008 -26.763 1.00 98.38 667 THR A O 1
ATOM 4669 N N . VAL A 1 668 ? 12.569 2.403 -24.728 1.00 98.44 668 VAL A N 1
ATOM 4670 C CA . VAL A 1 668 ? 13.094 3.772 -24.633 1.00 98.44 668 VAL A CA 1
ATOM 4671 C C . VAL A 1 668 ? 14.084 3.894 -23.483 1.00 98.44 668 VAL A C 1
ATOM 4673 O O . VAL A 1 668 ? 13.735 3.645 -22.335 1.00 98.44 668 VAL A O 1
ATOM 4676 N N . THR A 1 669 ? 15.317 4.318 -23.755 1.00 97.12 669 THR A N 1
ATOM 4677 C CA . THR A 1 669 ? 16.363 4.419 -22.722 1.00 97.12 669 THR A CA 1
ATOM 4678 C C . THR A 1 669 ? 17.074 5.768 -22.707 1.00 97.12 669 THR A C 1
ATOM 4680 O O . THR A 1 669 ? 17.208 6.437 -23.737 1.00 97.12 669 THR A O 1
ATOM 4683 N N . ASP A 1 670 ? 17.543 6.183 -21.528 1.00 94.25 670 ASP A N 1
ATOM 4684 C CA . ASP A 1 670 ? 18.388 7.371 -21.322 1.00 94.25 670 ASP A CA 1
ATOM 4685 C C . ASP A 1 670 ? 17.842 8.692 -21.915 1.00 94.25 670 ASP A C 1
ATOM 4687 O O . ASP A 1 670 ? 18.615 9.596 -22.239 1.00 94.25 670 ASP A O 1
ATOM 4691 N N . SER A 1 671 ? 16.526 8.817 -22.106 1.00 94.12 671 SER A N 1
ATOM 4692 C CA . SER A 1 671 ? 15.906 9.940 -22.826 1.00 94.12 671 SER A CA 1
ATOM 4693 C C . SER A 1 671 ? 15.318 11.008 -21.889 1.00 94.12 671 SER A C 1
ATOM 4695 O O . SER A 1 671 ? 15.056 10.754 -20.714 1.00 94.12 671 SER A O 1
ATOM 4697 N N . GLY A 1 672 ? 15.127 12.231 -22.389 1.00 90.25 672 GLY A N 1
ATOM 4698 C CA . GLY A 1 672 ? 14.541 13.359 -21.646 1.00 90.25 672 GLY A CA 1
ATOM 4699 C C . GLY A 1 672 ? 15.528 14.150 -20.788 1.00 90.25 672 GLY A C 1
ATOM 4700 O O . GLY A 1 672 ? 15.120 14.923 -19.927 1.00 90.25 672 GLY A O 1
ATOM 4701 N N . LYS A 1 673 ? 16.836 13.945 -20.981 1.00 84.81 673 LYS A N 1
ATOM 4702 C CA . LYS A 1 673 ? 17.902 14.563 -20.165 1.00 84.81 673 LYS A CA 1
ATOM 4703 C C . LYS A 1 673 ? 18.688 15.657 -20.892 1.00 84.81 673 LYS A C 1
ATOM 4705 O O . LYS A 1 673 ? 19.419 16.405 -20.253 1.00 84.81 673 LYS A O 1
ATOM 4710 N N . GLY A 1 674 ? 18.562 15.743 -22.217 1.00 72.25 674 GLY A N 1
ATOM 4711 C CA . GLY A 1 674 ? 19.409 16.598 -23.056 1.00 72.25 674 GLY A CA 1
ATOM 4712 C C . GLY A 1 674 ? 19.000 18.073 -23.096 1.00 72.25 674 GLY A C 1
ATOM 4713 O O . GLY A 1 674 ? 19.826 18.913 -23.438 1.00 72.25 674 GLY A O 1
ATOM 4714 N N . TYR A 1 675 ? 17.754 18.408 -22.740 1.00 65.38 675 TYR A N 1
ATOM 4715 C CA . TYR A 1 675 ? 17.241 19.783 -22.761 1.00 65.38 675 TYR A CA 1
ATOM 4716 C C . TYR A 1 675 ? 16.587 20.157 -21.419 1.00 65.38 675 TYR A C 1
ATOM 4718 O O . TYR A 1 675 ? 15.419 19.853 -21.161 1.00 65.38 675 TYR A O 1
ATOM 4726 N N . ASN A 1 676 ? 17.319 20.883 -20.568 1.00 54.12 676 ASN A N 1
ATOM 4727 C CA . ASN A 1 676 ? 16.819 21.466 -19.316 1.00 54.12 676 ASN A CA 1
ATOM 4728 C C . ASN A 1 676 ? 16.066 22.790 -19.559 1.00 54.12 676 ASN A C 1
ATOM 4730 O O . ASN A 1 676 ? 16.347 23.806 -18.933 1.00 54.12 676 ASN A O 1
ATOM 4734 N N . ASN A 1 677 ? 15.106 22.804 -20.484 1.00 52.62 677 ASN A N 1
ATOM 4735 C CA . ASN A 1 677 ? 14.241 23.968 -20.650 1.00 52.62 677 ASN A CA 1
ATOM 4736 C C . ASN A 1 677 ? 13.006 23.834 -19.748 1.00 52.62 677 ASN A C 1
ATOM 4738 O O . ASN A 1 677 ? 12.179 22.944 -19.951 1.00 52.62 677 ASN A O 1
ATOM 4742 N N . SER A 1 678 ? 12.863 24.752 -18.793 1.00 53.12 678 SER A N 1
ATOM 4743 C CA . SER A 1 678 ? 11.743 24.862 -17.847 1.00 53.12 678 SER A CA 1
ATOM 4744 C C . SER A 1 678 ? 10.361 24.965 -18.512 1.00 53.12 678 SER A C 1
ATOM 4746 O O . SER A 1 678 ? 9.352 24.779 -17.844 1.00 53.12 678 SER A O 1
ATOM 4748 N N . SER A 1 679 ? 10.297 25.264 -19.816 1.00 54.03 679 SER A N 1
ATOM 4749 C CA . SER A 1 679 ? 9.041 25.431 -20.566 1.00 54.03 679 SER A CA 1
ATOM 4750 C C . SER A 1 679 ? 8.444 24.141 -21.148 1.00 54.03 679 SER A C 1
ATOM 4752 O O . SER A 1 679 ? 7.342 24.188 -21.687 1.00 54.03 679 SER A O 1
ATOM 4754 N N . VAL A 1 680 ? 9.112 22.985 -21.016 1.00 57.38 680 VAL A N 1
ATOM 4755 C CA . VAL A 1 680 ? 8.518 21.668 -21.333 1.00 57.38 680 VAL A CA 1
ATOM 4756 C C . VAL A 1 680 ? 8.727 20.718 -20.146 1.00 57.38 680 VAL A C 1
ATOM 4758 O O . VAL A 1 680 ? 9.632 19.870 -20.187 1.00 57.38 680 VAL A O 1
ATOM 4761 N N . PRO A 1 681 ? 7.961 20.893 -19.050 1.00 62.31 681 PRO A N 1
ATOM 4762 C CA . PRO A 1 681 ? 8.014 19.982 -17.914 1.00 62.31 681 PRO A CA 1
ATOM 4763 C C . PRO A 1 681 ? 7.557 18.572 -18.331 1.00 62.31 681 PRO A C 1
ATOM 4765 O O . PRO A 1 681 ? 6.829 18.399 -19.304 1.00 62.31 681 PRO A O 1
ATOM 4768 N N . ASN A 1 682 ? 7.999 17.556 -17.588 1.00 75.19 682 ASN A N 1
ATOM 4769 C CA . ASN A 1 682 ? 7.524 16.169 -17.688 1.00 75.19 682 ASN A CA 1
ATOM 4770 C C . ASN A 1 682 ? 7.865 15.403 -18.982 1.00 75.19 682 ASN A C 1
ATOM 4772 O O . ASN A 1 682 ? 7.009 14.754 -19.583 1.00 75.19 682 ASN A O 1
ATOM 4776 N N . GLN A 1 683 ? 9.129 15.449 -19.409 1.00 88.25 683 GLN A N 1
ATOM 4777 C CA . GLN A 1 683 ? 9.619 14.650 -20.539 1.00 88.25 683 GLN A CA 1
ATOM 4778 C C . GLN A 1 683 ? 9.661 13.165 -20.162 1.00 88.25 683 GLN A C 1
ATOM 4780 O O . GLN A 1 683 ? 10.327 12.783 -19.198 1.00 88.25 683 GLN A O 1
ATOM 4785 N N . VAL A 1 684 ? 8.952 12.344 -20.932 1.00 92.31 684 VAL A N 1
ATOM 4786 C CA . VAL A 1 684 ? 8.653 10.947 -20.606 1.00 92.31 684 VAL A CA 1
ATOM 4787 C C . VAL A 1 684 ? 9.208 9.998 -21.663 1.00 92.31 684 VAL A C 1
ATOM 4789 O O . VAL A 1 684 ? 9.472 10.396 -22.801 1.00 92.31 684 VAL A O 1
ATOM 4792 N N . ALA A 1 685 ? 9.407 8.736 -21.286 1.00 96.00 685 ALA A N 1
ATOM 4793 C CA . ALA A 1 685 ? 9.833 7.687 -22.201 1.00 96.00 685 ALA A CA 1
ATOM 4794 C C . ALA A 1 685 ? 8.874 7.580 -23.401 1.00 96.00 685 ALA A C 1
ATOM 4796 O O . ALA A 1 685 ? 9.293 7.748 -24.550 1.00 96.00 685 ALA A O 1
ATOM 4797 N N . ILE A 1 686 ? 7.580 7.384 -23.127 1.00 97.69 686 ILE A N 1
ATOM 4798 C CA . ILE A 1 686 ? 6.536 7.294 -24.151 1.00 97.69 686 ILE A CA 1
ATOM 4799 C C . ILE A 1 686 ? 5.334 8.150 -23.750 1.00 97.69 686 ILE A C 1
ATOM 4801 O O . ILE A 1 686 ? 4.836 8.049 -22.632 1.00 97.69 686 ILE A O 1
ATOM 4805 N N . ARG A 1 687 ? 4.844 8.969 -24.682 1.00 95.81 687 ARG A N 1
ATOM 4806 C CA . ARG A 1 687 ? 3.610 9.751 -24.554 1.00 95.81 687 ARG A CA 1
ATOM 4807 C C . ARG A 1 687 ? 2.632 9.360 -25.651 1.00 95.81 687 ARG A C 1
ATOM 4809 O O . ARG A 1 687 ? 2.972 9.464 -26.830 1.00 95.81 687 ARG A O 1
ATOM 4816 N N . VAL A 1 688 ? 1.416 8.971 -25.277 1.00 96.62 688 VAL A N 1
ATOM 4817 C CA . VAL A 1 688 ? 0.340 8.646 -26.220 1.00 96.62 688 VAL A CA 1
ATOM 4818 C C . VAL A 1 688 ? -0.918 9.414 -25.838 1.00 96.62 688 VAL A C 1
ATOM 4820 O O . VAL A 1 688 ? -1.536 9.155 -24.810 1.00 96.62 688 VAL A O 1
ATOM 4823 N N . HIS A 1 689 ? -1.310 10.345 -26.700 1.00 93.88 689 HIS A N 1
ATOM 4824 C CA . HIS A 1 689 ? -2.545 11.103 -26.562 1.00 93.88 689 HIS A CA 1
ATOM 4825 C C . HIS A 1 689 ? -3.510 10.721 -27.689 1.00 93.88 689 HIS A C 1
ATOM 4827 O O . HIS A 1 689 ? -3.199 10.945 -28.864 1.00 93.88 689 HIS A O 1
ATOM 4833 N N . GLY A 1 690 ? -4.671 10.146 -27.366 1.00 91.75 690 GLY A N 1
ATOM 4834 C CA . GLY A 1 690 ? -5.642 9.742 -28.386 1.00 91.75 690 GLY A CA 1
ATOM 4835 C C . GLY A 1 690 ? -7.054 9.478 -27.869 1.00 91.75 690 GLY A C 1
ATOM 4836 O O . GLY A 1 690 ? -7.249 9.119 -26.717 1.00 91.75 690 GLY A O 1
ATOM 4837 N N . TYR A 1 691 ? -8.061 9.640 -28.733 1.00 89.06 691 TYR A N 1
ATOM 4838 C CA . TYR A 1 691 ? -9.487 9.500 -28.363 1.00 89.06 691 TYR A CA 1
ATOM 4839 C C . TYR A 1 691 ? -10.102 8.129 -28.701 1.00 89.06 691 TYR A C 1
ATOM 4841 O O . TYR A 1 691 ? -11.300 7.906 -28.508 1.00 89.06 691 TYR A O 1
ATOM 4849 N N . ALA A 1 692 ? -9.290 7.207 -29.215 1.00 91.12 692 ALA A N 1
ATOM 4850 C CA . ALA A 1 692 ? -9.667 5.818 -29.459 1.00 91.12 692 ALA A CA 1
ATOM 4851 C C . ALA A 1 692 ? -8.524 4.869 -29.085 1.00 91.12 692 ALA A C 1
ATOM 4853 O O . ALA A 1 692 ? -8.116 4.023 -29.877 1.00 91.12 692 ALA A O 1
ATOM 4854 N N . LEU A 1 693 ? -7.973 5.047 -27.882 1.00 95.50 693 LEU A N 1
ATOM 4855 C CA . LEU A 1 693 ? -6.942 4.160 -27.358 1.00 95.50 693 LEU A CA 1
ATOM 4856 C C . LEU A 1 693 ? -7.513 2.750 -27.202 1.00 95.50 693 LEU A C 1
ATOM 4858 O O . LEU A 1 693 ? -8.616 2.562 -26.682 1.00 95.50 693 LEU A O 1
ATOM 4862 N N . ASP A 1 694 ? -6.736 1.769 -27.639 1.00 96.12 694 ASP A N 1
ATOM 4863 C CA . ASP A 1 694 ? -7.048 0.351 -27.527 1.00 96.12 694 ASP A CA 1
ATOM 4864 C C . ASP A 1 694 ? -5.976 -0.296 -26.653 1.00 96.12 694 ASP A C 1
ATOM 4866 O O . ASP A 1 694 ? -4.800 -0.297 -27.019 1.00 96.12 694 ASP A O 1
ATOM 4870 N N . GLY A 1 695 ? -6.363 -0.816 -25.487 1.00 96.25 695 GLY A N 1
ATOM 4871 C CA . GLY A 1 695 ? -5.414 -1.313 -24.492 1.00 96.25 695 GLY A CA 1
ATOM 4872 C C . GLY A 1 695 ? -4.533 -2.454 -25.006 1.00 96.25 695 GLY A C 1
ATOM 4873 O O . GLY A 1 695 ? -3.374 -2.545 -24.613 1.00 96.25 695 GLY A O 1
ATOM 4874 N N . SER A 1 696 ? -5.025 -3.256 -25.959 1.00 96.25 696 SER A N 1
ATOM 4875 C CA . SER A 1 696 ? -4.253 -4.335 -26.596 1.00 96.25 696 SER A CA 1
ATOM 4876 C C . SER A 1 696 ? -3.134 -3.843 -27.524 1.00 96.25 696 SER A C 1
ATOM 4878 O O . SER A 1 696 ? -2.252 -4.611 -27.893 1.00 96.25 696 SER A O 1
ATOM 4880 N N . LYS A 1 697 ? -3.157 -2.560 -27.900 1.00 97.44 697 LYS A N 1
ATOM 4881 C CA . LYS A 1 697 ? -2.211 -1.925 -28.830 1.00 97.44 697 LYS A CA 1
ATOM 4882 C C . LYS A 1 697 ? -1.216 -1.000 -28.129 1.00 97.44 697 LYS A C 1
ATOM 4884 O O . LYS A 1 697 ? -0.556 -0.204 -28.795 1.00 97.44 697 LYS A O 1
ATOM 4889 N N . LEU A 1 698 ? -1.125 -1.092 -26.801 1.00 97.44 698 LEU A N 1
ATOM 4890 C CA . LEU A 1 698 ? -0.266 -0.264 -25.946 1.00 97.44 698 LEU A CA 1
ATOM 4891 C C . LEU A 1 698 ? 0.695 -1.100 -25.072 1.00 97.44 698 LEU A C 1
ATOM 4893 O O . LEU A 1 698 ? 1.268 -0.589 -24.107 1.00 97.44 698 LEU A O 1
ATOM 4897 N N . THR A 1 699 ? 0.856 -2.389 -25.376 1.00 97.06 699 THR A N 1
ATOM 4898 C CA . THR A 1 699 ? 1.556 -3.376 -24.537 1.00 97.06 699 THR A CA 1
ATOM 4899 C C . THR A 1 699 ? 3.025 -3.578 -24.913 1.00 97.06 699 THR A C 1
ATOM 4901 O O . THR A 1 699 ? 3.449 -3.227 -26.008 1.00 97.06 699 THR A O 1
ATOM 4904 N N . GLY A 1 700 ? 3.806 -4.191 -24.023 1.00 96.56 700 GLY A N 1
ATOM 4905 C CA . GLY A 1 700 ? 5.193 -4.606 -24.278 1.00 96.56 700 GLY A CA 1
ATOM 4906 C C . GLY A 1 700 ? 6.208 -3.464 -24.270 1.00 96.56 700 GLY A C 1
ATOM 4907 O O . GLY A 1 700 ? 7.381 -3.678 -24.550 1.00 96.56 700 GLY A O 1
ATOM 4908 N N . ASN A 1 701 ? 5.778 -2.242 -23.950 1.00 97.88 701 ASN A N 1
ATOM 4909 C CA . ASN A 1 701 ? 6.675 -1.098 -23.913 1.00 97.88 701 ASN A CA 1
ATOM 4910 C C . ASN A 1 701 ? 7.540 -1.106 -22.641 1.00 97.88 701 ASN A C 1
ATOM 4912 O O . ASN A 1 701 ? 7.027 -1.234 -21.526 1.00 97.88 701 ASN A O 1
ATOM 4916 N N . ASP A 1 702 ? 8.841 -0.913 -22.827 1.00 96.31 702 ASP A N 1
ATOM 4917 C CA . ASP A 1 702 ? 9.876 -0.930 -21.796 1.00 96.31 702 ASP A CA 1
ATOM 4918 C C . ASP A 1 702 ? 10.713 0.360 -21.858 1.00 96.31 702 ASP A C 1
ATOM 4920 O O . ASP A 1 702 ? 10.804 1.051 -22.879 1.00 96.31 702 ASP A O 1
ATOM 4924 N N . GLY A 1 703 ? 11.329 0.720 -20.743 1.00 93.88 703 GLY A N 1
ATOM 4925 C CA . GLY A 1 703 ? 12.296 1.788 -20.707 1.00 93.88 703 GLY A CA 1
ATOM 4926 C C . GLY A 1 703 ? 12.890 2.045 -19.334 1.00 93.88 703 GLY A C 1
ATOM 4927 O O . GLY A 1 703 ? 12.223 1.979 -18.307 1.00 93.88 703 GLY A O 1
ATOM 4928 N N . ASN A 1 704 ? 14.167 2.422 -19.330 1.00 92.31 704 ASN A N 1
ATOM 4929 C CA . ASN A 1 704 ? 14.918 2.741 -18.122 1.00 92.31 704 ASN A CA 1
ATOM 4930 C C . ASN A 1 704 ? 15.854 3.936 -18.335 1.00 92.31 704 ASN A C 1
ATOM 4932 O O . ASN A 1 704 ? 16.147 4.345 -19.460 1.00 92.31 704 ASN A O 1
ATOM 4936 N N . GLY A 1 705 ? 16.306 4.539 -17.235 1.00 90.44 705 GLY A N 1
ATOM 4937 C CA . GLY A 1 705 ? 17.238 5.666 -17.287 1.00 90.44 705 GLY A CA 1
ATOM 4938 C C . GLY A 1 705 ? 16.663 6.932 -17.936 1.00 90.44 705 GLY A C 1
ATOM 4939 O O . GLY A 1 705 ? 17.414 7.882 -18.156 1.00 90.44 705 GLY A O 1
ATOM 4940 N N . ASN A 1 706 ? 15.363 6.984 -18.234 1.00 92.19 706 ASN A N 1
ATOM 4941 C CA . ASN A 1 706 ? 14.700 8.172 -18.769 1.00 92.19 706 ASN A CA 1
ATOM 4942 C C . ASN A 1 706 ? 14.424 9.182 -17.654 1.00 92.19 706 ASN A C 1
ATOM 4944 O O . ASN A 1 706 ? 14.360 8.801 -16.488 1.00 92.19 706 ASN A O 1
ATOM 4948 N N . LYS A 1 707 ? 14.216 10.455 -18.009 1.00 89.69 707 LYS A N 1
ATOM 4949 C CA . LYS A 1 707 ? 13.825 11.496 -17.045 1.00 89.69 707 LYS A CA 1
ATOM 4950 C C . LYS A 1 707 ? 12.520 11.153 -16.320 1.00 89.69 707 LYS A C 1
ATOM 4952 O O . LYS A 1 707 ? 12.460 11.266 -15.105 1.00 89.69 707 LYS A O 1
ATOM 4957 N N . ILE A 1 708 ? 11.515 10.690 -17.062 1.00 91.75 708 ILE A N 1
ATOM 4958 C CA . ILE A 1 708 ? 10.350 9.993 -16.510 1.00 91.75 708 ILE A CA 1
ATOM 4959 C C . ILE A 1 708 ? 10.250 8.652 -17.231 1.00 91.75 708 ILE A C 1
ATOM 4961 O O . ILE A 1 708 ? 9.941 8.595 -18.425 1.00 91.75 708 ILE A O 1
ATOM 4965 N N . SER A 1 709 ? 10.543 7.565 -16.520 1.00 93.44 709 SER A N 1
ATOM 4966 C CA . SER A 1 709 ? 10.439 6.200 -17.051 1.00 93.44 709 SER A CA 1
ATOM 4967 C C . SER A 1 709 ? 9.012 5.686 -16.865 1.00 93.44 709 SER A C 1
ATOM 4969 O O . SER A 1 709 ? 8.749 4.882 -15.984 1.00 93.44 709 SER A O 1
ATOM 4971 N N . ALA A 1 710 ? 8.085 6.206 -17.672 1.00 94.88 710 ALA A N 1
ATOM 4972 C CA . ALA A 1 710 ? 6.675 5.818 -17.684 1.00 94.88 710 ALA A CA 1
ATOM 4973 C C . ALA A 1 710 ? 6.109 5.831 -19.114 1.00 94.88 710 ALA A C 1
ATOM 4975 O O . ALA A 1 710 ? 6.728 6.376 -20.032 1.00 94.88 710 ALA A O 1
ATOM 4976 N N . ILE A 1 711 ? 4.914 5.274 -19.296 1.00 96.12 711 ILE A N 1
ATOM 4977 C CA . ILE A 1 711 ? 4.064 5.550 -20.457 1.00 96.12 711 ILE A CA 1
ATOM 4978 C C . ILE A 1 711 ? 2.933 6.486 -20.023 1.00 96.12 711 ILE A C 1
ATOM 4980 O O . ILE A 1 711 ? 2.092 6.132 -19.199 1.00 96.12 711 ILE A O 1
ATOM 4984 N N . ALA A 1 712 ? 2.937 7.707 -20.554 1.00 96.06 712 ALA A N 1
ATOM 4985 C CA . ALA A 1 712 ? 1.923 8.712 -20.268 1.00 96.06 712 ALA A CA 1
ATOM 4986 C C . ALA A 1 712 ? 0.753 8.573 -21.244 1.00 96.06 712 ALA A C 1
ATOM 4988 O O . ALA A 1 712 ? 0.951 8.712 -22.456 1.00 96.06 712 ALA A O 1
ATOM 4989 N N . LEU A 1 713 ? -0.446 8.307 -20.722 1.00 96.75 713 LEU A N 1
ATOM 4990 C CA . LEU A 1 713 ? -1.668 8.170 -21.518 1.00 96.75 713 LEU A CA 1
ATOM 4991 C C . LEU A 1 713 ? -2.658 9.295 -21.205 1.00 96.75 713 LEU A C 1
ATOM 4993 O O . LEU A 1 713 ? -2.910 9.596 -20.040 1.00 96.75 713 LEU A O 1
ATOM 4997 N N . SER A 1 714 ? -3.267 9.862 -22.246 1.00 95.56 714 SER A N 1
ATOM 4998 C CA . SER A 1 714 ? -4.367 10.830 -22.138 1.00 95.56 714 SER A CA 1
ATOM 4999 C C . SER A 1 714 ? -5.349 10.702 -23.309 1.00 95.56 714 SER A C 1
ATOM 5001 O O . SER A 1 714 ? -5.008 10.178 -24.375 1.00 95.56 714 SER A O 1
ATOM 5003 N N . GLY A 1 715 ? -6.582 11.173 -23.120 1.00 94.50 715 GLY A N 1
ATOM 5004 C CA . GLY A 1 715 ? -7.685 11.023 -24.069 1.00 94.50 715 GLY A CA 1
ATOM 5005 C C . GLY A 1 715 ? -8.664 9.922 -23.650 1.00 94.50 715 GLY A C 1
ATOM 5006 O O . GLY A 1 715 ? -9.109 9.902 -22.508 1.00 94.50 715 GLY A O 1
ATOM 5007 N N . THR A 1 716 ? -9.054 9.014 -24.547 1.00 94.94 716 THR A N 1
ATOM 5008 C CA . THR A 1 716 ? -10.140 8.048 -24.290 1.00 94.94 716 THR A CA 1
ATOM 5009 C C . THR A 1 716 ? -9.731 6.614 -24.606 1.00 94.94 716 THR A C 1
ATOM 5011 O O . THR A 1 716 ? -9.453 6.273 -25.757 1.00 94.94 716 THR A O 1
ATOM 5014 N N . LEU A 1 717 ? -9.771 5.762 -23.584 1.00 97.56 717 LEU A N 1
ATOM 5015 C CA . LEU A 1 717 ? -9.641 4.314 -23.665 1.00 97.56 717 LEU A CA 1
ATOM 5016 C C . LEU A 1 717 ? -10.983 3.689 -24.064 1.00 97.56 717 LEU A C 1
ATOM 5018 O O . LEU A 1 717 ? -11.966 3.793 -23.332 1.00 97.56 717 LEU A O 1
ATOM 5022 N N . LYS A 1 718 ? -11.024 3.054 -25.240 1.00 95.50 718 LYS A N 1
ATOM 5023 C CA . LYS A 1 718 ? -12.230 2.445 -25.828 1.00 95.50 718 LYS A CA 1
ATOM 5024 C C . LYS A 1 718 ? -12.327 0.936 -25.618 1.00 95.50 718 LYS A C 1
ATOM 5026 O O . LYS A 1 718 ? -13.409 0.383 -25.778 1.00 95.50 718 LYS A O 1
ATOM 5031 N N . THR A 1 719 ? -11.224 0.275 -25.280 1.00 97.75 719 THR A N 1
ATOM 5032 C CA . THR A 1 719 ? -11.169 -1.172 -25.024 1.00 97.75 719 THR A CA 1
ATOM 5033 C C . THR A 1 719 ? -10.476 -1.449 -23.694 1.00 97.75 719 THR A C 1
ATOM 5035 O O . THR A 1 719 ? -9.935 -0.544 -23.065 1.00 97.75 719 THR A O 1
ATOM 5038 N N . ASN A 1 720 ? -10.499 -2.700 -23.238 1.00 98.06 720 ASN A N 1
ATOM 5039 C CA . ASN A 1 720 ? -9.916 -3.054 -21.949 1.00 98.06 720 ASN A CA 1
ATOM 5040 C C . ASN A 1 720 ? -8.392 -2.861 -21.931 1.00 98.06 720 ASN A C 1
ATOM 5042 O O . ASN A 1 720 ? -7.703 -3.217 -22.887 1.00 98.06 720 ASN A O 1
ATOM 5046 N N . LEU A 1 721 ? -7.876 -2.363 -20.808 1.00 98.12 721 LEU A N 1
ATOM 5047 C CA . LEU A 1 721 ? -6.448 -2.261 -20.511 1.00 98.12 721 LEU A CA 1
ATOM 5048 C C . LEU A 1 721 ? -6.180 -2.887 -19.141 1.00 98.12 721 LEU A C 1
ATOM 5050 O O . LEU A 1 721 ? -6.903 -2.628 -18.180 1.00 98.12 721 LEU A O 1
ATOM 5054 N N . SER A 1 722 ? -5.128 -3.694 -19.039 1.00 97.56 722 SER A N 1
ATOM 5055 C CA . SER A 1 722 ? -4.680 -4.281 -17.775 1.00 97.56 722 SER A CA 1
ATOM 5056 C C . SER A 1 722 ? -3.258 -3.833 -17.462 1.00 97.56 722 SER A C 1
ATOM 5058 O O . SER A 1 722 ? -2.400 -3.883 -18.339 1.00 97.56 722 SER A O 1
ATOM 5060 N N . LEU A 1 723 ? -3.021 -3.398 -16.222 1.00 97.19 723 LEU A N 1
ATOM 5061 C CA . LEU A 1 723 ? -1.699 -3.015 -15.727 1.00 97.19 723 LEU A CA 1
ATOM 5062 C C . LEU A 1 723 ? -1.126 -4.124 -14.815 1.00 97.19 723 LEU A C 1
ATOM 5064 O O . LEU A 1 723 ? -1.869 -4.646 -13.972 1.00 97.19 723 LEU A O 1
ATOM 5068 N N . PRO A 1 724 ? 0.178 -4.443 -14.914 1.00 95.75 724 PRO A N 1
ATOM 5069 C CA . PRO A 1 724 ? 1.140 -3.844 -15.839 1.00 95.75 724 PRO A CA 1
ATOM 5070 C C . PRO A 1 724 ? 0.940 -4.328 -17.285 1.00 95.75 724 PRO A C 1
ATOM 5072 O O . PRO A 1 724 ? 0.631 -5.489 -17.538 1.00 95.75 724 PRO A O 1
ATOM 5075 N N . GLN A 1 725 ? 1.157 -3.418 -18.228 1.00 90.75 725 GLN A N 1
ATOM 5076 C CA . GLN A 1 725 ? 1.096 -3.620 -19.678 1.00 90.75 725 GLN A CA 1
ATOM 5077 C C . GLN A 1 725 ? 2.494 -3.757 -20.310 1.00 90.75 725 GLN A C 1
ATOM 5079 O O . GLN A 1 725 ? 2.611 -3.934 -21.520 1.00 90.75 725 GLN A O 1
ATOM 5084 N N . GLY A 1 726 ? 3.543 -3.651 -19.496 1.00 91.00 726 GLY A N 1
ATOM 5085 C CA . GLY A 1 726 ? 4.965 -3.648 -19.836 1.00 91.00 726 GLY A CA 1
ATOM 5086 C C . GLY A 1 726 ? 5.775 -3.217 -18.608 1.00 91.00 726 GLY A C 1
ATOM 5087 O O . GLY A 1 726 ? 5.212 -3.091 -17.518 1.00 91.00 726 GLY A O 1
ATOM 5088 N N . ASP A 1 727 ? 7.068 -2.959 -18.786 1.00 91.56 727 ASP A N 1
ATOM 5089 C CA . ASP A 1 727 ? 7.954 -2.525 -17.695 1.00 91.56 727 ASP A CA 1
ATOM 5090 C C . ASP A 1 727 ? 7.813 -1.023 -17.384 1.00 91.56 727 ASP A C 1
ATOM 5092 O O . ASP A 1 727 ? 8.144 -0.574 -16.286 1.00 91.56 727 ASP A O 1
ATOM 5096 N N . LEU A 1 728 ? 7.265 -0.238 -18.321 1.00 93.88 728 LEU A N 1
ATOM 5097 C CA . LEU A 1 728 ? 6.930 1.165 -18.081 1.00 93.88 728 LEU A CA 1
ATOM 5098 C C . LEU A 1 728 ? 5.610 1.296 -17.294 1.00 93.88 728 LEU A C 1
ATOM 5100 O O . LEU A 1 728 ? 4.551 0.942 -17.828 1.00 93.88 728 LEU A O 1
ATOM 5104 N N . PRO A 1 729 ? 5.618 1.876 -16.077 1.00 94.44 729 PRO A N 1
ATOM 5105 C CA . PRO A 1 729 ? 4.394 2.170 -15.341 1.00 94.44 729 PRO A CA 1
ATOM 5106 C C . PRO A 1 729 ? 3.528 3.194 -16.083 1.00 94.44 729 PRO A C 1
ATOM 5108 O O . PRO A 1 729 ? 4.021 4.036 -16.840 1.00 94.44 729 PRO A O 1
ATOM 5111 N N . LEU A 1 730 ? 2.218 3.140 -15.844 1.00 96.25 730 LEU A N 1
ATOM 5112 C CA . LEU A 1 730 ? 1.281 4.141 -16.350 1.00 96.25 730 LEU A CA 1
ATOM 5113 C C . LEU A 1 730 ? 1.467 5.477 -15.613 1.00 96.25 730 LEU A C 1
ATOM 5115 O O . LEU A 1 730 ? 1.519 5.514 -14.383 1.00 96.25 730 LEU A O 1
ATOM 5119 N N . ALA A 1 731 ? 1.480 6.580 -16.361 1.00 96.12 731 ALA A N 1
ATOM 5120 C CA . ALA A 1 731 ? 1.402 7.933 -15.818 1.00 96.12 731 ALA A CA 1
ATOM 5121 C C . ALA A 1 731 ? 0.240 8.727 -16.438 1.00 96.12 731 ALA A C 1
ATOM 5123 O O . ALA A 1 731 ? -0.104 8.541 -17.607 1.00 96.12 731 ALA A O 1
ATOM 5124 N N . LEU A 1 732 ? -0.338 9.641 -15.657 1.00 96.75 732 LEU A N 1
ATOM 5125 C CA . LEU A 1 732 ? -1.371 10.587 -16.084 1.00 96.75 732 LEU A CA 1
ATOM 5126 C C . LEU A 1 732 ? -0.770 11.993 -16.082 1.00 96.75 732 LEU A C 1
ATOM 5128 O O . LEU A 1 732 ? -0.484 12.554 -15.025 1.00 96.75 732 LEU A O 1
ATOM 5132 N N . LEU A 1 733 ? -0.534 12.553 -17.263 1.00 90.62 733 LEU A N 1
ATOM 5133 C CA . LEU A 1 733 ? 0.150 13.836 -17.447 1.00 90.62 733 LEU A CA 1
ATOM 5134 C C . LEU A 1 733 ? -0.614 14.696 -18.471 1.00 90.62 733 LEU A C 1
ATOM 5136 O O . LEU A 1 733 ? -1.590 14.243 -19.060 1.00 90.62 733 LEU A O 1
ATOM 5140 N N . ASP A 1 734 ? -0.118 15.910 -18.723 1.00 80.12 734 ASP A N 1
ATOM 5141 C CA . ASP A 1 734 ? -0.506 16.795 -19.842 1.00 80.12 734 ASP A CA 1
ATOM 5142 C C . ASP A 1 734 ? -1.773 17.633 -19.694 1.00 80.12 734 ASP A C 1
ATOM 5144 O O . ASP A 1 734 ? -2.322 18.076 -20.701 1.00 80.12 734 ASP A O 1
ATOM 5148 N N . SER A 1 735 ? -2.218 17.924 -18.471 1.00 85.25 735 SER A N 1
ATOM 5149 C CA . SER A 1 735 ? -3.377 18.813 -18.283 1.00 85.25 735 SER A CA 1
ATOM 5150 C C . SER A 1 735 ? -4.681 18.283 -18.891 1.00 85.25 735 SER A C 1
ATOM 5152 O O . SER A 1 735 ? -5.596 19.061 -19.152 1.00 85.25 735 SER A O 1
ATOM 5154 N N . ASP A 1 736 ? -4.772 16.967 -19.099 1.00 87.06 736 ASP A N 1
ATOM 5155 C CA . ASP A 1 736 ? -5.934 16.289 -19.668 1.00 87.06 736 ASP A CA 1
ATOM 5156 C C . ASP A 1 736 ? -6.250 14.995 -18.901 1.00 87.06 736 ASP A C 1
ATOM 5158 O O . ASP A 1 736 ? -5.424 14.475 -18.146 1.00 87.06 736 ASP A O 1
ATOM 5162 N N . TYR A 1 737 ? -7.461 14.476 -19.079 1.00 94.00 737 TYR A N 1
ATOM 5163 C CA . TYR A 1 737 ? -7.897 13.227 -18.467 1.00 94.00 737 TYR A CA 1
ATOM 5164 C C . TYR A 1 737 ? -7.555 12.026 -19.346 1.00 94.00 737 TYR A C 1
ATOM 5166 O O . TYR A 1 737 ? -7.644 12.070 -20.575 1.00 94.00 737 TYR A O 1
ATOM 5174 N N . LEU A 1 738 ? -7.254 10.899 -18.704 1.00 97.75 738 LEU A N 1
ATOM 5175 C CA . LEU A 1 738 ? -7.517 9.600 -19.312 1.00 97.75 738 LEU A CA 1
ATOM 5176 C C . LEU A 1 738 ? -8.959 9.212 -18.978 1.00 97.75 738 LEU A C 1
ATOM 5178 O O . LEU A 1 738 ? -9.314 9.097 -17.812 1.00 97.75 738 LEU A O 1
ATOM 5182 N N . THR A 1 739 ? -9.788 9.005 -19.994 1.00 97.88 739 THR A N 1
ATOM 5183 C CA . THR A 1 739 ? -11.185 8.585 -19.845 1.00 97.88 739 THR A CA 1
ATOM 5184 C C . THR A 1 739 ? -11.321 7.107 -20.177 1.00 97.88 739 THR A C 1
ATOM 5186 O O . THR A 1 739 ? -11.058 6.704 -21.309 1.00 97.88 739 THR A O 1
ATOM 5189 N N . VAL A 1 740 ? -11.765 6.293 -19.224 1.00 98.50 740 VAL A N 1
ATOM 5190 C CA . VAL A 1 740 ? -12.213 4.917 -19.465 1.00 98.50 740 VAL A CA 1
ATOM 5191 C C . VAL A 1 740 ? -13.646 4.988 -19.979 1.00 98.50 740 VAL A C 1
ATOM 5193 O O . VAL A 1 740 ? -14.554 5.283 -19.207 1.00 98.50 740 VAL A O 1
ATOM 5196 N N . ALA A 1 741 ? -13.850 4.774 -21.279 1.00 97.44 741 ALA A N 1
ATOM 5197 C CA . ALA A 1 741 ? -15.165 4.909 -21.902 1.00 97.44 741 ALA A CA 1
ATOM 5198 C C . ALA A 1 741 ? -16.151 3.831 -21.431 1.00 97.44 741 ALA A C 1
ATOM 5200 O O . ALA A 1 741 ? -15.747 2.738 -21.031 1.00 97.44 741 ALA A O 1
ATOM 5201 N N . ALA A 1 742 ? -17.450 4.103 -21.575 1.00 95.81 742 ALA A N 1
ATOM 5202 C CA . ALA A 1 742 ? -18.497 3.108 -21.357 1.00 95.81 742 ALA A CA 1
ATOM 5203 C C . ALA A 1 742 ? -18.207 1.800 -22.128 1.00 95.81 742 ALA A C 1
ATOM 5205 O O . ALA A 1 742 ? -17.895 1.819 -23.321 1.00 95.81 742 ALA A O 1
ATOM 5206 N N . GLY A 1 743 ? -18.293 0.663 -21.431 1.00 94.81 743 GLY A N 1
ATOM 5207 C CA . GLY A 1 743 ? -17.972 -0.668 -21.964 1.00 94.81 743 GLY A CA 1
ATOM 5208 C C . GLY A 1 743 ? -16.485 -1.056 -21.934 1.00 94.81 743 GLY A C 1
ATOM 5209 O O . GLY A 1 743 ? -16.177 -2.228 -22.140 1.00 94.81 743 GLY A O 1
ATOM 5210 N N . ALA A 1 744 ? -15.571 -0.124 -21.643 1.00 98.19 744 ALA A N 1
ATOM 5211 C CA . ALA A 1 744 ? -14.156 -0.416 -21.423 1.00 98.19 744 ALA A CA 1
ATOM 5212 C C . ALA A 1 744 ? -13.854 -0.630 -19.933 1.00 98.19 744 ALA A C 1
ATOM 5214 O O . ALA A 1 744 ? -14.496 -0.051 -19.055 1.00 98.19 744 ALA A O 1
ATOM 5215 N N . THR A 1 745 ? -12.846 -1.452 -19.648 1.00 98.56 745 THR A N 1
ATOM 5216 C CA . THR A 1 745 ? -12.369 -1.725 -18.289 1.00 98.56 745 THR A CA 1
ATOM 5217 C C . THR A 1 745 ? -10.876 -1.443 -18.160 1.00 98.56 745 THR A C 1
ATOM 5219 O O . THR A 1 745 ? -10.074 -2.000 -18.910 1.00 98.56 745 THR A O 1
ATOM 5222 N N . LEU A 1 746 ? -10.492 -0.625 -17.179 1.00 98.75 746 LEU A N 1
ATOM 5223 C CA . LEU A 1 746 ? -9.114 -0.504 -16.708 1.00 98.75 746 LEU A CA 1
ATOM 5224 C C . LEU A 1 746 ? -8.936 -1.397 -15.475 1.00 98.75 746 LEU A C 1
ATOM 5226 O O . LEU A 1 746 ? -9.545 -1.148 -14.439 1.00 98.75 746 LEU A O 1
ATOM 5230 N N . THR A 1 747 ? -8.114 -2.440 -15.573 1.00 98.50 747 THR A N 1
ATOM 5231 C CA . THR A 1 747 ? -7.814 -3.350 -14.456 1.00 98.50 747 THR A CA 1
ATOM 5232 C C . THR A 1 747 ? -6.393 -3.128 -13.965 1.00 98.50 747 THR A C 1
ATOM 5234 O O . THR A 1 747 ? -5.455 -3.172 -14.757 1.00 98.50 747 THR A O 1
ATOM 5237 N N . ILE A 1 748 ? -6.212 -2.930 -12.660 1.00 98.50 748 ILE A N 1
ATOM 5238 C CA . ILE A 1 748 ? -4.900 -2.646 -12.072 1.00 98.50 748 ILE A CA 1
ATOM 5239 C C . ILE A 1 748 ? -4.563 -3.704 -11.018 1.00 98.50 748 ILE A C 1
ATOM 5241 O O . ILE A 1 748 ? -5.293 -3.876 -10.040 1.00 98.50 748 ILE A O 1
ATOM 5245 N N . ALA A 1 749 ? -3.468 -4.438 -11.235 1.00 97.69 749 ALA A N 1
ATOM 5246 C CA . ALA A 1 749 ? -2.984 -5.469 -10.316 1.00 97.69 749 ALA A CA 1
ATOM 5247 C C . ALA A 1 749 ? -2.385 -4.882 -9.020 1.00 97.69 749 ALA A C 1
ATOM 5249 O O . ALA A 1 749 ? -1.930 -3.741 -9.003 1.00 97.69 749 ALA A O 1
ATOM 5250 N N . ALA A 1 750 ? -2.332 -5.675 -7.943 1.00 96.12 750 ALA A N 1
ATOM 5251 C CA . ALA A 1 750 ? -1.731 -5.280 -6.664 1.00 96.12 750 ALA A CA 1
ATOM 5252 C C . ALA A 1 750 ? -0.299 -4.726 -6.813 1.00 96.12 750 ALA A C 1
ATOM 5254 O O . ALA A 1 750 ? 0.522 -5.286 -7.544 1.00 96.12 750 ALA A O 1
ATOM 5255 N N . GLY A 1 751 ? 0.020 -3.664 -6.068 1.00 94.25 751 GLY A N 1
ATOM 5256 C CA . GLY A 1 751 ? 1.356 -3.057 -6.019 1.00 94.25 751 GLY A CA 1
ATOM 5257 C C . GLY A 1 751 ? 1.711 -2.140 -7.185 1.00 94.25 751 GLY A C 1
ATOM 5258 O O . GLY A 1 751 ? 2.800 -1.568 -7.204 1.00 94.25 751 GLY A O 1
ATOM 5259 N N . GLN A 1 752 ? 0.819 -1.983 -8.164 1.00 96.81 752 GLN A N 1
ATOM 5260 C CA . GLN A 1 752 ? 1.026 -1.029 -9.248 1.00 96.81 752 GLN A CA 1
ATOM 5261 C C . GLN A 1 752 ? 0.880 0.410 -8.738 1.00 96.81 752 GLN A C 1
ATOM 5263 O O . GLN A 1 752 ? 0.017 0.715 -7.912 1.00 96.81 752 GLN A O 1
ATOM 5268 N N . THR A 1 753 ? 1.721 1.300 -9.261 1.00 96.25 753 THR A N 1
ATOM 5269 C CA . THR A 1 753 ? 1.697 2.735 -8.955 1.00 96.25 753 THR A CA 1
ATOM 5270 C C . THR A 1 753 ? 1.400 3.520 -10.225 1.00 96.25 753 THR A C 1
ATOM 5272 O O . THR A 1 753 ? 2.048 3.309 -11.248 1.00 96.25 753 THR A O 1
ATOM 5275 N N . VAL A 1 754 ? 0.442 4.440 -10.146 1.00 97.75 754 VAL A N 1
ATOM 5276 C CA . VAL A 1 754 ? 0.110 5.407 -11.191 1.00 97.75 754 VAL A CA 1
ATOM 5277 C C . VAL A 1 754 ? 0.512 6.795 -10.707 1.00 97.75 754 VAL A C 1
ATOM 5279 O O . VAL A 1 754 ? 0.007 7.291 -9.697 1.00 97.75 754 VAL A O 1
ATOM 5282 N N . LYS A 1 755 ? 1.443 7.419 -11.430 1.00 95.25 755 LYS A N 1
ATOM 5283 C CA . LYS A 1 755 ? 1.948 8.765 -11.133 1.00 95.25 755 LYS A CA 1
ATOM 5284 C C . LYS A 1 755 ? 1.161 9.807 -11.916 1.00 95.25 755 LYS A C 1
ATOM 5286 O O . LYS A 1 755 ? 0.981 9.647 -13.123 1.00 95.25 755 LYS A O 1
ATOM 5291 N N . ALA A 1 756 ? 0.721 10.874 -11.255 1.00 96.38 756 ALA A N 1
ATOM 5292 C CA . ALA A 1 756 ? -0.109 11.899 -11.876 1.00 96.38 756 ALA A CA 1
ATOM 5293 C C . ALA A 1 756 ? 0.381 13.328 -11.596 1.00 96.38 756 ALA A C 1
ATOM 5295 O O . ALA A 1 756 ? 0.868 13.626 -10.505 1.00 96.38 756 ALA A O 1
ATOM 5296 N N . TYR A 1 757 ? 0.246 14.223 -12.579 1.00 94.25 757 TYR A N 1
ATOM 5297 C CA . TYR A 1 757 ? 0.496 15.658 -12.404 1.00 94.25 757 TYR A CA 1
ATOM 5298 C C . TYR A 1 757 ? -0.352 16.499 -13.361 1.00 94.25 757 TYR A C 1
ATOM 5300 O O . TYR A 1 757 ? -0.301 16.307 -14.576 1.00 94.25 757 TYR A O 1
ATOM 5308 N N . GLN A 1 758 ? -1.121 17.434 -12.802 1.00 93.12 758 GLN A N 1
ATOM 5309 C CA . GLN A 1 758 ? -2.091 18.297 -13.480 1.00 93.12 758 GLN A CA 1
ATOM 5310 C C . GLN A 1 758 ? -3.098 17.537 -14.355 1.00 93.12 758 GLN A C 1
ATOM 5312 O O . GLN A 1 758 ? -3.694 18.127 -15.233 1.00 93.12 758 GLN A O 1
ATOM 5317 N N . ALA A 1 759 ? -3.304 16.244 -14.132 1.00 95.00 759 ALA A N 1
ATOM 5318 C CA . ALA A 1 759 ? -4.162 15.372 -14.931 1.00 95.00 759 ALA A CA 1
ATOM 5319 C C . ALA A 1 759 ? -5.106 14.578 -14.018 1.00 95.00 759 ALA A C 1
ATOM 5321 O O . ALA A 1 759 ? -4.978 14.637 -12.795 1.00 95.00 759 ALA A O 1
ATOM 5322 N N . GLY A 1 760 ? -6.038 13.816 -14.587 1.00 96.69 760 GLY A N 1
ATOM 5323 C CA . GLY A 1 760 ? -6.964 12.984 -13.815 1.00 96.69 760 GLY A CA 1
ATOM 5324 C C . GLY A 1 760 ? -7.401 11.722 -14.548 1.00 96.69 760 GLY A C 1
ATOM 5325 O O . GLY A 1 760 ? -7.061 11.504 -15.714 1.00 96.69 760 GLY A O 1
ATOM 5326 N N . LEU A 1 761 ? -8.165 10.884 -13.851 1.00 98.50 761 LEU A N 1
ATOM 5327 C CA . LEU A 1 761 ? -8.786 9.687 -14.414 1.00 98.50 761 LEU A CA 1
ATOM 5328 C C . LEU A 1 761 ? -10.305 9.861 -14.414 1.00 98.50 761 LEU A C 1
ATOM 5330 O O . LEU A 1 761 ? -10.903 10.006 -13.354 1.00 98.50 761 LEU A O 1
ATOM 5334 N N . ALA A 1 762 ? -10.926 9.818 -15.587 1.00 97.81 762 ALA A N 1
ATOM 5335 C CA . ALA A 1 762 ? -12.376 9.796 -15.736 1.00 97.81 762 ALA A CA 1
ATOM 5336 C C . ALA A 1 762 ? -12.840 8.363 -16.036 1.00 97.81 762 ALA A C 1
ATOM 5338 O O . ALA A 1 762 ? -12.231 7.661 -16.842 1.00 97.81 762 ALA A O 1
ATOM 5339 N N . VAL A 1 763 ? -13.911 7.911 -15.391 1.00 98.31 763 VAL A N 1
ATOM 5340 C CA . VAL A 1 763 ? -14.417 6.539 -15.466 1.00 98.31 763 VAL A CA 1
ATOM 5341 C C . VAL A 1 763 ? -15.895 6.574 -15.846 1.00 98.31 763 VAL A C 1
ATOM 5343 O O . VAL A 1 763 ? -16.757 6.829 -15.010 1.00 98.31 763 VAL A O 1
ATOM 5346 N N . GLU A 1 764 ? -16.174 6.307 -17.120 1.00 97.12 764 GLU A N 1
ATOM 5347 C CA . GLU A 1 764 ? -17.521 6.065 -17.661 1.00 97.12 764 GLU A CA 1
ATOM 5348 C C . GLU A 1 764 ? -17.797 4.568 -17.878 1.00 97.12 764 GLU A C 1
ATOM 5350 O O . GLU A 1 764 ? -18.943 4.145 -17.983 1.00 97.12 764 GLU A O 1
ATOM 5355 N N . GLY A 1 765 ? -16.736 3.762 -17.980 1.00 97.94 765 GLY A N 1
ATOM 5356 C CA . GLY A 1 765 ? -16.770 2.300 -17.970 1.00 97.94 765 GLY A CA 1
ATOM 5357 C C . GLY A 1 765 ? -16.482 1.747 -16.577 1.00 97.94 765 GLY A C 1
ATOM 5358 O O . GLY A 1 765 ? -17.135 2.124 -15.611 1.00 97.94 765 GLY A O 1
ATOM 5359 N N . SER A 1 766 ? -15.487 0.866 -16.459 1.00 98.25 766 SER A N 1
ATOM 5360 C CA . SER A 1 766 ? -15.107 0.265 -15.175 1.00 98.25 766 SER A CA 1
ATOM 5361 C C . SER A 1 766 ? -13.629 0.457 -14.837 1.00 98.25 766 SER A C 1
ATOM 5363 O O . SER A 1 766 ? -12.755 0.198 -15.661 1.00 98.25 766 SER A O 1
ATOM 5365 N N . LEU A 1 767 ? -13.337 0.829 -13.593 1.00 98.69 767 LEU A N 1
ATOM 5366 C CA . LEU A 1 767 ? -12.018 0.699 -12.977 1.00 98.69 767 LEU A CA 1
ATOM 5367 C C . LEU A 1 767 ? -12.065 -0.445 -11.959 1.00 98.69 767 LEU A C 1
ATOM 5369 O O . LEU A 1 767 ? -12.823 -0.387 -10.993 1.00 98.69 767 LEU A O 1
ATOM 5373 N N . VAL A 1 768 ? -11.240 -1.468 -12.178 1.00 98.56 768 VAL A N 1
ATOM 5374 C CA . VAL A 1 768 ? -11.129 -2.647 -11.308 1.00 98.56 768 VAL A CA 1
ATOM 5375 C C . VAL A 1 768 ? -9.791 -2.617 -10.591 1.00 98.56 768 VAL A C 1
ATOM 5377 O O . VAL A 1 768 ? -8.736 -2.660 -11.232 1.00 98.56 768 VAL A O 1
ATOM 5380 N N . VAL A 1 769 ? -9.832 -2.564 -9.263 1.00 97.81 769 VAL A N 1
ATOM 5381 C CA . VAL A 1 769 ? -8.641 -2.443 -8.419 1.00 97.81 769 VAL A CA 1
ATOM 5382 C C . VAL A 1 769 ? -8.410 -3.735 -7.640 1.00 97.81 769 VAL A C 1
ATOM 5384 O O . VAL A 1 769 ? -9.185 -4.090 -6.759 1.00 97.81 769 VAL A O 1
ATOM 5387 N N . ASN A 1 770 ? -7.311 -4.431 -7.929 1.00 96.38 770 ASN A N 1
ATOM 5388 C CA . ASN A 1 770 ? -6.985 -5.715 -7.301 1.00 96.38 770 ASN A CA 1
ATOM 5389 C C . ASN A 1 770 ? -5.882 -5.569 -6.239 1.00 96.38 770 ASN A C 1
ATOM 5391 O O . ASN A 1 770 ? -4.939 -6.358 -6.220 1.00 96.38 770 ASN A O 1
ATOM 5395 N N . GLY A 1 771 ? -5.950 -4.528 -5.407 1.00 94.81 771 GLY A N 1
ATOM 5396 C CA . GLY A 1 771 ? -4.980 -4.241 -4.349 1.00 94.81 771 GLY A CA 1
ATOM 5397 C C . GLY A 1 771 ? -5.285 -4.946 -3.024 1.00 94.81 771 GLY A C 1
ATOM 5398 O O . GLY A 1 771 ? -6.352 -5.521 -2.815 1.00 94.81 771 GLY A O 1
ATOM 5399 N N . THR A 1 772 ? -4.333 -4.871 -2.093 1.00 89.44 772 THR A N 1
ATOM 5400 C CA . THR A 1 772 ? -4.501 -5.306 -0.691 1.00 89.44 772 THR A CA 1
ATOM 5401 C C . THR A 1 772 ? -3.883 -4.274 0.249 1.00 89.44 772 THR A C 1
ATOM 5403 O O . THR A 1 772 ? -3.012 -3.518 -0.176 1.00 89.44 772 THR A O 1
ATOM 5406 N N . ALA A 1 773 ? -4.232 -4.286 1.539 1.00 78.50 773 ALA A N 1
ATOM 5407 C CA . ALA A 1 773 ? -3.634 -3.374 2.524 1.00 78.50 773 ALA A CA 1
ATOM 5408 C C . ALA A 1 773 ? -2.089 -3.453 2.596 1.00 78.50 773 ALA A C 1
ATOM 5410 O O . ALA A 1 773 ? -1.430 -2.458 2.881 1.00 78.50 773 ALA A O 1
ATOM 5411 N N . GLY A 1 774 ? -1.497 -4.626 2.330 1.00 84.00 774 GLY A N 1
ATOM 5412 C CA . GLY A 1 774 ? -0.039 -4.814 2.318 1.00 84.00 774 GLY A CA 1
ATOM 5413 C C . GLY A 1 774 ? 0.634 -4.532 0.971 1.00 84.00 774 GLY A C 1
ATOM 5414 O O . GLY A 1 774 ? 1.854 -4.397 0.922 1.00 84.00 774 GLY A O 1
ATOM 5415 N N . ASN A 1 775 ? -0.138 -4.472 -0.116 1.00 92.62 775 ASN A N 1
ATOM 5416 C CA . ASN A 1 775 ? 0.354 -4.216 -1.468 1.00 92.62 775 ASN A CA 1
ATOM 5417 C C . ASN A 1 775 ? -0.718 -3.460 -2.280 1.00 92.62 775 ASN A C 1
ATOM 5419 O O . ASN A 1 775 ? -1.422 -4.072 -3.098 1.00 92.62 775 ASN A O 1
ATOM 5423 N N . PRO A 1 776 ? -0.923 -2.163 -1.994 1.00 96.50 776 PRO A N 1
ATOM 5424 C CA . PRO A 1 776 ? -2.022 -1.397 -2.563 1.00 96.50 776 PRO A CA 1
ATOM 5425 C C . PRO A 1 776 ? -1.775 -1.039 -4.031 1.00 96.50 776 PRO A C 1
ATOM 5427 O O . PRO A 1 776 ? -0.636 -0.960 -4.490 1.00 96.50 776 PRO A O 1
ATOM 5430 N N . VAL A 1 777 ? -2.854 -0.775 -4.765 1.00 98.38 777 VAL A N 1
ATOM 5431 C CA . VAL A 1 777 ? -2.789 -0.014 -6.018 1.00 98.38 777 VAL A CA 1
ATOM 5432 C C . VAL A 1 777 ? -2.758 1.460 -5.656 1.00 98.38 777 VAL A C 1
ATOM 5434 O O . VAL A 1 777 ? -3.682 1.938 -5.006 1.00 98.38 777 VAL A O 1
ATOM 5437 N N . THR A 1 778 ? -1.718 2.185 -6.061 1.00 98.19 778 THR A N 1
ATOM 5438 C CA . THR A 1 778 ? -1.511 3.563 -5.591 1.00 98.19 778 THR A CA 1
ATOM 5439 C C . THR A 1 778 ? -1.595 4.581 -6.719 1.00 98.19 778 THR A C 1
ATOM 5441 O O . THR A 1 778 ? -0.836 4.501 -7.677 1.00 98.19 778 THR A O 1
ATOM 5444 N N . PHE A 1 779 ? -2.468 5.575 -6.572 1.00 98.50 779 PHE A N 1
ATOM 5445 C CA . PHE A 1 779 ? -2.484 6.802 -7.365 1.00 98.50 779 PHE A CA 1
ATOM 5446 C C . PHE A 1 779 ? -1.906 7.935 -6.520 1.00 98.50 779 PHE A C 1
ATOM 5448 O O . PHE A 1 779 ? -2.414 8.231 -5.435 1.00 98.50 779 PHE A O 1
ATOM 5455 N N . THR A 1 780 ? -0.830 8.557 -6.996 1.00 97.69 780 THR A N 1
ATOM 5456 C CA . THR A 1 780 ? -0.130 9.606 -6.244 1.00 97.69 780 THR A CA 1
ATOM 5457 C C . THR A 1 780 ? 0.516 10.640 -7.167 1.00 97.69 780 THR A C 1
ATOM 5459 O O . THR A 1 780 ? 0.612 10.445 -8.383 1.00 97.69 780 THR A O 1
ATOM 5462 N N . SER A 1 781 ? 0.972 11.746 -6.581 1.00 95.75 781 SER A N 1
ATOM 5463 C CA . SER A 1 781 ? 1.690 12.807 -7.286 1.00 95.75 781 SER A CA 1
ATOM 5464 C C . SER A 1 781 ? 2.954 12.276 -7.968 1.00 95.75 781 SER A C 1
ATOM 5466 O O . SER A 1 781 ? 3.671 11.420 -7.438 1.00 95.75 781 SER A O 1
ATOM 5468 N N . LEU A 1 782 ? 3.272 12.839 -9.136 1.00 93.38 782 LEU A N 1
ATOM 5469 C CA . LEU A 1 782 ? 4.558 12.641 -9.807 1.00 93.38 782 LEU A CA 1
ATOM 5470 C C . LEU A 1 782 ? 5.751 12.981 -8.893 1.00 93.38 782 LEU A C 1
ATOM 5472 O O . LEU A 1 782 ? 6.797 12.363 -9.043 1.00 93.38 782 LEU A O 1
ATOM 5476 N N . ARG A 1 783 ? 5.554 13.898 -7.936 1.00 92.81 783 ARG A N 1
ATOM 5477 C CA . ARG A 1 783 ? 6.551 14.391 -6.969 1.00 92.81 783 ARG A CA 1
ATOM 5478 C C . ARG A 1 783 ? 6.654 13.551 -5.689 1.00 92.81 783 ARG A C 1
ATOM 5480 O O . ARG A 1 783 ? 7.346 13.936 -4.757 1.00 92.81 783 ARG A O 1
ATOM 5487 N N . ASP A 1 784 ? 5.868 12.480 -5.564 1.00 94.25 784 ASP A N 1
ATOM 5488 C CA . ASP A 1 784 ? 5.856 11.644 -4.357 1.00 94.25 784 ASP A CA 1
ATOM 5489 C C . ASP A 1 784 ? 6.983 10.606 -4.375 1.00 94.25 784 ASP A C 1
ATOM 5491 O O . ASP A 1 784 ? 6.779 9.462 -4.779 1.00 94.25 784 ASP A O 1
ATOM 5495 N N . ASP A 1 785 ? 8.159 10.973 -3.888 1.00 91.00 785 ASP A N 1
ATOM 5496 C CA . ASP A 1 785 ? 9.319 10.073 -3.873 1.00 91.00 785 ASP A CA 1
ATOM 5497 C C . ASP A 1 785 ? 9.170 8.899 -2.898 1.00 91.00 785 ASP A C 1
ATOM 5499 O O . ASP A 1 785 ? 9.873 7.890 -3.007 1.00 91.00 785 ASP A O 1
ATOM 5503 N N . THR A 1 786 ? 8.227 8.989 -1.953 1.00 91.62 786 THR A N 1
ATOM 5504 C CA . THR A 1 786 ? 8.012 7.945 -0.943 1.00 91.62 786 THR A CA 1
ATOM 5505 C C . THR A 1 786 ? 7.383 6.684 -1.530 1.00 91.62 786 THR A C 1
ATOM 5507 O O . THR A 1 786 ? 7.549 5.599 -0.969 1.00 91.62 786 THR A O 1
ATOM 5510 N N . ILE A 1 787 ? 6.705 6.805 -2.677 1.00 90.00 787 ILE A N 1
ATOM 5511 C CA . ILE A 1 787 ? 6.037 5.708 -3.380 1.00 90.00 787 ILE A CA 1
ATOM 5512 C C . ILE A 1 787 ? 6.513 5.670 -4.831 1.00 90.00 787 ILE A C 1
ATOM 5514 O O . ILE A 1 787 ? 6.325 6.621 -5.580 1.00 90.00 787 ILE A O 1
ATOM 5518 N N . GLY A 1 788 ? 7.101 4.555 -5.265 1.00 81.94 788 GLY A N 1
ATOM 5519 C CA . GLY A 1 788 ? 7.612 4.410 -6.636 1.00 81.94 788 GLY A CA 1
ATOM 5520 C C . GLY A 1 788 ? 8.934 5.144 -6.918 1.00 81.94 788 GLY A C 1
ATOM 5521 O O . GLY A 1 788 ? 9.433 5.041 -8.034 1.00 81.94 788 GLY A O 1
ATOM 5522 N N . GLY A 1 789 ? 9.522 5.821 -5.922 1.00 86.50 789 GLY A N 1
ATOM 5523 C CA . GLY A 1 789 ? 10.779 6.567 -6.043 1.00 86.50 789 GLY A CA 1
ATOM 5524 C C . GLY A 1 789 ? 10.651 7.888 -6.813 1.00 86.50 789 GLY A C 1
ATOM 5525 O O . GLY A 1 789 ? 9.562 8.247 -7.272 1.00 86.50 789 GLY A O 1
ATOM 5526 N N . ASP A 1 790 ? 11.786 8.577 -6.968 1.00 83.50 790 ASP A N 1
ATOM 5527 C CA . ASP A 1 790 ? 11.939 9.847 -7.700 1.00 83.50 790 ASP A CA 1
ATOM 5528 C C . ASP A 1 790 ? 11.617 9.669 -9.192 1.00 83.50 790 ASP A C 1
ATOM 5530 O O . ASP A 1 790 ? 12.454 9.301 -10.021 1.00 83.50 790 ASP A O 1
ATOM 5534 N N . SER A 1 791 ? 10.341 9.860 -9.522 1.00 85.56 791 SER A N 1
ATOM 5535 C CA . SER A 1 791 ? 9.780 9.562 -10.843 1.00 85.56 791 SER A CA 1
ATOM 5536 C C . SER A 1 791 ? 9.995 10.699 -11.844 1.00 85.56 791 SER A C 1
ATOM 5538 O O . SER A 1 791 ? 9.950 10.465 -13.051 1.00 85.56 791 SER A O 1
ATOM 5540 N N . ASN A 1 792 ? 10.219 11.919 -11.355 1.00 83.06 792 ASN A N 1
ATOM 5541 C CA . ASN A 1 792 ? 10.533 13.143 -12.100 1.00 83.06 792 ASN A CA 1
ATOM 5542 C C . ASN A 1 792 ? 12.042 13.400 -12.250 1.00 83.06 792 ASN A C 1
ATOM 5544 O O . ASN A 1 792 ? 12.419 14.302 -13.010 1.00 83.06 792 ASN A O 1
ATOM 5548 N N . SER A 1 793 ? 12.889 12.583 -11.616 1.00 82.44 793 SER A N 1
ATOM 5549 C CA . SER A 1 793 ? 14.350 12.701 -11.608 1.00 82.44 793 SER A CA 1
ATOM 5550 C C . SER A 1 793 ? 14.836 14.072 -11.123 1.00 82.44 793 SER A C 1
ATOM 5552 O O . SER A 1 793 ? 15.772 14.630 -11.711 1.00 82.44 793 SER A O 1
ATOM 5554 N N . ASP A 1 794 ? 14.181 14.649 -10.112 1.00 78.25 794 ASP A N 1
ATOM 5555 C CA . ASP A 1 794 ? 14.621 15.906 -9.492 1.00 78.25 794 ASP A CA 1
ATOM 5556 C C . ASP A 1 794 ? 15.201 15.756 -8.080 1.00 78.25 794 ASP A C 1
ATOM 5558 O O . ASP A 1 794 ? 15.688 16.739 -7.519 1.00 78.25 794 ASP A O 1
ATOM 5562 N N . GLY A 1 795 ? 15.298 14.527 -7.566 1.00 82.44 795 GLY A N 1
ATOM 5563 C CA . GLY A 1 795 ? 15.671 14.241 -6.183 1.00 82.44 795 GLY A CA 1
ATOM 5564 C C . GLY A 1 795 ? 14.681 14.874 -5.206 1.00 82.44 795 GLY A C 1
ATOM 5565 O O . GLY A 1 795 ? 13.537 15.122 -5.543 1.00 82.44 795 GLY A O 1
ATOM 5566 N N . ASP A 1 796 ? 15.144 15.268 -4.020 1.00 81.56 796 ASP A N 1
ATOM 5567 C CA . ASP A 1 796 ? 14.268 15.880 -3.006 1.00 81.56 796 ASP A CA 1
ATOM 5568 C C . ASP A 1 796 ? 13.910 17.364 -3.303 1.00 81.56 796 ASP A C 1
ATOM 5570 O O . ASP A 1 796 ? 13.586 18.131 -2.391 1.00 81.56 796 ASP A O 1
ATOM 5574 N N . VAL A 1 797 ? 14.051 17.831 -4.555 1.00 84.31 797 VAL A N 1
ATOM 5575 C CA . VAL A 1 797 ? 13.839 19.246 -4.927 1.00 84.31 797 VAL A CA 1
ATOM 5576 C C . VAL A 1 797 ? 12.366 19.619 -4.841 1.00 84.31 797 VAL A C 1
ATOM 5578 O O . VAL A 1 797 ? 12.034 20.726 -4.403 1.00 84.31 797 VAL A O 1
ATOM 5581 N N . THR A 1 798 ? 11.482 18.721 -5.268 1.00 85.62 798 THR A N 1
ATOM 5582 C CA . THR A 1 798 ? 10.040 18.910 -5.143 1.00 85.62 798 THR A CA 1
ATOM 5583 C C . THR A 1 798 ? 9.465 17.953 -4.108 1.00 85.62 798 THR A C 1
ATOM 5585 O O . THR A 1 798 ? 10.003 16.888 -3.849 1.00 85.62 798 THR A O 1
ATOM 5588 N N . THR A 1 799 ? 8.377 18.361 -3.458 1.00 90.56 799 THR A N 1
ATOM 5589 C CA . THR A 1 799 ? 7.639 17.505 -2.520 1.00 90.56 799 THR A CA 1
ATOM 5590 C C . THR A 1 799 ? 6.187 17.425 -2.969 1.00 90.56 799 THR A C 1
ATOM 5592 O O . THR A 1 799 ? 5.687 18.398 -3.550 1.00 90.56 799 THR A O 1
ATOM 5595 N N . PRO A 1 800 ? 5.499 16.296 -2.733 1.00 94.44 800 PRO A N 1
ATOM 5596 C CA . PRO A 1 800 ? 4.125 16.137 -3.175 1.00 94.44 800 PRO A CA 1
ATOM 5597 C C . PRO A 1 800 ? 3.216 17.091 -2.403 1.00 94.44 800 PRO A C 1
ATOM 5599 O O . PRO A 1 800 ? 3.323 17.225 -1.182 1.00 94.44 800 PRO A O 1
ATOM 5602 N N . GLN A 1 801 ? 2.323 17.759 -3.125 1.00 94.19 801 GLN A N 1
ATOM 5603 C CA . GLN A 1 801 ? 1.358 18.691 -2.555 1.00 94.19 801 GLN A CA 1
ATOM 5604 C C . GLN A 1 801 ? -0.064 18.231 -2.873 1.00 94.19 801 GLN A C 1
ATOM 5606 O O . GLN A 1 801 ? -0.323 17.780 -3.993 1.00 94.19 801 GLN A O 1
ATOM 5611 N N . PRO A 1 802 ? -1.011 18.368 -1.926 1.00 94.00 802 PRO A N 1
ATOM 5612 C CA . PRO A 1 802 ? -2.425 18.246 -2.241 1.00 94.00 802 PRO A CA 1
ATOM 5613 C C . PRO A 1 802 ? -2.775 19.086 -3.477 1.00 94.00 802 PRO A C 1
ATOM 5615 O O . PRO A 1 802 ? -2.411 20.260 -3.558 1.00 94.00 802 PRO A O 1
ATOM 5618 N N . GLY A 1 803 ? -3.506 18.501 -4.427 1.00 94.06 803 GLY A N 1
ATOM 5619 C CA . GLY A 1 803 ? -3.922 19.181 -5.656 1.00 94.06 803 GLY A CA 1
ATOM 5620 C C . GLY A 1 803 ? -2.904 19.131 -6.795 1.00 94.06 803 GLY A C 1
ATOM 5621 O O . GLY A 1 803 ? -3.134 19.755 -7.830 1.00 94.06 803 GLY A O 1
ATOM 5622 N N . ASP A 1 804 ? -1.816 18.369 -6.650 1.00 94.81 804 ASP A N 1
ATOM 5623 C CA . ASP A 1 804 ? -0.864 18.124 -7.738 1.00 94.81 804 ASP A CA 1
ATOM 5624 C C . ASP A 1 804 ? -1.532 17.462 -8.957 1.00 94.81 804 ASP A C 1
ATOM 5626 O O . ASP A 1 804 ? -1.042 17.616 -10.072 1.00 94.81 804 ASP A O 1
ATOM 5630 N N . TRP A 1 805 ? -2.645 16.744 -8.776 1.00 96.88 805 TRP A N 1
ATOM 5631 C CA . TRP A 1 805 ? -3.436 16.114 -9.839 1.00 96.88 805 TRP A CA 1
ATOM 5632 C C . TRP A 1 805 ? -4.932 16.123 -9.492 1.00 96.88 805 TRP A C 1
ATOM 5634 O O . TRP A 1 805 ? -5.294 16.318 -8.337 1.00 96.88 805 TRP A O 1
ATOM 5644 N N . TYR A 1 806 ? -5.820 15.944 -10.470 1.00 95.94 806 TYR A N 1
ATOM 5645 C CA . TYR A 1 806 ? -7.246 16.245 -10.301 1.00 95.94 806 TYR A CA 1
ATOM 5646 C C . TYR A 1 806 ? -8.034 15.222 -9.479 1.00 95.94 806 TYR A C 1
ATOM 5648 O O . TYR A 1 806 ? -8.969 15.621 -8.786 1.00 95.94 806 TYR A O 1
ATOM 5656 N N . GLY A 1 807 ? -7.653 13.943 -9.521 1.00 97.12 807 GLY A N 1
ATOM 5657 C CA . GLY A 1 807 ? -8.384 12.858 -8.866 1.00 97.12 807 GLY A CA 1
ATOM 5658 C C . GLY A 1 807 ? -8.960 11.818 -9.816 1.00 97.12 807 GLY A C 1
ATOM 5659 O O . GLY A 1 807 ? -8.644 11.781 -11.012 1.00 97.12 807 GLY A O 1
ATOM 5660 N N . ILE A 1 808 ? -9.817 10.964 -9.254 1.00 98.44 808 ILE A N 1
ATOM 5661 C CA . ILE A 1 808 ? -10.611 9.977 -9.991 1.00 98.44 808 ILE A CA 1
ATOM 5662 C C . ILE A 1 808 ? -12.064 10.456 -10.036 1.00 98.44 808 ILE A C 1
ATOM 5664 O O . ILE A 1 808 ? -12.672 10.701 -8.999 1.00 98.44 808 ILE A O 1
ATOM 5668 N N . THR A 1 809 ? -12.647 10.559 -11.226 1.00 96.88 809 THR A N 1
ATOM 5669 C CA . THR A 1 809 ? -14.040 10.975 -11.427 1.00 96.88 809 THR A CA 1
ATOM 5670 C C . THR A 1 809 ? -14.831 9.858 -12.090 1.00 96.88 809 THR A C 1
ATOM 5672 O O . THR A 1 809 ? -14.446 9.371 -13.145 1.00 96.88 809 THR A O 1
ATOM 5675 N N . ILE A 1 810 ? -15.953 9.468 -11.495 1.00 96.38 810 ILE A N 1
ATOM 5676 C CA . ILE A 1 810 ? -16.871 8.440 -11.986 1.00 96.38 810 ILE A CA 1
ATOM 5677 C C . ILE A 1 810 ? -18.143 9.126 -12.473 1.00 96.38 810 ILE A C 1
ATOM 5679 O O . ILE A 1 810 ? -18.817 9.817 -11.702 1.00 96.38 810 ILE A O 1
ATOM 5683 N N . SER A 1 811 ? -18.503 8.923 -13.734 1.00 92.56 811 SER A N 1
ATOM 5684 C CA . SER A 1 811 ? -19.625 9.611 -14.382 1.00 92.56 811 SER A CA 1
ATOM 5685 C C . SER A 1 811 ? -20.351 8.702 -15.366 1.00 92.56 811 SER A C 1
ATOM 5687 O O . SER A 1 811 ? -19.838 7.652 -15.731 1.00 92.56 811 SER A O 1
ATOM 5689 N N . ASN A 1 812 ? -21.528 9.122 -15.841 1.00 89.00 812 ASN A N 1
ATOM 5690 C CA . ASN A 1 812 ? -22.242 8.478 -16.952 1.00 89.00 812 ASN A CA 1
ATOM 5691 C C . ASN A 1 812 ? -22.494 6.965 -16.760 1.00 89.00 812 ASN A C 1
ATOM 5693 O O . ASN A 1 812 ? -22.444 6.205 -17.724 1.00 89.00 812 ASN A O 1
ATOM 5697 N N . GLY A 1 813 ? -22.765 6.526 -15.525 1.00 88.38 813 GLY A N 1
ATOM 5698 C CA . GLY A 1 813 ? -22.999 5.112 -15.205 1.00 88.38 813 GLY A CA 1
ATOM 5699 C C . GLY A 1 813 ? -21.734 4.282 -14.961 1.00 88.38 813 GLY A C 1
ATOM 5700 O O . GLY A 1 813 ? -21.823 3.059 -14.875 1.00 88.38 813 GLY A O 1
ATOM 5701 N N . GLY A 1 814 ? -20.563 4.920 -14.875 1.00 95.81 814 GLY A N 1
ATOM 5702 C CA . GLY A 1 814 ? -19.299 4.238 -14.623 1.00 95.81 814 GLY A CA 1
ATOM 5703 C C . GLY A 1 814 ? -19.206 3.613 -13.228 1.00 95.81 814 GLY A C 1
ATOM 5704 O O . GLY A 1 814 ? -19.929 3.986 -12.302 1.00 95.81 814 GLY A O 1
ATOM 5705 N N . SER A 1 815 ? -18.270 2.678 -13.063 1.00 96.81 815 SER A N 1
ATOM 5706 C CA . SER A 1 815 ? -18.038 1.976 -11.799 1.00 96.81 815 SER A CA 1
ATOM 5707 C C . SER A 1 815 ? -16.567 1.932 -11.400 1.00 96.81 815 SER A C 1
ATOM 5709 O O . SER A 1 815 ? -15.708 1.609 -1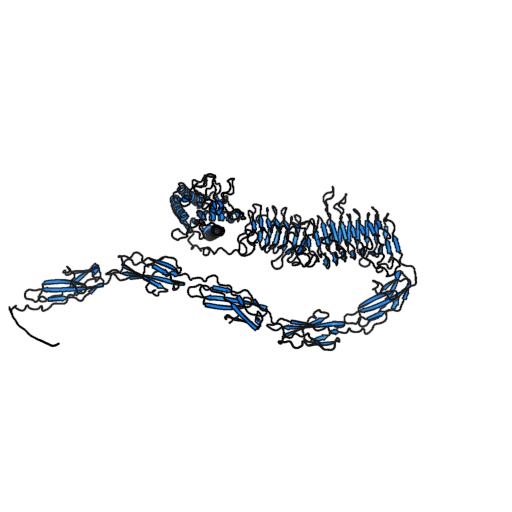2.219 1.00 96.81 815 SER A O 1
ATOM 5711 N N . VAL A 1 816 ? -16.277 2.151 -10.122 1.00 98.25 816 VAL A N 1
ATOM 5712 C CA . VAL A 1 816 ? -14.982 1.838 -9.503 1.00 98.25 816 VAL A CA 1
ATOM 5713 C C . VAL A 1 816 ? -15.225 0.783 -8.435 1.00 98.25 816 VAL A C 1
ATOM 5715 O O . VAL A 1 816 ? -15.980 1.031 -7.497 1.00 98.25 816 VAL A O 1
ATOM 5718 N N . HIS A 1 817 ? -14.592 -0.384 -8.556 1.00 96.56 817 HIS A N 1
ATOM 5719 C CA . HIS A 1 817 ? -14.749 -1.453 -7.573 1.00 96.56 817 HIS A CA 1
ATOM 5720 C C . HIS A 1 817 ? -13.460 -2.238 -7.318 1.00 96.56 817 HIS A C 1
ATOM 5722 O O . HIS A 1 817 ? -12.578 -2.320 -8.179 1.00 96.56 817 HIS A O 1
ATOM 5728 N N . GLY A 1 818 ? -13.358 -2.830 -6.127 1.00 96.06 818 GLY A N 1
ATOM 5729 C CA . GLY A 1 818 ? -12.229 -3.667 -5.731 1.00 96.06 818 GLY A CA 1
ATOM 5730 C C . GLY A 1 818 ? -11.748 -3.411 -4.305 1.00 96.06 818 GLY A C 1
ATOM 5731 O O . GLY A 1 818 ? -12.499 -2.930 -3.459 1.00 96.06 818 GLY A O 1
ATOM 5732 N N . SER A 1 819 ? -10.486 -3.737 -4.037 1.00 96.06 819 SER A N 1
ATOM 5733 C CA . SER A 1 819 ? -9.875 -3.570 -2.714 1.00 96.06 819 SER A CA 1
ATOM 5734 C C . SER A 1 819 ? -8.483 -2.949 -2.786 1.00 96.06 819 SER A C 1
ATOM 5736 O O . SER A 1 819 ? -7.805 -3.044 -3.811 1.00 96.06 819 SER A O 1
ATOM 5738 N N . GLY A 1 820 ? -8.024 -2.336 -1.692 1.00 95.50 820 GLY A N 1
ATOM 5739 C CA . GLY A 1 820 ? -6.640 -1.871 -1.561 1.00 95.50 820 GLY A CA 1
ATOM 5740 C C . GLY A 1 820 ? -6.244 -0.744 -2.516 1.00 95.50 820 GLY A C 1
ATOM 5741 O O . GLY A 1 820 ? -5.102 -0.730 -2.979 1.00 95.50 820 GLY A O 1
ATOM 5742 N N . LEU A 1 821 ? -7.160 0.171 -2.847 1.00 98.38 821 LEU A N 1
ATOM 5743 C CA . LEU A 1 821 ? -6.847 1.397 -3.587 1.00 98.38 821 LEU A CA 1
ATOM 5744 C C . LEU A 1 821 ? -6.270 2.447 -2.629 1.00 98.38 821 LEU A C 1
ATOM 5746 O O . LEU A 1 821 ? -6.850 2.682 -1.582 1.00 98.38 821 LEU A O 1
ATOM 5750 N N . SER A 1 822 ? -5.184 3.126 -2.989 1.00 98.00 822 SER A N 1
ATOM 5751 C CA . SER A 1 822 ? -4.630 4.266 -2.248 1.00 98.00 822 SER A CA 1
ATOM 5752 C C . SER A 1 822 ? -4.581 5.499 -3.149 1.00 98.00 822 SER A C 1
ATOM 5754 O O . SER A 1 822 ? -3.829 5.513 -4.120 1.00 98.00 822 SER A O 1
ATOM 5756 N N . VAL A 1 823 ? -5.334 6.548 -2.821 1.00 98.38 823 VAL A N 1
ATOM 5757 C CA . VAL A 1 823 ? -5.378 7.822 -3.560 1.00 98.38 823 VAL A CA 1
ATOM 5758 C C . VAL A 1 823 ? -4.793 8.932 -2.692 1.00 98.38 823 VAL A C 1
ATOM 5760 O O . VAL A 1 823 ? -5.275 9.168 -1.586 1.00 98.38 823 VAL A O 1
ATOM 5763 N N . ARG A 1 824 ? -3.748 9.616 -3.170 1.00 97.62 824 ARG A N 1
ATOM 5764 C CA . ARG A 1 824 ? -3.028 10.635 -2.386 1.00 97.62 824 ARG A CA 1
ATOM 5765 C C . ARG A 1 824 ? -2.754 11.893 -3.201 1.00 97.62 824 ARG A C 1
ATOM 5767 O O . ARG A 1 824 ? -2.509 11.802 -4.403 1.00 97.62 824 ARG A O 1
ATOM 5774 N N . TYR A 1 825 ? -2.736 13.054 -2.546 1.00 97.12 825 TYR A N 1
ATOM 5775 C CA . TYR A 1 825 ? -2.312 14.338 -3.134 1.00 97.12 825 TYR A CA 1
ATOM 5776 C C . TYR A 1 825 ? -3.183 14.860 -4.291 1.00 97.12 825 TYR A C 1
ATOM 5778 O O . TYR A 1 825 ? -2.751 15.706 -5.074 1.00 97.12 825 TYR A O 1
ATOM 5786 N N . ALA A 1 826 ? -4.420 14.377 -4.407 1.00 97.19 826 ALA A N 1
ATOM 5787 C CA . ALA A 1 826 ? -5.362 14.812 -5.436 1.00 97.19 826 ALA A CA 1
ATOM 5788 C C . ALA A 1 826 ? -6.082 16.123 -5.059 1.00 97.19 826 ALA A C 1
ATOM 5790 O O . ALA A 1 826 ? -6.130 16.503 -3.887 1.00 97.19 826 ALA A O 1
ATOM 5791 N N . SER A 1 827 ? -6.683 16.815 -6.030 1.00 94.50 827 SER A N 1
ATOM 5792 C CA . SER A 1 827 ? -7.567 17.954 -5.759 1.00 94.50 827 SER A CA 1
ATOM 5793 C C . SER A 1 827 ? -8.849 17.483 -5.070 1.00 94.50 827 SER A C 1
ATOM 5795 O O . SER A 1 827 ? -9.205 17.976 -3.995 1.00 94.50 827 SER A O 1
ATOM 5797 N N . TYR A 1 828 ? -9.479 16.477 -5.677 1.00 93.31 828 TYR A N 1
ATOM 5798 C CA . TYR A 1 828 ? -10.547 15.649 -5.127 1.00 93.31 828 TYR A CA 1
ATOM 5799 C C . TYR A 1 828 ? -10.054 14.205 -5.147 1.00 93.31 828 TYR A C 1
ATOM 5801 O O . TYR A 1 828 ? -9.431 13.803 -6.122 1.00 93.31 828 TYR A O 1
ATOM 5809 N N . GLY A 1 829 ? -10.275 13.416 -4.099 1.00 96.38 829 GLY A N 1
ATOM 5810 C CA . GLY A 1 829 ? -9.803 12.029 -4.098 1.00 96.38 829 GLY A CA 1
ATOM 5811 C C . GLY A 1 829 ? -10.559 11.174 -5.117 1.00 96.38 829 GLY A C 1
ATOM 5812 O O . GLY A 1 829 ? -10.022 10.815 -6.169 1.00 96.38 829 GLY A O 1
ATOM 5813 N N . ILE A 1 830 ? -11.822 10.872 -4.809 1.00 97.19 830 ILE A N 1
ATOM 5814 C CA . ILE A 1 830 ? -12.746 10.177 -5.710 1.00 97.19 830 ILE A CA 1
ATOM 5815 C C . ILE A 1 830 ? -14.072 10.936 -5.749 1.00 97.19 830 ILE A C 1
ATOM 5817 O O . ILE A 1 830 ? -14.698 11.168 -4.715 1.00 97.19 830 ILE A O 1
ATOM 5821 N N . THR A 1 831 ? -14.522 11.289 -6.948 1.00 94.44 831 THR A N 1
ATOM 5822 C CA . THR A 1 831 ? -15.823 11.916 -7.187 1.00 94.44 831 THR A CA 1
ATOM 5823 C C . THR A 1 831 ? -16.741 10.930 -7.895 1.00 94.44 831 THR A C 1
ATOM 5825 O O . THR A 1 831 ? -16.430 10.498 -8.999 1.00 94.44 831 THR A O 1
ATOM 5828 N N . ALA A 1 832 ? -17.882 10.594 -7.302 1.00 92.19 832 ALA A N 1
ATOM 5829 C CA . ALA A 1 832 ? -18.917 9.755 -7.892 1.00 92.19 832 ALA A CA 1
ATOM 5830 C C . ALA A 1 832 ? -20.163 10.596 -8.219 1.00 92.19 832 ALA A C 1
ATOM 5832 O O . ALA A 1 832 ? -20.867 11.077 -7.327 1.00 92.19 832 ALA A O 1
ATOM 5833 N N . GLY A 1 833 ? -20.413 10.799 -9.515 1.00 84.56 833 GLY A N 1
ATOM 5834 C CA . GLY A 1 833 ? -21.583 11.508 -10.038 1.00 84.56 833 GLY A CA 1
ATOM 5835 C C . GLY A 1 833 ? -22.876 10.683 -10.018 1.00 84.56 833 GLY A C 1
ATOM 5836 O O . GLY A 1 833 ? -22.927 9.577 -9.484 1.00 84.56 833 GLY A O 1
ATOM 5837 N N . GLN A 1 834 ? -23.934 11.225 -10.630 1.00 80.00 834 GLN A N 1
ATOM 5838 C CA . GLN A 1 834 ? -25.226 10.539 -10.745 1.00 80.00 834 GLN A CA 1
ATOM 5839 C C . GLN A 1 834 ? -25.100 9.212 -11.499 1.00 80.00 834 GLN A C 1
ATOM 5841 O O . GLN A 1 834 ? -24.448 9.152 -12.542 1.00 80.00 834 GLN A O 1
ATOM 5846 N N . THR A 1 835 ? -25.786 8.175 -11.010 1.00 80.38 835 THR A N 1
ATOM 5847 C CA . THR A 1 835 ? -25.837 6.810 -11.572 1.00 80.38 835 THR A CA 1
ATOM 5848 C C . THR A 1 835 ? -24.512 6.038 -11.551 1.00 80.38 835 THR A C 1
ATOM 5850 O O . THR A 1 835 ? -24.445 4.948 -12.107 1.00 80.38 835 THR A O 1
ATOM 5853 N N . SER A 1 836 ? -23.475 6.573 -10.904 1.00 89.81 836 SER A N 1
ATOM 5854 C CA . SER A 1 836 ? -22.169 5.922 -10.766 1.00 89.81 836 SER A CA 1
ATOM 5855 C C . SER A 1 836 ? -22.159 4.874 -9.646 1.00 89.81 836 SER A C 1
ATOM 5857 O O . SER A 1 836 ? -22.924 4.978 -8.690 1.00 89.81 836 SER A O 1
ATOM 5859 N N . SER A 1 837 ? -21.250 3.903 -9.722 1.00 91.56 837 SER A N 1
ATOM 5860 C CA . SER A 1 837 ? -21.044 2.891 -8.676 1.00 91.56 837 SER A CA 1
ATOM 5861 C C . SER A 1 837 ? -19.651 3.011 -8.056 1.00 91.56 837 SER A C 1
ATOM 5863 O O . SER A 1 837 ? -18.650 3.058 -8.776 1.00 91.56 837 SER A O 1
ATOM 5865 N N . LEU A 1 838 ? -19.563 3.062 -6.728 1.00 95.19 838 LEU A N 1
ATOM 5866 C CA . LEU A 1 838 ? -18.298 3.089 -5.988 1.00 95.19 838 LEU A CA 1
ATOM 5867 C C . LEU A 1 838 ? -18.323 2.005 -4.912 1.00 95.19 838 LEU A C 1
ATOM 5869 O O . LEU A 1 838 ? -19.085 2.121 -3.965 1.00 95.19 838 LEU A O 1
ATOM 5873 N N . GLN A 1 839 ? -17.504 0.964 -5.049 1.00 96.12 839 GLN A N 1
ATOM 5874 C CA . GLN A 1 839 ? -17.503 -0.200 -4.153 1.00 96.12 839 GLN A CA 1
ATOM 5875 C C . GLN A 1 839 ? -16.071 -0.600 -3.791 1.00 96.12 839 GLN A C 1
ATOM 5877 O O . GLN A 1 839 ? -15.461 -1.449 -4.446 1.00 96.12 839 GLN A O 1
ATOM 5882 N N . LEU A 1 840 ? -15.508 0.042 -2.768 1.00 97.31 840 LEU A N 1
ATOM 5883 C CA . LEU A 1 840 ? -14.108 -0.145 -2.380 1.00 97.31 840 LEU A CA 1
ATOM 5884 C C . LEU A 1 840 ? -13.968 -0.615 -0.935 1.00 97.31 840 LEU A C 1
ATOM 5886 O O . LEU A 1 840 ? -14.534 -0.011 -0.029 1.00 97.31 840 LEU A O 1
ATOM 5890 N N . SER A 1 841 ? -13.156 -1.649 -0.714 1.00 93.69 841 SER A N 1
ATOM 5891 C CA . SER A 1 841 ? -12.741 -2.095 0.624 1.00 93.69 841 SER A CA 1
ATOM 5892 C C . SER A 1 841 ? -11.235 -1.946 0.837 1.00 93.69 841 SER A C 1
ATOM 5894 O O . SER A 1 841 ? -10.471 -1.826 -0.124 1.00 93.69 841 SER A O 1
ATOM 5896 N N . ASP A 1 842 ? -10.781 -1.943 2.092 1.00 92.56 842 ASP A N 1
ATOM 5897 C CA . ASP A 1 842 ? -9.360 -1.831 2.464 1.00 92.56 842 ASP A CA 1
ATOM 5898 C C . ASP A 1 842 ? -8.617 -0.682 1.753 1.00 92.56 842 ASP A C 1
ATOM 5900 O O . ASP A 1 842 ? -7.431 -0.795 1.441 1.00 92.56 842 ASP A O 1
ATOM 5904 N N . SER A 1 843 ? -9.330 0.397 1.424 1.00 96.69 843 SER A N 1
ATOM 5905 C CA . SER A 1 843 ? -8.851 1.461 0.539 1.00 96.69 843 SER A CA 1
ATOM 5906 C C . SER A 1 843 ? -8.613 2.758 1.305 1.00 96.69 843 SER A C 1
ATOM 5908 O O . SER A 1 843 ? -9.262 3.025 2.305 1.00 96.69 843 SER A O 1
ATOM 5910 N N . GLY A 1 844 ? -7.668 3.573 0.853 1.00 95.50 844 GLY A N 1
ATOM 5911 C CA . GLY A 1 844 ? -7.274 4.821 1.490 1.00 95.50 844 GLY A CA 1
ATOM 5912 C C . GLY A 1 844 ? -7.418 6.019 0.563 1.00 95.50 844 GLY A C 1
ATOM 5913 O O . GLY A 1 844 ? -6.990 5.964 -0.591 1.00 95.50 844 GLY A O 1
ATOM 5914 N N . VAL A 1 845 ? -7.951 7.124 1.076 1.00 97.38 845 VAL A N 1
ATOM 5915 C CA . VAL A 1 845 ? -7.861 8.437 0.425 1.00 97.38 845 VAL A CA 1
ATOM 5916 C C . VAL A 1 845 ? -7.270 9.438 1.410 1.00 97.38 845 VAL A C 1
ATOM 5918 O O . VAL A 1 845 ? -7.745 9.548 2.542 1.00 97.38 845 VAL A O 1
ATOM 5921 N N . SER A 1 846 ? -6.220 10.155 1.003 1.00 94.81 846 SER A N 1
ATOM 5922 C CA . SER A 1 846 ? -5.577 11.132 1.880 1.00 94.81 846 SER A CA 1
ATOM 5923 C C . SER A 1 846 ? -5.001 12.357 1.179 1.00 94.81 846 SER A C 1
ATOM 5925 O O . SER A 1 846 ? -4.706 12.347 -0.018 1.00 94.81 846 SER A O 1
ATOM 5927 N N . SER A 1 847 ? -4.740 13.394 1.976 1.00 94.06 847 SER A N 1
ATOM 5928 C CA . SER A 1 847 ? -3.928 14.554 1.587 1.00 94.06 847 SER A CA 1
ATOM 5929 C C . SER A 1 847 ? -4.504 15.287 0.369 1.00 94.06 847 SER A C 1
ATOM 5931 O O . SER A 1 847 ? -3.785 15.569 -0.586 1.00 94.06 847 SER A O 1
ATOM 5933 N N . THR A 1 848 ? -5.811 15.557 0.368 1.00 91.88 848 THR A N 1
ATOM 5934 C CA . THR A 1 848 ? -6.502 16.243 -0.738 1.00 91.88 848 THR A CA 1
ATOM 5935 C C . THR A 1 848 ? -6.721 17.723 -0.439 1.00 91.88 848 THR A C 1
ATOM 5937 O O . THR A 1 848 ? -6.910 18.084 0.719 1.00 91.88 848 THR A O 1
ATOM 5940 N N . THR A 1 849 ? -6.765 18.595 -1.456 1.00 88.62 849 THR A N 1
ATOM 5941 C CA . THR A 1 849 ? -7.069 20.029 -1.219 1.00 88.62 849 THR A CA 1
ATOM 5942 C C . THR A 1 849 ? -8.521 20.288 -0.849 1.00 88.62 849 THR A C 1
ATOM 5944 O O . THR A 1 849 ? -8.813 21.319 -0.256 1.00 88.62 849 THR A O 1
ATOM 5947 N N . SER A 1 850 ? -9.434 19.407 -1.262 1.00 85.06 850 SER A N 1
ATOM 5948 C CA . SER A 1 850 ? -10.867 19.550 -1.013 1.00 85.06 850 SER A CA 1
ATOM 5949 C C . SER A 1 850 ? -11.421 18.282 -0.356 1.00 85.06 850 SER A C 1
ATOM 5951 O O . SER A 1 850 ? -11.074 17.979 0.787 1.00 85.06 850 SER A O 1
ATOM 5953 N N . ARG A 1 851 ? -12.280 17.539 -1.060 1.00 89.56 851 ARG A N 1
ATOM 5954 C CA . ARG A 1 851 ? -12.960 16.343 -0.554 1.00 89.56 851 ARG A CA 1
ATOM 5955 C C . ARG A 1 851 ? -12.152 15.088 -0.864 1.00 89.56 851 ARG A C 1
ATOM 5957 O O . ARG A 1 851 ? -11.752 14.885 -2.013 1.00 89.56 851 ARG A O 1
ATOM 5964 N N . CYS A 1 852 ? -11.983 14.221 0.130 1.00 93.94 852 CYS A N 1
ATOM 5965 C CA . CYS A 1 852 ? -11.478 12.872 -0.102 1.00 93.94 852 CYS A CA 1
ATOM 5966 C C . CYS A 1 852 ? -12.479 12.083 -0.964 1.00 93.94 852 CYS A C 1
ATOM 5968 O O . CYS A 1 852 ? -12.111 11.570 -2.019 1.00 93.94 852 CYS A O 1
ATOM 5970 N N . LEU A 1 853 ? -13.751 12.048 -0.567 1.00 93.75 853 LEU A N 1
ATOM 5971 C CA . LEU A 1 853 ? -14.835 11.412 -1.314 1.00 93.75 853 LEU A CA 1
ATOM 5972 C C . LEU A 1 853 ? -15.972 12.414 -1.548 1.00 93.75 853 LEU A C 1
ATOM 5974 O O . LEU A 1 853 ? -16.451 13.044 -0.606 1.00 93.75 853 LEU A O 1
ATOM 5978 N N . ASP A 1 854 ? -16.399 12.560 -2.801 1.00 91.69 854 ASP A N 1
ATOM 5979 C CA . ASP A 1 854 ? -17.518 13.419 -3.208 1.00 91.69 854 ASP A CA 1
ATOM 5980 C C . ASP A 1 854 ? -18.565 12.593 -3.966 1.00 91.69 854 ASP A C 1
ATOM 5982 O O . ASP A 1 854 ? -18.346 12.196 -5.109 1.00 91.69 854 ASP A O 1
ATOM 5986 N N . VAL A 1 855 ? -19.684 12.285 -3.316 1.00 88.38 855 VAL A N 1
ATOM 5987 C CA . VAL A 1 855 ? -20.679 11.303 -3.755 1.00 88.38 855 VAL A CA 1
ATOM 5988 C C . VAL A 1 855 ? -22.014 12.009 -3.994 1.00 88.38 855 VAL A C 1
ATOM 5990 O O . VAL A 1 855 ? -22.828 12.171 -3.094 1.00 88.38 855 VAL A O 1
ATOM 5993 N N . THR A 1 856 ? -22.262 12.463 -5.221 1.00 80.06 856 THR A N 1
ATOM 5994 C CA . THR A 1 856 ? -23.417 13.331 -5.546 1.00 80.06 856 THR A CA 1
ATOM 5995 C C . THR A 1 856 ? -24.611 12.597 -6.164 1.00 80.06 856 THR A C 1
ATOM 5997 O O . THR A 1 856 ? -25.662 13.198 -6.387 1.00 80.06 856 THR A O 1
ATOM 6000 N N . GLY A 1 857 ? -24.491 11.292 -6.416 1.00 67.31 857 GLY A N 1
ATOM 6001 C CA . GLY A 1 857 ? -25.605 10.468 -6.890 1.00 67.31 857 GLY A CA 1
ATOM 6002 C C . GLY A 1 857 ? -25.220 9.026 -7.202 1.00 67.31 857 GLY A C 1
ATOM 6003 O O . GLY A 1 857 ? -25.687 8.479 -8.204 1.00 67.31 857 GLY A O 1
ATOM 6004 N N . ALA A 1 858 ? -24.351 8.440 -6.379 1.00 73.44 858 ALA A N 1
ATOM 6005 C CA . ALA A 1 858 ? -23.977 7.041 -6.526 1.00 73.44 858 ALA A CA 1
ATOM 6006 C C . ALA A 1 858 ? -25.174 6.107 -6.277 1.00 73.44 858 ALA A C 1
ATOM 6008 O O . ALA A 1 858 ? -26.155 6.486 -5.633 1.00 73.44 858 ALA A O 1
ATOM 6009 N N . ASP A 1 859 ? -25.113 4.890 -6.811 1.00 78.88 859 ASP A N 1
ATOM 6010 C CA . ASP A 1 859 ? -26.142 3.885 -6.558 1.00 78.88 859 ASP A CA 1
ATOM 6011 C C . ASP A 1 859 ? -26.235 3.506 -5.064 1.00 78.88 859 ASP A C 1
ATOM 6013 O O . ASP A 1 859 ? -25.307 3.698 -4.280 1.00 78.88 859 ASP A O 1
ATOM 6017 N N . SER A 1 860 ? -27.367 2.926 -4.654 1.00 75.31 860 SER A N 1
ATOM 6018 C CA . SER A 1 860 ? -27.601 2.534 -3.255 1.00 75.31 860 SER A CA 1
ATOM 6019 C C . SER A 1 860 ? -26.738 1.362 -2.770 1.00 75.31 860 SER A C 1
ATOM 6021 O O . SER A 1 860 ? -26.875 0.958 -1.620 1.00 75.31 860 SER A O 1
ATOM 6023 N N . ALA A 1 861 ? -25.943 0.743 -3.647 1.00 82.88 861 ALA A N 1
ATOM 6024 C CA . ALA A 1 861 ? -25.029 -0.345 -3.307 1.00 82.88 861 ALA A CA 1
ATOM 6025 C C . ALA A 1 861 ? -23.584 0.154 -3.140 1.00 82.88 861 ALA A C 1
ATOM 6027 O O . ALA A 1 861 ? -22.680 -0.661 -2.942 1.00 82.88 861 ALA A O 1
ATOM 6028 N N . SER A 1 862 ? -23.363 1.465 -3.256 1.00 89.69 862 SER A N 1
ATOM 6029 C CA . SER A 1 862 ? -22.046 2.073 -3.180 1.00 89.69 862 SER A CA 1
ATOM 6030 C C . SER A 1 862 ? -21.574 2.205 -1.731 1.00 89.69 862 SER A C 1
ATOM 6032 O O . SER A 1 862 ? -22.323 2.629 -0.848 1.00 89.69 862 SER A O 1
ATOM 6034 N N . TYR A 1 863 ? -20.316 1.839 -1.501 1.00 90.56 863 TYR A N 1
ATOM 6035 C CA . TYR A 1 863 ? -19.655 1.864 -0.205 1.00 90.56 863 TYR A CA 1
ATOM 6036 C C . TYR A 1 863 ? -18.165 2.197 -0.338 1.00 90.56 863 TYR A C 1
ATOM 6038 O O . TYR A 1 863 ? -17.523 1.940 -1.365 1.00 90.56 863 TYR A O 1
ATOM 6046 N N . PHE A 1 864 ? -17.594 2.719 0.742 1.00 94.00 864 PHE A N 1
ATOM 6047 C CA . PHE A 1 864 ? -16.156 2.864 0.899 1.00 94.00 864 PHE A CA 1
ATOM 6048 C C . PHE A 1 864 ? -15.735 2.445 2.304 1.00 94.00 864 PHE A C 1
ATOM 6050 O O . PHE A 1 864 ? -16.143 3.049 3.292 1.00 94.00 864 PHE A O 1
ATOM 6057 N N . HIS A 1 865 ? -14.872 1.436 2.387 1.00 91.31 865 HIS A N 1
ATOM 6058 C CA . HIS A 1 865 ? -14.293 0.940 3.633 1.00 91.31 865 HIS A CA 1
ATOM 6059 C C . HIS A 1 865 ? -12.765 1.046 3.580 1.00 91.31 865 HIS A C 1
ATOM 6061 O O . HIS A 1 865 ? -12.141 0.720 2.565 1.00 91.31 865 HIS A O 1
ATOM 6067 N N . GLY A 1 866 ? -12.150 1.464 4.685 1.00 91.44 866 GLY A N 1
ATOM 6068 C CA . GLY A 1 866 ? -10.703 1.651 4.795 1.00 91.44 866 GLY A CA 1
ATOM 6069 C C . GLY A 1 866 ? -10.336 2.944 5.520 1.00 91.44 866 GLY A C 1
ATOM 6070 O O . GLY A 1 866 ? -10.809 3.150 6.628 1.00 91.44 866 GLY A O 1
ATOM 6071 N N . THR A 1 867 ? -9.473 3.796 4.965 1.00 91.44 867 THR A N 1
ATOM 6072 C CA . THR A 1 867 ? -8.951 4.995 5.646 1.00 91.44 867 THR A CA 1
ATOM 6073 C C . THR A 1 867 ? -9.282 6.285 4.897 1.00 91.44 867 THR A C 1
ATOM 6075 O O . THR A 1 867 ? -9.150 6.380 3.678 1.00 91.44 867 THR A O 1
ATOM 6078 N N . VAL A 1 868 ? -9.682 7.318 5.638 1.00 91.81 868 VAL A N 1
ATOM 6079 C CA . VAL A 1 868 ? -9.893 8.670 5.104 1.00 91.81 868 VAL A CA 1
ATOM 6080 C C . VAL A 1 868 ? -9.206 9.655 6.041 1.00 91.81 868 VAL A C 1
ATOM 6082 O O . VAL A 1 868 ? -9.544 9.710 7.221 1.00 91.81 868 VAL A O 1
ATOM 6085 N N . ARG A 1 869 ? -8.193 10.384 5.551 1.00 88.56 869 ARG A N 1
ATOM 6086 C CA . ARG A 1 869 ? -7.288 11.208 6.382 1.00 88.56 869 ARG A CA 1
ATOM 6087 C C . ARG A 1 869 ? -6.852 12.488 5.666 1.00 88.56 869 ARG A C 1
ATOM 6089 O O . ARG A 1 869 ? -6.863 12.549 4.444 1.00 88.56 869 ARG A O 1
ATOM 6096 N N . ASP A 1 870 ? -6.386 13.481 6.422 1.00 86.56 870 ASP A N 1
ATOM 6097 C CA . ASP A 1 870 ? -5.726 14.691 5.897 1.00 86.56 870 ASP A CA 1
ATOM 6098 C C . ASP A 1 870 ? -6.524 15.416 4.791 1.00 86.56 870 ASP A C 1
ATOM 6100 O O . ASP A 1 870 ? -5.981 15.799 3.752 1.00 86.56 870 ASP A O 1
ATOM 6104 N N . CYS A 1 871 ? -7.833 15.564 4.992 1.00 84.00 871 CYS A N 1
ATOM 6105 C CA . CYS A 1 871 ? -8.736 16.289 4.101 1.00 84.00 871 CYS A CA 1
ATOM 6106 C C . CYS A 1 871 ? -9.811 17.022 4.906 1.00 84.00 871 CYS A C 1
ATOM 6108 O O . CYS A 1 871 ? -10.207 16.572 5.980 1.00 84.00 871 CYS A O 1
ATOM 6110 N N . GLU A 1 872 ? -10.281 18.161 4.390 1.00 78.50 872 GLU A N 1
ATOM 6111 C CA . GLU A 1 872 ? -11.287 18.989 5.071 1.00 78.50 872 GLU A CA 1
ATOM 6112 C C . GLU A 1 872 ? -12.626 18.244 5.194 1.00 78.50 872 GLU A C 1
ATOM 6114 O O . GLU A 1 872 ? -13.241 18.188 6.262 1.00 78.50 872 GLU A O 1
ATOM 6119 N N . PHE A 1 873 ? -13.043 17.614 4.096 1.00 81.44 873 PHE A N 1
ATOM 6120 C CA . PHE A 1 873 ? -14.209 16.745 4.030 1.00 81.44 873 PHE A CA 1
ATOM 6121 C C . PHE A 1 873 ? -13.750 15.345 3.643 1.00 81.44 873 PHE A C 1
ATOM 6123 O O . PHE A 1 873 ? -13.206 15.139 2.558 1.00 81.44 873 PHE A O 1
ATOM 6130 N N . GLY A 1 874 ? -13.974 14.382 4.531 1.00 85.88 874 GLY A N 1
ATOM 6131 C CA . GLY A 1 874 ? -13.676 12.985 4.263 1.00 85.88 874 GLY A CA 1
ATOM 6132 C C . GLY A 1 874 ? -14.684 12.376 3.299 1.00 85.88 874 GLY A C 1
ATOM 6133 O O . GLY A 1 874 ? -14.298 11.871 2.249 1.00 85.88 874 GLY A O 1
ATOM 6134 N N . VAL A 1 875 ? -15.974 12.504 3.612 1.00 87.00 875 VAL A N 1
ATOM 6135 C CA . VAL A 1 875 ? -17.072 12.122 2.714 1.00 87.00 875 VAL A CA 1
ATOM 6136 C C . VAL A 1 875 ? -18.056 13.275 2.620 1.00 87.00 875 VAL A C 1
ATOM 6138 O O . VAL A 1 875 ? -18.539 13.775 3.634 1.00 87.00 875 VAL A O 1
ATOM 6141 N N . PHE A 1 876 ? -18.365 13.695 1.401 1.00 85.25 876 PHE A N 1
ATOM 6142 C CA . PHE A 1 876 ? -19.391 14.685 1.117 1.00 85.25 876 PHE A CA 1
ATOM 6143 C C . PHE A 1 876 ? -20.442 14.090 0.178 1.00 85.25 876 PHE A C 1
ATOM 6145 O O . PHE A 1 876 ? -20.083 13.503 -0.839 1.00 85.25 876 PHE A O 1
ATOM 6152 N N . SER A 1 877 ? -21.722 14.283 0.488 1.00 80.06 877 SER A N 1
ATOM 6153 C CA . SER A 1 877 ? -22.854 13.946 -0.375 1.00 80.06 877 SER A CA 1
ATOM 6154 C C . SER A 1 877 ? -23.770 15.154 -0.568 1.00 80.06 877 SER A C 1
ATOM 6156 O O . SER A 1 877 ? -24.075 15.882 0.372 1.00 80.06 877 SER A O 1
ATOM 6158 N N . SER A 1 878 ? -24.243 15.381 -1.791 1.00 69.88 878 SER A N 1
ATOM 6159 C CA . SER A 1 878 ? -25.304 16.364 -2.076 1.00 69.88 878 SER A CA 1
ATOM 6160 C C . SER A 1 878 ? -26.582 15.734 -2.639 1.00 69.88 878 SER A C 1
ATOM 6162 O O . SER A 1 878 ? -27.529 16.459 -2.945 1.00 69.88 878 SER A O 1
ATOM 6164 N N . GLY A 1 879 ? -26.624 14.403 -2.771 1.00 62.28 879 GLY A N 1
ATOM 6165 C CA . GLY A 1 879 ? -27.763 13.640 -3.293 1.00 62.28 879 GLY A CA 1
ATOM 6166 C C . GLY A 1 879 ? -28.494 12.843 -2.204 1.00 62.28 879 GLY A C 1
ATOM 6167 O O . GLY A 1 879 ? -27.942 12.574 -1.147 1.00 62.28 879 GLY A O 1
ATOM 6168 N N . LEU A 1 880 ? -29.743 12.431 -2.458 1.00 52.72 880 LEU A N 1
ATOM 6169 C CA . LEU A 1 880 ? -30.573 11.650 -1.513 1.00 52.72 880 LEU A CA 1
ATOM 6170 C C . LEU A 1 880 ? -30.248 10.136 -1.485 1.00 52.72 880 LEU A C 1
ATOM 6172 O O . LEU A 1 880 ? -31.024 9.345 -0.949 1.00 52.72 880 LEU A O 1
ATOM 6176 N N . THR A 1 881 ? -29.147 9.710 -2.101 1.00 60.50 881 THR A N 1
ATOM 6177 C CA . THR A 1 881 ? -28.757 8.299 -2.240 1.00 60.50 881 THR A CA 1
ATOM 6178 C C . THR A 1 881 ? -27.940 7.815 -1.042 1.00 60.50 881 THR A C 1
ATOM 6180 O O . THR A 1 881 ? -27.095 8.542 -0.530 1.00 60.50 881 THR A O 1
ATOM 6183 N N . TYR A 1 882 ? -28.199 6.581 -0.599 1.00 69.88 882 TYR A N 1
ATOM 6184 C CA . TYR A 1 882 ? -27.454 5.904 0.470 1.00 69.88 882 TYR A CA 1
ATOM 6185 C C . TYR A 1 882 ? -26.004 5.625 0.042 1.00 69.88 882 TYR A C 1
ATOM 6187 O O . TYR A 1 882 ? -25.793 5.119 -1.058 1.00 69.88 882 TYR A O 1
ATOM 6195 N N . PHE A 1 883 ? -25.036 5.922 0.909 1.00 81.00 883 PHE A N 1
ATOM 6196 C CA . PHE A 1 883 ? -23.617 5.617 0.736 1.00 81.00 883 PHE A CA 1
ATOM 6197 C C . PHE A 1 883 ? -23.046 5.070 2.046 1.00 81.00 883 PHE A C 1
ATOM 6199 O O . PHE A 1 883 ? -23.014 5.783 3.052 1.00 81.00 883 PHE A O 1
ATOM 6206 N N . ASP A 1 884 ? -22.600 3.816 2.032 1.00 81.69 884 ASP A N 1
ATOM 6207 C CA . ASP A 1 884 ? -22.033 3.156 3.210 1.00 81.69 884 ASP A CA 1
ATOM 6208 C C . ASP A 1 884 ? -20.555 3.544 3.396 1.00 81.69 884 ASP A C 1
ATOM 6210 O O . ASP A 1 884 ? -19.664 3.111 2.666 1.00 81.69 884 ASP A O 1
ATOM 6214 N N . ALA A 1 885 ? -20.304 4.372 4.401 1.00 83.38 885 ALA A N 1
ATOM 6215 C CA . ALA A 1 885 ? -18.991 4.741 4.913 1.00 83.38 885 ALA A CA 1
ATOM 6216 C C . ALA A 1 885 ? -18.804 4.240 6.356 1.00 83.38 885 ALA A C 1
ATOM 6218 O O . ALA A 1 885 ? -18.047 4.842 7.127 1.00 83.38 885 ALA A O 1
ATOM 6219 N N . SER A 1 886 ? -19.501 3.161 6.740 1.00 74.31 886 SER A N 1
ATOM 6220 C CA . SER A 1 886 ? -19.463 2.641 8.096 1.00 74.31 886 SER A CA 1
ATOM 6221 C C . SER A 1 886 ? -18.055 2.150 8.394 1.00 74.31 886 SER A C 1
ATOM 6223 O O . SER A 1 886 ? -17.409 2.698 9.256 1.00 74.31 886 SER A O 1
ATOM 6225 N N . ALA A 1 887 ? -17.441 1.255 7.626 1.00 81.06 887 ALA A N 1
ATOM 6226 C CA . ALA A 1 887 ? -16.100 0.752 7.955 1.00 81.06 887 ALA A CA 1
ATOM 6227 C C . ALA A 1 887 ? -14.930 1.679 7.531 1.00 81.06 887 ALA A C 1
ATOM 6229 O O . ALA A 1 887 ? -13.917 1.213 7.003 1.00 81.06 887 ALA A O 1
ATOM 6230 N N . VAL A 1 888 ? -15.041 2.987 7.784 1.00 85.88 888 VAL A N 1
ATOM 6231 C CA . VAL A 1 888 ? -13.968 3.976 7.589 1.00 85.88 888 VAL A CA 1
ATOM 6232 C C . VAL A 1 888 ? -13.247 4.294 8.903 1.00 85.88 888 VAL A C 1
ATOM 6234 O O . VAL A 1 888 ? -13.868 4.528 9.939 1.00 85.88 888 VAL A O 1
ATOM 6237 N N . ASP A 1 889 ? -11.918 4.327 8.849 1.00 85.69 889 ASP A N 1
ATOM 6238 C CA . ASP A 1 889 ? -11.028 4.879 9.867 1.00 85.69 889 ASP A CA 1
ATOM 6239 C C . ASP A 1 889 ? -10.719 6.351 9.561 1.00 85.69 889 ASP A C 1
ATOM 6241 O O . ASP A 1 889 ? -9.989 6.685 8.619 1.00 85.69 889 ASP A O 1
ATOM 6245 N N . TRP A 1 890 ? -11.266 7.219 10.409 1.00 81.06 890 TRP A N 1
ATOM 6246 C CA . TRP A 1 890 ? -11.282 8.672 10.249 1.00 81.06 890 TRP A CA 1
ATOM 6247 C C . TRP A 1 890 ? -10.128 9.401 10.925 1.00 81.06 890 TRP A C 1
ATOM 6249 O O . TRP A 1 890 ? -9.943 10.599 10.720 1.00 81.06 890 TRP A O 1
ATOM 6259 N N . GLY A 1 891 ? -9.390 8.758 11.824 1.00 71.62 891 GLY A N 1
ATOM 6260 C CA . GLY A 1 891 ? -8.637 9.575 12.777 1.00 71.62 891 GLY A CA 1
ATOM 6261 C C . GLY A 1 891 ? -8.092 8.843 13.981 1.00 71.62 891 GLY A C 1
ATOM 6262 O O . GLY A 1 891 ? -6.950 9.072 14.381 1.00 71.62 891 GLY A O 1
ATOM 6263 N N . GLY A 1 892 ? -8.926 7.973 14.540 1.00 64.12 892 GLY A N 1
ATOM 6264 C CA . GLY A 1 892 ? -8.820 7.412 15.880 1.00 64.12 892 GLY A CA 1
ATOM 6265 C C . GLY A 1 892 ? -10.194 6.921 16.352 1.00 64.12 892 GLY A C 1
ATOM 6266 O O . GLY A 1 892 ? -11.092 6.732 15.540 1.00 64.12 892 GLY A O 1
ATOM 6267 N N . ASP A 1 893 ? -10.368 6.760 17.664 1.00 57.22 893 ASP A N 1
ATOM 6268 C CA . ASP A 1 893 ? -11.551 6.112 18.270 1.00 57.22 893 ASP A CA 1
ATOM 6269 C C . ASP A 1 893 ? -12.815 7.008 18.330 1.00 57.22 893 ASP A C 1
ATOM 6271 O O . ASP A 1 893 ? -13.823 6.656 18.939 1.00 57.22 893 ASP A O 1
ATOM 6275 N N . GLU A 1 894 ? -12.770 8.192 17.723 1.00 50.97 894 GLU A N 1
ATOM 6276 C CA . GLU A 1 894 ? -13.841 9.194 17.738 1.00 50.97 894 GLU A CA 1
ATOM 6277 C C . GLU A 1 894 ? -14.518 9.278 16.354 1.00 50.97 894 GLU A C 1
ATOM 6279 O O . GLU A 1 894 ? -13.874 8.948 15.355 1.00 50.97 894 GLU A O 1
ATOM 6284 N N . PRO A 1 895 ? -15.804 9.680 16.279 1.00 53.34 895 PRO A N 1
ATOM 6285 C CA . PRO A 1 895 ? -16.543 9.779 15.014 1.00 53.34 895 PRO A CA 1
ATOM 6286 C C . PRO A 1 895 ? -15.902 10.785 14.037 1.00 53.34 895 PRO A C 1
ATOM 6288 O O . PRO A 1 895 ? -14.997 11.530 14.438 1.00 53.34 895 PRO A O 1
ATOM 6291 N N . PRO A 1 896 ? -16.376 10.851 12.770 1.00 64.62 896 PRO A N 1
ATOM 6292 C CA . PRO A 1 896 ? -15.947 11.874 11.815 1.00 64.62 896 PRO A CA 1
ATOM 6293 C C . PRO A 1 896 ? -15.899 13.264 12.459 1.00 64.62 896 PRO A C 1
ATOM 6295 O O . PRO A 1 896 ? -16.783 13.633 13.238 1.00 64.62 896 PRO A O 1
ATOM 6298 N N . GLY A 1 897 ? -14.842 14.019 12.158 1.00 56.78 897 GLY A N 1
ATOM 6299 C CA . GLY A 1 897 ? -14.546 15.273 12.844 1.00 56.78 897 GLY A CA 1
ATOM 6300 C C . GLY A 1 897 ? -15.643 16.318 12.667 1.00 56.78 897 GLY A C 1
ATOM 6301 O O . GLY A 1 897 ? -16.276 16.412 11.616 1.00 56.78 897 GLY A O 1
ATOM 6302 N N . ASN A 1 898 ? -15.816 17.179 13.673 1.00 50.06 898 ASN A N 1
ATOM 6303 C CA . ASN A 1 898 ? -16.595 18.421 13.530 1.00 50.06 898 ASN A CA 1
ATOM 6304 C C . ASN A 1 898 ? -15.754 19.565 12.916 1.00 50.06 898 ASN A C 1
ATOM 6306 O O . ASN A 1 898 ? -16.222 20.703 12.797 1.00 50.06 898 ASN A O 1
ATOM 6310 N N . GLY A 1 899 ? -14.506 19.237 12.551 1.00 48.91 899 GLY A N 1
ATOM 6311 C CA . GLY A 1 899 ? -13.469 20.046 11.921 1.00 48.91 899 GLY A CA 1
ATOM 6312 C C . GLY A 1 899 ? -12.820 21.116 12.796 1.00 48.91 899 GLY A C 1
ATOM 6313 O O . GLY A 1 899 ? -12.240 22.052 12.253 1.00 48.91 899 GLY A O 1
ATOM 6314 N N . ALA A 1 900 ? -12.886 20.970 14.122 1.00 44.50 900 ALA A N 1
ATOM 6315 C CA . ALA A 1 900 ? -11.995 21.649 15.070 1.00 44.50 900 ALA A CA 1
ATOM 6316 C C . ALA A 1 900 ? -10.837 20.747 15.560 1.00 44.50 900 ALA A C 1
ATOM 6318 O O . ALA A 1 900 ? -9.953 21.211 16.274 1.00 44.50 900 ALA A O 1
ATOM 6319 N N . ASP A 1 901 ? -10.852 19.466 15.191 1.00 49.03 901 ASP A N 1
ATOM 6320 C CA . ASP A 1 901 ? -10.016 18.373 15.705 1.00 49.03 901 ASP A CA 1
ATOM 6321 C C . ASP A 1 901 ? -9.095 17.753 14.634 1.00 49.03 901 ASP A C 1
ATOM 6323 O O . ASP A 1 901 ? -8.586 16.651 14.824 1.00 49.03 901 ASP A O 1
ATOM 6327 N N . GLU A 1 902 ? -8.902 18.451 13.508 1.00 61.97 902 GLU A N 1
ATOM 6328 C CA . GLU A 1 902 ? -8.098 18.029 12.343 1.00 61.97 902 GLU A CA 1
ATOM 6329 C C . GLU A 1 902 ? -8.565 16.721 11.659 1.00 61.97 902 GLU A C 1
ATOM 6331 O O . GLU A 1 902 ? -7.950 16.285 10.685 1.00 61.97 902 GLU A O 1
ATOM 6336 N N . ARG A 1 903 ? -9.675 16.108 12.100 1.00 69.50 903 ARG A N 1
ATOM 6337 C CA . ARG A 1 903 ? -10.247 14.902 11.481 1.00 69.50 903 ARG A CA 1
ATOM 6338 C C . ARG A 1 903 ? -11.165 15.250 10.302 1.00 69.50 903 ARG A C 1
ATOM 6340 O O . ARG A 1 903 ? -11.863 16.267 10.360 1.00 69.50 903 ARG A O 1
ATOM 6347 N N . PRO A 1 904 ? -11.246 14.397 9.262 1.00 75.94 904 PRO A N 1
ATOM 6348 C CA . PRO A 1 904 ? -12.123 14.650 8.127 1.00 75.94 904 PRO A CA 1
ATOM 6349 C C . PRO A 1 904 ? -13.603 14.601 8.518 1.00 75.94 904 PRO A C 1
ATOM 6351 O O . PRO A 1 904 ? -14.032 13.735 9.285 1.00 75.94 904 PRO A O 1
ATOM 6354 N N . ARG A 1 905 ? -14.389 15.523 7.954 1.00 79.06 905 ARG A N 1
ATOM 6355 C CA . ARG A 1 905 ? -15.842 15.614 8.167 1.00 79.06 905 ARG A CA 1
ATOM 6356 C C . ARG A 1 905 ? -16.602 14.607 7.295 1.00 79.06 905 ARG A C 1
ATOM 6358 O O . ARG A 1 905 ? -16.203 14.363 6.155 1.00 79.06 905 ARG A O 1
ATOM 6365 N N . ALA A 1 906 ? -17.733 14.106 7.781 1.00 76.19 906 ALA A N 1
ATOM 6366 C CA . ALA A 1 906 ? -18.771 13.501 6.945 1.00 76.19 906 ALA A CA 1
ATOM 6367 C C . ALA A 1 906 ? -19.930 14.499 6.809 1.00 76.19 906 ALA A C 1
ATOM 6369 O O . ALA A 1 906 ? -20.353 15.065 7.812 1.00 76.19 906 ALA A O 1
ATOM 6370 N N . SER A 1 907 ? -20.405 14.771 5.593 1.00 70.88 907 SER A N 1
ATOM 6371 C CA . SER A 1 907 ? -21.420 15.802 5.341 1.00 70.88 907 SER A CA 1
ATOM 6372 C C . SER A 1 907 ? -22.386 15.379 4.239 1.00 70.88 907 SER A C 1
ATOM 6374 O O . SER A 1 907 ? -21.959 14.809 3.235 1.00 70.88 907 SER A O 1
ATOM 6376 N N . GLY A 1 908 ? -23.672 15.696 4.409 1.00 63.94 908 GLY A N 1
ATOM 6377 C CA . GLY A 1 908 ? -24.711 15.453 3.408 1.00 63.94 908 GLY A CA 1
ATOM 6378 C C . GLY A 1 908 ? -25.699 14.334 3.746 1.00 63.94 908 GLY A C 1
ATOM 6379 O O . GLY A 1 908 ? -25.386 13.447 4.543 1.00 63.94 908 GLY A O 1
ATOM 6380 N N . PRO A 1 909 ? -26.904 14.341 3.142 1.00 57.38 909 PRO A N 1
ATOM 6381 C CA . PRO A 1 909 ? -27.883 13.279 3.343 1.00 57.38 909 PRO A CA 1
ATOM 6382 C C . PRO A 1 909 ? -27.390 11.945 2.760 1.00 57.38 909 PRO A C 1
ATOM 6384 O O . PRO A 1 909 ? -26.700 11.907 1.743 1.00 57.38 909 PRO A O 1
ATOM 6387 N N . GLY A 1 910 ? -27.772 10.839 3.407 1.00 64.19 910 GLY A N 1
ATOM 6388 C CA . GLY A 1 910 ? -27.548 9.483 2.894 1.00 64.19 910 GLY A CA 1
ATOM 6389 C C . GLY A 1 910 ? -26.176 8.866 3.181 1.00 64.19 910 GLY A C 1
ATOM 6390 O O . GLY A 1 910 ? -26.000 7.694 2.870 1.00 64.19 910 GLY A O 1
ATOM 6391 N N . VAL A 1 911 ? -25.238 9.586 3.806 1.00 74.25 911 VAL A N 1
ATOM 6392 C CA . VAL A 1 911 ? -23.942 9.020 4.222 1.00 74.25 911 VAL A CA 1
ATOM 6393 C C . VAL A 1 911 ? -24.102 8.271 5.546 1.00 74.25 911 VAL A C 1
ATOM 6395 O O . VAL A 1 911 ? -24.380 8.883 6.577 1.00 74.25 911 VAL A O 1
ATOM 6398 N N . ASP A 1 912 ? -23.921 6.954 5.522 1.00 69.94 912 ASP A N 1
ATOM 6399 C CA . ASP A 1 912 ? -23.933 6.110 6.715 1.00 69.94 912 ASP A CA 1
ATOM 6400 C C . ASP A 1 912 ? -22.507 5.935 7.231 1.00 69.94 912 ASP A C 1
ATOM 6402 O O . ASP A 1 912 ? -21.675 5.328 6.572 1.00 69.94 912 ASP A O 1
ATOM 6406 N N . VAL A 1 913 ? -22.197 6.509 8.389 1.00 68.25 913 VAL A N 1
ATOM 6407 C CA . VAL A 1 913 ? -20.850 6.461 8.985 1.00 68.25 913 VAL A CA 1
ATOM 6408 C C . VAL A 1 913 ? -20.775 5.514 10.176 1.00 68.25 913 VAL A C 1
ATOM 6410 O O . VAL A 1 913 ? -19.771 5.500 10.884 1.00 68.25 913 VAL A O 1
ATOM 6413 N N . PHE A 1 914 ? -21.837 4.755 10.453 1.00 56.31 914 PHE A N 1
ATOM 6414 C CA . PHE A 1 914 ? -21.946 3.984 11.682 1.00 56.31 914 PHE A CA 1
ATOM 6415 C C . PHE A 1 914 ? -22.226 2.498 11.428 1.00 56.31 914 PHE A C 1
ATOM 6417 O O . PHE A 1 914 ? -23.150 2.170 10.691 1.00 56.31 914 PHE A O 1
ATOM 6424 N N . PRO A 1 915 ? -21.503 1.575 12.091 1.00 52.91 915 PRO A N 1
ATOM 6425 C CA . PRO A 1 915 ? -20.394 1.816 13.021 1.00 52.91 915 PRO A CA 1
ATOM 6426 C C . PRO A 1 915 ? -19.086 2.147 12.283 1.00 52.91 915 PRO A C 1
ATOM 6428 O O . PRO A 1 915 ? -18.788 1.482 11.294 1.00 52.91 915 PRO A O 1
ATOM 6431 N N . TRP A 1 916 ? -18.292 3.103 12.797 1.00 63.03 916 TRP A N 1
ATOM 6432 C CA . TRP A 1 916 ? -16.959 3.438 12.262 1.00 63.03 916 TRP A CA 1
ATOM 6433 C C . TRP A 1 916 ? -15.810 2.594 12.807 1.00 63.03 916 TRP A C 1
ATOM 6435 O O . TRP A 1 916 ? -15.926 1.949 13.848 1.00 63.03 916 TRP A O 1
ATOM 6445 N N . VAL A 1 917 ? -14.666 2.579 12.116 1.00 61.72 917 VAL A N 1
ATOM 6446 C CA . VAL A 1 917 ? -13.467 1.886 12.614 1.00 61.72 917 VAL A CA 1
ATOM 6447 C C . VAL A 1 917 ? -12.934 2.641 13.830 1.00 61.72 917 VAL A C 1
ATOM 6449 O O . VAL A 1 917 ? -12.547 3.798 13.724 1.00 61.72 917 VAL A O 1
ATOM 6452 N N . GLY A 1 918 ? -12.916 1.984 14.991 1.00 51.84 918 GLY A N 1
ATOM 6453 C CA . GLY A 1 918 ? -12.609 2.628 16.276 1.00 51.84 918 GLY A CA 1
ATOM 6454 C C . GLY A 1 918 ? -13.855 2.966 17.094 1.00 51.84 918 GLY A C 1
ATOM 6455 O O . GLY A 1 918 ? -13.738 3.266 18.281 1.00 51.84 918 GLY A O 1
ATOM 6456 N N . TRP A 1 919 ? -15.050 2.816 16.512 1.00 43.72 919 TRP A N 1
ATOM 6457 C CA . TRP A 1 919 ? -16.276 2.760 17.286 1.00 43.72 919 TRP A CA 1
ATOM 6458 C C . TRP A 1 919 ? -16.194 1.601 18.279 1.00 43.72 919 TRP A C 1
ATOM 6460 O O . TRP A 1 919 ? -16.059 0.428 17.921 1.00 43.72 919 TRP A O 1
ATOM 6470 N N . VAL A 1 920 ? -16.258 1.952 19.555 1.00 42.03 920 VAL A N 1
ATOM 6471 C CA . VAL A 1 920 ? -16.503 1.000 20.627 1.00 42.03 920 VAL A CA 1
ATOM 6472 C C . VAL A 1 920 ? -18.003 1.007 20.832 1.00 42.03 920 VAL A C 1
ATOM 6474 O O . VAL A 1 920 ? -18.565 2.088 21.026 1.00 42.03 920 VAL A O 1
ATOM 6477 N N . ASP A 1 921 ? -18.623 -0.178 20.817 1.00 38.62 921 ASP A N 1
ATOM 6478 C CA . ASP A 1 921 ? -19.990 -0.361 21.307 1.00 38.62 921 ASP A CA 1
ATOM 6479 C C . ASP A 1 921 ? -20.171 0.549 22.531 1.00 38.62 921 ASP A C 1
ATOM 6481 O O . ASP A 1 921 ? -19.400 0.397 23.498 1.00 38.62 921 ASP A O 1
ATOM 6485 N N . PRO A 1 922 ? -21.121 1.513 22.529 1.00 36.81 922 PRO A N 1
ATOM 6486 C CA . PRO A 1 922 ? -21.469 2.189 23.764 1.00 36.81 922 PRO A CA 1
ATOM 6487 C C . PRO A 1 922 ? -21.689 1.070 24.777 1.00 36.81 922 PRO A C 1
ATOM 6489 O O . PRO A 1 922 ? -22.281 0.052 24.398 1.00 36.81 922 PRO A O 1
ATOM 6492 N N . PRO A 1 923 ? -21.106 1.185 25.992 1.00 31.78 923 PRO A N 1
ATOM 6493 C CA . PRO A 1 923 ? -21.036 0.085 26.943 1.00 31.78 923 PRO A CA 1
ATOM 6494 C C . PRO A 1 923 ? -22.384 -0.604 26.908 1.00 31.78 923 PRO A C 1
ATOM 6496 O O . PRO A 1 923 ? -23.370 0.118 27.098 1.00 31.78 923 PRO A O 1
ATOM 6499 N N . PRO A 1 924 ? -22.436 -1.907 26.562 1.00 31.08 924 PRO A N 1
ATOM 6500 C CA . PRO A 1 924 ? -23.692 -2.539 26.233 1.00 31.08 924 PRO A CA 1
ATOM 6501 C C . PRO A 1 924 ? -24.702 -2.117 27.283 1.00 31.08 924 PRO A C 1
ATOM 6503 O O . PRO A 1 924 ? -24.412 -2.244 28.483 1.00 31.08 924 PRO A O 1
ATOM 6506 N N . ALA A 1 925 ? -25.881 -1.652 26.861 1.00 36.91 925 ALA A N 1
ATOM 6507 C CA . ALA A 1 925 ? -27.028 -1.972 27.691 1.00 36.91 925 ALA A CA 1
ATOM 6508 C C . ALA A 1 925 ? -26.866 -3.464 28.014 1.00 36.91 925 ALA A C 1
ATOM 6510 O O . ALA A 1 925 ? -26.517 -4.263 27.150 1.00 36.91 925 ALA A O 1
ATOM 6511 N N . SER A 1 926 ? -26.833 -3.736 29.303 1.00 33.88 926 SER A N 1
ATOM 6512 C CA . SER A 1 926 ? -26.192 -4.820 30.037 1.00 33.88 926 SER A CA 1
ATOM 6513 C C . SER A 1 926 ? -26.048 -6.195 29.348 1.00 33.88 926 SER A C 1
ATOM 6515 O O . SER A 1 926 ? -26.562 -7.168 29.875 1.00 33.88 926 SER A O 1
ATOM 6517 N N . LYS A 1 927 ? -25.307 -6.370 28.241 1.00 34.03 927 LYS A N 1
ATOM 6518 C CA . LYS A 1 927 ? -25.572 -7.461 27.264 1.00 34.03 927 LYS A CA 1
ATOM 6519 C C . LYS A 1 927 ? -27.002 -7.314 26.691 1.00 34.03 927 LYS A C 1
ATOM 6521 O O . LYS A 1 927 ? -27.874 -6.839 27.416 1.00 34.03 927 LYS A O 1
ATOM 6526 N N . PRO A 1 928 ? -27.305 -7.793 25.466 1.00 40.88 928 PRO A N 1
ATOM 6527 C CA . PRO A 1 928 ? -28.703 -8.001 25.098 1.00 40.88 928 PRO A CA 1
ATOM 6528 C C . PRO A 1 928 ? -29.335 -8.805 26.228 1.00 40.88 928 PRO A C 1
ATOM 6530 O O . PRO A 1 928 ? -28.846 -9.889 26.592 1.00 40.88 928 PRO A O 1
ATOM 6533 N N . LYS A 1 929 ? -30.330 -8.211 26.890 1.00 47.44 929 LYS A N 1
ATOM 6534 C CA . LYS A 1 929 ? -31.011 -8.885 27.982 1.00 47.44 929 LYS A CA 1
ATOM 6535 C C . LYS A 1 929 ? -31.621 -10.108 27.329 1.00 47.44 929 LYS A C 1
ATOM 6537 O O . LYS A 1 929 ? -32.522 -9.995 26.508 1.00 47.44 929 LYS A O 1
ATOM 6542 N N . VAL A 1 930 ? -31.111 -11.290 27.664 1.00 49.78 930 VAL A N 1
ATOM 6543 C CA . VAL A 1 930 ? -31.783 -12.528 27.286 1.00 49.78 930 VAL A CA 1
ATOM 6544 C C . VAL A 1 930 ? -33.090 -12.506 28.061 1.00 49.78 930 VAL A C 1
ATOM 6546 O O . VAL A 1 930 ? -33.125 -12.850 29.247 1.00 49.78 930 VAL A O 1
ATOM 6549 N N . TYR A 1 931 ? -34.145 -12.002 27.421 1.00 62.94 931 TYR A N 1
ATOM 6550 C CA . TYR A 1 931 ? -35.483 -12.031 27.976 1.00 62.94 931 TYR A CA 1
ATOM 6551 C C . TYR A 1 931 ? -35.766 -13.493 28.299 1.00 62.94 931 TYR A C 1
ATOM 6553 O O . TYR A 1 931 ? -35.584 -14.376 27.457 1.00 62.94 931 TYR A O 1
ATOM 6561 N N . ALA A 1 932 ? -36.105 -13.774 29.559 1.00 58.97 932 ALA A N 1
ATOM 6562 C CA . ALA A 1 932 ? -36.387 -15.138 29.975 1.00 58.97 932 ALA A CA 1
ATOM 6563 C C . ALA A 1 932 ? -37.445 -15.716 29.029 1.00 58.97 932 ALA A C 1
ATOM 6565 O O . ALA A 1 932 ? -38.499 -15.103 28.845 1.00 58.97 932 ALA A O 1
ATOM 6566 N N . ALA A 1 933 ? -37.137 -16.858 28.408 1.00 61.12 933 ALA A N 1
ATOM 6567 C CA . ALA A 1 933 ? -38.014 -17.474 27.426 1.00 61.12 933 ALA A CA 1
ATOM 6568 C C . ALA A 1 933 ? -39.400 -17.685 28.052 1.00 61.12 933 ALA A C 1
ATOM 6570 O O . ALA A 1 933 ? -39.568 -18.482 28.978 1.00 61.12 933 ALA A O 1
ATOM 6571 N N . SER A 1 934 ? -40.378 -16.925 27.567 1.00 75.31 934 SER A N 1
ATOM 6572 C CA . SER A 1 934 ? -41.787 -17.101 27.900 1.00 75.31 934 SER A CA 1
ATOM 6573 C C . SER A 1 934 ? -42.466 -17.826 26.738 1.00 75.31 934 SER A C 1
ATOM 6575 O O . SER A 1 934 ? -42.047 -17.648 25.591 1.00 75.31 934 SER A O 1
ATOM 6577 N N . PRO A 1 935 ? -43.474 -18.674 27.009 1.00 86.00 935 PRO A N 1
ATOM 6578 C CA . PRO A 1 935 ? -44.242 -19.315 25.948 1.00 86.00 935 PRO A CA 1
ATOM 6579 C C . PRO A 1 935 ? -44.802 -18.265 24.983 1.00 86.00 935 PRO A C 1
ATOM 6581 O O . PRO A 1 935 ? -45.315 -17.248 25.455 1.00 86.00 935 PRO A O 1
ATOM 6584 N N . CYS A 1 936 ? -44.717 -18.527 23.676 1.00 90.06 936 CYS A N 1
ATOM 6585 C CA . CYS A 1 936 ? -45.328 -17.677 22.654 1.00 90.06 936 CYS A CA 1
ATOM 6586 C C . CYS A 1 936 ? -46.838 -17.545 22.927 1.00 90.06 936 CYS A C 1
ATOM 6588 O O . CYS A 1 936 ? -47.487 -18.502 23.368 1.00 90.06 936 CYS A O 1
ATOM 6590 N N . LYS A 1 937 ? -47.361 -16.339 22.735 1.00 92.31 937 LYS A N 1
ATOM 6591 C CA . LYS A 1 937 ? -48.749 -15.919 22.932 1.00 92.31 937 LYS A CA 1
ATOM 6592 C C . LYS A 1 937 ? -49.325 -15.415 21.610 1.00 92.31 937 LYS A C 1
ATOM 6594 O O . LYS A 1 937 ? -48.690 -15.555 20.574 1.00 92.31 937 LYS A O 1
ATOM 6599 N N . ASP A 1 938 ? -50.523 -14.848 21.648 1.00 91.12 938 ASP A N 1
ATOM 6600 C CA . ASP A 1 938 ? -51.123 -14.236 20.462 1.00 91.12 938 ASP A CA 1
ATOM 6601 C C . ASP A 1 938 ? -50.432 -12.895 20.160 1.00 91.12 938 ASP A C 1
ATOM 6603 O O . ASP A 1 938 ? -50.106 -12.599 19.010 1.00 91.12 938 ASP A O 1
ATOM 6607 N N . LEU A 1 939 ? -50.113 -12.125 21.213 1.00 93.44 939 LEU A N 1
ATOM 6608 C CA . LEU A 1 939 ? -49.390 -10.856 21.113 1.00 93.44 939 LEU A CA 1
ATOM 6609 C C . LEU A 1 939 ? -48.164 -10.775 22.035 1.00 93.44 939 LEU A C 1
ATOM 6611 O O . LEU A 1 939 ? -48.252 -10.968 23.253 1.00 93.44 939 LEU A O 1
ATOM 6615 N N . LEU A 1 940 ? -47.040 -10.342 21.467 1.00 94.75 940 LEU A N 1
ATOM 6616 C CA . LEU A 1 940 ? -45.903 -9.778 22.186 1.00 94.75 940 LEU A CA 1
ATOM 6617 C C . LEU A 1 940 ? -46.005 -8.248 22.190 1.00 94.75 940 LEU A C 1
ATOM 6619 O O . LEU A 1 940 ? -45.888 -7.614 21.148 1.00 94.75 940 LEU A O 1
ATOM 6623 N N . VAL A 1 941 ? -46.142 -7.639 23.365 1.00 95.56 941 VAL A N 1
ATOM 6624 C CA . VAL A 1 941 ? -46.099 -6.181 23.528 1.00 95.56 941 VAL A CA 1
ATOM 6625 C C . VAL A 1 941 ? -44.701 -5.742 23.963 1.00 95.56 941 VAL A C 1
ATOM 6627 O O . VAL A 1 941 ? -44.257 -6.077 25.064 1.00 95.56 941 VAL A O 1
ATOM 6630 N N . ILE A 1 942 ? -44.010 -4.979 23.121 1.00 96.25 942 ILE A N 1
ATOM 6631 C CA . ILE A 1 942 ? -42.700 -4.392 23.416 1.00 96.25 942 ILE A CA 1
ATOM 6632 C C . ILE A 1 942 ? -42.896 -2.924 23.798 1.00 96.25 942 ILE A C 1
ATOM 6634 O O . ILE A 1 942 ? -43.331 -2.112 22.986 1.00 96.25 942 ILE A O 1
ATOM 6638 N N . GLY A 1 943 ? -42.577 -2.586 25.044 1.00 96.62 943 GLY A N 1
ATOM 6639 C CA . GLY A 1 943 ? -42.632 -1.224 25.559 1.00 96.62 943 GLY A CA 1
ATOM 6640 C C . GLY A 1 943 ? -41.259 -0.554 25.562 1.00 96.62 943 GLY A C 1
ATOM 6641 O O . GLY A 1 943 ? -40.304 -1.099 26.116 1.00 96.62 943 GLY A O 1
ATOM 6642 N N . VAL A 1 944 ? -41.171 0.640 24.980 1.00 97.00 944 VAL A N 1
ATOM 6643 C CA . VAL A 1 944 ? -39.946 1.429 24.825 1.00 97.00 944 VAL A CA 1
ATOM 6644 C C . VAL A 1 944 ? -40.111 2.763 25.554 1.00 97.00 944 VAL A C 1
ATOM 6646 O O . VAL A 1 944 ? -40.853 3.645 25.120 1.00 97.00 944 VAL A O 1
ATOM 6649 N N . ARG A 1 945 ? -39.443 2.880 26.704 1.00 95.25 945 ARG A N 1
ATOM 6650 C CA . ARG A 1 945 ? -39.602 4.000 27.648 1.00 95.25 945 ARG A CA 1
ATOM 6651 C C . ARG A 1 945 ? -39.085 5.336 27.112 1.00 95.25 945 ARG A C 1
ATOM 6653 O O . ARG A 1 945 ? -38.312 5.346 26.169 1.00 95.25 945 ARG A O 1
ATOM 6660 N N . GLY A 1 946 ? -39.486 6.446 27.724 1.00 93.38 946 GLY A N 1
ATOM 6661 C CA . GLY A 1 946 ? -39.015 7.791 27.384 1.00 93.38 946 GLY A CA 1
ATOM 6662 C C . GLY A 1 946 ? -37.711 8.194 28.078 1.00 93.38 946 GLY A C 1
ATOM 6663 O O . GLY A 1 946 ? -37.219 7.523 28.988 1.00 93.38 946 GLY A O 1
ATOM 6664 N N . SER A 1 947 ? -37.145 9.331 27.662 1.00 89.19 947 SER A N 1
ATOM 6665 C CA . SER A 1 947 ? -35.896 9.870 28.215 1.00 89.19 947 SER A CA 1
ATOM 6666 C C . SER A 1 947 ? -36.003 10.146 29.714 1.00 89.19 947 SER A C 1
ATOM 6668 O O . SER A 1 947 ? -36.931 10.817 30.161 1.00 89.19 947 SER A O 1
ATOM 6670 N N . GLY A 1 948 ? -35.023 9.682 30.487 1.00 86.50 948 GLY A N 1
ATOM 6671 C CA . GLY A 1 948 ? -34.973 9.842 31.939 1.00 86.50 948 GLY A CA 1
ATOM 6672 C C . GLY A 1 948 ? -35.852 8.861 32.722 1.00 86.50 948 GLY A C 1
ATOM 6673 O O . GLY A 1 948 ? -35.763 8.841 33.948 1.00 86.50 948 GLY A O 1
ATOM 6674 N N . GLU A 1 949 ? -36.666 8.024 32.063 1.00 88.75 949 GLU A N 1
ATOM 6675 C CA . GLU A 1 949 ? -37.445 6.994 32.754 1.00 88.75 949 GLU A CA 1
ATOM 6676 C C . GLU A 1 949 ? -36.556 5.814 33.187 1.00 88.75 949 GLU A C 1
ATOM 6678 O O . GLU A 1 949 ? -35.803 5.231 32.398 1.00 88.75 949 GLU A O 1
ATOM 6683 N N . GLU A 1 950 ? -36.671 5.413 34.456 1.00 84.94 950 GLU A N 1
ATOM 6684 C CA . GLU A 1 950 ? -35.979 4.231 34.975 1.00 84.94 950 GLU A CA 1
ATOM 6685 C C . GLU A 1 950 ? -36.720 2.933 34.617 1.00 84.94 950 GLU A C 1
ATOM 6687 O O . GLU A 1 950 ? -37.946 2.838 34.729 1.00 84.94 950 GLU A O 1
ATOM 6692 N N . ALA A 1 951 ? -35.969 1.894 34.242 1.00 85.38 951 ALA A N 1
ATOM 6693 C CA . ALA A 1 951 ? -36.500 0.544 34.065 1.00 85.38 951 ALA A CA 1
ATOM 6694 C C . ALA A 1 951 ? -36.588 -0.165 35.427 1.00 85.38 951 ALA A C 1
ATOM 6696 O O . ALA A 1 951 ? -35.576 -0.368 36.101 1.00 85.38 951 ALA A O 1
ATOM 6697 N N . THR A 1 952 ? -37.799 -0.530 35.854 1.00 86.44 952 THR A N 1
ATOM 6698 C CA . THR A 1 952 ? -38.019 -1.237 37.119 1.00 86.44 952 THR A CA 1
ATOM 6699 C C . THR A 1 952 ? -39.055 -2.349 36.974 1.00 86.44 952 THR A C 1
ATOM 6701 O O . THR A 1 952 ? -40.035 -2.241 36.242 1.00 86.44 952 THR A O 1
ATOM 6704 N N . SER A 1 953 ? -38.943 -3.389 37.804 1.00 80.94 953 SER A N 1
ATOM 6705 C CA . SER A 1 953 ? -39.970 -4.446 37.852 1.00 80.94 953 SER A CA 1
ATOM 6706 C C . SER A 1 953 ? -41.395 -3.929 38.129 1.00 80.94 953 SER A C 1
ATOM 6708 O O . SER A 1 953 ? -42.361 -4.551 37.696 1.00 80.94 953 SER A O 1
ATOM 6710 N N . ALA A 1 954 ? -41.544 -2.786 38.814 1.00 83.50 954 ALA A N 1
ATOM 6711 C CA . ALA A 1 954 ? -42.844 -2.178 39.101 1.00 83.50 954 ALA A CA 1
ATOM 6712 C C . ALA A 1 954 ? -43.502 -1.565 37.853 1.00 83.50 954 ALA A C 1
ATOM 6714 O O . ALA A 1 954 ? -44.730 -1.530 37.763 1.00 83.50 954 ALA A O 1
ATOM 6715 N N . ASN A 1 955 ? -42.697 -1.122 36.882 1.00 85.38 955 ASN A N 1
ATOM 6716 C CA . ASN A 1 955 ? -43.166 -0.592 35.607 1.00 85.38 955 ASN A CA 1
ATOM 6717 C C . ASN A 1 955 ? -42.933 -1.541 34.429 1.00 85.38 955 ASN A C 1
ATOM 6719 O O . ASN A 1 955 ? -42.945 -1.096 33.290 1.00 85.38 955 ASN A O 1
ATOM 6723 N N . ARG A 1 956 ? -42.751 -2.845 34.698 1.00 87.25 956 ARG A N 1
ATOM 6724 C CA . ARG A 1 956 ? -42.498 -3.884 33.682 1.00 87.25 956 ARG A CA 1
ATOM 6725 C C . ARG A 1 956 ? -41.305 -3.553 32.763 1.00 87.25 956 ARG A C 1
ATOM 6727 O O . ARG A 1 956 ? -41.308 -3.940 31.600 1.00 87.25 956 ARG A O 1
ATOM 6734 N N . ASP A 1 957 ? -40.316 -2.820 33.279 1.00 88.62 957 ASP A N 1
ATOM 6735 C CA . ASP A 1 957 ? -39.135 -2.314 32.563 1.00 88.62 957 ASP A CA 1
ATOM 6736 C C . ASP A 1 957 ? -39.433 -1.380 31.360 1.00 88.62 957 ASP A C 1
ATOM 6738 O O . ASP A 1 957 ? -38.508 -0.970 30.664 1.00 88.62 957 ASP A O 1
ATOM 6742 N N . MET A 1 958 ? -40.694 -0.994 31.122 1.00 91.75 958 MET A N 1
ATOM 6743 C CA . MET A 1 958 ? -41.118 -0.190 29.961 1.00 91.75 958 MET A CA 1
ATOM 6744 C C . MET A 1 958 ? -41.307 1.306 30.259 1.00 91.75 958 MET A C 1
ATOM 6746 O O . MET A 1 958 ? -41.645 2.055 29.353 1.00 91.75 958 MET A O 1
ATOM 6750 N N . GLY A 1 959 ? -41.065 1.767 31.491 1.00 92.56 959 GLY A N 1
ATOM 6751 C CA . GLY A 1 959 ? -41.344 3.154 31.900 1.00 92.56 959 GLY A CA 1
ATOM 6752 C C . GLY A 1 959 ? -42.782 3.347 32.392 1.00 92.56 959 GLY A C 1
ATOM 6753 O O . GLY A 1 959 ? -43.649 2.503 32.171 1.00 92.56 959 GLY A O 1
ATOM 6754 N N . ASN A 1 960 ? -43.046 4.430 33.124 1.00 92.50 960 ASN A N 1
ATOM 6755 C CA . ASN A 1 960 ? -44.345 4.650 33.768 1.00 92.50 960 ASN A CA 1
ATOM 6756 C C . ASN A 1 960 ? -45.428 5.007 32.748 1.00 92.50 960 ASN A C 1
ATOM 6758 O O . ASN A 1 960 ? -46.552 4.509 32.857 1.00 92.50 960 ASN A O 1
ATOM 6762 N N . MET A 1 961 ? -45.087 5.828 31.750 1.00 93.38 961 MET A N 1
ATOM 6763 C CA . MET A 1 961 ? -46.037 6.241 30.716 1.00 93.38 961 MET A CA 1
ATOM 6764 C C . MET A 1 961 ? -46.471 5.046 29.861 1.00 93.38 961 MET A C 1
ATOM 6766 O O . MET A 1 961 ? -47.658 4.732 29.766 1.00 93.38 961 MET A O 1
ATOM 6770 N N . VAL A 1 962 ? -45.501 4.309 29.318 1.00 94.94 962 VAL A N 1
ATOM 6771 C CA . VAL A 1 962 ? -45.765 3.140 28.466 1.00 94.94 962 VAL A CA 1
ATOM 6772 C C . VAL A 1 962 ? -46.457 2.022 29.243 1.00 94.94 962 VAL A C 1
ATOM 6774 O O . VAL A 1 962 ? -47.329 1.360 28.693 1.00 94.94 962 VAL A O 1
ATOM 6777 N N . LYS A 1 963 ? -46.146 1.832 30.533 1.00 94.69 963 LYS A N 1
ATOM 6778 C CA . LYS A 1 963 ? -46.863 0.880 31.399 1.00 94.69 963 LYS A CA 1
ATOM 6779 C C . LYS A 1 963 ? -48.325 1.279 31.609 1.00 94.69 963 LYS A C 1
ATOM 6781 O O . LYS A 1 963 ? -49.194 0.414 31.585 1.00 94.69 963 LYS A O 1
ATOM 6786 N N . THR A 1 964 ? -48.595 2.567 31.818 1.00 94.62 964 THR A N 1
ATOM 6787 C CA . THR A 1 964 ? -49.967 3.079 31.978 1.00 94.62 964 THR A CA 1
ATOM 6788 C C . THR A 1 964 ? -50.777 2.850 30.707 1.00 94.62 964 THR A C 1
ATOM 6790 O O . THR A 1 964 ? -51.894 2.347 30.780 1.00 94.62 964 THR A O 1
ATOM 6793 N N . PHE A 1 965 ? -50.183 3.128 29.543 1.00 95.19 965 PHE A N 1
ATOM 6794 C CA . PHE A 1 965 ? -50.782 2.783 28.256 1.00 95.19 965 PHE A CA 1
ATOM 6795 C C . PHE A 1 965 ? -50.988 1.275 28.103 1.00 95.19 965 PHE A C 1
ATOM 6797 O O . PHE A 1 965 ? -52.070 0.838 27.740 1.00 95.19 965 PHE A O 1
ATOM 6804 N N . HIS A 1 966 ? -49.968 0.474 28.411 1.00 94.25 966 HIS A N 1
ATOM 6805 C CA . HIS A 1 966 ? -50.013 -0.976 28.276 1.00 94.25 966 HIS A CA 1
ATOM 6806 C C . HIS A 1 966 ? -51.151 -1.609 29.085 1.00 94.25 966 HIS A C 1
ATOM 6808 O O . HIS A 1 966 ? -51.842 -2.475 28.558 1.00 94.25 966 HIS A O 1
ATOM 6814 N N . ASP A 1 967 ? -51.354 -1.201 30.341 1.00 93.56 967 ASP A N 1
ATOM 6815 C CA . ASP A 1 967 ? -52.427 -1.767 31.164 1.00 93.56 967 ASP A CA 1
ATOM 6816 C C . ASP A 1 967 ? -53.816 -1.402 30.603 1.00 93.56 967 ASP A C 1
ATOM 6818 O O . ASP A 1 967 ? -54.656 -2.290 30.484 1.00 93.56 967 ASP A O 1
ATOM 6822 N N . ALA A 1 968 ? -54.022 -0.147 30.177 1.00 93.69 968 ALA A N 1
ATOM 6823 C CA . ALA A 1 968 ? -55.271 0.285 29.538 1.00 93.69 968 ALA A CA 1
ATOM 6824 C C . ALA A 1 968 ? -55.513 -0.432 28.196 1.00 93.69 968 ALA A C 1
ATOM 6826 O O . ALA A 1 968 ? -56.616 -0.880 27.913 1.00 93.69 968 ALA A O 1
ATOM 6827 N N . PHE A 1 969 ? -54.462 -0.606 27.393 1.00 94.38 969 PHE A N 1
ATOM 6828 C CA . PHE A 1 969 ? -54.497 -1.326 26.120 1.00 94.38 969 PHE A CA 1
ATOM 6829 C C . PHE A 1 969 ? -54.869 -2.804 26.287 1.00 94.38 969 PHE A C 1
ATOM 6831 O O . PHE A 1 969 ? -55.641 -3.335 25.494 1.00 94.38 969 PHE A O 1
ATOM 6838 N N . VAL A 1 970 ? -54.337 -3.484 27.309 1.00 90.44 970 VAL A N 1
ATOM 6839 C CA . VAL A 1 970 ? -54.667 -4.893 27.581 1.00 90.44 970 VAL A CA 1
ATOM 6840 C C . VAL A 1 970 ? -56.091 -5.049 28.120 1.00 90.44 970 VAL A C 1
ATOM 6842 O O . VAL A 1 970 ? -56.747 -6.035 27.790 1.00 90.44 970 VAL A O 1
ATOM 6845 N N . GLU A 1 971 ? -56.565 -4.104 28.934 1.00 90.88 971 GLU A N 1
ATOM 6846 C CA . GLU A 1 971 ? -57.955 -4.067 29.406 1.00 90.88 971 GLU A CA 1
ATOM 6847 C C . GLU A 1 971 ? -58.922 -3.887 28.228 1.00 90.88 971 GLU A C 1
ATOM 6849 O O . GLU A 1 971 ? -59.805 -4.718 28.032 1.00 90.88 971 GLU A O 1
ATOM 6854 N N . GLU A 1 972 ? -58.659 -2.911 27.360 1.00 92.69 972 GLU A N 1
ATOM 6855 C CA . GLU A 1 972 ? -59.447 -2.648 26.153 1.00 92.69 972 GLU A CA 1
ATOM 6856 C C . GLU A 1 972 ? -59.452 -3.843 25.178 1.00 92.69 972 GLU A C 1
ATOM 6858 O O . GLU A 1 972 ? -60.500 -4.259 24.686 1.00 92.69 972 GLU A O 1
ATOM 6863 N N . LEU A 1 973 ? -58.298 -4.482 24.946 1.00 89.00 973 LEU A N 1
ATOM 6864 C CA . LEU A 1 973 ? -58.199 -5.718 24.150 1.00 89.00 973 LEU A CA 1
ATOM 6865 C C . LEU A 1 973 ? -59.094 -6.845 24.686 1.00 89.00 973 LEU A C 1
ATOM 6867 O O . LEU A 1 973 ? -59.621 -7.641 23.904 1.00 89.00 973 LEU A O 1
ATOM 6871 N N . ALA A 1 974 ? -59.239 -6.943 26.011 1.00 85.31 974 ALA A N 1
ATOM 6872 C CA . ALA A 1 974 ? -60.088 -7.943 26.647 1.00 85.31 974 ALA A CA 1
ATOM 6873 C C . ALA A 1 974 ? -61.580 -7.600 26.523 1.00 85.31 974 ALA A C 1
ATOM 6875 O O . ALA A 1 974 ? -62.396 -8.514 26.411 1.00 85.31 974 ALA A O 1
ATOM 6876 N N . GLU A 1 975 ? -61.939 -6.315 26.505 1.00 85.75 975 GLU A N 1
ATOM 6877 C CA . GLU A 1 975 ? -63.318 -5.856 26.294 1.00 85.75 975 GLU A CA 1
ATOM 6878 C C . GLU A 1 975 ? -63.774 -6.025 24.837 1.00 85.75 975 GLU A C 1
ATOM 6880 O O . GLU A 1 975 ? -64.918 -6.406 24.579 1.00 85.75 975 GLU A O 1
ATOM 6885 N N . GLN A 1 976 ? -62.870 -5.824 23.874 1.00 82.62 976 GLN A N 1
ATOM 6886 C CA . GLN A 1 976 ? -63.175 -5.904 22.442 1.00 82.62 976 GLN A CA 1
ATOM 6887 C C . GLN A 1 976 ? -63.284 -7.339 21.889 1.00 82.62 976 GLN A C 1
ATOM 6889 O O . GLN A 1 976 ? -63.687 -7.515 20.732 1.00 82.62 976 GLN A O 1
ATOM 6894 N N . SER A 1 977 ? -62.943 -8.376 22.666 1.00 67.19 977 SER A N 1
ATOM 6895 C CA . SER A 1 977 ? -62.893 -9.765 22.185 1.00 67.19 977 SER A CA 1
ATOM 6896 C C . SER A 1 977 ? -63.738 -10.748 23.004 1.00 67.19 977 SER A C 1
ATOM 6898 O O . SER A 1 977 ? -63.616 -10.858 24.219 1.00 67.19 977 SER A O 1
ATOM 6900 N N . ALA A 1 978 ? -64.540 -11.570 22.313 1.00 63.12 978 ALA A N 1
ATOM 6901 C CA . ALA A 1 978 ? -65.280 -12.684 22.920 1.00 63.12 978 ALA A CA 1
ATOM 6902 C C . ALA A 1 978 ? -64.385 -13.897 23.264 1.00 63.12 978 ALA A C 1
ATOM 6904 O O . ALA A 1 978 ? -64.807 -14.777 24.016 1.00 63.12 978 ALA A O 1
ATOM 6905 N N . SER A 1 979 ? -63.165 -13.956 22.707 1.00 70.25 979 SER A N 1
ATOM 6906 C CA . SER A 1 979 ? -62.140 -14.968 23.004 1.00 70.25 979 SER A CA 1
ATOM 6907 C C . SER A 1 979 ? -60.885 -14.283 23.559 1.00 70.25 979 SER A C 1
ATOM 6909 O O . SER A 1 979 ? -60.378 -13.362 22.921 1.00 70.25 979 SER A O 1
ATOM 6911 N N . PRO A 1 980 ? -60.361 -14.683 24.729 1.00 71.81 980 PRO A N 1
ATOM 6912 C CA . PRO A 1 980 ? -59.276 -13.947 25.371 1.00 71.81 980 PRO A CA 1
ATOM 6913 C C . PRO A 1 980 ? -57.983 -14.003 24.540 1.00 71.81 980 PRO A C 1
ATOM 6915 O O . PRO A 1 980 ? -57.377 -15.069 24.436 1.00 71.81 980 PRO A O 1
ATOM 6918 N N . ILE A 1 981 ? -57.552 -12.855 23.996 1.00 83.06 981 ILE A N 1
ATOM 6919 C CA . ILE A 1 981 ? -56.239 -12.684 23.353 1.00 83.06 981 ILE A CA 1
ATOM 6920 C C . ILE A 1 981 ? -55.179 -12.731 24.449 1.00 83.06 981 ILE A C 1
ATOM 6922 O O . ILE A 1 981 ? -55.155 -11.913 25.372 1.00 83.06 981 ILE A O 1
ATOM 6926 N N . SER A 1 982 ? -54.300 -13.718 24.373 1.00 88.00 982 SER A N 1
ATOM 6927 C CA . SER A 1 982 ? -53.223 -13.886 25.330 1.00 88.00 982 SER A CA 1
ATOM 6928 C C . SER A 1 982 ? -52.038 -12.987 24.974 1.00 88.00 982 SER A C 1
ATOM 6930 O O . SER A 1 982 ? -51.622 -12.905 23.819 1.00 88.00 982 SER A O 1
ATOM 6932 N N . THR A 1 983 ? -51.468 -12.311 25.975 1.00 90.38 983 THR A N 1
ATOM 6933 C CA . THR A 1 983 ? -50.355 -11.373 25.772 1.00 90.38 983 THR A CA 1
ATOM 6934 C C . THR A 1 983 ? -49.135 -11.738 26.612 1.00 90.38 983 THR A C 1
ATOM 6936 O O . THR A 1 983 ? -49.236 -12.315 27.702 1.00 90.38 983 THR A O 1
ATOM 6939 N N . ARG A 1 984 ? -47.953 -11.389 26.106 1.00 92.19 984 ARG A N 1
ATOM 6940 C CA . ARG A 1 984 ? -46.703 -11.323 26.873 1.00 92.19 984 ARG A CA 1
ATOM 6941 C C . ARG A 1 984 ? -46.000 -9.999 26.604 1.00 92.19 984 ARG A C 1
ATOM 6943 O O . ARG A 1 984 ? -46.266 -9.348 25.601 1.00 92.19 984 ARG A O 1
ATOM 6950 N N . THR A 1 985 ? -45.103 -9.595 27.498 1.00 92.31 985 THR A N 1
ATOM 6951 C CA . THR A 1 985 ? -44.506 -8.254 27.458 1.00 92.31 985 THR A CA 1
ATOM 6952 C C . THR A 1 985 ? -42.994 -8.270 27.539 1.00 92.31 985 THR A C 1
ATOM 6954 O O . THR A 1 985 ? -42.432 -9.023 28.336 1.00 92.31 985 THR A O 1
ATOM 6957 N N . ILE A 1 986 ? -42.362 -7.356 26.811 1.00 92.62 986 ILE A N 1
ATOM 6958 C CA . ILE A 1 986 ? -40.948 -7.009 26.935 1.00 92.62 986 ILE A CA 1
ATOM 6959 C C . ILE A 1 986 ? -40.842 -5.502 27.194 1.00 92.62 986 ILE A C 1
ATOM 6961 O O . ILE A 1 986 ? -41.381 -4.708 26.434 1.00 92.62 986 ILE A O 1
ATOM 6965 N N . GLY A 1 987 ? -40.154 -5.099 28.262 1.00 92.00 987 GLY A N 1
ATOM 6966 C CA . GLY A 1 987 ? -39.671 -3.725 28.411 1.00 92.00 987 GLY A CA 1
ATOM 6967 C C . GLY A 1 987 ? -38.272 -3.626 27.811 1.00 92.00 987 GLY A C 1
ATOM 6968 O O . GLY A 1 987 ? -37.379 -4.344 28.266 1.00 92.00 987 GLY A O 1
ATOM 6969 N N . LEU A 1 988 ? -38.096 -2.792 26.782 1.00 91.00 988 LEU A N 1
ATOM 6970 C CA . LEU A 1 988 ? -36.838 -2.683 26.048 1.00 91.00 988 LEU A CA 1
ATOM 6971 C C . LEU A 1 988 ? -35.740 -2.085 26.937 1.00 91.00 988 LEU A C 1
ATOM 6973 O O . LEU A 1 988 ? -35.833 -0.944 27.411 1.00 91.00 988 LEU A O 1
ATOM 6977 N N . GLU A 1 989 ? -34.667 -2.847 27.138 1.00 85.56 989 GLU A N 1
ATOM 6978 C CA . GLU A 1 989 ? -33.526 -2.416 27.940 1.00 85.56 989 GLU A CA 1
ATOM 6979 C C . GLU A 1 989 ? -32.522 -1.632 27.092 1.00 85.56 989 GLU A C 1
ATOM 6981 O O . GLU A 1 989 ? -31.598 -2.184 26.516 1.00 85.56 989 GLU A O 1
ATOM 6986 N N . TYR A 1 990 ? -32.687 -0.315 27.047 1.00 84.00 990 TYR A N 1
ATOM 6987 C CA . TYR A 1 990 ? -31.739 0.592 26.394 1.00 84.00 990 TYR A CA 1
ATOM 6988 C C . TYR A 1 990 ? -31.380 1.780 27.298 1.00 84.00 990 TYR A C 1
ATOM 6990 O O . TYR A 1 990 ? -32.079 1.992 28.287 1.00 84.00 990 TYR A O 1
ATOM 6998 N N . PRO A 1 991 ? -30.326 2.569 27.045 1.00 75.75 991 PRO A N 1
ATOM 6999 C CA . PRO A 1 991 ? -29.996 3.717 27.881 1.00 75.75 991 PRO A CA 1
ATOM 7000 C C . PRO A 1 991 ? -30.865 4.935 27.520 1.00 75.75 991 PRO A C 1
ATOM 7002 O O . PRO A 1 991 ? -30.496 5.773 26.701 1.00 75.75 991 PRO A O 1
ATOM 7005 N N . ALA A 1 992 ? -32.031 5.039 28.166 1.00 85.12 992 ALA A N 1
ATOM 7006 C CA . ALA A 1 992 ? -32.967 6.152 28.007 1.00 85.12 992 ALA A CA 1
ATOM 7007 C C . ALA A 1 992 ? -32.478 7.425 28.727 1.00 85.12 992 ALA A C 1
ATOM 7009 O O . ALA A 1 992 ? -33.048 7.841 29.737 1.00 85.12 992 ALA A O 1
ATOM 7010 N N . TYR A 1 993 ? -31.360 8.003 28.281 1.00 82.94 993 TYR A N 1
ATOM 7011 C CA . TYR A 1 993 ? -30.739 9.155 28.938 1.00 82.94 993 TYR A CA 1
ATOM 7012 C C . TYR A 1 993 ? -31.683 10.359 28.993 1.00 82.94 993 TYR A C 1
ATOM 7014 O O . TYR A 1 993 ? -32.394 10.655 28.033 1.00 82.94 993 TYR A O 1
ATOM 7022 N N . ALA A 1 994 ? -31.680 11.061 30.129 1.00 79.75 994 ALA A N 1
ATOM 7023 C CA . ALA A 1 994 ? -32.444 12.289 30.298 1.00 79.75 994 ALA A CA 1
ATOM 7024 C C . ALA A 1 994 ? -31.927 13.390 29.361 1.00 79.75 994 ALA A C 1
ATOM 7026 O O . ALA A 1 994 ? -30.730 13.479 29.082 1.00 79.75 994 ALA A O 1
ATOM 7027 N N . VAL A 1 995 ? -32.832 14.259 28.915 1.00 72.62 995 VAL A N 1
ATOM 7028 C CA . VAL A 1 995 ? -32.462 15.474 28.183 1.00 72.62 995 VAL A CA 1
ATOM 7029 C C . VAL A 1 995 ? -31.673 16.397 29.134 1.00 72.62 995 VAL A C 1
ATOM 7031 O O . VAL A 1 995 ? -32.137 16.639 30.252 1.00 72.62 995 VAL A O 1
ATOM 7034 N N . PRO A 1 996 ? -30.494 16.924 28.749 1.00 64.06 996 PRO A N 1
ATOM 7035 C CA . PRO A 1 996 ? -29.654 17.763 29.613 1.00 64.06 996 PRO A CA 1
ATOM 7036 C C . PRO A 1 996 ? -30.205 19.199 29.730 1.00 64.06 996 PRO A C 1
ATOM 7038 O O . PRO A 1 996 ? -29.632 20.152 29.207 1.00 64.06 996 PRO A O 1
ATOM 7041 N N . LEU A 1 997 ? -31.333 19.365 30.427 1.00 58.56 997 LEU A N 1
ATOM 7042 C CA . LEU A 1 997 ? -32.074 20.636 30.508 1.00 58.56 997 LEU A CA 1
ATOM 7043 C C . LEU A 1 997 ? -31.362 21.734 31.326 1.00 58.56 997 LEU A C 1
ATOM 7045 O O . LEU A 1 997 ? -31.650 22.911 31.142 1.00 58.56 997 LEU A O 1
ATOM 7049 N N . SER A 1 998 ? -30.438 21.377 32.226 1.00 50.25 998 SER A N 1
ATOM 7050 C CA . SER A 1 998 ? -29.797 22.318 33.163 1.00 50.25 998 SER A CA 1
ATOM 7051 C C . SER A 1 998 ? -28.452 22.896 32.693 1.00 50.25 998 SER A C 1
ATOM 7053 O O . SER A 1 998 ? -27.942 23.809 33.334 1.00 50.25 998 SER A O 1
ATOM 7055 N N . SER A 1 999 ? -27.851 22.351 31.626 1.00 47.69 999 SER A N 1
ATOM 7056 C CA . SER A 1 999 ? -26.602 22.830 31.002 1.00 47.69 999 SER A CA 1
ATOM 7057 C C . SER A 1 999 ? -26.391 22.097 29.666 1.00 47.69 999 SER A C 1
ATOM 7059 O O . SER A 1 999 ? -25.640 21.121 29.634 1.00 47.69 999 SER A O 1
ATOM 7061 N N . PRO A 1 1000 ? -27.076 22.494 28.580 1.00 50.75 1000 PRO A N 1
ATOM 7062 C CA . PRO A 1 1000 ? -26.962 21.817 27.293 1.00 50.75 1000 PRO A CA 1
ATOM 7063 C C . PRO A 1 1000 ? -25.599 22.119 26.658 1.00 50.75 1000 PRO A C 1
ATOM 7065 O O . PRO A 1 1000 ? -25.427 23.108 25.948 1.00 50.75 1000 PRO A O 1
ATOM 7068 N N . ASP A 1 1001 ? -24.614 21.270 26.929 1.00 45.50 1001 ASP A N 1
ATOM 7069 C CA . ASP A 1 1001 ? -23.351 21.218 26.206 1.00 45.50 1001 ASP A CA 1
ATOM 7070 C C . ASP A 1 1001 ? -23.414 20.144 25.102 1.00 45.50 1001 ASP A C 1
ATOM 7072 O O . ASP A 1 1001 ? -24.257 19.239 25.120 1.00 45.50 1001 ASP A O 1
ATOM 7076 N N . ALA A 1 1002 ? -22.542 20.251 24.094 1.00 44.91 1002 ALA A N 1
ATOM 7077 C CA . ALA A 1 1002 ? -22.481 19.263 23.013 1.00 44.91 1002 ALA A CA 1
ATOM 7078 C C . ALA A 1 1002 ? -22.310 17.813 23.536 1.00 44.91 1002 ALA A C 1
ATOM 7080 O O . ALA A 1 1002 ? -23.012 16.932 23.037 1.00 44.91 1002 ALA A O 1
ATOM 7081 N N . PRO A 1 1003 ? -21.489 17.539 24.575 1.00 45.91 1003 PRO A N 1
ATOM 7082 C CA . PRO A 1 1003 ? -21.395 16.212 25.193 1.00 45.91 1003 PRO A CA 1
ATOM 7083 C C . PRO A 1 1003 ? -22.708 15.682 25.793 1.00 45.91 1003 PRO A C 1
ATOM 7085 O O . PRO A 1 1003 ? -23.038 14.508 25.609 1.00 45.91 1003 PRO A O 1
ATOM 7088 N N . GLY A 1 1004 ? -23.487 16.514 26.490 1.00 54.25 1004 GLY A N 1
ATOM 7089 C CA . GLY A 1 1004 ? -24.774 16.113 27.059 1.00 54.25 1004 GLY A CA 1
ATOM 7090 C C . GLY A 1 1004 ? -25.814 15.783 25.986 1.00 54.25 1004 GLY A C 1
ATOM 7091 O O . GLY A 1 1004 ? -26.542 14.794 26.099 1.00 54.25 1004 GLY A O 1
ATOM 7092 N N . LEU A 1 1005 ? -25.857 16.570 24.909 1.00 54.69 1005 LEU A N 1
ATOM 7093 C CA . LEU A 1 1005 ? -26.719 16.326 23.745 1.00 54.69 1005 LEU A CA 1
ATOM 7094 C C . LEU A 1 1005 ? -26.311 15.063 22.968 1.00 54.69 1005 LEU A C 1
ATOM 7096 O O . LEU A 1 1005 ? -27.172 14.275 22.568 1.00 54.69 1005 LEU A O 1
ATOM 7100 N N . LEU A 1 1006 ? -25.008 14.816 22.815 1.00 52.59 1006 LEU A N 1
ATOM 7101 C CA . LEU A 1 1006 ? -24.468 13.565 22.267 1.00 52.59 1006 LEU A CA 1
ATOM 7102 C C . LEU A 1 1006 ? -24.835 12.356 23.140 1.00 52.59 1006 LEU A C 1
ATOM 7104 O O . LEU A 1 1006 ? -25.168 11.291 22.626 1.00 52.59 1006 LEU A O 1
ATOM 7108 N N . THR A 1 1007 ? -24.860 12.523 24.463 1.00 59.66 1007 THR A N 1
ATOM 7109 C CA . THR A 1 1007 ? -25.293 11.466 25.390 1.00 59.66 1007 THR A CA 1
ATOM 7110 C C . THR A 1 1007 ? -26.782 11.151 25.208 1.00 59.66 1007 THR A C 1
ATOM 7112 O O . THR A 1 1007 ? -27.151 9.994 25.050 1.00 59.66 1007 THR A O 1
ATOM 7115 N N . TYR A 1 1008 ? -27.652 12.162 25.135 1.00 65.50 1008 TYR A N 1
ATOM 7116 C CA . TYR A 1 1008 ? -29.084 11.965 24.869 1.00 65.50 1008 TYR A CA 1
ATOM 7117 C C . TYR A 1 1008 ? -29.351 11.247 23.531 1.00 65.50 1008 TYR A C 1
ATOM 7119 O O . TYR A 1 1008 ? -30.112 10.280 23.482 1.00 65.50 1008 TYR A O 1
ATOM 7127 N N . THR A 1 1009 ? -28.705 11.693 22.451 1.00 61.16 1009 THR A N 1
ATOM 7128 C CA . THR A 1 1009 ? -28.906 11.140 21.098 1.00 61.16 1009 THR A CA 1
ATOM 7129 C C . THR A 1 1009 ? -28.315 9.737 20.935 1.00 61.16 1009 THR A C 1
ATOM 7131 O O . THR A 1 1009 ? -28.972 8.862 20.373 1.00 61.16 1009 THR A O 1
ATOM 7134 N N . SER A 1 1010 ? -27.134 9.465 21.500 1.00 57.34 1010 SER A N 1
ATOM 7135 C CA . SER A 1 1010 ? -26.564 8.106 21.538 1.00 57.34 1010 SER A CA 1
ATOM 7136 C C . SER A 1 1010 ? -27.437 7.118 22.320 1.00 57.34 1010 SER A C 1
ATOM 7138 O O . SER A 1 1010 ? -27.474 5.935 21.979 1.00 57.34 1010 SER A O 1
ATOM 7140 N N . GLY A 1 1011 ? -28.196 7.597 23.312 1.00 67.69 1011 GLY A N 1
ATOM 7141 C CA . GLY A 1 1011 ? -29.212 6.813 24.012 1.00 67.69 1011 GLY A CA 1
ATOM 7142 C C . GLY A 1 1011 ? -30.297 6.275 23.082 1.00 67.69 1011 GLY A C 1
ATOM 7143 O O . GLY A 1 1011 ? -30.547 5.070 23.053 1.00 67.69 1011 GLY A O 1
ATOM 7144 N N . ALA A 1 1012 ? -30.895 7.152 22.271 1.00 73.81 1012 ALA A N 1
ATOM 7145 C CA . ALA A 1 1012 ? -31.912 6.771 21.291 1.00 73.81 1012 ALA A CA 1
ATOM 7146 C C . ALA A 1 1012 ? -31.363 5.789 20.238 1.00 73.81 1012 ALA A C 1
ATOM 7148 O O . ALA A 1 1012 ? -31.970 4.754 19.977 1.00 73.81 1012 ALA A O 1
ATOM 7149 N N . TRP A 1 1013 ? -30.171 6.038 19.693 1.00 65.69 1013 TRP A N 1
ATOM 7150 C CA . TRP A 1 1013 ? -29.565 5.125 18.715 1.00 65.69 1013 TRP A CA 1
ATOM 7151 C C . TRP A 1 1013 ? -29.224 3.751 19.299 1.00 65.69 1013 TRP A C 1
ATOM 7153 O O . TRP A 1 1013 ? -29.502 2.731 18.671 1.00 65.69 1013 TRP A O 1
ATOM 7163 N N . SER A 1 1014 ? -28.721 3.705 20.536 1.00 68.06 1014 SER A N 1
ATOM 7164 C CA . SER A 1 1014 ? -28.509 2.440 21.254 1.00 68.06 1014 SER A CA 1
ATOM 7165 C C . SER A 1 1014 ? -29.823 1.672 21.436 1.00 68.06 1014 SER A C 1
ATOM 7167 O O . SER A 1 1014 ? -29.856 0.450 21.314 1.00 68.06 1014 SER A O 1
ATOM 7169 N N . GLY A 1 1015 ? -30.926 2.387 21.686 1.00 76.75 1015 GLY A N 1
ATOM 7170 C CA . GLY A 1 1015 ? -32.263 1.798 21.731 1.00 76.75 1015 GLY A CA 1
ATOM 7171 C C . GLY A 1 1015 ? -32.729 1.242 20.392 1.00 76.75 1015 GLY A C 1
ATOM 7172 O O . GLY A 1 1015 ? -33.338 0.176 20.375 1.00 76.75 1015 GLY A O 1
ATOM 7173 N N . ALA A 1 1016 ? -32.427 1.914 19.280 1.00 77.12 1016 ALA A N 1
ATOM 7174 C CA . ALA A 1 1016 ? -32.838 1.453 17.956 1.00 77.12 1016 ALA A CA 1
ATOM 7175 C C . ALA A 1 1016 ? -32.154 0.135 17.563 1.00 77.12 1016 ALA A C 1
ATOM 7177 O O . ALA A 1 1016 ? -32.802 -0.795 17.080 1.00 77.12 1016 ALA A O 1
ATOM 7178 N N . VAL A 1 1017 ? -30.856 0.015 17.858 1.00 68.69 1017 VAL A N 1
ATOM 7179 C CA . VAL A 1 1017 ? -30.096 -1.227 17.652 1.00 68.69 1017 VAL A CA 1
ATOM 7180 C C . VAL A 1 1017 ? -30.649 -2.365 18.516 1.00 68.69 1017 VAL A C 1
ATOM 7182 O O . VAL A 1 1017 ? -30.880 -3.467 18.011 1.00 68.69 1017 VAL A O 1
ATOM 7185 N N . GLU A 1 1018 ? -30.916 -2.104 19.799 1.00 80.00 1018 GLU A N 1
ATOM 7186 C CA . GLU A 1 1018 ? -31.470 -3.118 20.705 1.00 80.00 1018 GLU A CA 1
ATOM 7187 C C . GLU A 1 1018 ? -32.880 -3.556 20.280 1.00 80.00 1018 GLU A C 1
ATOM 7189 O O . GLU A 1 1018 ? -33.209 -4.743 20.340 1.00 80.00 1018 GLU A O 1
ATOM 7194 N N . LEU A 1 1019 ? -33.715 -2.623 19.811 1.00 88.50 1019 LEU A N 1
ATOM 7195 C CA . LEU A 1 1019 ? -35.055 -2.935 19.319 1.00 88.50 1019 LEU A CA 1
ATOM 7196 C C . LEU A 1 1019 ? -35.003 -3.783 18.047 1.00 88.50 1019 LEU A C 1
ATOM 7198 O O . LEU A 1 1019 ? -35.723 -4.775 17.965 1.00 88.50 1019 LEU A O 1
ATOM 7202 N N . MET A 1 1020 ? -34.137 -3.439 17.090 1.00 82.12 1020 MET A N 1
ATOM 7203 C CA . MET A 1 1020 ? -33.939 -4.223 15.868 1.00 82.12 1020 MET A CA 1
ATOM 7204 C C . MET A 1 1020 ? -33.527 -5.665 16.196 1.00 82.12 1020 MET A C 1
ATOM 7206 O O . MET A 1 1020 ? -34.162 -6.611 15.734 1.00 82.12 1020 MET A O 1
ATOM 7210 N N . SER A 1 1021 ? -32.532 -5.832 17.072 1.00 77.12 1021 SER A N 1
ATOM 7211 C CA . SER A 1 1021 ? -32.089 -7.146 17.556 1.00 77.12 1021 SER A CA 1
ATOM 7212 C C . SER A 1 1021 ? -33.207 -7.904 18.282 1.00 77.12 1021 SER A C 1
ATOM 7214 O O . SER A 1 1021 ? -33.414 -9.098 18.059 1.00 77.12 1021 SER A O 1
ATOM 7216 N N . THR A 1 1022 ? -33.976 -7.225 19.137 1.00 87.00 1022 THR A N 1
ATOM 7217 C CA . THR A 1 1022 ? -35.100 -7.837 19.864 1.00 87.00 1022 THR A CA 1
ATOM 7218 C C . THR A 1 1022 ? -36.190 -8.316 18.903 1.00 87.00 1022 THR A C 1
ATOM 7220 O O . THR A 1 1022 ? -36.694 -9.426 19.064 1.00 87.00 1022 THR A O 1
ATOM 7223 N N . LEU A 1 1023 ? -36.533 -7.516 17.889 1.00 89.12 1023 LEU A N 1
ATOM 7224 C CA . LEU A 1 1023 ? -37.512 -7.881 16.865 1.00 89.12 1023 LEU A CA 1
ATOM 7225 C C . LEU A 1 1023 ? -37.078 -9.137 16.110 1.00 89.12 1023 LEU A C 1
ATOM 7227 O O . LEU A 1 1023 ? -37.849 -10.089 16.026 1.00 89.12 1023 LEU A O 1
ATOM 7231 N N . GLU A 1 1024 ? -35.845 -9.168 15.610 1.00 86.06 1024 GLU A N 1
ATOM 7232 C CA . GLU A 1 1024 ? -35.324 -10.300 14.838 1.00 86.06 1024 GLU A CA 1
ATOM 7233 C C . GLU A 1 1024 ? -35.309 -11.593 15.663 1.00 86.06 1024 GLU A C 1
ATOM 7235 O O . GLU A 1 1024 ? -35.835 -12.614 15.217 1.00 86.06 1024 GLU A O 1
ATOM 7240 N N . ASN A 1 1025 ? -34.823 -11.527 16.905 1.00 85.12 1025 ASN A N 1
ATOM 7241 C CA . ASN A 1 1025 ? -34.779 -12.679 17.806 1.00 85.12 1025 ASN A CA 1
ATOM 7242 C C . ASN A 1 1025 ? -36.178 -13.211 18.165 1.00 85.12 1025 ASN A C 1
ATOM 7244 O O . ASN A 1 1025 ? -36.398 -14.422 18.227 1.00 85.12 1025 ASN A O 1
ATOM 7248 N N . GLU A 1 1026 ? -37.142 -12.330 18.438 1.00 89.38 1026 GLU A N 1
ATOM 7249 C CA . GLU A 1 1026 ? -38.489 -12.748 18.841 1.00 89.38 1026 GLU A CA 1
ATOM 7250 C C . GLU A 1 1026 ? -39.323 -13.242 17.647 1.00 89.38 1026 GLU A C 1
ATOM 7252 O O . GLU A 1 1026 ? -40.117 -14.176 17.799 1.00 89.38 1026 GLU A O 1
ATOM 7257 N N . ILE A 1 1027 ? -39.094 -12.700 16.446 1.00 89.06 1027 ILE A N 1
ATOM 7258 C CA . ILE A 1 1027 ? -39.685 -13.211 15.202 1.00 89.06 1027 ILE A CA 1
ATOM 7259 C C . ILE A 1 1027 ? -39.125 -14.592 14.870 1.00 89.06 1027 ILE A C 1
ATOM 7261 O O . ILE A 1 1027 ? -39.901 -15.488 14.537 1.00 89.06 1027 ILE A O 1
ATOM 7265 N N . GLU A 1 1028 ? -37.815 -14.802 15.005 1.00 88.06 1028 GLU A N 1
ATOM 7266 C CA . GLU A 1 1028 ? -37.215 -16.126 14.821 1.00 88.06 1028 GLU A CA 1
ATOM 7267 C C . GLU A 1 1028 ? -37.795 -17.139 15.820 1.00 88.06 1028 GLU A C 1
ATOM 7269 O O . GLU A 1 1028 ? -38.130 -18.267 15.453 1.00 88.06 1028 GLU A O 1
ATOM 7274 N N . ARG A 1 1029 ? -37.985 -16.726 17.080 1.00 87.75 1029 ARG A N 1
ATOM 7275 C CA . ARG A 1 1029 ? -38.471 -17.616 18.140 1.00 87.75 1029 ARG A CA 1
ATOM 7276 C C . ARG A 1 1029 ? -39.955 -17.964 18.024 1.00 87.75 1029 ARG A C 1
ATOM 7278 O O . ARG A 1 1029 ? -40.319 -19.115 18.257 1.00 87.75 1029 ARG A O 1
ATOM 7285 N N . CYS A 1 1030 ? -40.809 -16.981 17.747 1.00 90.38 1030 CYS A N 1
ATOM 7286 C CA . CYS A 1 1030 ? -42.263 -17.123 17.872 1.00 90.38 1030 CYS A CA 1
ATOM 7287 C C . CYS A 1 1030 ? -43.047 -16.693 16.626 1.00 90.38 1030 CYS A C 1
ATOM 7289 O O . CYS A 1 1030 ? -44.238 -16.988 16.540 1.00 90.38 1030 CYS A O 1
ATOM 7291 N N . GLY A 1 1031 ? -42.424 -16.074 15.622 1.00 85.12 1031 GLY A N 1
ATOM 7292 C CA . GLY A 1 1031 ? -43.127 -15.594 14.427 1.00 85.12 1031 GLY A CA 1
ATOM 7293 C C . GLY A 1 1031 ? -43.809 -16.707 13.624 1.00 85.12 1031 GLY A C 1
ATOM 7294 O O . GLY A 1 1031 ? -44.875 -16.491 13.055 1.00 85.12 1031 GLY A O 1
ATOM 7295 N N . SER A 1 1032 ? -43.253 -17.924 13.634 1.00 84.81 1032 SER A N 1
ATOM 7296 C CA . SER A 1 1032 ? -43.864 -19.111 13.010 1.00 84.81 1032 SER A CA 1
ATOM 7297 C C . SER A 1 1032 ? -45.042 -19.694 13.800 1.00 84.81 1032 SER A C 1
ATOM 7299 O O . SER A 1 1032 ? -45.825 -20.461 13.245 1.00 84.81 1032 SER A O 1
ATOM 7301 N N . SER A 1 1033 ? -45.194 -19.324 15.078 1.00 85.12 1033 SER A N 1
ATOM 7302 C CA . SER A 1 1033 ? -46.309 -19.758 15.933 1.00 85.12 1033 SER A CA 1
ATOM 7303 C C . SER A 1 1033 ? -47.585 -18.930 15.750 1.00 85.12 1033 SER A C 1
ATOM 7305 O O . SER A 1 1033 ? -48.614 -19.281 16.317 1.00 85.12 1033 SER A O 1
ATOM 7307 N N . GLY A 1 1034 ? -47.524 -17.856 14.953 1.00 87.31 1034 GLY A N 1
ATOM 7308 C CA . GLY A 1 1034 ? -48.631 -16.922 14.733 1.00 87.31 1034 GLY A CA 1
ATOM 7309 C C . GLY A 1 1034 ? -48.588 -15.674 15.618 1.00 87.31 1034 GLY A C 1
ATOM 7310 O O . GLY A 1 1034 ? -49.312 -14.728 15.328 1.00 87.31 1034 GLY A O 1
ATOM 7311 N N . GLU A 1 1035 ? -47.709 -15.628 16.626 1.00 93.44 1035 GLU A N 1
ATOM 7312 C CA . GLU A 1 1035 ? -47.559 -14.467 17.512 1.00 93.44 1035 GLU A CA 1
ATOM 7313 C C . GLU A 1 1035 ? -47.204 -13.191 16.732 1.00 93.44 1035 GLU A C 1
ATOM 7315 O O . GLU A 1 1035 ? -46.251 -13.166 15.942 1.00 93.44 1035 GLU A O 1
ATOM 7320 N N . LYS A 1 1036 ? -47.953 -12.113 16.988 1.00 95.06 1036 LYS A N 1
ATOM 7321 C CA . LYS A 1 1036 ? -47.691 -10.780 16.430 1.00 95.06 1036 LYS A CA 1
ATOM 7322 C C . LYS A 1 1036 ? -47.101 -9.841 17.473 1.00 95.06 1036 LYS A C 1
ATOM 7324 O O . LYS A 1 1036 ? -47.213 -10.061 18.675 1.00 95.06 1036 LYS A O 1
ATOM 7329 N N . ILE A 1 1037 ? -46.471 -8.768 17.010 1.00 96.62 1037 ILE A N 1
ATOM 7330 C CA . ILE A 1 1037 ? -45.739 -7.817 17.845 1.00 96.62 1037 ILE A CA 1
ATOM 7331 C C . ILE A 1 1037 ? -46.454 -6.468 17.866 1.00 96.62 1037 ILE A C 1
ATOM 7333 O O . ILE A 1 1037 ? -46.771 -5.909 16.821 1.00 96.62 1037 ILE A O 1
ATOM 7337 N N . VAL A 1 1038 ? -46.659 -5.921 19.057 1.00 97.06 1038 VAL A N 1
ATOM 7338 C CA . VAL A 1 1038 ? -47.151 -4.561 19.285 1.00 97.06 1038 VAL A CA 1
ATOM 7339 C C . VAL A 1 1038 ? -46.013 -3.725 19.858 1.00 97.06 1038 VAL A C 1
ATOM 7341 O O . VAL A 1 1038 ? -45.404 -4.120 20.852 1.00 97.06 1038 VAL A O 1
ATOM 7344 N N . LEU A 1 1039 ? -45.720 -2.579 19.247 1.00 97.75 1039 LEU A N 1
ATOM 7345 C CA . LEU A 1 1039 ? -44.666 -1.664 19.686 1.00 97.75 1039 LEU A CA 1
ATOM 7346 C C . LEU A 1 1039 ? -45.281 -0.439 20.361 1.00 97.75 1039 LEU A C 1
ATOM 7348 O O . LEU A 1 1039 ? -46.065 0.260 19.734 1.00 97.75 1039 LEU A O 1
ATOM 7352 N N . ASN A 1 1040 ? -44.902 -0.154 21.606 1.00 97.19 1040 ASN A N 1
ATOM 7353 C CA . ASN A 1 1040 ? -45.406 0.993 22.365 1.00 97.19 1040 ASN A CA 1
ATOM 7354 C C . ASN A 1 1040 ? -44.243 1.901 22.765 1.00 97.19 1040 ASN A C 1
ATOM 7356 O O . ASN A 1 1040 ? -43.407 1.487 23.566 1.00 97.19 1040 ASN A O 1
ATOM 7360 N N . GLY A 1 1041 ? -44.189 3.128 22.246 1.00 96.62 1041 GLY A N 1
ATOM 7361 C CA . GLY A 1 1041 ? -43.108 4.075 22.528 1.00 96.62 1041 GLY A CA 1
ATOM 7362 C C . GLY A 1 1041 ? -43.605 5.404 23.060 1.00 96.62 1041 GLY A C 1
ATOM 7363 O O . GLY A 1 1041 ? -44.650 5.895 22.640 1.00 96.62 1041 GLY A O 1
ATOM 7364 N N . TYR A 1 1042 ? -42.825 6.005 23.954 1.00 96.25 1042 TYR A N 1
ATOM 7365 C CA . TYR A 1 1042 ? -43.087 7.340 24.487 1.00 96.25 1042 TYR A CA 1
ATOM 7366 C C . TYR A 1 1042 ? -41.865 8.250 24.338 1.00 96.25 1042 TYR A C 1
ATOM 7368 O O . TYR A 1 1042 ? -40.770 7.866 24.746 1.00 96.25 1042 TYR A O 1
ATOM 7376 N N . SER A 1 1043 ? -42.038 9.464 23.803 1.00 93.44 1043 SER A N 1
ATOM 7377 C CA . SER A 1 1043 ? -40.987 10.492 23.720 1.00 93.44 1043 SER A CA 1
ATOM 7378 C C . SER A 1 1043 ? -39.723 9.957 23.017 1.00 93.44 1043 SER A C 1
ATOM 7380 O O . SER A 1 1043 ? -39.798 9.509 21.873 1.00 93.44 1043 SER A O 1
ATOM 7382 N N . GLN A 1 1044 ? -38.561 9.908 23.680 1.00 88.88 1044 GLN A N 1
ATOM 7383 C CA . GLN A 1 1044 ? -37.358 9.264 23.126 1.00 88.88 1044 GLN A CA 1
ATOM 7384 C C . GLN A 1 1044 ? -37.593 7.795 22.712 1.00 88.88 1044 GLN A C 1
ATOM 7386 O O . GLN A 1 1044 ? -37.027 7.347 21.724 1.00 88.88 1044 GLN A O 1
ATOM 7391 N N . GLY A 1 1045 ? -38.449 7.043 23.404 1.00 93.06 1045 GLY A N 1
ATOM 7392 C CA . GLY A 1 1045 ? -38.801 5.676 23.017 1.00 93.06 1045 GLY A CA 1
ATOM 7393 C C . GLY A 1 1045 ? -39.681 5.595 21.767 1.00 93.06 1045 GLY A C 1
ATOM 7394 O O . GLY A 1 1045 ? -39.583 4.631 21.009 1.00 93.06 1045 GLY A O 1
ATOM 7395 N N . ALA A 1 1046 ? -40.493 6.623 21.500 1.00 92.31 1046 ALA A N 1
ATOM 7396 C CA . ALA A 1 1046 ? -41.193 6.754 20.224 1.00 92.31 1046 ALA A CA 1
ATOM 7397 C C . ALA A 1 1046 ? -40.194 7.013 19.082 1.00 92.31 1046 ALA A C 1
ATOM 7399 O O . ALA A 1 1046 ? -40.286 6.362 18.045 1.00 92.31 1046 ALA A O 1
ATOM 7400 N N . TRP A 1 1047 ? -39.168 7.843 19.322 1.00 86.81 1047 TRP A N 1
ATOM 7401 C CA . TRP A 1 1047 ? -38.052 8.034 18.386 1.00 86.81 1047 TRP A CA 1
ATOM 7402 C C . TRP A 1 1047 ? -37.308 6.720 18.097 1.00 86.81 1047 TRP A C 1
ATOM 7404 O O . TRP A 1 1047 ? -37.087 6.379 16.936 1.00 86.81 1047 TRP A O 1
ATOM 7414 N N . VAL A 1 1048 ? -36.979 5.940 19.134 1.00 88.56 1048 VAL A N 1
ATOM 7415 C CA . VAL A 1 1048 ? -36.345 4.618 18.984 1.00 88.56 1048 VAL A CA 1
ATOM 7416 C C . VAL A 1 1048 ? -37.135 3.728 18.024 1.00 88.56 1048 VAL A C 1
ATOM 7418 O O . VAL A 1 1048 ? -36.560 3.180 17.082 1.00 88.56 1048 VAL A O 1
ATOM 7421 N N . ILE A 1 1049 ? -38.448 3.595 18.235 1.00 92.69 1049 ILE A N 1
ATOM 7422 C CA . ILE A 1 1049 ? -39.314 2.774 17.378 1.00 92.69 1049 ILE A CA 1
ATOM 7423 C C . ILE A 1 1049 ? -39.338 3.325 15.955 1.00 92.69 1049 ILE A C 1
ATOM 7425 O O . ILE A 1 1049 ? -39.104 2.576 15.008 1.00 92.69 1049 ILE A O 1
ATOM 7429 N N . HIS A 1 1050 ? -39.577 4.626 15.808 1.00 87.00 1050 HIS A N 1
ATOM 7430 C CA . HIS A 1 1050 ? -39.675 5.289 14.514 1.00 87.00 1050 HIS A CA 1
ATOM 7431 C C . HIS A 1 1050 ? -38.405 5.062 13.680 1.00 87.00 1050 HIS A C 1
ATOM 7433 O O . HIS A 1 1050 ? -38.467 4.521 12.573 1.00 87.00 1050 HIS A O 1
ATOM 7439 N N . SER A 1 1051 ? -37.240 5.382 14.242 1.00 77.69 1051 SER A N 1
ATOM 7440 C CA . SER A 1 1051 ? -35.954 5.231 13.558 1.00 77.69 1051 SER A CA 1
ATOM 7441 C C . SER A 1 1051 ? -35.612 3.766 13.264 1.00 77.69 1051 SER A C 1
ATOM 7443 O O . SER A 1 1051 ? -35.087 3.476 12.190 1.00 77.69 1051 SER A O 1
ATOM 7445 N N . THR A 1 1052 ? -35.973 2.828 14.150 1.00 83.44 1052 THR A N 1
ATOM 7446 C CA . THR A 1 1052 ? -35.785 1.384 13.907 1.00 83.44 1052 THR A CA 1
ATOM 7447 C C . THR A 1 1052 ? -36.588 0.910 12.703 1.00 83.44 1052 THR A C 1
ATOM 7449 O O . THR A 1 1052 ? -36.036 0.286 11.800 1.00 83.44 1052 THR A O 1
ATOM 7452 N N . LEU A 1 1053 ? -37.889 1.213 12.658 1.00 86.06 1053 LEU A N 1
ATOM 7453 C CA . LEU A 1 1053 ? -38.768 0.760 11.578 1.00 86.06 1053 LEU A CA 1
ATOM 7454 C C . LEU A 1 1053 ? -38.359 1.378 10.239 1.00 86.06 1053 LEU A C 1
ATOM 7456 O O . LEU A 1 1053 ? -38.291 0.680 9.229 1.00 86.06 1053 LEU A O 1
ATOM 7460 N N . ALA A 1 1054 ? -38.016 2.664 10.232 1.00 74.38 1054 ALA A N 1
ATOM 7461 C CA . ALA A 1 1054 ? -37.546 3.317 9.023 1.00 74.38 1054 ALA A CA 1
ATOM 7462 C C . ALA A 1 1054 ? -36.205 2.746 8.523 1.00 74.38 1054 ALA A C 1
ATOM 7464 O O . ALA A 1 1054 ? -36.017 2.572 7.317 1.00 74.38 1054 ALA A O 1
ATOM 7465 N N . TYR A 1 1055 ? -35.287 2.393 9.431 1.00 68.06 1055 TYR A N 1
ATOM 7466 C CA . TYR A 1 1055 ? -34.036 1.715 9.083 1.00 68.06 1055 TYR A CA 1
ATOM 7467 C C . TYR A 1 1055 ? -34.273 0.293 8.551 1.00 68.06 1055 TYR A C 1
ATOM 7469 O O . TYR A 1 1055 ? -33.704 -0.099 7.529 1.00 68.06 1055 TYR A O 1
ATOM 7477 N N . MET A 1 1056 ? -35.149 -0.482 9.197 1.00 75.62 1056 MET A N 1
ATOM 7478 C CA . MET A 1 1056 ? -35.493 -1.836 8.758 1.00 75.62 1056 MET A CA 1
ATOM 7479 C C . MET A 1 1056 ? -36.205 -1.839 7.393 1.00 75.62 1056 MET A C 1
ATOM 7481 O O . MET A 1 1056 ? -35.967 -2.739 6.594 1.00 75.62 1056 MET A O 1
ATOM 7485 N N . GLU A 1 1057 ? -37.028 -0.835 7.072 1.00 79.19 1057 GLU A N 1
ATOM 7486 C CA . GLU A 1 1057 ? -37.639 -0.689 5.736 1.00 79.19 1057 GLU A CA 1
ATOM 7487 C C . GLU A 1 1057 ? -36.568 -0.405 4.680 1.00 79.19 1057 GLU A C 1
ATOM 7489 O O . GLU A 1 1057 ? -36.483 -1.111 3.675 1.00 79.19 1057 GLU A O 1
ATOM 7494 N N . LYS A 1 1058 ? -35.688 0.572 4.939 1.00 62.94 1058 LYS A N 1
ATOM 7495 C CA . LYS A 1 1058 ? -34.588 0.926 4.026 1.00 62.94 1058 LYS A CA 1
ATOM 7496 C C . LYS A 1 1058 ? -33.648 -0.252 3.765 1.00 62.94 1058 LYS A C 1
ATOM 7498 O O . LYS A 1 1058 ? -33.214 -0.451 2.633 1.00 62.94 1058 LYS A O 1
ATOM 7503 N N . SER A 1 1059 ? -33.388 -1.066 4.785 1.00 57.97 1059 SER A N 1
ATOM 7504 C CA . SER A 1 1059 ? -32.568 -2.280 4.683 1.00 57.97 1059 SER A CA 1
ATOM 7505 C C . SER A 1 1059 ? -33.335 -3.516 4.189 1.00 57.97 1059 SER A C 1
ATOM 7507 O O . SER A 1 1059 ? -32.754 -4.597 4.117 1.00 57.97 1059 SER A O 1
ATOM 7509 N N . LYS A 1 1060 ? -34.618 -3.381 3.814 1.00 72.88 1060 LYS A N 1
ATOM 7510 C CA . LYS A 1 1060 ? -35.500 -4.479 3.363 1.00 72.88 1060 LYS A CA 1
ATOM 7511 C C . LYS A 1 1060 ? -35.637 -5.625 4.379 1.00 72.88 1060 LYS A C 1
ATOM 7513 O O . LYS A 1 1060 ? -35.869 -6.773 4.006 1.00 72.88 1060 LYS A O 1
ATOM 7518 N N . ARG A 1 1061 ? -35.494 -5.307 5.664 1.00 77.69 1061 ARG A N 1
ATOM 7519 C CA . ARG A 1 1061 ? -35.614 -6.219 6.814 1.00 77.69 1061 ARG A CA 1
ATOM 7520 C C . ARG A 1 1061 ? -36.913 -6.019 7.590 1.00 77.69 1061 ARG A C 1
ATOM 7522 O O . ARG A 1 1061 ? -37.149 -6.740 8.554 1.00 77.69 1061 ARG A O 1
ATOM 7529 N N . LEU A 1 1062 ? -37.744 -5.043 7.214 1.00 83.44 1062 LEU A N 1
ATOM 7530 C CA . LEU A 1 1062 ? -38.941 -4.698 7.974 1.00 83.44 1062 LEU A CA 1
ATOM 7531 C C . LEU A 1 1062 ? -39.949 -5.859 8.013 1.00 83.44 1062 LEU A C 1
ATOM 7533 O O . LEU A 1 1062 ? -40.472 -6.259 6.970 1.00 83.44 1062 LEU A O 1
ATOM 7537 N N . PRO A 1 1063 ? -40.306 -6.365 9.206 1.00 85.56 1063 PRO A N 1
ATOM 7538 C CA . PRO A 1 1063 ? -41.176 -7.521 9.332 1.00 85.56 1063 PRO A CA 1
ATOM 7539 C C . PRO A 1 1063 ? -42.649 -7.098 9.376 1.00 85.56 1063 PRO A C 1
ATOM 7541 O O . PRO A 1 1063 ? -43.351 -7.336 10.361 1.00 85.56 1063 PRO A O 1
ATOM 7544 N N . VAL A 1 1064 ? -43.134 -6.463 8.302 1.00 88.94 1064 VAL A N 1
ATOM 7545 C CA . VAL A 1 1064 ? -44.502 -5.911 8.223 1.00 88.94 1064 VAL A CA 1
ATOM 7546 C C . VAL A 1 1064 ? -45.546 -6.956 8.618 1.00 88.94 1064 VAL A C 1
ATOM 7548 O O . VAL A 1 1064 ? -46.429 -6.673 9.418 1.00 88.94 1064 VAL A O 1
ATOM 7551 N N . SER A 1 1065 ? -45.428 -8.199 8.147 1.00 89.38 1065 SER A N 1
ATOM 7552 C CA . SER A 1 1065 ? -46.368 -9.289 8.457 1.00 89.38 1065 SER A CA 1
ATOM 7553 C C . SER A 1 1065 ? -46.460 -9.661 9.940 1.00 89.38 1065 SER A C 1
ATOM 7555 O O . SER A 1 1065 ? -47.445 -10.282 10.344 1.00 89.38 1065 SER A O 1
ATOM 7557 N N . ASN A 1 1066 ? -45.459 -9.313 10.745 1.00 93.19 1066 ASN A N 1
ATOM 7558 C CA . ASN A 1 1066 ? -45.355 -9.702 12.149 1.00 93.19 1066 ASN A CA 1
ATOM 7559 C C . ASN A 1 1066 ? -45.745 -8.576 13.114 1.00 93.19 1066 ASN A C 1
ATOM 7561 O O . ASN A 1 1066 ? -45.883 -8.848 14.300 1.00 93.19 1066 ASN A O 1
ATOM 7565 N N . LEU A 1 1067 ? -45.954 -7.344 12.641 1.00 94.44 1067 LEU A N 1
ATOM 7566 C CA . LEU A 1 1067 ? -46.316 -6.199 13.484 1.00 94.44 1067 LEU A CA 1
ATOM 7567 C C . LEU A 1 1067 ? -47.837 -6.016 13.550 1.00 94.44 1067 LEU A C 1
ATOM 7569 O O . LEU A 1 1067 ? -48.441 -5.678 12.547 1.00 94.44 1067 LEU A O 1
ATOM 7573 N N . ALA A 1 1068 ? -48.471 -6.196 14.703 1.00 93.81 1068 ALA A N 1
ATOM 7574 C CA . ALA A 1 1068 ? -49.909 -5.976 14.868 1.00 93.81 1068 ALA A CA 1
ATOM 7575 C C . ALA A 1 1068 ? -50.275 -4.487 15.009 1.00 93.81 1068 ALA A C 1
ATOM 7577 O O . ALA A 1 1068 ? -51.258 -4.044 14.426 1.00 93.81 1068 ALA A O 1
ATOM 7578 N N . ALA A 1 1069 ? -49.481 -3.710 15.754 1.00 94.62 1069 ALA A N 1
ATOM 7579 C CA . ALA A 1 1069 ? -49.685 -2.270 15.923 1.00 94.62 1069 ALA A CA 1
ATOM 7580 C C . ALA A 1 1069 ? -48.388 -1.551 16.334 1.00 94.62 1069 ALA A C 1
ATOM 7582 O O . ALA A 1 1069 ? -47.504 -2.146 16.957 1.00 94.62 1069 ALA A O 1
ATOM 7583 N N . VAL A 1 1070 ? -48.292 -0.262 16.006 1.00 95.00 1070 VAL A N 1
ATOM 7584 C CA . VAL A 1 1070 ? -47.201 0.645 16.385 1.00 95.00 1070 VAL A CA 1
ATOM 7585 C C . VAL A 1 1070 ? -47.808 1.893 17.021 1.00 95.00 1070 VAL A C 1
ATOM 7587 O O . VAL A 1 1070 ? -48.400 2.721 16.339 1.00 95.00 1070 VAL A O 1
ATOM 7590 N N . ASN A 1 1071 ? -47.648 2.029 18.330 1.00 95.50 1071 ASN A N 1
ATOM 7591 C CA . ASN A 1 1071 ? -48.296 3.047 19.143 1.00 95.50 1071 ASN A CA 1
ATOM 7592 C C . ASN A 1 1071 ? -47.253 4.065 19.619 1.00 95.50 1071 ASN A C 1
ATOM 7594 O O . ASN A 1 1071 ? -46.357 3.724 20.399 1.00 95.50 1071 ASN A O 1
ATOM 7598 N N . LEU A 1 1072 ? -47.355 5.308 19.145 1.00 93.62 1072 LEU A N 1
ATOM 7599 C CA . LEU A 1 1072 ? -46.370 6.363 19.405 1.00 93.62 1072 LEU A CA 1
ATOM 7600 C C . LEU A 1 1072 ? -46.988 7.514 20.209 1.00 93.62 1072 LEU A C 1
ATOM 7602 O O . LEU A 1 1072 ? -47.868 8.229 19.729 1.00 93.62 1072 LEU A O 1
ATOM 7606 N N . ILE A 1 1073 ? -46.499 7.711 21.432 1.00 94.19 1073 ILE A N 1
ATOM 7607 C CA . ILE A 1 1073 ? -46.906 8.786 22.343 1.00 94.19 1073 ILE A CA 1
ATOM 7608 C C . ILE A 1 1073 ? -45.822 9.864 22.311 1.00 94.19 1073 ILE A C 1
ATOM 7610 O O . ILE A 1 1073 ? -44.659 9.574 22.593 1.00 94.19 1073 ILE A O 1
ATOM 7614 N N . ALA A 1 1074 ? -46.190 11.108 22.007 1.00 91.31 1074 ALA A N 1
ATOM 7615 C CA . ALA A 1 1074 ? -45.258 12.239 21.973 1.00 91.31 1074 ALA A CA 1
ATOM 7616 C C . ALA A 1 1074 ? -44.041 12.034 21.042 1.00 91.31 1074 ALA A C 1
ATOM 7618 O O . ALA A 1 1074 ? -42.906 12.305 21.432 1.00 91.31 1074 ALA A O 1
ATOM 7619 N N . ASP A 1 1075 ? -44.259 11.537 19.820 1.00 89.56 1075 ASP A N 1
ATOM 7620 C CA . ASP A 1 1075 ? -43.172 11.264 18.870 1.00 89.56 1075 ASP A CA 1
ATOM 7621 C C . ASP A 1 1075 ? -42.449 12.550 18.419 1.00 89.56 1075 ASP A C 1
ATOM 7623 O O . ASP A 1 1075 ? -43.058 13.381 17.733 1.00 89.56 1075 ASP A O 1
ATOM 7627 N N . PRO A 1 1076 ? -41.148 12.723 18.732 1.00 82.19 1076 PRO A N 1
ATOM 7628 C CA . PRO A 1 1076 ? -40.390 13.878 18.272 1.00 82.19 1076 PRO A CA 1
ATOM 7629 C C . PRO A 1 1076 ? -40.184 13.899 16.757 1.00 82.19 1076 PRO A C 1
ATOM 7631 O O . PRO A 1 1076 ? -39.926 14.966 16.208 1.00 82.19 1076 PRO A O 1
ATOM 7634 N N . GLN A 1 1077 ? -40.306 12.764 16.067 1.00 79.31 1077 GLN A N 1
ATOM 7635 C CA . GLN A 1 1077 ? -40.189 12.669 14.611 1.00 79.31 1077 GLN A CA 1
ATOM 7636 C C . GLN A 1 1077 ? -41.545 12.771 13.891 1.00 79.31 1077 GLN A C 1
ATOM 7638 O O . GLN A 1 1077 ? -41.595 12.622 12.669 1.00 79.31 1077 GLN A O 1
ATOM 7643 N N . ARG A 1 1078 ? -42.642 13.084 14.602 1.00 80.88 1078 ARG A N 1
ATOM 7644 C CA . ARG A 1 1078 ? -43.993 13.158 14.025 1.00 80.88 1078 ARG A CA 1
ATOM 7645 C C . ARG A 1 1078 ? -44.032 14.025 12.757 1.00 80.88 1078 ARG A C 1
ATOM 7647 O O . ARG A 1 1078 ? -43.751 15.224 12.801 1.00 80.88 1078 ARG A O 1
ATOM 7654 N N . ALA A 1 1079 ? -44.410 13.404 11.641 1.00 70.75 1079 ALA A N 1
ATOM 7655 C CA . ALA A 1 1079 ? -44.616 14.059 10.353 1.00 70.75 1079 ALA A CA 1
ATOM 7656 C C . ALA A 1 1079 ? -46.011 14.700 10.251 1.00 70.75 1079 ALA A C 1
ATOM 7658 O O . ALA A 1 1079 ? -46.883 14.479 11.097 1.00 70.75 1079 ALA A O 1
ATOM 7659 N N . GLN A 1 1080 ? -46.233 15.474 9.184 1.00 64.44 1080 GLN A N 1
ATOM 7660 C CA . GLN A 1 1080 ? -47.528 16.070 8.862 1.00 64.44 1080 GLN A CA 1
ATOM 7661 C C . GLN A 1 1080 ? -48.513 14.994 8.373 1.00 64.44 1080 GLN A C 1
ATOM 7663 O O . GLN A 1 1080 ? -48.780 14.856 7.184 1.00 64.44 1080 GLN A O 1
ATOM 7668 N N . LEU A 1 1081 ? -49.032 14.192 9.296 1.00 58.34 1081 LEU A N 1
ATOM 7669 C CA . LEU A 1 1081 ? -50.102 13.242 9.013 1.00 58.34 1081 LEU A CA 1
ATOM 7670 C C . LEU A 1 1081 ? -51.456 13.936 9.219 1.00 58.34 1081 LEU A C 1
ATOM 7672 O O . LEU A 1 1081 ? -51.592 14.814 10.078 1.00 58.34 1081 LEU A O 1
ATOM 7676 N N . GLY A 1 1082 ? -52.462 13.567 8.420 1.00 54.25 1082 GLY A N 1
ATOM 7677 C CA . GLY A 1 1082 ? -53.827 14.072 8.587 1.00 54.25 1082 GLY A CA 1
ATOM 7678 C C . GLY A 1 1082 ? -54.338 13.841 10.016 1.00 54.25 1082 GLY A C 1
ATOM 7679 O O . GLY A 1 1082 ? -53.914 12.900 10.686 1.00 54.25 1082 GLY A O 1
ATOM 7680 N N . ALA A 1 1083 ? -55.273 14.677 10.486 1.00 54.56 1083 ALA A N 1
ATOM 7681 C CA . ALA A 1 1083 ? -55.871 14.563 11.829 1.00 54.56 1083 ALA A CA 1
ATOM 7682 C C . ALA A 1 1083 ? -56.536 13.193 12.105 1.00 54.56 1083 ALA A C 1
ATOM 7684 O O . ALA A 1 1083 ? -56.893 12.888 13.238 1.00 54.56 1083 ALA A O 1
ATOM 7685 N N . GLU A 1 1084 ? -56.695 12.370 11.069 1.00 58.78 1084 GLU A N 1
ATOM 7686 C CA . GLU A 1 1084 ? -57.196 11.000 11.124 1.00 58.78 1084 GLU A CA 1
ATOM 7687 C C . GLU A 1 1084 ? -56.210 9.984 11.744 1.00 58.78 1084 GLU A C 1
ATOM 7689 O O . GLU A 1 1084 ? -56.676 8.987 12.280 1.00 58.78 1084 GLU A O 1
ATOM 7694 N N . TYR A 1 1085 ? -54.892 10.250 11.761 1.00 66.25 1085 TYR A N 1
ATOM 7695 C CA . TYR A 1 1085 ? -53.858 9.340 12.313 1.00 66.25 1085 TYR A CA 1
ATOM 7696 C C . TYR A 1 1085 ? -53.285 9.776 13.678 1.00 66.25 1085 TYR A C 1
ATOM 7698 O O . TYR A 1 1085 ? -52.332 9.177 14.189 1.00 66.25 1085 TYR A O 1
ATOM 7706 N N . ASN A 1 1086 ? -53.832 10.846 14.264 1.00 81.50 1086 ASN A N 1
ATOM 7707 C CA . ASN A 1 1086 ? -53.475 11.340 15.593 1.00 81.50 1086 ASN A CA 1
ATOM 7708 C C . ASN A 1 1086 ? -54.721 11.362 16.483 1.00 81.50 1086 ASN A C 1
ATOM 7710 O O . ASN A 1 1086 ? -55.657 12.118 16.231 1.00 81.50 1086 ASN A O 1
ATOM 7714 N N . ALA A 1 1087 ? -54.713 10.583 17.559 1.00 83.19 1087 ALA A N 1
ATOM 7715 C CA . ALA A 1 1087 ? -55.806 10.546 18.526 1.00 83.19 1087 ALA A CA 1
ATOM 7716 C C . ALA A 1 1087 ? -55.828 11.773 19.463 1.00 83.19 1087 ALA A C 1
ATOM 7718 O O . ALA A 1 1087 ? -56.811 11.993 20.171 1.00 83.19 1087 ALA A O 1
ATOM 7719 N N . GLY A 1 1088 ? -54.754 12.572 19.485 1.00 81.69 1088 GLY A N 1
ATOM 7720 C CA . GLY A 1 1088 ? -54.624 13.770 20.317 1.00 81.69 1088 GLY A CA 1
ATOM 7721 C C . GLY A 1 1088 ? -55.166 15.056 19.678 1.00 81.69 1088 GLY A C 1
ATOM 7722 O O . GLY A 1 1088 ? -55.725 15.061 18.587 1.00 81.69 1088 GLY A O 1
ATOM 7723 N N . SER A 1 1089 ? -54.986 16.181 20.373 1.00 78.69 1089 SER A N 1
ATOM 7724 C CA . SER A 1 1089 ? -55.448 17.507 19.925 1.00 78.69 1089 SER A CA 1
ATOM 7725 C C . SER A 1 1089 ? -54.522 18.182 18.904 1.00 78.69 1089 SER A C 1
ATOM 7727 O O . SER A 1 1089 ? -54.900 19.216 18.351 1.00 78.69 1089 SER A O 1
ATOM 7729 N N . ALA A 1 1090 ? -53.316 17.647 18.659 1.00 75.81 1090 ALA A N 1
ATOM 7730 C CA . ALA A 1 1090 ? -52.394 18.221 17.683 1.00 75.81 1090 ALA A CA 1
ATOM 7731 C C . ALA A 1 1090 ? -52.965 18.119 16.263 1.00 75.81 1090 ALA A C 1
ATOM 7733 O O . ALA A 1 1090 ? -53.295 17.041 15.761 1.00 75.81 1090 ALA A O 1
ATOM 7734 N N . THR A 1 1091 ? -53.065 19.269 15.611 1.00 69.19 1091 THR A N 1
ATOM 7735 C CA . THR A 1 1091 ? -53.575 19.424 14.254 1.00 69.19 1091 THR A CA 1
ATOM 7736 C C . THR A 1 1091 ? -52.555 18.946 13.215 1.00 69.19 1091 THR A C 1
ATOM 7738 O O . THR A 1 1091 ? -51.355 18.818 13.485 1.00 69.19 1091 THR A O 1
ATOM 7741 N N . GLY A 1 1092 ? -53.035 18.667 12.000 1.00 64.75 1092 GLY A N 1
ATOM 7742 C CA . GLY A 1 1092 ? -52.213 18.223 10.868 1.00 64.75 1092 GLY A CA 1
ATOM 7743 C C . GLY A 1 1092 ? -51.336 19.319 10.253 1.00 64.75 1092 GLY A C 1
ATOM 7744 O O . GLY A 1 1092 ? -50.921 19.172 9.117 1.00 64.75 1092 GLY A O 1
ATOM 7745 N N . ASP A 1 1093 ? -51.105 20.439 10.935 1.00 67.38 1093 ASP A N 1
ATOM 7746 C CA . ASP A 1 1093 ? -50.224 21.553 10.547 1.00 67.38 1093 ASP A CA 1
ATOM 7747 C C . ASP A 1 1093 ? -49.086 21.778 11.567 1.00 67.38 1093 ASP A C 1
ATOM 7749 O O . ASP A 1 1093 ? -48.396 22.795 11.519 1.00 67.38 1093 ASP A O 1
ATOM 7753 N N . THR A 1 1094 ? -48.895 20.835 12.496 1.00 70.56 1094 THR A N 1
ATOM 7754 C CA . THR A 1 1094 ? -47.802 20.829 13.480 1.00 70.56 1094 THR A CA 1
ATOM 7755 C C . THR A 1 1094 ? -46.869 19.641 13.256 1.00 70.56 1094 THR A C 1
ATOM 7757 O O . THR A 1 1094 ? -47.317 18.582 12.810 1.00 70.56 1094 THR A O 1
ATOM 7760 N N . TRP A 1 1095 ? -45.591 19.794 13.611 1.00 72.88 1095 TRP A N 1
ATOM 7761 C CA . TRP A 1 1095 ? -44.545 18.773 13.445 1.00 72.88 1095 TRP A CA 1
ATOM 7762 C C . TRP A 1 1095 ? -43.905 18.391 14.773 1.00 72.88 1095 TRP A C 1
ATOM 7764 O O . TRP A 1 1095 ? -43.855 19.198 15.699 1.00 72.88 1095 TRP A O 1
ATOM 7774 N N . GLY A 1 1096 ? -43.338 17.192 14.845 1.00 76.25 1096 GLY A N 1
ATOM 7775 C CA . GLY A 1 1096 ? -42.416 16.863 15.920 1.00 76.25 1096 GLY A CA 1
ATOM 7776 C C . GLY A 1 1096 ? -41.138 17.699 15.843 1.00 76.25 1096 GLY A C 1
ATOM 7777 O O . GLY A 1 1096 ? -40.706 18.130 14.769 1.00 76.25 1096 GLY A O 1
ATOM 7778 N N . VAL A 1 1097 ? -40.516 17.941 16.994 1.00 70.00 1097 VAL A N 1
ATOM 7779 C CA . VAL A 1 1097 ? -39.345 18.818 17.114 1.00 70.00 1097 VAL A CA 1
ATOM 7780 C C . VAL A 1 1097 ? -38.125 18.334 16.320 1.00 70.00 1097 VAL A C 1
ATOM 7782 O O . VAL A 1 1097 ? -37.301 19.143 15.896 1.00 70.00 1097 VAL A O 1
ATOM 7785 N N . ALA A 1 1098 ? -38.027 17.030 16.060 1.00 65.12 1098 ALA A N 1
ATOM 7786 C CA . ALA A 1 1098 ? -37.003 16.424 15.214 1.00 65.12 1098 ALA A CA 1
ATOM 7787 C C . ALA A 1 1098 ? -37.366 16.409 13.713 1.00 65.12 1098 ALA A C 1
ATOM 7789 O O . ALA A 1 1098 ? -36.531 16.014 12.907 1.00 65.12 1098 ALA A O 1
ATOM 7790 N N . ASN A 1 1099 ? -38.572 16.848 13.324 1.00 61.53 1099 ASN A N 1
ATOM 7791 C CA . ASN A 1 1099 ? -39.063 16.885 11.935 1.00 61.53 1099 ASN A CA 1
ATOM 7792 C C . ASN A 1 1099 ? -39.316 18.327 11.410 1.00 61.53 1099 ASN A C 1
ATOM 7794 O O . ASN A 1 1099 ? -39.633 18.548 10.245 1.00 61.53 1099 ASN A O 1
ATOM 7798 N N . ALA A 1 1100 ? -39.119 19.363 12.234 1.00 50.56 1100 ALA A N 1
ATOM 7799 C CA . ALA A 1 1100 ? -39.437 20.762 11.902 1.00 50.56 1100 ALA A CA 1
ATOM 7800 C C . ALA A 1 1100 ? -38.554 21.429 10.809 1.00 50.56 1100 ALA A C 1
ATOM 7802 O O . ALA A 1 1100 ? -38.622 22.643 10.616 1.00 50.56 1100 ALA A O 1
ATOM 7803 N N . GLN A 1 1101 ? -37.725 20.674 10.077 1.00 45.47 1101 GLN A N 1
ATOM 7804 C CA . GLN A 1 1101 ? -36.905 21.188 8.969 1.00 45.47 1101 GLN A CA 1
ATOM 7805 C C . GLN A 1 1101 ? -37.695 21.454 7.672 1.00 45.47 1101 GLN A C 1
ATOM 7807 O O . GLN A 1 1101 ? -37.177 22.131 6.787 1.00 45.47 1101 GLN A O 1
ATOM 7812 N N . VAL A 1 1102 ? -38.929 20.953 7.532 1.00 39.56 1102 VAL A N 1
ATOM 7813 C CA . VAL A 1 1102 ? -39.548 20.813 6.199 1.00 39.56 1102 VAL A CA 1
ATOM 7814 C C . VAL A 1 1102 ? -40.327 22.044 5.695 1.00 39.56 1102 VAL A C 1
ATOM 7816 O O . VAL A 1 1102 ? -40.517 22.157 4.487 1.00 39.56 1102 VAL A O 1
ATOM 7819 N N . VAL A 1 1103 ? -40.745 23.023 6.516 1.00 32.53 1103 VAL A N 1
ATOM 7820 C CA . VAL A 1 1103 ? -41.589 24.129 5.992 1.00 32.53 1103 VAL A CA 1
ATOM 7821 C C . VAL A 1 1103 ? -41.332 25.484 6.658 1.00 32.53 1103 VAL A C 1
ATOM 7823 O O . VAL A 1 1103 ? -41.792 25.716 7.765 1.00 32.53 1103 VAL A O 1
ATOM 7826 N N . GLY A 1 1104 ? -40.661 26.405 5.952 1.00 36.31 1104 GLY A N 1
ATOM 7827 C CA . GLY A 1 1104 ? -40.922 27.863 5.914 1.00 36.31 1104 GLY A CA 1
ATOM 7828 C C . GLY A 1 1104 ? -40.992 28.717 7.197 1.00 36.31 1104 GLY A C 1
ATOM 7829 O O . GLY A 1 1104 ? -41.159 29.930 7.085 1.00 36.31 1104 GLY A O 1
ATOM 7830 N N . VAL A 1 1105 ? -40.868 28.153 8.396 1.00 33.31 1105 VAL A N 1
ATOM 7831 C CA . VAL A 1 1105 ? -40.854 28.877 9.673 1.00 33.31 1105 VAL A CA 1
ATOM 7832 C C . VAL A 1 1105 ? -39.389 29.139 10.051 1.00 33.31 1105 VAL A C 1
ATOM 7834 O O . VAL A 1 1105 ? -38.590 28.201 10.020 1.00 33.31 1105 VAL A O 1
ATOM 7837 N N . PRO A 1 1106 ? -38.979 30.380 10.392 1.00 32.88 1106 PRO A N 1
ATOM 7838 C CA . PRO A 1 1106 ? -37.608 30.653 10.816 1.00 32.88 1106 PRO A CA 1
ATOM 7839 C C . PRO A 1 1106 ? -37.219 29.728 11.979 1.00 32.88 1106 PRO A C 1
ATOM 7841 O O . PRO A 1 1106 ? -37.897 29.653 13.001 1.00 32.88 1106 PRO A O 1
ATOM 7844 N N . ALA A 1 1107 ? -36.140 28.983 11.749 1.00 32.50 1107 ALA A N 1
ATOM 7845 C CA . ALA A 1 1107 ? -35.785 27.742 12.417 1.00 32.50 1107 ALA A CA 1
ATOM 7846 C C . ALA A 1 1107 ? -35.748 27.811 13.953 1.00 32.50 1107 ALA A C 1
ATOM 7848 O O . ALA A 1 1107 ? -34.761 28.243 14.561 1.00 32.50 1107 ALA A O 1
ATOM 7849 N N . VAL A 1 1108 ? -36.759 27.228 14.590 1.00 39.03 1108 VAL A N 1
ATOM 7850 C CA . VAL A 1 1108 ? -36.618 26.704 15.949 1.00 39.03 1108 VAL A CA 1
ATOM 7851 C C . VAL A 1 1108 ? -35.997 25.309 15.816 1.00 39.03 1108 VAL A C 1
ATOM 7853 O O . VAL A 1 1108 ? -36.685 24.297 15.804 1.00 39.03 1108 VAL A O 1
ATOM 7856 N N . ARG A 1 1109 ? -34.675 25.259 15.614 1.00 50.31 1109 ARG A N 1
ATOM 7857 C CA . ARG A 1 1109 ? -33.888 24.010 15.593 1.00 50.31 1109 ARG A CA 1
ATOM 7858 C C . ARG A 1 1109 ? -34.031 23.295 16.946 1.00 50.31 1109 ARG A C 1
ATOM 7860 O O . ARG A 1 1109 ? -34.096 23.986 17.952 1.00 50.31 1109 ARG A O 1
ATOM 7867 N N . PHE A 1 1110 ? -34.003 21.962 17.026 1.00 44.78 1110 PHE A N 1
ATOM 7868 C CA . PHE A 1 1110 ? -34.054 21.221 18.310 1.00 44.78 1110 PHE A CA 1
ATOM 7869 C C . PHE A 1 1110 ? -33.000 21.714 19.333 1.00 44.78 1110 PHE A C 1
ATOM 7871 O O . PHE A 1 1110 ? -33.280 21.842 20.524 1.00 44.78 1110 PHE A O 1
ATOM 7878 N N . SER A 1 1111 ? -31.816 22.123 18.857 1.00 42.62 1111 SER A N 1
ATOM 7879 C CA . SER A 1 1111 ? -30.783 22.803 19.656 1.00 42.62 1111 SER A CA 1
ATOM 7880 C C . SER A 1 1111 ? -31.147 24.245 20.051 1.00 42.62 1111 SER A C 1
ATOM 7882 O O . SER A 1 1111 ? -30.860 24.666 21.168 1.00 42.62 1111 SER A O 1
ATOM 7884 N N . ASN A 1 1112 ? -31.828 24.993 19.177 1.00 39.97 1112 ASN A N 1
ATOM 7885 C CA . ASN A 1 1112 ? -32.382 26.321 19.473 1.00 39.97 1112 ASN A CA 1
ATOM 7886 C C . ASN A 1 1112 ? -33.614 26.253 20.391 1.00 39.97 1112 ASN A C 1
ATOM 7888 O O . ASN A 1 1112 ? -33.878 27.220 21.091 1.00 39.97 1112 ASN A O 1
ATOM 7892 N N . TRP A 1 1113 ? -34.357 25.144 20.416 1.00 44.25 1113 TRP A N 1
ATOM 7893 C CA . TRP A 1 1113 ? -35.445 24.885 21.362 1.00 44.25 1113 TRP A CA 1
ATOM 7894 C C . TRP A 1 1113 ? -34.888 24.674 22.777 1.00 44.25 1113 TRP A C 1
ATOM 7896 O O . TRP A 1 1113 ? -35.361 25.315 23.716 1.00 44.25 1113 TRP A O 1
ATOM 7906 N N . LEU A 1 1114 ? -33.808 23.896 22.922 1.00 46.19 1114 LEU A N 1
ATOM 7907 C CA . LEU A 1 1114 ? -33.090 23.755 24.198 1.00 46.19 1114 LEU A CA 1
ATOM 7908 C C . LEU A 1 1114 ? -32.415 25.063 24.646 1.00 46.19 1114 LEU A C 1
ATOM 7910 O O . LEU A 1 1114 ? -32.447 25.396 25.828 1.00 46.19 1114 LEU A O 1
ATOM 7914 N N . ALA A 1 1115 ? -31.845 25.834 23.715 1.00 39.88 1115 ALA A N 1
ATOM 7915 C CA . ALA A 1 1115 ? -31.180 27.104 24.022 1.00 39.88 1115 ALA A CA 1
ATOM 7916 C C . ALA A 1 1115 ? -32.151 28.289 24.214 1.00 39.88 1115 ALA A C 1
ATOM 7918 O O . ALA A 1 1115 ? -31.864 29.210 24.974 1.00 39.88 1115 ALA A O 1
ATOM 7919 N N . GLY A 1 1116 ? -33.293 28.294 23.525 1.00 39.50 1116 GLY A N 1
ATOM 7920 C CA . GLY A 1 1116 ? -34.242 29.409 23.489 1.00 39.50 1116 GLY A CA 1
ATOM 7921 C C . GLY A 1 1116 ? -35.278 29.394 24.610 1.00 39.50 1116 GLY A C 1
ATOM 7922 O O . GLY A 1 1116 ? -35.777 30.457 24.974 1.00 39.50 1116 GLY A O 1
ATOM 7923 N N . SER A 1 1117 ? -35.574 28.221 25.175 1.00 41.41 1117 SER A N 1
ATOM 7924 C CA . SER A 1 1117 ? -36.661 28.056 26.150 1.00 41.41 1117 SER A CA 1
ATOM 7925 C C . SER A 1 1117 ? -36.190 28.092 27.607 1.00 41.41 1117 SER A C 1
ATOM 7927 O O . SER A 1 1117 ? -37.028 28.206 28.495 1.00 41.41 1117 SER A O 1
ATOM 7929 N N . ILE A 1 1118 ? -34.876 27.981 27.873 1.00 40.38 1118 ILE A N 1
ATOM 7930 C CA . ILE A 1 1118 ? -34.386 27.734 29.242 1.00 40.38 1118 ILE A CA 1
ATOM 7931 C C . ILE A 1 1118 ? -33.329 28.747 29.730 1.00 40.38 1118 ILE A C 1
ATOM 7933 O O . ILE A 1 1118 ? -33.413 29.112 30.896 1.00 40.38 1118 ILE A O 1
ATOM 7937 N N . TYR A 1 1119 ? -32.431 29.325 28.909 1.00 33.50 1119 TYR A N 1
ATOM 7938 C CA . TYR A 1 1119 ? -31.514 30.396 29.377 1.00 33.50 1119 TYR A CA 1
ATOM 7939 C C . TYR A 1 1119 ? -31.008 31.348 28.258 1.00 33.50 1119 TYR A C 1
ATOM 7941 O O . TYR A 1 1119 ? -30.432 30.882 27.277 1.00 33.50 1119 TYR A O 1
ATOM 7949 N N . PRO A 1 1120 ? -31.104 32.692 28.405 1.00 35.53 1120 PRO A N 1
ATOM 7950 C CA . PRO A 1 1120 ? -30.662 33.670 27.389 1.00 35.53 1120 PRO A CA 1
ATOM 7951 C C . PRO A 1 1120 ? -29.145 33.762 27.119 1.00 35.53 1120 PRO A C 1
ATOM 7953 O O . PRO A 1 1120 ? -28.743 34.430 26.163 1.00 35.53 1120 PRO A O 1
ATOM 7956 N N . GLU A 1 1121 ? -28.301 33.141 27.945 1.00 34.72 1121 GLU A N 1
ATOM 7957 C CA . GLU A 1 1121 ? -26.836 33.315 27.937 1.00 34.72 1121 GLU A CA 1
ATOM 7958 C C . GLU A 1 1121 ? -26.113 32.443 26.884 1.00 34.72 1121 GLU A C 1
ATOM 7960 O O . GLU A 1 1121 ? -24.957 32.694 26.552 1.00 34.72 1121 GLU A O 1
ATOM 7965 N N . VAL A 1 1122 ? -26.808 31.480 26.262 1.00 33.62 1122 VAL A N 1
ATOM 7966 C CA . VAL A 1 1122 ? -26.238 30.529 25.277 1.00 33.62 1122 VAL A CA 1
ATOM 7967 C C . VAL A 1 1122 ? -26.103 31.126 23.861 1.00 33.62 1122 VAL A C 1
ATOM 7969 O O . VAL A 1 1122 ? -25.398 30.582 23.009 1.00 33.62 1122 VAL A O 1
ATOM 7972 N N . ARG A 1 1123 ? -26.694 32.302 23.595 1.00 32.66 1123 ARG A N 1
ATOM 7973 C CA . ARG A 1 1123 ? -26.650 32.955 22.267 1.00 32.66 1123 ARG A CA 1
ATOM 7974 C C . ARG A 1 1123 ? -25.242 33.294 21.767 1.00 32.66 1123 ARG A C 1
ATOM 7976 O O . ARG A 1 1123 ? -25.065 33.478 20.567 1.00 32.66 1123 ARG A O 1
ATOM 7983 N N . GLN A 1 1124 ? -24.248 33.378 22.648 1.00 31.62 1124 GLN A N 1
ATOM 7984 C CA . GLN A 1 1124 ? -22.893 33.784 22.270 1.00 31.62 1124 GLN A CA 1
ATOM 7985 C C . GLN A 1 1124 ? -22.017 32.625 21.757 1.00 31.62 1124 GLN A C 1
ATOM 7987 O O . GLN A 1 1124 ? -20.988 32.886 21.144 1.00 31.62 1124 GLN A O 1
ATOM 7992 N N . PHE A 1 1125 ? -22.435 31.364 21.939 1.00 28.41 1125 PHE A N 1
ATOM 7993 C CA . PHE A 1 1125 ? -21.652 30.183 21.536 1.00 28.41 1125 PHE A CA 1
ATOM 7994 C C . PHE A 1 1125 ? -22.005 29.654 20.128 1.00 28.41 1125 PHE A C 1
ATOM 7996 O O . PHE A 1 1125 ? -21.212 28.951 19.513 1.00 28.41 1125 PHE A O 1
ATOM 8003 N N . GLN A 1 1126 ? -23.172 30.013 19.575 1.00 31.30 1126 GLN A N 1
ATOM 8004 C CA . GLN A 1 1126 ? -23.665 29.512 18.276 1.00 31.30 1126 GLN A CA 1
ATOM 8005 C C . GLN A 1 1126 ? -23.255 30.361 17.055 1.00 31.30 1126 GLN A C 1
ATOM 8007 O O . GLN A 1 1126 ? -23.570 29.995 15.925 1.00 31.30 1126 GLN A O 1
ATOM 8012 N N . ALA A 1 1127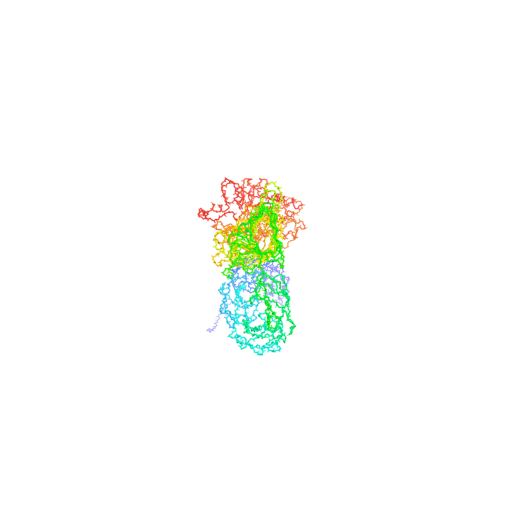 ? -22.551 31.481 17.247 1.00 28.12 1127 ALA A N 1
ATOM 8013 C CA . ALA A 1 1127 ? -22.136 32.359 16.147 1.00 28.12 1127 ALA A CA 1
ATOM 8014 C C . ALA A 1 1127 ? -20.878 31.872 15.394 1.00 28.12 1127 ALA A C 1
ATOM 8016 O O . ALA A 1 1127 ? -20.512 32.465 14.382 1.00 28.12 1127 ALA A O 1
ATOM 8017 N N . SER A 1 1128 ? -20.224 30.797 15.849 1.00 28.45 1128 SER A N 1
ATOM 8018 C CA . SER A 1 1128 ? -19.029 30.253 15.197 1.00 28.45 1128 SER A CA 1
ATOM 8019 C C . SER A 1 1128 ? -18.988 28.718 15.231 1.00 28.45 1128 SER A C 1
ATOM 8021 O O . SER A 1 1128 ? -18.645 28.122 16.248 1.00 28.45 1128 SER A O 1
ATOM 8023 N N . ASN A 1 1129 ? -19.240 28.116 14.065 1.00 29.52 1129 ASN A N 1
ATOM 8024 C CA . ASN A 1 1129 ? -18.595 26.884 13.579 1.00 29.52 1129 ASN A CA 1
ATOM 8025 C C . ASN A 1 1129 ? -19.130 25.494 13.974 1.00 29.52 1129 ASN A C 1
ATOM 8027 O O . ASN A 1 1129 ? -18.352 24.544 14.003 1.00 29.52 1129 ASN A O 1
ATOM 8031 N N . VAL A 1 1130 ? -20.445 25.306 14.124 1.00 29.69 1130 VAL A N 1
ATOM 8032 C CA . VAL A 1 1130 ? -21.040 23.958 13.977 1.00 29.69 1130 VAL A CA 1
ATOM 8033 C C . VAL A 1 1130 ? -22.281 24.044 13.087 1.00 29.69 1130 VAL A C 1
ATOM 8035 O O . VAL A 1 1130 ? -23.271 24.678 13.461 1.00 29.69 1130 VAL A O 1
ATOM 8038 N N . SER A 1 1131 ? -22.243 23.433 11.898 1.00 32.00 1131 SER A N 1
ATOM 8039 C CA . SER A 1 1131 ? -23.450 23.188 11.104 1.00 32.00 1131 SER A CA 1
ATOM 8040 C C . SER A 1 1131 ? -24.362 22.274 11.913 1.00 32.00 1131 SER A C 1
ATOM 8042 O O . SER A 1 1131 ? -24.062 21.122 12.183 1.00 32.00 1131 SER A O 1
ATOM 8044 N N . SER A 1 1132 ? -25.495 22.804 12.355 1.00 37.84 1132 SER A N 1
ATOM 8045 C CA . SER A 1 1132 ? -26.483 22.078 13.162 1.00 37.84 1132 SER A CA 1
ATOM 8046 C C . SER A 1 1132 ? -27.372 21.144 12.322 1.00 37.84 1132 SER A C 1
ATOM 8048 O O . SER A 1 1132 ? -28.536 20.948 12.658 1.00 37.84 1132 SER A O 1
ATOM 8050 N N . GLU A 1 1133 ? -26.839 20.609 11.221 1.00 37.00 1133 GLU A N 1
ATOM 8051 C CA . GLU A 1 1133 ? -27.488 19.608 10.357 1.00 37.00 1133 GLU A CA 1
ATOM 8052 C C . GLU A 1 1133 ? -27.153 18.165 10.784 1.00 37.00 1133 GLU A C 1
ATOM 8054 O O . GLU A 1 1133 ? -27.871 17.239 10.425 1.00 37.00 1133 GLU A O 1
ATOM 8059 N N . ASP A 1 1134 ? -26.139 17.974 11.636 1.00 40.59 1134 ASP A N 1
ATOM 8060 C CA . ASP A 1 1134 ? -25.417 16.696 11.728 1.00 40.59 1134 ASP A CA 1
ATOM 8061 C C . ASP A 1 1134 ? -25.843 15.749 12.877 1.00 40.59 1134 ASP A C 1
ATOM 8063 O O . ASP A 1 1134 ? -25.135 14.787 13.158 1.00 40.59 1134 ASP A O 1
ATOM 8067 N N . MET A 1 1135 ? -26.968 15.976 13.581 1.00 40.00 1135 MET A N 1
ATOM 8068 C CA . MET A 1 1135 ? -27.337 15.124 14.742 1.00 40.00 1135 MET A CA 1
ATOM 8069 C C . MET A 1 1135 ? -28.675 14.377 14.664 1.00 40.00 1135 MET A C 1
ATOM 8071 O O . MET A 1 1135 ? -28.824 13.371 15.358 1.00 40.00 1135 MET A O 1
ATOM 8075 N N . ILE A 1 1136 ? -29.654 14.830 13.873 1.00 46.66 1136 ILE A N 1
ATOM 8076 C CA . ILE A 1 1136 ? -30.968 14.172 13.761 1.00 46.66 1136 ILE A CA 1
ATOM 8077 C C . ILE A 1 1136 ? -31.521 14.437 12.357 1.00 46.66 1136 ILE A C 1
ATOM 8079 O O . ILE A 1 1136 ? -32.055 15.513 12.098 1.00 46.66 1136 ILE A O 1
ATOM 8083 N N . THR A 1 1137 ? -31.379 13.482 11.439 1.00 48.69 1137 THR A N 1
ATOM 8084 C CA . THR A 1 1137 ? -32.073 13.540 10.148 1.00 48.69 1137 THR A CA 1
ATOM 8085 C C . THR A 1 1137 ? -33.535 13.128 10.354 1.00 48.69 1137 THR A C 1
ATOM 8087 O O . THR A 1 1137 ? -33.790 12.090 10.975 1.00 48.69 1137 THR A O 1
ATOM 8090 N N . PRO A 1 1138 ? -34.521 13.914 9.881 1.00 53.06 1138 PRO A N 1
ATOM 8091 C CA . PRO A 1 1138 ? -35.906 13.469 9.844 1.00 53.06 1138 PRO A CA 1
ATOM 8092 C C . PRO A 1 1138 ? -36.004 12.186 9.017 1.00 53.06 1138 PRO A C 1
ATOM 8094 O O . PRO A 1 1138 ? -35.425 12.083 7.932 1.00 53.06 1138 PRO A O 1
ATOM 8097 N N . VAL A 1 1139 ? -36.722 11.197 9.532 1.00 59.84 1139 VAL A N 1
ATOM 8098 C CA . VAL A 1 1139 ? -37.040 9.973 8.800 1.00 59.84 1139 VAL A CA 1
ATOM 8099 C C . VAL A 1 1139 ? -38.540 9.775 8.926 1.00 59.84 1139 VAL A C 1
ATOM 8101 O O . VAL A 1 1139 ? -39.075 10.049 9.992 1.00 59.84 1139 VAL A O 1
ATOM 8104 N N . ASP A 1 1140 ? -39.206 9.369 7.847 1.00 69.25 1140 ASP A N 1
ATOM 8105 C CA . ASP A 1 1140 ? -40.638 9.075 7.866 1.00 69.25 1140 ASP A CA 1
ATOM 8106 C C . ASP A 1 1140 ? -40.893 7.618 8.267 1.00 69.25 1140 ASP A C 1
ATOM 8108 O O . ASP A 1 1140 ? -40.105 6.715 7.953 1.00 69.25 1140 ASP A O 1
ATOM 8112 N N . ILE A 1 1141 ? -42.044 7.375 8.900 1.00 76.81 1141 ILE A N 1
ATOM 8113 C CA . ILE A 1 1141 ? -42.542 6.022 9.142 1.00 76.81 1141 ILE A CA 1
ATOM 8114 C C . ILE A 1 1141 ? -42.803 5.354 7.784 1.00 76.81 1141 ILE A C 1
ATOM 8116 O O . ILE A 1 1141 ? -43.412 5.976 6.908 1.00 76.81 1141 ILE A O 1
ATOM 8120 N N . PRO A 1 1142 ? -42.397 4.085 7.597 1.00 81.12 1142 PRO A N 1
ATOM 8121 C CA . PRO A 1 1142 ? -42.673 3.346 6.373 1.00 81.12 1142 PRO A CA 1
ATOM 8122 C C . PRO A 1 1142 ? -44.149 3.394 5.969 1.00 81.12 1142 PRO A C 1
ATOM 8124 O O . PRO A 1 1142 ? -45.038 3.077 6.762 1.00 81.12 1142 PRO A O 1
ATOM 8127 N N . THR A 1 1143 ? -44.421 3.731 4.706 1.00 79.81 1143 THR A N 1
ATOM 8128 C CA . THR A 1 1143 ? -45.793 3.796 4.169 1.00 79.81 1143 THR A CA 1
ATOM 8129 C C . THR A 1 1143 ? -46.517 2.450 4.259 1.00 79.81 1143 THR A C 1
ATOM 8131 O O . THR A 1 1143 ? -47.732 2.412 4.445 1.00 79.81 1143 THR A O 1
ATOM 8134 N N . SER A 1 1144 ? -45.754 1.353 4.213 1.00 79.12 1144 SER A N 1
ATOM 8135 C CA . SER A 1 1144 ? -46.185 -0.034 4.420 1.00 79.12 1144 SER A CA 1
ATOM 8136 C C . SER A 1 1144 ? -46.808 -0.295 5.803 1.00 79.12 1144 SER A C 1
ATOM 8138 O O . SER A 1 1144 ? -47.542 -1.271 5.965 1.00 79.12 1144 SER A O 1
ATOM 8140 N N . LEU A 1 1145 ? -46.547 0.571 6.791 1.00 86.19 1145 LEU A N 1
ATOM 8141 C CA . LEU A 1 1145 ? -47.025 0.447 8.170 1.00 86.19 1145 LEU A CA 1
ATOM 8142 C C . LEU A 1 1145 ? -48.085 1.472 8.569 1.00 86.19 1145 LEU A C 1
ATOM 8144 O O . LEU A 1 1145 ? -48.614 1.354 9.670 1.00 86.19 1145 LEU A O 1
ATOM 8148 N N . LEU A 1 1146 ? -48.432 2.449 7.726 1.00 83.62 1146 LEU A N 1
ATOM 8149 C CA . LEU A 1 1146 ? -49.337 3.540 8.127 1.00 83.62 1146 LEU A CA 1
ATOM 8150 C C . LEU A 1 1146 ? -50.691 3.041 8.651 1.00 83.62 1146 LEU A C 1
ATOM 8152 O O . LEU A 1 1146 ? -51.217 3.594 9.608 1.00 83.62 1146 LEU A O 1
ATOM 8156 N N . SER A 1 1147 ? -51.218 1.944 8.101 1.00 85.31 1147 SER A N 1
ATOM 8157 C CA . SER A 1 1147 ? -52.472 1.326 8.556 1.00 85.31 1147 SER A CA 1
ATOM 8158 C C . SER A 1 1147 ? -52.370 0.571 9.890 1.00 85.31 1147 SER A C 1
ATOM 8160 O O . SER A 1 1147 ? -53.364 0.013 10.349 1.00 85.31 1147 SER A O 1
ATOM 8162 N N . ARG A 1 1148 ? -51.169 0.489 10.471 1.00 90.81 1148 ARG A N 1
ATOM 8163 C CA . ARG A 1 1148 ? -50.843 -0.180 11.741 1.00 90.81 1148 ARG A CA 1
ATOM 8164 C C . ARG A 1 1148 ? -50.322 0.801 12.788 1.00 90.81 1148 ARG A C 1
ATOM 8166 O O . ARG A 1 1148 ? -50.026 0.385 13.905 1.00 90.81 1148 ARG A O 1
ATOM 8173 N N . VAL A 1 1149 ? -50.154 2.071 12.425 1.00 90.19 1149 VAL A N 1
ATOM 8174 C CA . VAL A 1 1149 ? -49.558 3.095 13.278 1.00 90.19 1149 VAL A CA 1
ATOM 8175 C C . VAL A 1 1149 ? -50.663 3.946 13.879 1.00 90.19 1149 VAL A C 1
ATOM 8177 O O . VAL A 1 1149 ? -51.458 4.543 13.158 1.00 90.19 1149 VAL A O 1
ATOM 8180 N N . VAL A 1 1150 ? -50.673 4.039 15.203 1.00 90.56 1150 VAL A N 1
ATOM 8181 C CA . VAL A 1 1150 ? -51.556 4.928 15.954 1.00 90.56 1150 VAL A CA 1
ATOM 8182 C C . VAL A 1 1150 ? -50.672 5.896 16.728 1.00 90.56 1150 VAL A C 1
ATOM 8184 O O . VAL A 1 1150 ? -49.728 5.491 17.410 1.00 90.56 1150 VAL A O 1
ATOM 8187 N N . THR A 1 1151 ? -50.939 7.196 16.618 1.00 90.06 1151 THR A N 1
ATOM 8188 C CA . THR A 1 1151 ? -50.151 8.221 17.317 1.00 90.06 1151 THR A CA 1
ATOM 8189 C C . THR A 1 1151 ? -51.028 9.054 18.241 1.00 90.06 1151 THR A C 1
ATOM 8191 O O . THR A 1 1151 ? -52.209 9.268 17.964 1.00 90.06 1151 THR A O 1
ATOM 8194 N N . ILE A 1 1152 ? -50.459 9.539 19.343 1.00 91.00 1152 ILE A N 1
ATOM 8195 C CA . ILE A 1 1152 ? -51.080 10.573 20.170 1.00 91.00 1152 ILE A CA 1
ATOM 8196 C C . ILE A 1 1152 ? -50.083 11.698 20.434 1.00 91.00 1152 ILE A C 1
ATOM 8198 O O . ILE A 1 1152 ? -48.979 11.498 20.944 1.00 91.00 1152 ILE A O 1
ATOM 8202 N N . CYS A 1 1153 ? -50.506 12.906 20.087 1.00 88.56 1153 CYS A N 1
ATOM 8203 C CA . CYS A 1 1153 ? -49.789 14.137 20.349 1.00 88.56 1153 CYS A CA 1
ATOM 8204 C C . CYS A 1 1153 ? -50.775 15.245 20.732 1.00 88.56 1153 CYS A C 1
ATOM 8206 O O . CYS A 1 1153 ? -51.774 15.472 20.035 1.00 88.56 1153 CYS A O 1
ATOM 8208 N N . ASN A 1 1154 ? -50.503 15.932 21.842 1.00 85.81 1154 ASN A N 1
ATOM 8209 C CA . ASN A 1 1154 ? -51.266 17.105 22.263 1.00 85.81 1154 ASN A CA 1
ATOM 8210 C C . ASN A 1 1154 ? -50.702 18.356 21.577 1.00 85.81 1154 ASN A C 1
ATOM 8212 O O . ASN A 1 1154 ? -49.489 18.507 21.486 1.00 85.81 1154 ASN A O 1
ATOM 8216 N N . PHE A 1 1155 ? -51.565 19.266 21.122 1.00 78.62 1155 PHE A N 1
ATOM 8217 C CA . PHE A 1 1155 ? -51.160 20.517 20.471 1.00 78.62 1155 PHE A CA 1
ATOM 8218 C C . PHE A 1 1155 ? -50.215 21.371 21.333 1.00 78.62 1155 PHE A C 1
ATOM 8220 O O . PHE A 1 1155 ? -49.445 22.164 20.804 1.00 78.62 1155 PHE A O 1
ATOM 8227 N N . THR A 1 1156 ? -50.272 21.221 22.658 1.00 77.00 1156 THR A N 1
ATOM 8228 C CA . THR A 1 1156 ? -49.404 21.943 23.596 1.00 77.00 1156 THR A CA 1
ATOM 8229 C C . THR A 1 1156 ? -48.117 21.204 23.955 1.00 77.00 1156 THR A C 1
ATOM 8231 O O . THR A 1 1156 ? -47.331 21.749 24.718 1.00 77.00 1156 THR A O 1
ATOM 8234 N N . ASP A 1 1157 ? -47.888 19.984 23.455 1.00 83.56 1157 ASP A N 1
ATOM 8235 C CA . ASP A 1 1157 ? -46.640 19.258 23.702 1.00 83.56 1157 ASP A CA 1
ATOM 8236 C C . ASP A 1 1157 ? -45.574 19.654 22.662 1.00 83.56 1157 ASP A C 1
ATOM 8238 O O . ASP A 1 1157 ? -45.658 19.234 21.500 1.00 83.56 1157 ASP A O 1
ATOM 8242 N N . PRO A 1 1158 ? -44.534 20.413 23.058 1.00 75.19 1158 PRO A N 1
ATOM 8243 C CA . PRO A 1 1158 ? -43.526 20.900 22.125 1.00 75.19 1158 PRO A CA 1
ATOM 8244 C C . PRO A 1 1158 ? -42.627 19.788 21.574 1.00 75.19 1158 PRO A C 1
ATOM 8246 O O . PRO A 1 1158 ? -41.881 20.040 20.632 1.00 75.19 1158 PRO A O 1
ATOM 8249 N N . VAL A 1 1159 ? -42.661 18.573 22.132 1.00 80.38 1159 VAL A N 1
ATOM 8250 C CA . VAL A 1 1159 ? -41.883 17.449 21.603 1.00 80.38 1159 VAL A CA 1
ATOM 8251 C C . VAL A 1 1159 ? -42.462 16.991 20.267 1.00 80.38 1159 VAL A C 1
ATOM 8253 O O . VAL A 1 1159 ? -41.704 16.769 19.328 1.00 80.38 1159 VAL A O 1
ATOM 8256 N N . CYS A 1 1160 ? -43.786 16.907 20.139 1.00 81.00 1160 CYS A N 1
ATOM 8257 C CA . CYS A 1 1160 ? -44.451 16.305 18.978 1.00 81.00 1160 CYS A CA 1
ATOM 8258 C C . CYS A 1 1160 ? -45.345 17.274 18.168 1.00 81.00 1160 CYS A C 1
ATOM 8260 O O . CYS A 1 1160 ? -45.807 16.909 17.079 1.00 81.00 1160 CYS A O 1
ATOM 8262 N N . ALA A 1 1161 ? -45.603 18.488 18.678 1.00 79.88 1161 ALA A N 1
ATOM 8263 C CA . ALA A 1 1161 ? -46.440 19.505 18.039 1.00 79.88 1161 ALA A CA 1
ATOM 8264 C C . ALA A 1 1161 ? -45.812 20.909 18.095 1.00 79.88 1161 ALA A C 1
ATOM 8266 O O . ALA A 1 1161 ? -46.035 21.698 19.010 1.00 79.88 1161 ALA A O 1
ATOM 8267 N N . ILE A 1 1162 ? -45.067 21.253 17.047 1.00 71.44 1162 ILE A N 1
ATOM 8268 C CA . ILE A 1 1162 ? -44.515 22.586 16.798 1.00 71.44 1162 ILE A CA 1
ATOM 8269 C C . ILE A 1 1162 ? -45.201 23.181 15.566 1.00 71.44 1162 ILE A C 1
ATOM 8271 O O . ILE A 1 1162 ? -45.184 22.574 14.500 1.00 71.44 1162 ILE A O 1
ATOM 8275 N N . GLY A 1 1163 ? -45.795 24.371 15.701 1.00 59.31 1163 GLY A N 1
ATOM 8276 C CA . GLY A 1 1163 ? -46.448 25.130 14.623 1.00 59.31 1163 GLY A CA 1
ATOM 8277 C C . GLY A 1 1163 ? -46.534 26.621 14.977 1.00 59.31 1163 GLY A C 1
ATOM 8278 O O . GLY A 1 1163 ? -46.521 26.971 16.151 1.00 59.31 1163 GLY A O 1
ATOM 8279 N N . GLY A 1 1164 ? -46.567 27.514 13.979 1.00 50.78 1164 GLY A N 1
ATOM 8280 C CA . GLY A 1 1164 ? -46.230 28.955 14.046 1.00 50.78 1164 GLY A CA 1
ATOM 8281 C C . GLY A 1 1164 ? -47.009 29.912 14.979 1.00 50.78 1164 GLY A C 1
ATOM 8282 O O . GLY A 1 1164 ? -47.085 31.102 14.680 1.00 50.78 1164 GLY A O 1
ATOM 8283 N N . ARG A 1 1165 ? -47.573 29.464 16.105 1.00 48.97 1165 ARG A N 1
ATOM 8284 C CA . ARG A 1 1165 ? -48.170 30.309 17.152 1.00 48.97 1165 ARG A CA 1
ATOM 8285 C C . ARG A 1 1165 ? -47.665 29.896 18.539 1.00 48.97 1165 ARG A C 1
ATOM 8287 O O . ARG A 1 1165 ? -48.329 29.102 19.175 1.00 48.97 1165 ARG A O 1
ATOM 8294 N N . GLY A 1 1166 ? -46.538 30.476 18.976 1.00 51.53 1166 GLY A N 1
ATOM 8295 C CA . GLY A 1 1166 ? -46.072 30.592 20.376 1.00 51.53 1166 GLY A CA 1
ATOM 8296 C C . GLY A 1 1166 ? -45.971 29.310 21.223 1.00 51.53 1166 GLY A C 1
ATOM 8297 O O . GLY A 1 1166 ? -46.948 28.605 21.411 1.00 51.53 1166 GLY A O 1
ATOM 8298 N N . PHE A 1 1167 ? -44.799 29.054 21.809 1.00 49.44 1167 PHE A N 1
ATOM 8299 C CA . PHE A 1 1167 ? -44.525 27.892 22.671 1.00 49.44 1167 PHE A CA 1
ATOM 8300 C C . PHE A 1 1167 ? -45.447 27.824 23.909 1.00 49.44 1167 PHE A C 1
ATOM 8302 O O . PHE A 1 1167 ? -45.353 28.716 24.756 1.00 49.44 1167 PHE A O 1
ATOM 8309 N N . PRO A 1 1168 ? -46.314 26.802 24.046 1.00 51.50 1168 PRO A N 1
ATOM 8310 C CA . PRO A 1 1168 ? -47.120 26.585 25.252 1.00 51.50 1168 PRO A CA 1
ATOM 8311 C C . PRO A 1 1168 ? -46.338 25.840 26.355 1.00 51.50 1168 PRO A C 1
ATOM 8313 O O . PRO A 1 1168 ? -45.275 25.276 26.094 1.00 51.50 1168 PRO A O 1
ATOM 8316 N N . ASP A 1 1169 ? -46.874 25.847 27.583 1.00 48.16 1169 ASP A N 1
ATOM 8317 C CA . ASP A 1 1169 ? -46.267 25.284 28.804 1.00 48.16 1169 ASP A CA 1
ATOM 8318 C C . ASP A 1 1169 ? -45.859 23.799 28.699 1.00 48.16 1169 ASP A C 1
ATOM 8320 O O . ASP A 1 1169 ? -46.627 22.944 28.255 1.00 48.16 1169 ASP A O 1
ATOM 8324 N N . ALA A 1 1170 ? -44.659 23.484 29.206 1.00 53.12 1170 ALA A N 1
ATOM 8325 C CA . ALA A 1 1170 ? -44.044 22.151 29.200 1.00 53.12 1170 ALA A CA 1
ATOM 8326 C C . ALA A 1 1170 ? -44.700 21.120 30.149 1.00 53.12 1170 ALA A C 1
ATOM 8328 O O . ALA A 1 1170 ? -44.325 19.947 30.116 1.00 53.12 1170 ALA A O 1
ATOM 8329 N N . ASP A 1 1171 ? -45.681 21.523 30.967 1.00 57.66 1171 ASP A N 1
ATOM 8330 C CA . ASP A 1 1171 ? -46.339 20.648 31.954 1.00 57.66 1171 ASP A CA 1
ATOM 8331 C C . ASP A 1 1171 ? -47.148 19.504 31.306 1.00 57.66 1171 ASP A C 1
ATOM 8333 O O . ASP A 1 1171 ? -47.386 18.473 31.931 1.00 57.66 1171 ASP A O 1
ATOM 8337 N N . VAL A 1 1172 ? -47.502 19.612 30.020 1.00 68.69 1172 VAL A N 1
ATOM 8338 C CA . VAL A 1 1172 ? -48.390 18.646 29.345 1.00 68.69 1172 VAL A CA 1
ATOM 8339 C C . VAL A 1 1172 ? -47.675 17.371 28.863 1.00 68.69 1172 VAL A C 1
ATOM 8341 O O . VAL A 1 1172 ? -48.326 16.337 28.706 1.00 68.69 1172 VAL A O 1
ATOM 8344 N N . HIS A 1 1173 ? -46.346 17.386 28.674 1.00 84.50 1173 HIS A N 1
ATOM 8345 C CA . HIS A 1 1173 ? -45.597 16.229 28.143 1.00 84.50 1173 HIS A CA 1
ATOM 8346 C C . HIS A 1 1173 ? -45.750 14.975 29.030 1.00 84.50 1173 HIS A C 1
ATOM 8348 O O . HIS A 1 1173 ? -45.806 13.856 28.528 1.00 84.50 1173 HIS A O 1
ATOM 8354 N N . GLY A 1 1174 ? -45.889 15.152 30.350 1.00 82.06 1174 GLY A N 1
ATOM 8355 C CA . GLY A 1 1174 ? -46.066 14.060 31.315 1.00 82.06 1174 GLY A CA 1
ATOM 8356 C C . GLY A 1 1174 ? -47.516 13.635 31.593 1.00 82.06 1174 GLY A C 1
ATOM 8357 O O . GLY A 1 1174 ? -47.717 12.681 32.344 1.00 82.06 1174 GLY A O 1
ATOM 8358 N N . GLU A 1 1175 ? -48.523 14.302 31.017 1.00 84.56 1175 GLU A N 1
ATOM 8359 C CA . GLU A 1 1175 ? -49.937 14.204 31.435 1.00 84.56 1175 GLU A CA 1
ATOM 8360 C C . GLU A 1 1175 ? -50.863 13.546 30.390 1.00 84.56 1175 GLU A C 1
ATOM 8362 O O . GLU A 1 1175 ? -52.078 13.735 30.385 1.00 84.56 1175 GLU A O 1
ATOM 8367 N N . TYR A 1 1176 ? -50.322 12.718 29.495 1.00 89.06 1176 TYR A N 1
ATOM 8368 C CA . TYR A 1 1176 ? -51.120 12.042 28.463 1.00 89.06 1176 TYR A CA 1
ATOM 8369 C C . TYR A 1 1176 ? -52.334 11.234 28.976 1.00 89.06 1176 TYR A C 1
ATOM 8371 O O . TYR A 1 1176 ? -53.389 11.356 28.348 1.00 89.06 1176 TYR A O 1
ATOM 8379 N N . PRO A 1 1177 ? -52.278 10.480 30.097 1.00 89.44 1177 PRO A N 1
ATOM 8380 C CA . PRO A 1 1177 ? -53.418 9.693 30.585 1.00 89.44 1177 PRO A CA 1
ATOM 8381 C C . PRO A 1 1177 ? -54.661 10.504 30.977 1.00 89.44 1177 PRO A C 1
ATOM 8383 O O . PRO A 1 1177 ? -55.752 9.947 31.059 1.00 89.44 1177 PRO A O 1
ATOM 8386 N N . THR A 1 1178 ? -54.514 11.807 31.230 1.00 84.19 1178 THR A N 1
ATOM 8387 C CA . THR A 1 1178 ? -55.623 12.725 31.544 1.00 84.19 1178 THR A CA 1
ATOM 8388 C C . THR A 1 1178 ? -56.038 13.583 30.344 1.00 84.19 1178 THR A C 1
ATOM 8390 O O . THR A 1 1178 ? -56.957 14.395 30.457 1.00 84.19 1178 THR A O 1
ATOM 8393 N N . SER A 1 1179 ? -55.394 13.407 29.185 1.00 82.00 1179 SER A N 1
ATOM 8394 C CA . SER A 1 1179 ? -55.690 14.163 27.966 1.00 82.00 1179 SER A CA 1
ATOM 8395 C C . SER A 1 1179 ? -56.966 13.674 27.266 1.00 82.00 1179 SER A C 1
ATOM 8397 O O . SER A 1 1179 ? -57.307 12.491 27.294 1.00 82.00 1179 SER A O 1
ATOM 8399 N N . SER A 1 1180 ? -57.665 14.581 26.576 1.00 77.50 1180 SER A N 1
ATOM 8400 C CA . SER A 1 1180 ? -58.950 14.305 25.908 1.00 77.50 1180 SER A CA 1
ATOM 8401 C C . SER A 1 1180 ? -58.884 13.281 24.763 1.00 77.50 1180 SER A C 1
ATOM 8403 O O . SER A 1 1180 ? -59.928 12.816 24.316 1.00 77.50 1180 SER A O 1
ATOM 8405 N N . GLY A 1 1181 ? -57.684 12.921 24.297 1.00 85.19 1181 GLY A N 1
ATOM 8406 C CA . GLY A 1 1181 ? -57.456 11.931 23.239 1.00 85.19 1181 GLY A CA 1
ATOM 8407 C C . GLY A 1 1181 ? -57.059 10.538 23.733 1.00 85.19 1181 GLY A C 1
ATOM 8408 O O . GLY A 1 1181 ? -56.989 9.607 22.936 1.00 85.19 1181 GLY A O 1
ATOM 8409 N N . TRP A 1 1182 ? -56.794 10.369 25.033 1.00 91.56 1182 TRP A N 1
ATOM 8410 C CA . TRP A 1 1182 ? -56.203 9.139 25.566 1.00 91.56 1182 TRP A CA 1
ATOM 8411 C C . TRP A 1 1182 ? -57.093 7.904 25.400 1.00 91.56 1182 TRP A C 1
ATOM 8413 O O . TRP A 1 1182 ? -56.619 6.871 24.938 1.00 91.56 1182 TRP A O 1
ATOM 8423 N N . ALA A 1 1183 ? -58.385 8.010 25.725 1.00 90.69 1183 ALA A N 1
ATOM 8424 C CA . ALA A 1 1183 ? -59.320 6.890 25.588 1.00 90.69 1183 ALA A CA 1
ATOM 8425 C C . ALA A 1 1183 ? -59.440 6.431 24.125 1.00 90.69 1183 ALA A C 1
ATOM 8427 O O . ALA A 1 1183 ? -59.313 5.246 23.838 1.00 90.69 1183 ALA A O 1
ATOM 8428 N N . ARG A 1 1184 ? -59.565 7.388 23.194 1.00 90.62 1184 ARG A N 1
ATOM 8429 C CA . ARG A 1 1184 ? -59.590 7.123 21.749 1.00 90.62 1184 ARG A CA 1
ATOM 8430 C C . ARG A 1 1184 ? -58.296 6.463 21.267 1.00 90.62 1184 ARG A C 1
ATOM 8432 O O . ARG A 1 1184 ? -58.349 5.514 20.497 1.00 90.62 1184 ARG A O 1
ATOM 8439 N N . PHE A 1 1185 ? -57.141 6.937 21.736 1.00 92.56 1185 PHE A N 1
ATOM 8440 C CA . PHE A 1 1185 ? -55.842 6.348 21.407 1.00 92.56 1185 PHE A CA 1
ATOM 8441 C C . PHE A 1 1185 ? -55.752 4.881 21.839 1.00 92.56 1185 PHE A C 1
ATOM 8443 O O . PHE A 1 1185 ? -55.292 4.043 21.067 1.00 92.56 1185 PHE A O 1
ATOM 8450 N N . VAL A 1 1186 ? -56.205 4.566 23.056 1.00 94.31 1186 VAL A N 1
ATOM 8451 C CA . VAL A 1 1186 ? -56.237 3.195 23.588 1.00 94.31 1186 VAL A CA 1
ATOM 8452 C C . VAL A 1 1186 ? -57.174 2.307 22.761 1.00 94.31 1186 VAL A C 1
ATOM 8454 O O . VAL A 1 1186 ? -56.753 1.233 22.329 1.00 94.31 1186 VAL A O 1
ATOM 8457 N N . GLU A 1 1187 ? -58.387 2.782 22.467 1.00 92.44 1187 GLU A N 1
ATOM 8458 C CA . GLU A 1 1187 ? -59.400 2.067 21.677 1.00 92.44 1187 GLU A CA 1
ATOM 8459 C C . GLU A 1 1187 ? -58.932 1.771 20.240 1.00 92.44 1187 GLU A C 1
ATOM 8461 O O . GLU A 1 1187 ? -59.023 0.629 19.773 1.00 92.44 1187 GLU A O 1
ATOM 8466 N N . GLU A 1 1188 ? -58.377 2.771 19.545 1.00 91.62 1188 GLU A N 1
ATOM 8467 C CA . GLU A 1 1188 ? -57.851 2.636 18.178 1.00 91.62 1188 GLU A CA 1
ATOM 8468 C C . GLU A 1 1188 ? -56.620 1.718 18.133 1.00 91.62 1188 GLU A C 1
ATOM 8470 O O . GLU A 1 1188 ? -56.488 0.899 17.218 1.00 91.62 1188 GLU A O 1
ATOM 8475 N N . SER A 1 1189 ? -55.742 1.798 19.139 1.00 93.19 1189 SER A N 1
ATOM 8476 C CA . SER A 1 1189 ? -54.568 0.924 19.255 1.00 93.19 1189 SER A CA 1
ATOM 8477 C C . SER A 1 1189 ? -54.974 -0.539 19.447 1.00 93.19 1189 SER A C 1
ATOM 8479 O O . SER A 1 1189 ? -54.437 -1.417 18.769 1.00 93.19 1189 SER A O 1
ATOM 8481 N N . ALA A 1 1190 ? -55.929 -0.812 20.348 1.00 91.75 1190 ALA A N 1
ATOM 8482 C CA . ALA A 1 1190 ? -56.454 -2.156 20.605 1.00 91.75 1190 ALA A CA 1
ATOM 8483 C C . ALA A 1 1190 ? -57.163 -2.732 19.370 1.00 91.75 1190 ALA A C 1
ATOM 8485 O O . ALA A 1 1190 ? -56.879 -3.864 18.968 1.00 91.75 1190 ALA A O 1
ATOM 8486 N N . SER A 1 1191 ? -57.985 -1.913 18.704 1.00 91.12 1191 SER A N 1
ATOM 8487 C CA . SER A 1 1191 ? -58.675 -2.283 17.463 1.00 91.12 1191 SER A CA 1
ATOM 8488 C C . SER A 1 1191 ? -57.684 -2.642 16.356 1.00 91.12 1191 SER A C 1
ATOM 8490 O O . SER A 1 1191 ? -57.817 -3.678 15.705 1.00 91.12 1191 SER A O 1
ATOM 8492 N N . THR A 1 1192 ? -56.651 -1.814 16.172 1.00 90.94 1192 THR A N 1
ATOM 8493 C CA . THR A 1 1192 ? -55.594 -2.039 15.177 1.00 90.94 1192 THR A CA 1
ATOM 8494 C C . THR A 1 1192 ? -54.842 -3.332 15.471 1.00 90.94 1192 THR A C 1
ATOM 8496 O O . THR A 1 1192 ? -54.722 -4.185 14.594 1.00 90.94 1192 THR A O 1
ATOM 8499 N N . ALA A 1 1193 ? -54.398 -3.522 16.717 1.00 90.38 1193 ALA A N 1
ATOM 8500 C CA . ALA A 1 1193 ? -53.677 -4.726 17.111 1.00 90.38 1193 ALA A CA 1
ATOM 8501 C C . ALA A 1 1193 ? -54.502 -5.995 16.865 1.00 90.38 1193 ALA A C 1
ATOM 8503 O O . ALA A 1 1193 ? -53.957 -6.991 16.401 1.00 90.38 1193 ALA A O 1
ATOM 8504 N N . ARG A 1 1194 ? -55.812 -5.947 17.124 1.00 86.12 1194 ARG A N 1
ATOM 8505 C CA . ARG A 1 1194 ? -56.721 -7.067 16.885 1.00 86.12 1194 ARG A CA 1
ATOM 8506 C C . ARG A 1 1194 ? -56.872 -7.396 15.399 1.00 86.12 1194 ARG A C 1
ATOM 8508 O O . ARG A 1 1194 ? -56.734 -8.557 15.035 1.00 86.12 1194 ARG A O 1
ATOM 8515 N N . ILE A 1 1195 ? -57.101 -6.391 14.550 1.00 86.88 1195 ILE A N 1
ATOM 8516 C CA . ILE A 1 1195 ? -57.294 -6.574 13.097 1.00 86.88 1195 ILE A CA 1
ATOM 8517 C C . ILE A 1 1195 ? -56.128 -7.332 12.450 1.00 86.88 1195 ILE A C 1
ATOM 8519 O O . ILE A 1 1195 ? -56.345 -8.083 11.507 1.00 86.88 1195 ILE A O 1
ATOM 8523 N N . TYR A 1 1196 ? -54.902 -7.114 12.928 1.00 83.62 1196 TYR A N 1
ATOM 8524 C CA . TYR A 1 1196 ? -53.703 -7.758 12.383 1.00 83.62 1196 TYR A CA 1
ATOM 8525 C C . TYR A 1 1196 ? -53.218 -8.970 13.194 1.00 83.62 1196 TYR A C 1
ATOM 8527 O O . TYR A 1 1196 ? -52.229 -9.599 12.796 1.00 83.62 1196 TYR A O 1
ATOM 8535 N N . ALA A 1 1197 ? -53.869 -9.265 14.324 1.00 79.19 1197 ALA A N 1
ATOM 8536 C CA . ALA A 1 1197 ? -53.667 -10.478 15.114 1.00 79.19 1197 ALA A CA 1
ATOM 8537 C C . ALA A 1 1197 ? -54.571 -11.632 14.658 1.00 79.19 1197 ALA A C 1
ATOM 8539 O O . ALA A 1 1197 ? -54.103 -12.771 14.658 1.00 79.19 1197 ALA A O 1
ATOM 8540 N N . ASP A 1 1198 ? -55.814 -11.325 14.267 1.00 68.44 1198 ASP A N 1
ATOM 8541 C CA . ASP A 1 1198 ? -56.730 -12.235 13.557 1.00 68.44 1198 ASP A CA 1
ATOM 8542 C C . ASP A 1 1198 ? -56.227 -12.519 12.123 1.00 68.44 1198 ASP A C 1
ATOM 8544 O O . ASP A 1 1198 ? -56.411 -13.669 11.648 1.00 68.44 1198 ASP A O 1
#

Nearest PDB structures (foldseek):
  2jll-assembly1_A  TM=1.724E-01  e=1.099E-05  Homo sapiens
  5utk-assembly1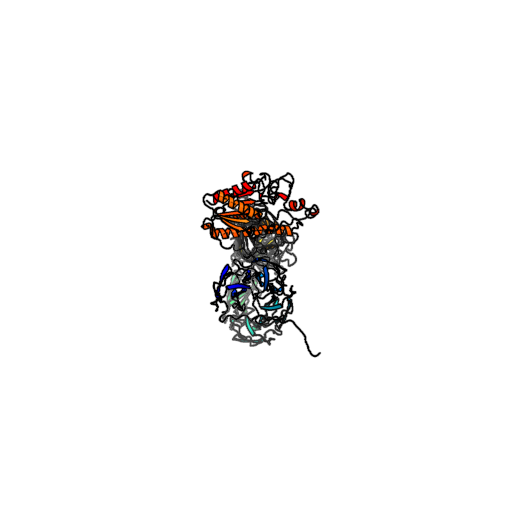_B  TM=2.720E-01  e=2.910E-03  Homo sapiens
  5utk-assembly1_A  TM=2.699E-01  e=5.199E-03  Homo sapiens
  8u4e-assembly1_A  TM=3.264E-01  e=5.158E-01  Homo sapiens
  3f7p-assembly3_E  TM=3.076E-01  e=3.362E+00  Homo sapiens

Secondary structure (DSSP, 8-state):
--------------PPPPBPPSB-PPPEEES--STTPEEEEE----BS--EEEEEEEETTEE-TT--SSEEE--TTTTTSEEEEEEEEE-TTB--EEEEPPPEEPPPBPPSB-PPPEEES--STT-EEEEE----BS--EEEEEEEETTEEPTT--SSEEEPPGGGTTPEEEEEEEEE-TTB--EEEEPPPEEPPPB--SSPPPPEEES--BTTPEEEEE----SS--EEEEEEEETTEE-TT--SSEEE--GGGTTSEEEEEEEEE-TTB--EEEEPPPEEPBPBPPSB-PPPEEES--STTSEEEEE----BS--EEEEEEEETTEEPTT--SSEEEPPGGGTTSEEEEEEEEE-TTB--EEEEPPPEEPPPBPPSB-PPPEEES--STTPEEEEE----BSPPEEEEEEEETTEEPTT--SSEEEPPGGGTT-EEEEEEEEE-TTB--EEEEPPPEEPP------EEEE-S-B-S-EEE--SSS-EEEE-SEEEE-TT-EEEEETT-EEEE-TT-EEEESSEEEEE-BTTB-EEEEETT-TTTT--SSS-GGGS---TTSEEEEEE-TT-EEEEESEEEESEEEEEEESSBSEEEEES-EEEEESS-SEEEEB--SSTTTTT-EEEEES-EEEEESS-SEEEEE----TTS-S-----EEES-EEES-S-S---TTS---EEEEEEEEEE-GGGS-S-EEESSSEEEEEEEEEE-S-EEE-SSSSPEEE-TTSEEEE-TT-EEEEETT-EEEESS-EEEESSEEEEE-BTTB-EEEEETT-TTTTS-SSS-GGGS---TTSB-EEEE-TT-EEEEE-EEEESBSSSEEE-TT-EEEEEEEEEE--SSEEEEESS--TT-EEEEEEESSSEEEEE-SS--EE-TTEE-SSSS-S--SSSSPPEEESTTEE--SPTT----S-SSSS-----PPP-SEEEEEEPPTTPPP-GGGTTS-HHHHHHHHHHHHHHHHS-SS---EEEEE-----PPP-TTS--HHHHHHHHHHHHHHHHHHHHHHHHHHHHHGGGT-EEEEEEETHHHHHHHHHHHHHHHTT---GGGEEEEEEES-TT-----TTSB-SS--TT-B-TTTTTSSSS----HHHHHHHTT-GGGGGTTTSS--TTSS----PPPGGGGGGEEEE--TT-TTT-B-SS----GGGGG-GGGSTTHHHHHHHHHHHHHHHH-

Solvent-accessible surface area (backbone atoms only — not comparable to full-atom values): 59940 Å² total; per-residue (Å²): 134,83,88,78,90,80,92,84,91,86,87,90,76,91,74,82,82,54,44,74,65,84,35,79,50,65,24,47,80,44,66,62,73,42,69,74,31,55,34,38,60,44,57,69,80,46,32,72,77,52,55,75,49,36,40,32,19,50,72,84,41,75,43,86,89,39,44,54,64,54,49,67,35,42,64,87,42,25,70,33,27,44,27,40,35,41,35,38,42,43,93,72,38,49,72,45,74,30,59,27,76,66,44,71,23,56,52,41,76,63,82,35,80,48,67,23,48,80,47,67,62,51,41,62,72,31,51,33,39,57,43,63,66,76,44,31,73,79,48,55,74,47,40,38,33,18,54,74,83,43,76,43,85,89,39,44,54,63,53,47,70,35,44,72,87,40,22,61,32,36,38,31,41,36,38,36,35,40,45,92,33,39,52,72,46,73,31,59,26,74,71,46,67,23,45,53,42,72,61,54,86,75,40,70,22,45,78,46,62,61,56,36,50,71,32,53,34,37,60,42,63,62,78,56,51,69,81,50,53,75,47,37,39,33,22,51,71,84,42,77,43,86,89,40,44,53,64,52,48,70,36,44,44,87,41,36,72,29,34,39,32,40,36,40,35,37,40,43,94,35,36,53,74,48,71,33,59,26,74,74,44,65,20,42,42,37,73,60,85,33,78,50,65,22,46,81,43,67,60,63,45,67,73,32,48,37,37,59,43,58,66,77,43,31,73,77,49,54,74,47,36,38,33,19,54,73,83,42,77,44,86,89,40,47,53,62,52,49,69,35,44,67,85,43,20,59,32,35,38,31,39,38,41,36,34,38,42,90,25,36,47,71,44,74,28,59,24,72,70,45,68,22,61,39,41,76,66,83,34,80,50,68,23,45,78,44,68,59,66,41,69,76,30,53,34,37,57,43,59,69,78,48,30,73,80,55,52,76,45,36,38,33,20,48,71,85,40,79,43,85,89,40,42,53,63,52,44,69,36,44,33,87,41,41,59,27,37,34,33,41,36,40,36,38,39,40,92,23,35,49,71,45,75,30,59,25,71,77,45,67,21,56,79,53,78,62,58,60,67,45,80,42,71,63,61,40,81,54,74,40,72,49,70,50,95,69,63,32,33,39,33,27,66,27,63,29,40,29,35,69,92,15,41,42,35,36,32,40,45,28,32,37,26,19,31,72,74,4,30,42,37,27,43,13,32,41,39,37,51,24,36,97,92,33,41,23,38,38,34,31,40,45,32,46,91,56,84,39,65,75,76,76,63,64,89,75,54,72,65,44,56,44,36,14,50,27,37,37,33,33,61,68,4,36,36,41,35,27,21,37,35,32,35,20,11,29,26,31,40,36,28,79,5,15,36,28,38,37,40,30,53,27,37,28,34,38,12,43,30,31,20,30,36,41,24,40,27,53,62,66,94,54,24,27,69,20,42,43,34,42,30,45,28,40,25,32,37,7,8,25,28,16,34,36,42,38,26,57,67,75,35,82,87,71,77,91,44,52,27,52,55,34,45,26,42,26,38,22,30,48,14,24,70,68,55,91,52,85,90,63,74,85,34,28,25,31,36,43,37,22,64,32,33,40,37,85,32,54,27,52,28,34,43,47,76,24,31,18,50,27,36,30,45,26,39,24,31,57,37,51,33,55,44,81,42,40,75,27,39,53,25,30,41,83,67,37,41,30,27,32,31,68,90,8,37,42,36,40,41,52,58,43,57,36,35,21,38,55,10,29,40,34,26,27,12,34,38,40,36,54,20,34,83,92,35,35,25,34,40,32,27,42,45,28,46,92,60,93,38,62,43,63,63,60,64,88,75,54,72,61,44,53,44,38,13,50,28,38,38,26,32,81,54,2,32,42,37,42,27,5,42,34,35,37,19,11,29,31,29,39,36,28,29,55,61,4,39,40,39,36,34,56,20,37,27,31,37,18,68,36,32,24,27,37,39,48,23,31,36,73,82,17,31,44,23,27,40,33,38,60,18,70,27,28,36,36,26,81,22,90,38,42,33,42,35,15,54,28,32,31,80,46,67,59,76,63,24,84,60,88,73,77,22,12,19,68,48,51,54,42,65,39,54,71,67,30,43,51,59,66,77,71,76,60,49,83,53,84,72,78,69,76,90,66,82,79,40,49,31,40,39,38,21,26,30,26,51,56,48,67,68,35,85,91,31,57,29,6,11,68,68,39,35,55,49,48,55,54,27,54,52,47,41,51,73,77,37,100,63,82,78,44,72,45,79,44,33,53,77,42,52,39,41,45,74,48,82,90,66,77,41,71,68,42,51,50,47,28,51,52,16,34,53,50,28,18,54,50,48,50,53,50,50,55,54,48,42,72,73,28,40,88,76,61,26,19,33,32,41,33,17,25,34,49,14,14,38,18,52,44,54,30,49,30,50,26,48,76,69,74,64,52,61,64,92,42,50,13,22,37,38,29,34,35,24,25,47,32,63,74,49,58,59,88,53,32,40,28,71,28,56,48,78,26,20,0,40,50,34,64,85,79,65,98,60,87,78,71,41,59,69,46,47,62,40,70,75,71,48,87,80,56,69,76,68,75,82,66,83,71,80,89,70,82,85,67,77,65,64,67,71,49,77,92,43,55,91,32,44,39,31,35,30,43,51,48,22,63,48,22,21,43,55,104,69,75,92,57,67,76,76,51,69,84,42,54,90,80,39,95,21,38,68,57,37,37,51,53,42,28,51,36,28,46,69,57,56,110

Foldseek 3Di:
DDDDDDDDDDDDDDDDDFAEWPDFDAWDWDWDQEAQTKIFIHRDQTPPHFDKWKFKDWQNHTDPPRTDRMDHHHLLNFQIWIKMKMWTDDPSHDIDIHMHPTDHRHFAEWPDFDAKEWDWALEAQIKIFIDRDQTPPHFDKWKFKAWQNHTDPPRTDRMDHHHLLLQQTWMKMKMWTDDRSHDIDIHIHDTDGHHFAEKDDQDAWEWDWAQAAQIKIAIRRDDTVPDFDKWKFKAWQNHTDPPPTDRMDHHHLQQAQTWIKMKMWTDDPSYDIDIHIHPTDGHHQAAWPDFDAWEWDWDLEAQTKIATHRPQTVPHFDKWKFKDWQNHTDPPRTDRMDHHHLLNAQTWIKMKIWTDDRSHDTDIHIHDTDGRHFAEWPDFDAKEWDWDQEQQTKIAIDRPDTPPDFDKWKFKAWQNHTQPPQTDRMDHHAQVLAQTWIKMKIWGDDRRHDTDIHIYDTDTRHRDHHAAEAEDDEEQPAAEEADDPALHEDEFAEAYEPAAPYEYEYAFQYHYEYAAAYEYEYNAEYHAHYDPVTAYEYFYCLDCSGSHNNVPPPNPDHAAAQRYAEYEYEAQYEYAHERYEYENHLEHYYYPAYQYDHYELYEFERHLAEPEAYEHHAEDPSRQNREAADYLYEFEAHCFEHYEYHQDYDYDPDDDGGHEHADAQYEFELYHNNDPDPVDADGENAEYEGAAYEQVRHANYFYDNYLAQAYEYFHEHPAEHEPPRHHHAYEHEDLGEYEDAAPYEYEYAFQGEYEYANYEYEFLHEYEFAYALVTAHEYFYCQDCVRPHNRNPPPPPDHQAAQRYAEYEYDNLGEYEYERYEAESHQEHYEYEANYAAYYEQYEFERHVAESYHHAHHAQVHEYAHEFAHHQADYEYAHQHAYEQQRYDFDALDFADLRPVRTHHHYDHRYDNPPYDNDDDPCALPPLPPPPDDPFFLEEEEAFAAAPFQQDVVQQGRGDVLSVLVVLLQVLLCVVDPDRGDYDYDRQRFNRHHQPLPDDDPVSLVVNLVRLVSLLVSVLVVVVVVCVVCVVVLYAYEYAAAQSRLSSVQVNQLVCVVVVNRPLLRHLAYEYELALLAALDQPVQALAAAHSQFFRQLNPPPDDDDDPHVVVVSQVVRDVPCVVVPPDRGDSPPRGDRTGRDPSCSLRYHYYDYCQDNRGGDHDDDHHDNPCSPPLCVGPRSSVSSNSNSVSSVVSSD

Sequence (1198 aa):
MTTAALVLGMGVGTATAATAFTKAPVPTISGTVKVGSTLTAAAGTWSPSATLSYQWKRNGTSISGATAKTYKLTTSDAGRTVAVTTTGKRSGYTTTSKTSAGTAVPTVAFTTAPTPTISGTSSVGSTLTATAGTWSPTATVSYQWRRNGTAIASATAKTYKLATADAGQKLTVTVTGKRTGYTTTAKTSAAKTIATLTFGTAPTPTISGTASVGSTLTANPGTWSPTATLSFQWKRSGAAISGATAKTYKLVAADAGASITVTVTGKKTGYTTAAKTSAAKTIAATAFTTAPTPTLSGTATVGSTLTANPGTWSPAATLTYQWKRNGSSISGAAAATYKLADADAGQSLTVTVTGARAGYATTARTSAAKAIPALAFTAAPTPTITGTAAVGSILTANAGTWSPTPTLAYQWNRNGIAISGATKTTYALVSADQGAMITVTVTASRSGYASTTRTSAVVTVPTGPGAAVVQISADITADTTWAPASSTVYLLTTQVDVRSGVTLTIGANAIVKARTNAGLAVEGALVVNGTAGNPVTFTSLRDDTIGGDSNSDGDVTTPQPGDWYGITISSKASMTATYATVKYASSGWQSSGADVFRLSHGAVSDTQYDGIRVAADRSGANAGNAIISITDTTVRRAGRNGITVSATGQPAGSGTQIPVPVVTDNTVTDSGKGYNNSSVPNQVAIRVHGYALDGSKLTGNDGNGNKISAIALSGTLKTNLSLPQGDLPLALLDSDYLTVAAGATLTIAAGQTVKAYQAGLAVEGSLVVNGTAGNPVTFTSLRDDTIGGDSNSDGDVTTPQPGDWYGITISNGGSVHGSGLSVRYASYGITAGQTSSLQLSDSGVSSTTSRCLDVTGADSASYFHGTVRDCEFGVFSSGLTYFDASAVDWGGDEPPGNGADERPRASGPGVDVFPWVGWVDPPPASKPKVYAASPCKDLLVIGVRGSGEEATSANRDMGNMVKTFHDAFVEELAEQSASPISTRTIGLEYPAYAVPLSSPDAPGLLTYTSGAWSGAVELMSTLENEIERCGSSGEKIVLNGYSQGAWVIHSTLAYMEKSKRLPVSNLAAVNLIADPQRAQLGAEYNAGSATGDTWGVANAQVVGVPAVRFSNWLAGSIYPEVRQFQASNVSSEDMITPVDIPTSLLSRVVTICNFTDPVCAIGGRGFPDADVHGEYPTSSGWARFVEESASTARIYAD

pLDDT: mean 83.81, std 15.86, range [28.12, 98.75]